Protein AF-0000000073374950 (afdb_homodimer)

Solvent-accessible surface area (backbone atoms only — not comparable to full-atom values): 43463 Å² total; per-residue (Å²): 133,77,81,50,53,49,75,49,80,48,75,45,68,39,54,69,57,57,73,38,81,46,30,37,51,73,63,66,74,60,72,47,40,30,32,32,43,35,37,30,69,61,50,92,82,57,67,82,73,69,61,80,72,19,31,26,38,39,41,31,49,30,83,78,45,35,58,60,36,48,46,53,33,53,52,48,24,52,55,48,22,51,75,67,72,45,55,67,54,32,38,39,33,47,28,48,57,64,24,16,67,4,15,61,73,21,62,86,35,53,36,68,37,70,55,71,56,50,46,22,46,28,48,54,46,48,49,48,73,42,37,92,79,53,49,59,46,26,32,37,40,17,26,24,54,17,23,32,22,49,52,50,33,28,60,68,36,46,61,61,38,60,32,36,37,31,34,38,42,49,55,40,88,58,90,56,81,47,73,31,77,21,32,62,39,64,67,50,88,58,72,30,68,26,63,70,56,39,49,62,62,48,47,68,80,40,62,71,34,33,67,68,24,43,51,31,38,66,64,51,37,45,39,62,49,67,46,96,87,46,34,41,91,83,33,84,87,40,53,77,58,16,26,30,45,28,38,42,46,41,54,44,21,41,65,52,36,45,75,56,82,70,64,75,89,47,29,75,79,76,42,39,56,44,38,74,78,85,34,59,58,24,35,50,42,47,50,62,23,44,51,36,46,72,43,29,24,39,32,29,35,30,36,38,39,36,40,19,57,63,18,84,73,47,39,71,69,55,46,48,50,50,53,68,38,30,6,62,39,66,34,20,43,44,8,44,89,63,69,28,39,50,75,46,71,40,69,86,24,37,76,58,29,68,41,43,40,30,65,60,48,17,49,55,51,30,54,50,48,50,56,49,47,54,54,48,53,52,52,52,50,46,63,74,66,61,73,65,71,52,29,40,96,83,41,72,41,60,15,71,62,40,50,55,56,28,68,37,47,43,82,44,37,47,91,65,57,76,73,74,79,124,133,79,81,50,51,47,75,46,79,47,74,45,68,38,54,69,57,58,73,38,82,45,32,37,50,74,60,67,74,62,72,47,41,29,31,31,44,35,35,29,70,61,49,93,81,56,68,83,72,70,59,79,71,19,31,26,38,38,42,30,48,31,82,78,45,36,58,60,35,48,45,55,34,52,52,46,24,51,55,46,22,52,76,67,71,46,56,67,56,31,37,38,33,49,29,47,56,63,25,18,67,4,15,60,71,22,63,86,35,54,37,67,36,69,54,68,57,50,46,22,47,27,50,55,47,48,47,48,73,42,38,91,80,54,48,59,47,28,32,37,40,17,26,24,54,18,23,31,22,50,52,49,32,27,60,68,36,47,62,62,36,58,33,36,37,30,33,37,42,48,54,39,89,59,90,56,81,48,71,31,79,20,32,61,39,63,68,50,88,59,72,29,67,25,64,70,55,40,48,62,60,48,46,65,81,40,61,70,35,32,66,65,23,42,51,33,37,66,65,52,38,44,40,62,51,65,49,95,88,46,35,40,90,85,34,82,87,39,52,79,57,15,25,29,45,28,38,42,45,39,52,42,21,41,64,55,36,45,76,56,81,70,63,77,89,47,28,76,78,76,43,40,56,44,40,75,78,84,33,58,58,24,35,50,43,47,49,61,23,44,51,36,45,72,45,30,24,40,30,28,35,31,36,40,38,35,39,20,57,63,19,83,72,48,39,70,70,56,48,49,50,50,53,68,38,31,6,61,38,65,33,21,42,44,8,46,87,64,72,28,39,50,73,46,73,39,68,86,23,37,75,59,29,66,40,42,41,30,65,61,47,19,49,54,52,31,54,50,48,51,59,49,48,57,52,48,54,51,52,51,50,46,65,74,66,62,72,67,71,52,29,38,96,84,39,73,41,62,16,73,63,38,50,54,55,29,68,39,46,43,81,42,37,46,92,65,57,78,72,73,80,124

InterPro domains:
  IPR000073 Alpha/beta hydrolase fold-1 [PF12697] (60-363)
  IPR029058 Alpha/Beta hydrolase fold [G3DSA:3.40.50.1820] (3-373)
  IPR029058 Alpha/Beta hydrolase fold [SSF53474] (46-372)

Sequence (844 aa):
MSFPFRIIEHTIPGQHIRESPRSIRGRQETPIKIAIKQYIPNDADRPDPTPDNAITIIGVPGNGSPKEIYEPLWEDLYRQLKKLSVPVRGIWVADTSNQGASAVLNEEVQGDQTNWYDHSRDLLHMVNHFRDEMPRPIIGVGHSMGCAQLVNLSIIHPRLLSTLVLIEPVILEVAFGGPNPAMMASRRRDLWESPEKAVASLTKGLAKWDPRARDRYLRHALRPVPTRLYNPATDPKVPPTAVTLTTTKHQESWNFFTPNLEREELDRLLLPDWDVEKERPYLFSRPECWSAMRSLPYVRPSVLWVFGGKSFLSLPDAQESKMRTTGTGTGGSGGVAKGMVEKAVLPKGGHTLVFEQVDWCAERVADWTQRWFRGWLEDEKFWEEYQSRGSDKEGVRMSEEAFQIAQMPVGTKRGEKPKAKLMSFPFRIIEHTIPGQHIRESPRSIRGRQETPIKIAIKQYIPNDADRPDPTPDNAITIIGVPGNGSPKEIYEPLWEDLYRQLKKLSVPVRGIWVADTSNQGASAVLNEEVQGDQTNWYDHSRDLLHMVNHFRDEMPRPIIGVGHSMGCAQLVNLSIIHPRLLSTLVLIEPVILEVAFGGPNPAMMASRRRDLWESPEKAVASLTKGLAKWDPRARDRYLRHALRPVPTRLYNPATDPKVPPTAVTLTTTKHQESWNFFTPNLEREELDRLLLPDWDVEKERPYLFSRPECWSAMRSLPYVRPSVLWVFGGKSFLSLPDAQESKMRTTGTGTGGSGGVAKGMVEKAVLPKGGHTLVFEQVDWCAERVADWTQRWFRGWLEDEKFWEEYQSRGSDKEGVRMSEEAFQIAQMPVGTKRGEKPKAKL

Structure (mmCIF, N/CA/C/O backbone):
data_AF-0000000073374950-model_v1
#
loop_
_entity.id
_entity.type
_entity.pdbx_description
1 polymer 'AB hydrolase-1 domain-containing protein'
#
loop_
_atom_site.group_PDB
_atom_site.id
_atom_site.type_symbol
_atom_site.label_atom_id
_atom_site.label_alt_id
_atom_site.label_comp_id
_atom_site.label_asym_id
_atom_site.label_entity_id
_atom_site.label_seq_id
_atom_site.pdbx_PDB_ins_code
_atom_site.Cartn_x
_atom_site.Cartn_y
_atom_site.Cartn_z
_atom_site.occupancy
_atom_site.B_iso_or_equiv
_atom_site.auth_seq_id
_atom_site.auth_comp_id
_atom_site.auth_asym_id
_atom_site.auth_atom_id
_atom_site.pdbx_PDB_model_num
ATOM 1 N N . MET A 1 1 ? -25.516 -22.531 -22.594 1 61.31 1 MET A N 1
ATOM 2 C CA . MET A 1 1 ? -25.828 -21.109 -22.438 1 61.31 1 MET A CA 1
ATOM 3 C C . MET A 1 1 ? -24.656 -20.25 -22.891 1 61.31 1 MET A C 1
ATOM 5 O O . MET A 1 1 ? -23.5 -20.656 -22.797 1 61.31 1 MET A O 1
ATOM 9 N N . SER A 1 2 ? -24.875 -19.188 -23.562 1 80.75 2 SER A N 1
ATOM 10 C CA . SER A 1 2 ? -23.906 -18.297 -24.188 1 80.75 2 SER A CA 1
ATOM 11 C C . SER A 1 2 ? -23.047 -17.578 -23.141 1 80.75 2 SER A C 1
ATOM 13 O O . SER A 1 2 ? -23.5 -17.359 -22.016 1 80.75 2 SER A O 1
ATOM 15 N N . PHE A 1 3 ? -21.797 -17.547 -23.375 1 89.94 3 PHE A N 1
ATOM 16 C CA . PHE A 1 3 ? -20.875 -16.797 -22.531 1 89.94 3 PHE A CA 1
ATOM 17 C C . PHE A 1 3 ? -21.391 -15.383 -22.297 1 89.94 3 PHE A C 1
ATOM 19 O O . PHE A 1 3 ? -21.609 -14.625 -23.25 1 89.94 3 PHE A O 1
ATOM 26 N N . PRO A 1 4 ? -21.562 -15 -21.062 1 94.25 4 PRO A N 1
ATOM 27 C CA . PRO A 1 4 ? -22.375 -13.82 -20.781 1 94.25 4 PRO A CA 1
ATOM 28 C C . PRO A 1 4 ? -21.547 -12.539 -20.719 1 94.25 4 PRO A C 1
ATOM 30 O O . PRO A 1 4 ? -22.047 -11.492 -20.281 1 94.25 4 PRO A O 1
ATOM 33 N N . PHE A 1 5 ? -20.281 -12.555 -21.094 1 96.94 5 PHE A N 1
ATOM 34 C CA . PHE A 1 5 ? -19.453 -11.367 -20.922 1 96.94 5 PHE A CA 1
ATOM 35 C C . PHE A 1 5 ? -18.875 -10.914 -22.25 1 96.94 5 PHE A C 1
ATOM 37 O O . PHE A 1 5 ? -18.516 -11.734 -23.094 1 96.94 5 PHE A O 1
ATOM 44 N N . ARG A 1 6 ? -18.844 -9.594 -22.453 1 96.94 6 ARG A N 1
ATOM 45 C CA . ARG A 1 6 ? -17.891 -9.008 -23.391 1 96.94 6 ARG A CA 1
ATOM 46 C C . ARG A 1 6 ? -16.516 -8.836 -22.734 1 96.94 6 ARG A C 1
ATOM 48 O O . ARG A 1 6 ? -16.406 -8.305 -21.625 1 96.94 6 ARG A O 1
ATOM 55 N N . ILE A 1 7 ? -15.531 -9.297 -23.422 1 98.25 7 ILE A N 1
ATOM 56 C CA . ILE A 1 7 ? -14.195 -9.281 -22.844 1 98.25 7 ILE A CA 1
ATOM 57 C C . ILE A 1 7 ? -13.383 -8.141 -23.453 1 98.25 7 ILE A C 1
ATOM 59 O O . ILE A 1 7 ? -13.352 -7.98 -24.672 1 98.25 7 ILE A O 1
ATOM 63 N N . ILE A 1 8 ? -12.781 -7.281 -22.672 1 98.75 8 ILE A N 1
ATOM 64 C CA . ILE A 1 8 ? -11.789 -6.301 -23.094 1 98.75 8 ILE A CA 1
ATOM 65 C C . ILE A 1 8 ? -10.43 -6.641 -22.484 1 98.75 8 ILE A C 1
ATOM 67 O O . ILE A 1 8 ? -10.336 -6.898 -21.281 1 98.75 8 ILE A O 1
ATOM 71 N N . GLU A 1 9 ? -9.414 -6.699 -23.266 1 98.75 9 GLU A N 1
ATOM 72 C CA . GLU A 1 9 ? -8.062 -6.992 -22.797 1 98.75 9 GLU A CA 1
ATOM 73 C C . GLU A 1 9 ? -7.242 -5.715 -22.625 1 98.75 9 GLU A C 1
ATOM 75 O O . GLU A 1 9 ? -7.332 -4.805 -23.453 1 98.75 9 GLU A O 1
ATOM 80 N N . HIS A 1 10 ? -6.547 -5.617 -21.531 1 98.88 10 HIS A N 1
ATOM 81 C CA . HIS A 1 10 ? -5.684 -4.48 -21.234 1 98.88 10 HIS A CA 1
ATOM 82 C C . HIS A 1 10 ? -4.266 -4.934 -20.891 1 98.88 10 HIS A C 1
ATOM 84 O O . HIS A 1 10 ? -4.062 -6.078 -20.484 1 98.88 10 HIS A O 1
ATOM 90 N N . THR A 1 11 ? -3.322 -4.113 -21.141 1 98.81 11 THR A N 1
ATOM 91 C CA . THR A 1 11 ? -1.953 -4.238 -20.656 1 98.81 11 THR A CA 1
ATOM 92 C C . THR A 1 11 ? -1.481 -2.936 -20.016 1 98.81 11 THR A C 1
ATOM 94 O O . THR A 1 11 ? -1.558 -1.873 -20.641 1 98.81 11 THR A O 1
ATOM 97 N N . ILE A 1 12 ? -1.072 -2.967 -18.797 1 98.56 12 ILE A N 1
ATOM 98 C CA . ILE A 1 12 ? -0.546 -1.781 -18.141 1 98.56 12 ILE A CA 1
ATOM 99 C C . ILE A 1 12 ? 0.8 -2.105 -17.484 1 98.56 12 ILE A C 1
ATOM 101 O O . ILE A 1 12 ? 1.143 -3.277 -17.312 1 98.56 12 ILE A O 1
ATOM 105 N N . PRO A 1 13 ? 1.602 -1.089 -17.172 1 98 13 PRO A N 1
ATOM 106 C CA . PRO A 1 13 ? 2.812 -1.351 -16.391 1 98 13 PRO A CA 1
ATOM 107 C C . PRO A 1 13 ? 2.508 -1.769 -14.953 1 98 13 PRO A C 1
ATOM 109 O O . PRO A 1 13 ? 1.53 -1.302 -14.367 1 98 13 PRO A O 1
ATOM 112 N N . GLY A 1 14 ? 3.309 -2.686 -14.469 1 97.44 14 GLY A N 1
ATOM 113 C CA . GLY A 1 14 ? 3.221 -2.984 -13.047 1 97.44 14 GLY A CA 1
ATOM 114 C C . GLY A 1 14 ? 3.723 -1.855 -12.172 1 97.44 14 GLY A C 1
ATOM 115 O O . GLY A 1 14 ? 4.266 -0.866 -12.664 1 97.44 14 GLY A O 1
ATOM 116 N N . GLN A 1 15 ? 3.533 -1.919 -10.938 1 95.94 15 GLN A N 1
ATOM 117 C CA . GLN A 1 15 ? 3.959 -0.875 -10.016 1 95.94 15 GLN A CA 1
ATOM 118 C C . GLN A 1 15 ? 5.473 -0.671 -10.078 1 95.94 15 GLN A C 1
ATOM 120 O O . GLN A 1 15 ? 6.223 -1.616 -10.328 1 95.94 15 GLN A O 1
ATOM 125 N N . HIS A 1 16 ? 5.867 0.598 -9.836 1 96.06 16 HIS A N 1
ATOM 126 C CA . HIS A 1 16 ? 7.266 1.008 -9.906 1 96.06 16 HIS A CA 1
ATOM 127 C C . HIS A 1 16 ? 8.078 0.395 -8.773 1 96.06 16 HIS A C 1
ATOM 129 O O . HIS A 1 16 ? 7.715 0.529 -7.598 1 96.06 16 HIS A O 1
ATOM 135 N N . ILE A 1 17 ? 9.156 -0.344 -9.273 1 96.19 17 ILE A N 1
ATOM 136 C CA . ILE A 1 17 ? 10.156 -1.025 -8.461 1 96.19 17 ILE A CA 1
ATOM 137 C C . ILE A 1 17 ? 9.578 -2.32 -7.898 1 96.19 17 ILE A C 1
ATOM 139 O O . ILE A 1 17 ? 8.484 -2.322 -7.332 1 96.19 17 ILE A O 1
ATOM 143 N N . ARG A 1 18 ? 10.148 -3.348 -8.125 1 97.12 18 ARG A N 1
ATOM 144 C CA . ARG A 1 18 ? 9.742 -4.652 -7.613 1 97.12 18 ARG A CA 1
ATOM 145 C C . ARG A 1 18 ? 10.391 -4.93 -6.262 1 97.12 18 ARG A C 1
ATOM 147 O O . ARG A 1 18 ? 11.414 -4.336 -5.922 1 97.12 18 ARG A O 1
ATOM 154 N N . GLU A 1 19 ? 9.82 -5.789 -5.504 1 96.12 19 GLU A N 1
ATOM 155 C CA . GLU A 1 19 ? 10.258 -6.059 -4.137 1 96.12 19 GLU A CA 1
ATOM 156 C C . GLU A 1 19 ? 11.656 -6.668 -4.109 1 96.12 19 GLU A C 1
ATOM 158 O O . GLU A 1 19 ? 12.469 -6.328 -3.248 1 96.12 19 GLU A O 1
ATOM 163 N N . SER A 1 20 ? 11.922 -7.562 -4.988 1 94.94 20 SER A N 1
ATOM 164 C CA . SER A 1 20 ? 13.234 -8.18 -5.066 1 94.94 20 SER A CA 1
ATOM 165 C C . SER A 1 20 ? 14.031 -7.641 -6.25 1 94.94 20 SER A C 1
ATOM 167 O O . SER A 1 20 ? 13.5 -7.496 -7.352 1 94.94 20 SER A O 1
ATOM 169 N N . PRO A 1 21 ? 15.297 -7.359 -6.039 1 94.81 21 PRO A N 1
ATOM 170 C CA . PRO A 1 21 ? 16.125 -6.961 -7.176 1 94.81 21 PRO A CA 1
ATOM 171 C C . PRO A 1 21 ? 16.203 -8.031 -8.258 1 94.81 21 PRO A C 1
ATOM 173 O O . PRO A 1 21 ? 16.469 -7.727 -9.422 1 94.81 21 PRO A O 1
ATOM 176 N N . ARG A 1 22 ? 15.859 -9.258 -7.895 1 93.81 22 ARG A N 1
ATOM 177 C CA . ARG A 1 22 ? 16 -10.359 -8.844 1 93.81 22 ARG A CA 1
ATOM 178 C C . ARG A 1 22 ? 14.688 -10.625 -9.57 1 93.81 22 ARG A C 1
ATOM 180 O O . ARG A 1 22 ? 14.578 -11.586 -10.336 1 93.81 22 ARG A O 1
ATOM 187 N N . SER A 1 23 ? 13.727 -9.797 -9.297 1 94.56 23 SER A N 1
ATOM 188 C CA . SER A 1 23 ? 12.461 -9.922 -10.008 1 94.56 23 SER A CA 1
ATOM 189 C C . SER A 1 23 ? 12.602 -9.508 -11.469 1 94.56 23 SER A C 1
ATOM 191 O O . SER A 1 23 ? 11.781 -9.891 -12.305 1 94.56 23 SER A O 1
ATOM 193 N N . ILE A 1 24 ? 13.609 -8.688 -11.711 1 94.62 24 ILE A N 1
ATOM 194 C CA . ILE A 1 24 ? 13.781 -8.125 -13.047 1 94.62 24 ILE A CA 1
ATOM 195 C C . ILE A 1 24 ? 15.188 -8.414 -13.555 1 94.62 24 ILE A C 1
ATOM 197 O O . ILE A 1 24 ? 16.156 -8.32 -12.797 1 94.62 24 ILE A O 1
ATOM 201 N N . ARG A 1 25 ? 15.234 -8.773 -14.773 1 91.75 25 ARG A N 1
ATOM 202 C CA . ARG A 1 25 ? 16.516 -8.852 -15.461 1 91.75 25 ARG A CA 1
ATOM 203 C C . ARG A 1 25 ? 16.875 -7.52 -16.109 1 91.75 25 ARG A C 1
ATOM 205 O O . ARG A 1 25 ? 16.141 -7.039 -16.984 1 91.75 25 ARG A O 1
ATOM 212 N N . GLY A 1 26 ? 17.906 -6.945 -15.641 1 89.06 26 GLY A N 1
ATOM 213 C CA . GLY A 1 26 ? 18.297 -5.648 -16.172 1 89.06 26 GLY A CA 1
ATOM 214 C C . GLY A 1 26 ? 18.062 -4.508 -15.203 1 89.06 26 GLY A C 1
ATOM 215 O O . GLY A 1 26 ? 18.312 -4.645 -14.008 1 89.06 26 GLY A O 1
ATOM 216 N N . ARG A 1 27 ? 17.594 -3.367 -15.82 1 92.44 27 ARG A N 1
ATOM 217 C CA . ARG A 1 27 ? 17.375 -2.18 -15 1 92.44 27 ARG A CA 1
ATOM 218 C C . ARG A 1 27 ? 16.188 -2.367 -14.07 1 92.44 27 ARG A C 1
ATOM 220 O O . ARG A 1 27 ? 15.125 -2.812 -14.492 1 92.44 27 ARG A O 1
ATOM 227 N N . GLN A 1 28 ? 16.359 -1.978 -12.859 1 93.69 28 GLN A N 1
ATOM 228 C CA . GLN A 1 28 ? 15.352 -2.189 -11.828 1 93.69 28 GLN A CA 1
ATOM 229 C C . GLN A 1 28 ? 14.07 -1.414 -12.133 1 93.69 28 GLN A C 1
ATOM 231 O O . GLN A 1 28 ? 12.992 -1.785 -11.68 1 93.69 28 GLN A O 1
ATOM 236 N N . GLU A 1 29 ? 14.195 -0.342 -12.938 1 95.31 29 GLU A N 1
ATOM 237 C CA . GLU A 1 29 ? 13.07 0.534 -13.242 1 95.31 29 GLU A CA 1
ATOM 238 C C . GLU A 1 29 ? 12.312 0.052 -14.477 1 95.31 29 GLU A C 1
ATOM 240 O O . GLU A 1 29 ? 11.32 0.667 -14.883 1 95.31 29 GLU A O 1
ATOM 245 N N . THR A 1 30 ? 12.727 -1.079 -15.047 1 95.25 30 THR A N 1
ATOM 246 C CA . THR A 1 30 ? 12.039 -1.604 -16.219 1 95.25 30 THR A CA 1
ATOM 247 C C . THR A 1 30 ? 10.586 -1.941 -15.883 1 95.25 30 THR A C 1
ATOM 249 O O . THR A 1 30 ? 10.32 -2.711 -14.961 1 95.25 30 THR A O 1
ATOM 252 N N . PRO A 1 31 ? 9.672 -1.338 -16.594 1 94.69 31 PRO A N 1
ATOM 253 C CA . PRO A 1 31 ? 8.273 -1.634 -16.297 1 94.69 31 PRO A CA 1
ATOM 254 C C . PRO A 1 31 ? 7.859 -3.041 -16.719 1 94.69 31 PRO A C 1
ATOM 256 O O . PRO A 1 31 ? 7.93 -3.377 -17.906 1 94.69 31 PRO A O 1
ATOM 259 N N . ILE A 1 32 ? 7.461 -3.824 -15.805 1 96.38 32 ILE A N 1
ATOM 260 C CA . ILE A 1 32 ? 6.828 -5.105 -16.094 1 96.38 32 ILE A CA 1
ATOM 261 C C . ILE A 1 32 ? 5.445 -4.871 -16.703 1 96.38 32 ILE A C 1
ATOM 263 O O . ILE A 1 32 ? 4.836 -3.82 -16.484 1 96.38 32 ILE A O 1
ATOM 267 N N . LYS A 1 33 ? 5.031 -5.762 -17.516 1 98.5 33 LYS A N 1
ATOM 268 C CA . LYS A 1 33 ? 3.717 -5.637 -18.125 1 98.5 33 LYS A CA 1
ATOM 269 C C . LYS A 1 33 ? 2.709 -6.582 -17.484 1 98.5 33 LYS A C 1
ATOM 271 O O . LYS A 1 33 ? 3.01 -7.758 -17.266 1 98.5 33 LYS A O 1
ATOM 276 N N . ILE A 1 34 ? 1.513 -6.078 -17.188 1 98.88 34 ILE A N 1
ATOM 277 C CA . ILE A 1 34 ? 0.448 -6.859 -16.562 1 98.88 34 ILE A CA 1
ATOM 278 C C . ILE A 1 34 ? -0.707 -7.031 -17.547 1 98.88 34 ILE A C 1
ATOM 280 O O . ILE A 1 34 ? -1.307 -6.051 -17.984 1 98.88 34 ILE A O 1
ATOM 284 N N . ALA A 1 35 ? -0.987 -8.25 -17.906 1 98.94 35 ALA A N 1
ATOM 285 C CA . ALA A 1 35 ? -2.111 -8.57 -18.781 1 98.94 35 ALA A CA 1
ATOM 286 C C . ALA A 1 35 ? -3.404 -8.719 -17.984 1 98.94 35 ALA A C 1
ATOM 288 O O . ALA A 1 35 ? -3.473 -9.508 -17.031 1 98.94 35 ALA A O 1
ATOM 289 N N . ILE A 1 36 ? -4.406 -7.98 -18.391 1 98.94 36 ILE A N 1
ATOM 290 C CA . ILE A 1 36 ? -5.668 -7.914 -17.672 1 98.94 36 ILE A CA 1
ATOM 291 C C . ILE A 1 36 ? -6.824 -8.258 -18.609 1 98.94 36 ILE A C 1
ATOM 293 O O . ILE A 1 36 ? -6.84 -7.824 -19.766 1 98.94 36 ILE A O 1
ATOM 297 N N . LYS A 1 37 ? -7.762 -9.039 -18.141 1 98.94 37 LYS A N 1
ATOM 298 C CA . LYS A 1 37 ? -9.055 -9.188 -18.812 1 98.94 37 LYS A CA 1
ATOM 299 C C . LYS A 1 37 ? -10.172 -8.562 -17.984 1 98.94 37 LYS A C 1
ATOM 301 O O . LYS A 1 37 ? -10.258 -8.781 -16.766 1 98.94 37 LYS A O 1
ATOM 306 N N . GLN A 1 38 ? -10.914 -7.773 -18.641 1 98.88 38 GLN A N 1
ATOM 307 C CA . GLN A 1 38 ? -12.148 -7.195 -18.109 1 98.88 38 GLN A CA 1
ATOM 308 C C . GLN A 1 38 ? -13.367 -7.91 -18.688 1 98.88 38 GLN A C 1
ATOM 310 O O . GLN A 1 38 ? -13.531 -8.008 -19.906 1 98.88 38 GLN A O 1
ATOM 315 N N . TYR A 1 39 ? -14.164 -8.469 -17.797 1 98.62 39 TYR A N 1
ATOM 316 C CA . TYR A 1 39 ? -15.414 -9.133 -18.156 1 98.62 39 TYR A CA 1
ATOM 317 C C . TYR A 1 39 ? -16.609 -8.242 -17.859 1 98.62 39 TYR A C 1
ATOM 319 O O . TYR A 1 39 ? -16.938 -7.984 -16.703 1 98.62 39 TYR A O 1
ATOM 327 N N . ILE A 1 40 ? -17.281 -7.77 -18.891 1 97.44 40 ILE A N 1
ATOM 328 C CA . ILE A 1 40 ? -18.438 -6.891 -18.75 1 97.44 40 ILE A CA 1
ATOM 329 C C . ILE A 1 40 ? -19.703 -7.656 -19.094 1 97.44 40 ILE A C 1
ATOM 331 O O . ILE A 1 40 ? -19.859 -8.156 -20.203 1 97.44 40 ILE A O 1
ATOM 335 N N . PRO A 1 41 ? -20.625 -7.75 -18.109 1 96.12 41 PRO A N 1
ATOM 336 C CA . PRO A 1 41 ? -21.875 -8.414 -18.438 1 96.12 41 PRO A CA 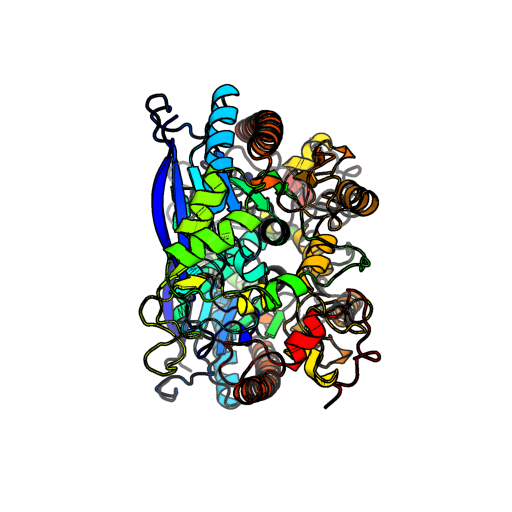1
ATOM 337 C C . PRO A 1 41 ? -22.516 -7.871 -19.719 1 96.12 41 PRO A C 1
ATOM 339 O O . PRO A 1 41 ? -22.578 -6.652 -19.906 1 96.12 41 PRO A O 1
ATOM 342 N N . ASN A 1 42 ? -22.891 -8.695 -20.594 1 91.44 42 ASN A N 1
ATOM 343 C CA . ASN A 1 42 ? -23.453 -8.273 -21.859 1 91.44 42 ASN A CA 1
ATOM 344 C C . ASN A 1 42 ? -24.703 -9.078 -22.234 1 91.44 42 ASN A C 1
ATOM 346 O O . ASN A 1 42 ? -25.062 -9.172 -23.406 1 91.44 42 ASN A O 1
ATOM 350 N N . ASP A 1 43 ? -25.312 -9.578 -21.266 1 84.62 43 ASP A N 1
ATOM 351 C CA . ASP A 1 43 ? -26.547 -10.312 -21.547 1 84.62 43 ASP A CA 1
ATOM 352 C C . ASP A 1 43 ? -27.703 -9.367 -21.812 1 84.62 43 ASP A C 1
ATOM 354 O O . ASP A 1 43 ? -27.641 -8.18 -21.484 1 84.62 43 ASP A O 1
ATOM 358 N N . ALA A 1 44 ? -28.688 -9.75 -22.516 1 79.56 44 ALA A N 1
ATOM 359 C CA . ALA A 1 44 ? -29.781 -8.945 -23.031 1 79.56 44 ALA A CA 1
ATOM 360 C C . ALA A 1 44 ? -30.594 -8.328 -21.891 1 79.56 44 ALA A C 1
ATOM 362 O O . ALA A 1 44 ? -31.188 -7.258 -22.062 1 79.56 44 ALA A O 1
ATOM 363 N N . ASP A 1 45 ? -30.578 -8.906 -20.75 1 81.19 45 ASP A N 1
ATOM 364 C CA . ASP A 1 45 ? -31.453 -8.461 -19.672 1 81.19 45 ASP A CA 1
ATOM 365 C C . ASP A 1 45 ? -30.672 -7.652 -18.625 1 81.19 45 ASP A C 1
ATOM 367 O O . ASP A 1 45 ? -31.188 -7.355 -17.547 1 81.19 45 ASP A O 1
ATOM 371 N N . ARG A 1 46 ? -29.547 -7.301 -19.016 1 81.56 46 ARG A N 1
ATOM 372 C CA . ARG A 1 46 ? -28.781 -6.52 -18.047 1 81.56 46 ARG A CA 1
ATOM 373 C C . ARG A 1 46 ? -29.375 -5.133 -17.859 1 81.56 46 ARG A C 1
ATOM 375 O O . ARG A 1 46 ? -29.875 -4.535 -18.812 1 81.56 46 ARG A O 1
ATOM 382 N N . PRO A 1 47 ? -29.391 -4.621 -16.703 1 82.19 47 PRO A N 1
ATOM 383 C CA . PRO A 1 47 ? -29.859 -3.254 -16.484 1 82.19 47 PRO A CA 1
ATOM 384 C C . PRO A 1 47 ? -29.031 -2.215 -17.25 1 82.19 47 PRO A C 1
ATOM 386 O O . PRO A 1 47 ? -27.812 -2.32 -17.297 1 82.19 47 PRO A O 1
ATOM 389 N N . ASP A 1 48 ? -29.734 -1.29 -17.891 1 84.06 48 ASP A N 1
ATOM 390 C CA . ASP A 1 48 ? -29.125 -0.157 -18.578 1 84.06 48 ASP A CA 1
ATOM 391 C C . ASP A 1 48 ? -29.797 1.153 -18.203 1 84.06 48 ASP A C 1
ATOM 393 O O . ASP A 1 48 ? -30.984 1.363 -18.516 1 84.06 48 ASP A O 1
ATOM 397 N N . PRO A 1 49 ? -29.125 2.049 -17.5 1 90.62 49 PRO A N 1
ATOM 398 C CA . PRO A 1 49 ? -27.688 2.012 -17.172 1 90.62 49 PRO A CA 1
ATOM 399 C C . PRO A 1 49 ? -27.375 1.058 -16.031 1 90.62 49 PRO A C 1
ATOM 401 O O . PRO A 1 49 ? -28.266 0.667 -15.273 1 90.62 49 PRO A O 1
ATOM 404 N N . THR A 1 50 ? -26.094 0.656 -15.883 1 93.56 50 THR A N 1
ATOM 405 C CA . THR A 1 50 ? -25.625 -0.145 -14.758 1 93.56 50 THR A CA 1
ATOM 406 C C . THR A 1 50 ? -25.891 0.567 -13.438 1 93.56 50 THR A C 1
ATOM 408 O O . THR A 1 50 ? -25.578 1.749 -13.289 1 93.56 50 THR A O 1
ATOM 411 N N . PRO A 1 51 ? -26.438 -0.182 -12.516 1 95.06 51 PRO A N 1
ATOM 412 C CA . PRO A 1 51 ? -26.703 0.456 -11.227 1 95.06 51 PRO A CA 1
ATOM 413 C C . PRO A 1 51 ? -25.438 0.992 -10.562 1 95.06 51 PRO A C 1
ATOM 415 O O . PRO A 1 51 ? -24.375 0.391 -10.688 1 95.06 51 PRO A O 1
ATOM 418 N N . ASP A 1 52 ? -25.594 2.076 -9.805 1 93.81 52 ASP A N 1
ATOM 419 C CA . ASP A 1 52 ? -24.469 2.723 -9.148 1 93.81 52 ASP A CA 1
ATOM 420 C C . ASP A 1 52 ? -23.828 1.795 -8.117 1 93.81 52 ASP A C 1
ATOM 422 O O . ASP A 1 52 ? -22.609 1.874 -7.871 1 93.81 52 ASP A O 1
ATOM 426 N N . ASN A 1 53 ? -24.641 0.898 -7.621 1 95.81 53 ASN A N 1
ATOM 427 C CA . ASN A 1 53 ? -24.141 0.035 -6.562 1 95.81 53 ASN A CA 1
ATOM 428 C C . ASN A 1 53 ? -23.719 -1.329 -7.102 1 95.81 53 ASN A C 1
ATOM 430 O O . ASN A 1 53 ? -23.516 -2.273 -6.332 1 95.81 53 ASN A O 1
ATOM 434 N N . ALA A 1 54 ? -23.656 -1.497 -8.445 1 98.06 54 ALA A N 1
ATOM 435 C CA . ALA A 1 54 ? -23.219 -2.768 -9.023 1 98.06 54 ALA A CA 1
ATOM 436 C C . ALA A 1 54 ? -21.812 -3.127 -8.562 1 98.06 54 ALA A C 1
ATOM 438 O O . ALA A 1 54 ? -20.938 -2.262 -8.484 1 98.06 54 ALA A O 1
ATOM 439 N N . ILE A 1 55 ? -21.625 -4.395 -8.297 1 98.31 55 ILE A N 1
ATOM 440 C CA . ILE A 1 55 ? -20.359 -4.809 -7.688 1 98.31 55 ILE A CA 1
ATOM 441 C C . ILE A 1 55 ? -19.297 -5 -8.766 1 98.31 55 ILE A C 1
ATOM 443 O O . ILE A 1 55 ? -19.609 -5.445 -9.875 1 98.31 55 ILE A O 1
ATOM 447 N N . THR A 1 56 ? -18.125 -4.605 -8.492 1 98.81 56 THR A N 1
ATOM 448 C CA . THR A 1 56 ? -16.938 -4.941 -9.258 1 98.81 56 THR A CA 1
ATOM 449 C C . THR A 1 56 ? -16.141 -6.043 -8.57 1 98.81 56 THR A C 1
ATOM 451 O O . THR A 1 56 ? -15.852 -5.953 -7.371 1 98.81 56 THR A O 1
ATOM 454 N N . ILE A 1 57 ? -15.812 -7.078 -9.297 1 98.94 57 ILE A N 1
ATOM 455 C CA . ILE A 1 57 ? -15.07 -8.203 -8.742 1 98.94 57 ILE A CA 1
ATOM 456 C C . ILE A 1 57 ? -13.633 -8.18 -9.25 1 98.94 57 ILE A C 1
ATOM 458 O O . ILE A 1 57 ? -13.391 -8.062 -10.453 1 98.94 57 ILE A O 1
ATOM 462 N N . ILE A 1 58 ? -12.711 -8.242 -8.359 1 98.94 58 ILE A N 1
ATOM 463 C CA . ILE A 1 58 ? -11.312 -8.469 -8.703 1 98.94 58 ILE A CA 1
ATOM 464 C C . ILE A 1 58 ? -10.945 -9.922 -8.422 1 98.94 58 ILE A C 1
ATOM 466 O O . ILE A 1 58 ? -10.938 -10.359 -7.266 1 98.94 58 ILE A O 1
ATOM 470 N N . GLY A 1 59 ? -10.695 -10.656 -9.484 1 98.94 59 GLY A N 1
ATOM 471 C CA . GLY A 1 59 ? -10.258 -12.039 -9.359 1 98.94 59 GLY A CA 1
ATOM 472 C C . GLY A 1 59 ? -8.75 -12.188 -9.344 1 98.94 59 GLY A C 1
ATOM 473 O O . GLY A 1 59 ? -8.047 -11.523 -10.109 1 98.94 59 GLY A O 1
ATOM 474 N N . VAL A 1 60 ? -8.242 -13.031 -8.484 1 98.94 60 VAL A N 1
ATOM 475 C CA . VAL A 1 60 ? -6.805 -13.227 -8.375 1 98.94 60 VAL A CA 1
ATOM 476 C C . VAL A 1 60 ? -6.473 -14.711 -8.469 1 98.94 60 VAL A C 1
ATOM 478 O O . VAL A 1 60 ? -6.844 -15.5 -7.594 1 98.94 60 VAL A O 1
ATOM 481 N N . PRO A 1 61 ? -5.766 -15.141 -9.469 1 98.69 61 PRO A N 1
ATOM 482 C CA . PRO A 1 61 ? -5.5 -16.547 -9.758 1 98.69 61 PRO A CA 1
ATOM 483 C C . PRO A 1 61 ? -4.496 -17.172 -8.789 1 98.69 61 PRO A C 1
ATOM 485 O O . PRO A 1 61 ? -3.822 -16.453 -8.047 1 98.69 61 PRO A O 1
ATOM 488 N N . GLY A 1 62 ? -4.48 -18.469 -8.82 1 98 62 GLY A N 1
ATOM 489 C CA . GLY A 1 62 ? -3.434 -19.219 -8.148 1 98 62 GLY A CA 1
ATOM 490 C C . GLY A 1 62 ? -2.209 -19.453 -9.016 1 98 62 GLY A C 1
ATOM 491 O O . GLY A 1 62 ? -2.219 -19.125 -10.211 1 98 62 GLY A O 1
ATOM 492 N N . ASN A 1 63 ? -1.223 -20 -8.406 1 97.31 63 ASN A N 1
ATOM 493 C CA . ASN A 1 63 ? 0.043 -20.266 -9.086 1 97.31 63 ASN A CA 1
ATOM 494 C C . ASN A 1 63 ? -0.132 -21.234 -10.242 1 97.31 63 ASN A C 1
ATOM 496 O O . ASN A 1 63 ? -0.796 -22.266 -10.094 1 97.31 63 ASN A O 1
ATOM 500 N N . GLY A 1 64 ? 0.388 -20.859 -11.375 1 96.19 64 GLY A N 1
ATOM 501 C CA . GLY A 1 64 ? 0.373 -21.734 -12.531 1 96.19 64 GLY A CA 1
ATOM 502 C C . GLY A 1 64 ? -0.954 -21.734 -13.266 1 96.19 64 GLY A C 1
ATOM 503 O O . GLY A 1 64 ? -1.182 -22.562 -14.156 1 96.19 64 GLY A O 1
ATOM 504 N N . SER A 1 65 ? -1.834 -20.797 -12.922 1 95.94 65 SER A N 1
ATOM 505 C CA . SER A 1 65 ? -3.178 -20.766 -13.484 1 95.94 65 SER A CA 1
ATOM 506 C C . SER A 1 65 ? -3.398 -19.516 -14.32 1 95.94 65 SER A C 1
ATOM 508 O O . SER A 1 65 ? -3.523 -18.422 -13.773 1 95.94 65 SER A O 1
ATOM 510 N N . PRO A 1 66 ? -3.5 -19.75 -15.656 1 97.75 66 PRO A N 1
ATOM 511 C CA . PRO A 1 66 ? -3.93 -18.578 -16.438 1 97.75 66 PRO A CA 1
ATOM 512 C C . PRO A 1 66 ? -5.277 -18.031 -15.984 1 97.75 66 PRO A C 1
ATOM 514 O O . PRO A 1 66 ? -6.16 -18.797 -15.578 1 97.75 66 PRO A O 1
ATOM 517 N N . LYS A 1 67 ? -5.434 -16.734 -16.109 1 98.81 67 LYS A N 1
ATOM 518 C CA . LYS A 1 67 ? -6.629 -16.078 -15.586 1 98.81 67 LYS A CA 1
ATOM 519 C C . LYS A 1 67 ? -7.887 -16.625 -16.25 1 98.81 67 LYS A C 1
ATOM 521 O O . LYS A 1 67 ? -8.953 -16.656 -15.633 1 98.81 67 LYS A O 1
ATOM 526 N N . GLU A 1 68 ? -7.848 -17.203 -17.453 1 98.75 68 GLU A N 1
ATOM 527 C CA . GLU A 1 68 ? -9.008 -17.641 -18.234 1 98.75 68 GLU A CA 1
ATOM 528 C C . GLU A 1 68 ? -9.609 -18.922 -17.656 1 98.75 68 GLU A C 1
ATOM 530 O O . GLU A 1 68 ? -10.781 -19.219 -17.906 1 98.75 68 GLU A O 1
ATOM 535 N N . ILE A 1 69 ? -8.812 -19.641 -16.875 1 98.38 69 ILE A N 1
ATOM 536 C CA . ILE A 1 69 ? -9.305 -20.906 -16.344 1 98.38 69 ILE A CA 1
ATOM 537 C C . ILE A 1 69 ? -10.438 -20.656 -15.359 1 98.38 69 ILE A C 1
ATOM 539 O O . ILE A 1 69 ? -11.219 -21.562 -15.047 1 98.38 69 ILE A O 1
ATOM 543 N N . TYR A 1 70 ? -10.562 -19.422 -14.891 1 98.75 70 TYR A N 1
ATOM 544 C CA . TYR A 1 70 ? -11.57 -19.062 -13.898 1 98.75 70 TYR A CA 1
ATOM 545 C C . TYR A 1 70 ? -12.852 -18.578 -14.57 1 98.75 70 TYR A C 1
ATOM 547 O O . TYR A 1 70 ? -13.844 -18.297 -13.898 1 98.75 70 TYR A O 1
ATOM 555 N N . GLU A 1 71 ? -12.898 -18.453 -15.875 1 98.75 71 GLU A N 1
ATOM 556 C CA . GLU A 1 71 ? -14.047 -17.938 -16.609 1 98.75 71 GLU A CA 1
ATOM 557 C C . GLU A 1 71 ? -15.312 -18.734 -16.297 1 98.75 71 GLU A C 1
ATOM 559 O O . GLU A 1 71 ? -16.391 -18.156 -16.125 1 98.75 71 GLU A O 1
ATOM 564 N N . PRO A 1 72 ? -15.195 -20.125 -16.141 1 98.56 72 PRO A N 1
ATOM 565 C CA . PRO A 1 72 ? -16.406 -20.844 -15.758 1 98.56 72 PRO A CA 1
ATOM 566 C C . PRO A 1 72 ? -16.938 -20.422 -14.391 1 98.56 72 PRO A C 1
ATOM 568 O O . PRO A 1 72 ? -18.156 -20.359 -14.188 1 98.56 72 PRO A O 1
ATOM 571 N N . LEU A 1 73 ? -16.062 -20.125 -13.453 1 98.81 73 LEU A N 1
ATOM 572 C CA . LEU A 1 73 ? -16.484 -19.609 -12.156 1 98.81 73 LEU A CA 1
ATOM 573 C C . LEU A 1 73 ? -17.203 -18.266 -12.305 1 98.81 73 LEU A C 1
ATOM 575 O O . LEU A 1 73 ? -18.25 -18.047 -11.703 1 98.81 73 LEU A O 1
ATOM 579 N N . TRP A 1 74 ? -16.656 -17.359 -13.133 1 98.62 74 TRP A N 1
ATOM 580 C CA . TRP A 1 74 ? -17.266 -16.047 -13.344 1 98.62 74 TRP A CA 1
ATOM 581 C C . TRP A 1 74 ? -18.641 -16.188 -13.977 1 98.62 74 TRP A C 1
ATOM 583 O O . TRP A 1 74 ? -19.578 -15.492 -13.586 1 98.62 74 TRP A O 1
ATOM 593 N N . GLU A 1 75 ? -18.734 -17.109 -14.953 1 97.69 75 GLU A N 1
ATOM 594 C CA . GLU A 1 75 ? -20 -17.359 -15.625 1 97.69 75 GLU A CA 1
ATOM 595 C C . GLU A 1 75 ? -21.062 -17.828 -14.633 1 97.69 75 GLU A C 1
ATOM 597 O O . GLU A 1 75 ? -22.156 -17.266 -14.57 1 97.69 75 GLU A O 1
ATOM 602 N N . ASP A 1 76 ? -20.703 -18.859 -13.867 1 98.25 76 ASP A N 1
ATOM 603 C CA . ASP A 1 76 ? -21.656 -19.438 -12.922 1 98.25 76 ASP A CA 1
ATOM 604 C C . ASP A 1 76 ? -21.984 -18.453 -11.805 1 98.25 76 ASP A C 1
ATOM 606 O O . ASP A 1 76 ? -23.141 -18.359 -11.367 1 98.25 76 ASP A O 1
ATOM 610 N N . LEU A 1 77 ? -21.016 -17.703 -11.344 1 98.62 77 LEU A N 1
ATOM 611 C CA . LEU A 1 77 ? -21.219 -16.719 -10.289 1 98.62 77 LEU A CA 1
ATOM 612 C C . LEU A 1 77 ? -22.172 -15.617 -10.75 1 98.62 77 LEU A C 1
ATOM 614 O O . LEU A 1 77 ? -23.094 -15.242 -10.031 1 98.62 77 LEU A O 1
ATOM 618 N N . TYR A 1 78 ? -21.906 -15.109 -11.953 1 97.44 78 TYR A N 1
ATOM 619 C CA . TYR A 1 78 ? -22.766 -14.062 -12.508 1 97.44 78 TYR A CA 1
ATOM 620 C C . TYR A 1 78 ? -24.203 -14.523 -12.602 1 97.44 78 TYR A C 1
ATOM 622 O O . TYR A 1 78 ? -25.125 -13.789 -12.227 1 97.44 78 TYR A O 1
ATOM 630 N N . ARG A 1 79 ? -24.422 -15.766 -13.062 1 96.06 79 ARG A N 1
ATOM 631 C CA . ARG A 1 79 ? -25.766 -16.312 -13.18 1 96.06 79 ARG A CA 1
ATOM 632 C C . ARG A 1 79 ? -26.453 -16.406 -11.812 1 96.06 79 ARG A C 1
ATOM 634 O O . ARG A 1 79 ? -27.625 -16.047 -11.672 1 96.06 79 ARG A O 1
ATOM 641 N N . GLN A 1 80 ? -25.672 -16.891 -10.859 1 97.81 80 GLN A N 1
ATOM 642 C CA . GLN A 1 80 ? -26.219 -17.016 -9.516 1 97.81 80 GLN A CA 1
ATOM 643 C C . GLN A 1 80 ? -26.531 -15.656 -8.906 1 97.81 80 GLN A C 1
ATOM 645 O O . GLN A 1 80 ? -27.578 -15.477 -8.281 1 97.81 80 GLN A O 1
ATOM 650 N N . LEU A 1 81 ? -25.656 -14.672 -9.086 1 97.81 81 LEU A N 1
ATOM 651 C CA . LEU A 1 81 ? -25.859 -13.336 -8.531 1 97.81 81 LEU A CA 1
ATOM 652 C C . LEU A 1 81 ? -27.062 -12.664 -9.18 1 97.81 81 LEU A C 1
ATOM 654 O O . LEU A 1 81 ? -27.812 -11.953 -8.508 1 97.81 81 LEU A O 1
ATOM 658 N N . LYS A 1 82 ? -27.219 -12.891 -10.438 1 95.19 82 LYS A N 1
ATOM 659 C CA . LYS A 1 82 ? -28.391 -12.375 -11.141 1 95.19 82 LYS A CA 1
ATOM 660 C C . LYS A 1 82 ? -29.688 -12.922 -10.547 1 95.19 82 LYS A C 1
ATOM 662 O O . LYS A 1 82 ? -30.625 -12.172 -10.305 1 95.19 82 LYS A O 1
ATOM 667 N N . LYS A 1 83 ? -29.672 -14.18 -10.273 1 95.75 83 LYS A N 1
ATOM 668 C CA . LYS A 1 83 ? -30.828 -14.82 -9.664 1 95.75 83 LYS A CA 1
ATOM 669 C C . LYS A 1 83 ? -31.109 -14.227 -8.289 1 95.75 83 LYS A C 1
ATOM 671 O O . LYS A 1 83 ? -32.281 -14.141 -7.867 1 95.75 83 LYS A O 1
ATOM 676 N N . LEU A 1 84 ? -30.062 -13.812 -7.656 1 97.38 84 LEU A N 1
ATOM 677 C CA . LEU A 1 84 ? -30.188 -13.297 -6.301 1 97.38 84 LEU A CA 1
ATOM 678 C C . LEU A 1 84 ? -30.359 -11.781 -6.312 1 97.38 84 LEU A C 1
ATOM 680 O O . LEU A 1 84 ? -30.344 -11.141 -5.258 1 97.38 84 LEU A O 1
ATOM 684 N N . SER A 1 85 ? -30.406 -11.102 -7.469 1 95.5 85 SER A N 1
ATOM 685 C CA . SER A 1 85 ? -30.641 -9.672 -7.676 1 95.5 85 SER A CA 1
ATOM 686 C C . SER A 1 85 ? -29.484 -8.844 -7.137 1 95.5 85 SER A C 1
ATOM 688 O O . SER A 1 85 ? -29.703 -7.785 -6.535 1 95.5 85 SER A O 1
ATOM 690 N N . VAL A 1 86 ? -28.312 -9.383 -7.254 1 97.75 86 VAL A N 1
ATOM 691 C CA . VAL A 1 86 ? -27.094 -8.633 -6.973 1 97.75 86 VAL A CA 1
ATOM 692 C C . VAL A 1 86 ? -26.453 -8.156 -8.281 1 97.75 86 VAL A C 1
ATOM 694 O O . VAL A 1 86 ? -26 -8.961 -9.086 1 97.75 86 VAL A O 1
ATOM 697 N N . PRO A 1 87 ? -26.453 -6.875 -8.508 1 97.31 87 PRO A N 1
ATOM 698 C CA . PRO A 1 87 ? -25.953 -6.379 -9.789 1 97.31 87 PRO A CA 1
ATOM 699 C C . PRO A 1 87 ? -24.422 -6.453 -9.883 1 97.31 87 PRO A C 1
ATOM 701 O O . PRO A 1 87 ? -23.734 -6.145 -8.914 1 97.31 87 PRO A O 1
ATOM 704 N N . VAL A 1 88 ? -23.953 -6.875 -11.016 1 98 88 VAL A N 1
ATOM 705 C CA . VAL A 1 88 ? -22.516 -6.977 -11.266 1 98 88 VAL A CA 1
ATOM 706 C C . VAL A 1 88 ? -22.109 -5.988 -12.359 1 98 88 VAL A C 1
ATOM 708 O O . VAL A 1 88 ? -22.688 -5.984 -13.445 1 98 88 VAL A O 1
ATOM 711 N N . ARG A 1 89 ? -21.125 -5.152 -12.078 1 97.56 89 ARG A N 1
ATOM 712 C CA . ARG A 1 89 ? -20.609 -4.184 -13.039 1 97.56 89 ARG A CA 1
ATOM 713 C C . ARG A 1 89 ? -19.609 -4.836 -13.984 1 97.56 89 ARG A C 1
ATOM 715 O O . ARG A 1 89 ? -19.641 -4.609 -15.195 1 97.56 89 ARG A O 1
ATOM 722 N N . GLY A 1 90 ? -18.703 -5.582 -13.352 1 97.81 90 GLY A N 1
ATOM 723 C CA . GLY A 1 90 ? -17.656 -6.25 -14.109 1 97.81 90 GLY A CA 1
ATOM 724 C C . GLY A 1 90 ? -16.703 -7.039 -13.234 1 97.81 90 GLY A C 1
ATOM 725 O O . GLY A 1 90 ? -16.766 -6.953 -12.008 1 97.81 90 GLY A O 1
ATOM 726 N N . ILE A 1 91 ? -15.953 -7.848 -13.945 1 98.88 91 ILE A N 1
ATOM 727 C CA . ILE A 1 91 ? -14.93 -8.664 -13.312 1 98.88 91 ILE A CA 1
ATOM 728 C C . ILE A 1 91 ? -13.57 -8.367 -13.938 1 98.88 91 ILE A C 1
ATOM 730 O O . ILE A 1 91 ? -13.445 -8.297 -15.164 1 98.88 91 ILE A O 1
ATOM 734 N N . TRP A 1 92 ? -12.594 -8.125 -13.102 1 98.94 92 TRP A N 1
ATOM 735 C CA . TRP A 1 92 ? -11.234 -7.832 -13.539 1 98.94 92 TRP A CA 1
ATOM 736 C C . TRP A 1 92 ? -10.258 -8.891 -13.023 1 98.94 92 TRP A C 1
ATOM 738 O O . TRP A 1 92 ? -10.219 -9.164 -11.82 1 98.94 92 TRP A O 1
ATOM 748 N N . VAL A 1 93 ? -9.5 -9.484 -13.906 1 98.94 93 VAL A N 1
ATOM 749 C CA . VAL A 1 93 ? -8.523 -10.492 -13.516 1 98.94 93 VAL A CA 1
ATOM 750 C C . VAL A 1 93 ? -7.195 -10.219 -14.211 1 98.94 93 VAL A C 1
ATOM 752 O O . VAL A 1 93 ? -7.148 -10.047 -15.43 1 98.94 93 VAL A O 1
ATOM 755 N N . ALA A 1 94 ? -6.133 -10.148 -13.445 1 98.88 94 ALA A N 1
ATOM 756 C CA . ALA A 1 94 ? -4.785 -9.914 -13.961 1 98.88 94 ALA A CA 1
ATOM 757 C C . ALA A 1 94 ? -3.883 -11.117 -13.688 1 98.88 94 ALA A C 1
ATOM 759 O O . ALA A 1 94 ? -3.92 -11.695 -12.602 1 98.88 94 ALA A O 1
ATOM 760 N N . ASP A 1 95 ? -3.121 -11.469 -14.688 1 98.81 95 ASP A N 1
ATOM 761 C CA . ASP A 1 95 ? -2.057 -12.438 -14.438 1 98.81 95 ASP A CA 1
ATOM 762 C C . ASP A 1 95 ? -0.892 -11.789 -13.695 1 98.81 95 ASP A C 1
ATOM 764 O O . ASP A 1 95 ? -0.512 -10.656 -13.984 1 98.81 95 ASP A O 1
ATOM 768 N N . THR A 1 96 ? -0.368 -12.523 -12.734 1 98.25 96 THR A N 1
ATOM 769 C CA . THR A 1 96 ? 0.869 -12.047 -12.117 1 98.25 96 THR A CA 1
ATOM 770 C C . THR A 1 96 ? 1.963 -11.883 -13.172 1 98.25 96 THR A C 1
ATOM 772 O O . THR A 1 96 ? 1.898 -12.484 -14.242 1 98.25 96 THR A O 1
ATOM 775 N N . SER A 1 97 ? 2.965 -11.133 -12.867 1 98.19 97 SER A N 1
ATOM 776 C CA . SER A 1 97 ? 3.979 -10.719 -13.828 1 98.19 97 SER A CA 1
ATOM 777 C C . SER A 1 97 ? 4.656 -11.93 -14.469 1 98.19 97 SER A C 1
ATOM 779 O O . SER A 1 97 ? 5.086 -11.867 -15.625 1 98.19 97 SER A O 1
ATOM 781 N N . ASN A 1 98 ? 4.754 -13.039 -13.742 1 97.88 98 ASN A N 1
ATOM 782 C CA . ASN A 1 98 ? 5.523 -14.188 -14.211 1 97.88 98 ASN A CA 1
ATOM 783 C C . ASN A 1 98 ? 4.617 -15.344 -14.625 1 97.88 98 ASN A C 1
ATOM 785 O O . ASN A 1 98 ? 5.059 -16.484 -14.703 1 97.88 98 ASN A O 1
ATOM 789 N N . GLN A 1 99 ? 3.328 -15.062 -14.898 1 97.88 99 GLN A N 1
ATOM 790 C CA . GLN A 1 99 ? 2.398 -16.141 -15.195 1 97.88 99 GLN A CA 1
ATOM 791 C C . GLN A 1 99 ? 1.48 -15.781 -16.359 1 97.88 99 GLN A C 1
ATOM 793 O O . GLN A 1 99 ? 1.211 -14.602 -16.594 1 97.88 99 GLN A O 1
ATOM 798 N N . GLY A 1 100 ? 1.043 -16.781 -17.016 1 98.31 100 GLY A N 1
ATOM 799 C CA . GLY A 1 100 ? 0.05 -16.625 -18.078 1 98.31 100 GLY A CA 1
ATOM 800 C C . GLY A 1 100 ? 0.476 -15.633 -19.141 1 98.31 100 GLY A C 1
ATOM 801 O O . GLY A 1 100 ? 1.614 -15.68 -19.609 1 98.31 100 GLY A O 1
ATOM 802 N N . ALA A 1 101 ? -0.436 -14.812 -19.547 1 98.81 101 ALA A N 1
ATOM 803 C CA . ALA A 1 101 ? -0.189 -13.844 -20.609 1 98.81 101 ALA A CA 1
ATOM 804 C C . ALA A 1 101 ? 0.848 -12.812 -20.188 1 98.81 101 ALA A C 1
ATOM 806 O O . ALA A 1 101 ? 1.635 -12.336 -21.016 1 98.81 101 ALA A O 1
ATOM 807 N N . SER A 1 102 ? 0.886 -12.477 -18.891 1 98.81 102 SER A N 1
ATOM 808 C CA . SER A 1 102 ? 1.902 -11.547 -18.406 1 98.81 102 SER A CA 1
ATOM 809 C C . SER A 1 102 ? 3.303 -12.133 -18.562 1 98.81 102 SER A C 1
ATOM 811 O O . SER A 1 102 ? 4.234 -11.414 -18.938 1 98.81 102 SER A O 1
ATOM 813 N N . ALA A 1 103 ? 3.416 -13.406 -18.266 1 98.44 103 ALA A N 1
ATOM 814 C CA . ALA A 1 103 ? 4.719 -14.047 -18.406 1 98.44 103 ALA A CA 1
ATOM 815 C C . ALA A 1 103 ? 5.215 -13.977 -19.859 1 98.44 103 ALA A C 1
ATOM 817 O O . ALA A 1 103 ? 6.402 -13.766 -20.094 1 98.44 103 ALA A O 1
ATOM 818 N N . VAL A 1 104 ? 4.305 -14.203 -20.766 1 98.5 104 VAL A N 1
ATOM 819 C CA . VAL A 1 104 ? 4.656 -14.133 -22.188 1 98.5 104 VAL A CA 1
ATOM 820 C C . VAL A 1 104 ? 5.145 -12.734 -22.531 1 98.5 104 VAL A C 1
ATOM 822 O O . VAL A 1 104 ? 6.18 -12.57 -23.188 1 98.5 104 VAL A O 1
ATOM 825 N N . LEU A 1 105 ? 4.449 -11.727 -22.016 1 98.5 105 LEU A N 1
ATOM 826 C CA . LEU A 1 105 ? 4.801 -10.336 -22.281 1 98.5 105 LEU A CA 1
ATOM 827 C C . LEU A 1 105 ? 6.148 -9.984 -21.672 1 98.5 105 LEU A C 1
ATOM 829 O O . LEU A 1 105 ? 6.883 -9.148 -22.203 1 98.5 105 LEU A O 1
ATOM 833 N N . ASN A 1 106 ? 6.492 -10.656 -20.578 1 98.19 106 ASN A N 1
ATOM 834 C CA . ASN A 1 106 ? 7.66 -10.266 -19.797 1 98.19 106 ASN A CA 1
ATOM 835 C C . ASN A 1 106 ? 8.82 -11.242 -20 1 98.19 106 ASN A C 1
ATOM 837 O O . ASN A 1 106 ? 9.781 -11.227 -19.234 1 98.19 106 ASN A O 1
ATOM 841 N N . GLU A 1 107 ? 8.766 -12.062 -20.938 1 96.38 107 GLU A N 1
ATOM 842 C CA . GLU A 1 107 ? 9.695 -13.172 -21.125 1 96.38 107 GLU A CA 1
ATOM 843 C C . GLU A 1 107 ? 11.141 -12.695 -21.094 1 96.38 107 GLU A C 1
ATOM 845 O O . GLU A 1 107 ? 12.023 -13.383 -20.562 1 96.38 107 GLU A O 1
ATOM 850 N N . GLU A 1 108 ? 11.367 -11.508 -21.547 1 95.81 108 GLU A N 1
ATOM 851 C CA . GLU A 1 108 ? 12.734 -11.039 -21.703 1 95.81 108 GLU A CA 1
ATOM 852 C C . GLU A 1 108 ? 13.219 -10.297 -20.469 1 95.81 108 GLU A C 1
ATOM 854 O O . GLU A 1 108 ? 14.422 -10.086 -20.297 1 95.81 108 GLU A O 1
ATOM 859 N N . VAL A 1 109 ? 12.312 -9.93 -19.547 1 96.44 109 VAL A N 1
ATOM 860 C CA . VAL A 1 109 ? 12.75 -9.07 -18.453 1 96.44 109 VAL A CA 1
ATOM 861 C C . VAL A 1 109 ? 12.438 -9.727 -17.109 1 96.44 109 VAL A C 1
ATOM 863 O O . VAL A 1 109 ? 12.977 -9.328 -16.078 1 96.44 109 VAL A O 1
ATOM 866 N N . GLN A 1 110 ? 11.594 -10.727 -17.078 1 96.38 110 GLN A N 1
ATOM 867 C CA . GLN A 1 110 ? 11.211 -11.391 -15.844 1 96.38 110 GLN A CA 1
ATOM 868 C C . GLN A 1 110 ? 12.391 -12.125 -15.219 1 96.38 110 GLN A C 1
ATOM 870 O O . GLN A 1 110 ? 13.117 -12.836 -15.906 1 96.38 110 GLN A O 1
ATOM 875 N N . GLY A 1 111 ? 12.625 -11.938 -13.898 1 95.19 111 GLY A N 1
ATOM 876 C CA . GLY A 1 111 ? 13.695 -12.625 -13.18 1 95.19 111 GLY A CA 1
ATOM 877 C C . GLY A 1 111 ? 13.234 -13.906 -12.516 1 95.19 111 GLY A C 1
ATOM 878 O O . GLY A 1 111 ? 12.195 -14.461 -12.883 1 95.19 111 GLY A O 1
ATOM 879 N N . ASP A 1 112 ? 14.078 -14.406 -11.547 1 94.88 112 ASP A N 1
ATOM 880 C CA . ASP A 1 112 ? 13.852 -15.734 -10.977 1 94.88 112 ASP A CA 1
ATOM 881 C C . ASP A 1 112 ? 13.297 -15.625 -9.555 1 94.88 112 ASP A C 1
ATOM 883 O O . ASP A 1 112 ? 13.188 -16.641 -8.852 1 94.88 112 ASP A O 1
ATOM 887 N N . GLN A 1 113 ? 13.031 -14.414 -9.18 1 94.06 113 GLN A N 1
ATOM 888 C CA . GLN A 1 113 ? 12.438 -14.219 -7.855 1 94.06 113 GLN A CA 1
ATOM 889 C C . GLN A 1 113 ? 11.289 -13.219 -7.91 1 94.06 113 GLN A C 1
ATOM 891 O O . GLN A 1 113 ? 11.508 -12.031 -8.172 1 94.06 113 GLN A O 1
ATOM 896 N N . THR A 1 114 ? 10.133 -13.68 -7.707 1 95.12 114 THR A N 1
ATOM 897 C CA . THR A 1 114 ? 8.945 -12.836 -7.691 1 95.12 114 THR A CA 1
ATOM 898 C C . THR A 1 114 ? 8.289 -12.852 -6.312 1 95.12 114 THR A C 1
ATOM 900 O O . THR A 1 114 ? 7.969 -13.914 -5.785 1 95.12 114 THR A O 1
ATOM 903 N N . ASN A 1 115 ? 8.219 -11.719 -5.777 1 96.94 115 ASN A N 1
ATOM 904 C CA . ASN A 1 115 ? 7.48 -11.578 -4.527 1 96.94 115 ASN A CA 1
ATOM 905 C C . ASN A 1 115 ? 5.973 -11.57 -4.766 1 96.94 115 ASN A C 1
ATOM 907 O O . ASN A 1 115 ? 5.484 -10.883 -5.664 1 96.94 115 ASN A O 1
ATOM 911 N N . TRP A 1 116 ? 5.219 -12.336 -3.947 1 98.12 116 TRP A N 1
ATOM 912 C CA . TRP A 1 116 ? 3.775 -12.43 -4.133 1 98.12 116 TRP A CA 1
ATOM 913 C C . TRP A 1 116 ? 3.127 -11.047 -4.043 1 98.12 116 TRP A C 1
ATOM 915 O O . TRP A 1 116 ? 2.15 -10.766 -4.742 1 98.12 116 TRP A O 1
ATOM 925 N N . TYR A 1 117 ? 3.688 -10.172 -3.258 1 98.38 117 TYR A N 1
ATOM 926 C CA . TYR A 1 117 ? 3.01 -8.93 -2.918 1 98.38 117 TYR A CA 1
ATOM 927 C C . TYR A 1 117 ? 3.273 -7.859 -3.971 1 98.38 117 TYR A C 1
ATOM 929 O O . TYR A 1 117 ? 2.648 -6.797 -3.955 1 98.38 117 TYR A O 1
ATOM 937 N N . ASP A 1 118 ? 4.211 -8.164 -4.883 1 98.31 118 ASP A N 1
ATOM 938 C CA . ASP A 1 118 ? 4.277 -7.312 -6.066 1 98.31 118 ASP A CA 1
ATOM 939 C C . ASP A 1 118 ? 2.924 -7.246 -6.77 1 98.31 118 ASP A C 1
ATOM 941 O O . ASP A 1 118 ? 2.512 -6.18 -7.234 1 98.31 118 ASP A O 1
ATOM 945 N N . HIS A 1 119 ? 2.254 -8.367 -6.77 1 98.75 119 HIS A N 1
ATOM 946 C CA . HIS A 1 119 ? 0.966 -8.398 -7.457 1 98.75 119 HIS A CA 1
ATOM 947 C C . HIS A 1 119 ? -0.099 -7.648 -6.668 1 98.75 119 HIS A C 1
ATOM 949 O O . HIS A 1 119 ? -1.003 -7.047 -7.254 1 98.75 119 HIS A O 1
ATOM 955 N N . SER A 1 120 ? -0.067 -7.664 -5.305 1 98.81 120 SER A N 1
ATOM 956 C CA . SER A 1 120 ? -0.957 -6.82 -4.516 1 98.81 120 SER A CA 1
ATOM 957 C C . SER A 1 120 ? -0.847 -5.355 -4.93 1 98.81 120 SER A C 1
ATOM 959 O O . SER A 1 120 ? -1.86 -4.684 -5.129 1 98.81 120 SER A O 1
ATOM 961 N N . ARG A 1 121 ? 0.366 -4.949 -5.086 1 98.69 121 ARG A N 1
ATOM 962 C CA . ARG A 1 121 ? 0.604 -3.562 -5.469 1 98.69 121 ARG A CA 1
ATOM 963 C C . ARG A 1 121 ? 0.201 -3.32 -6.922 1 98.69 121 ARG A C 1
ATOM 965 O O . ARG A 1 121 ? -0.278 -2.238 -7.266 1 98.69 121 ARG A O 1
ATOM 972 N N . ASP A 1 122 ? 0.401 -4.32 -7.805 1 98.81 122 ASP A N 1
ATOM 973 C CA . ASP A 1 122 ? -0.068 -4.207 -9.18 1 98.81 122 ASP A CA 1
ATOM 974 C C . ASP A 1 122 ? -1.587 -4.051 -9.234 1 98.81 122 ASP A C 1
ATOM 976 O O . ASP A 1 122 ? -2.109 -3.275 -10.039 1 98.81 122 ASP A O 1
ATOM 980 N N . LEU A 1 123 ? -2.268 -4.801 -8.383 1 98.88 123 LEU A N 1
ATOM 981 C CA . LEU A 1 123 ? -3.723 -4.707 -8.328 1 98.88 123 LEU A CA 1
ATOM 982 C C . LEU A 1 123 ? -4.164 -3.326 -7.863 1 98.88 123 LEU A C 1
ATOM 984 O O . LEU A 1 123 ? -5.109 -2.754 -8.414 1 98.88 123 LEU A O 1
ATOM 988 N N . LEU A 1 124 ? -3.506 -2.816 -6.855 1 98.75 124 LEU A N 1
ATOM 989 C CA . LEU A 1 124 ? -3.789 -1.454 -6.414 1 98.75 124 LEU A CA 1
ATOM 990 C C . LEU A 1 124 ? -3.598 -0.462 -7.559 1 98.75 124 LEU A C 1
ATOM 992 O O . LEU A 1 124 ? -4.43 0.425 -7.762 1 98.75 124 LEU A O 1
ATOM 996 N N . HIS A 1 125 ? -2.508 -0.646 -8.25 1 98.25 125 HIS A N 1
ATOM 997 C CA . HIS A 1 125 ? -2.209 0.211 -9.391 1 98.25 125 HIS A CA 1
ATOM 998 C C . HIS A 1 125 ? -3.273 0.078 -10.477 1 98.25 125 HIS A C 1
ATOM 1000 O O . HIS A 1 125 ? -3.688 1.075 -11.07 1 98.25 125 HIS A O 1
ATOM 1006 N N . MET A 1 126 ? -3.732 -1.125 -10.719 1 98.69 126 MET A N 1
ATOM 1007 C CA . MET A 1 126 ? -4.789 -1.381 -11.695 1 98.69 126 MET A CA 1
ATOM 1008 C C . MET A 1 126 ? -6.059 -0.623 -11.328 1 98.69 126 MET A C 1
ATOM 1010 O O . MET A 1 126 ? -6.676 0.015 -12.18 1 98.69 126 MET A O 1
ATOM 1014 N N . VAL A 1 127 ? -6.43 -0.656 -10.086 1 98.5 127 VAL A N 1
ATOM 1015 C CA . VAL A 1 127 ? -7.641 0.011 -9.625 1 98.5 127 VAL A CA 1
ATOM 1016 C C . VAL A 1 127 ? -7.523 1.517 -9.852 1 98.5 127 VAL A C 1
ATOM 1018 O O . VAL A 1 127 ? -8.477 2.158 -10.297 1 98.5 127 VAL A O 1
ATOM 1021 N N . ASN A 1 128 ? -6.328 2.088 -9.594 1 98 128 ASN A N 1
ATOM 1022 C CA . ASN A 1 128 ? -6.121 3.514 -9.82 1 98 128 ASN A CA 1
ATOM 1023 C C . ASN A 1 128 ? -6.148 3.852 -11.312 1 98 128 ASN A C 1
ATOM 1025 O O . ASN A 1 128 ? -6.711 4.875 -11.711 1 98 128 ASN A O 1
ATOM 1029 N N . HIS A 1 129 ? -5.59 2.961 -12.109 1 97.88 129 HIS A N 1
ATOM 1030 C CA . HIS A 1 129 ? -5.523 3.172 -13.555 1 97.88 129 HIS A CA 1
ATOM 1031 C C . HIS A 1 129 ? -6.914 3.172 -14.172 1 97.88 129 HIS A C 1
ATOM 1033 O O . HIS A 1 129 ? -7.199 3.977 -15.062 1 97.88 129 HIS A O 1
ATOM 1039 N N . PHE A 1 130 ? -7.785 2.305 -13.68 1 98.38 130 PHE A N 1
ATOM 1040 C CA . PHE A 1 130 ? -9.125 2.156 -14.234 1 98.38 130 PHE A CA 1
ATOM 1041 C C . PHE A 1 130 ? -10.18 2.664 -13.25 1 98.38 130 PHE A C 1
ATOM 1043 O O . PHE A 1 130 ? -11.273 2.117 -13.172 1 98.38 130 PHE A O 1
ATOM 1050 N N . ARG A 1 131 ? -9.844 3.658 -12.523 1 97.25 131 ARG A N 1
ATOM 1051 C CA . ARG A 1 131 ? -10.656 4.152 -11.414 1 97.25 131 ARG A CA 1
ATOM 1052 C C . ARG A 1 131 ? -12.07 4.473 -11.875 1 97.25 131 ARG A C 1
ATOM 1054 O O . ARG A 1 131 ? -13.031 4.273 -11.133 1 97.25 131 ARG A O 1
ATOM 1061 N N . ASP A 1 132 ? -12.305 4.961 -13.125 1 96.44 132 ASP A N 1
ATOM 1062 C CA . ASP A 1 132 ? -13.617 5.363 -13.617 1 96.44 132 ASP A CA 1
ATOM 1063 C C . ASP A 1 132 ? -14.516 4.145 -13.844 1 96.44 132 ASP A C 1
ATOM 1065 O O . ASP A 1 132 ? -15.742 4.266 -13.844 1 96.44 132 ASP A O 1
ATOM 1069 N N . GLU A 1 133 ? -13.891 3.01 -13.961 1 97.25 133 GLU A N 1
ATOM 1070 C CA . GLU A 1 133 ? -14.633 1.782 -14.227 1 97.25 133 GLU A CA 1
ATOM 1071 C C . GLU A 1 133 ? -14.719 0.909 -12.977 1 97.25 133 GLU A C 1
ATOM 1073 O O . GLU A 1 133 ? -15.336 -0.161 -13 1 97.25 133 GLU A O 1
ATOM 1078 N N . MET A 1 134 ? -14.109 1.405 -11.898 1 97.38 134 MET A N 1
ATOM 1079 C CA . MET A 1 134 ? -14.102 0.598 -10.68 1 97.38 134 MET A CA 1
ATOM 1080 C C . MET A 1 134 ? -14.641 1.392 -9.492 1 97.38 134 MET A C 1
ATOM 1082 O O . MET A 1 134 ? -13.961 1.534 -8.477 1 97.38 134 MET A O 1
ATOM 1086 N N . PRO A 1 135 ? -15.812 1.887 -9.656 1 96.88 135 PRO A N 1
ATOM 1087 C CA . PRO A 1 135 ? -16.438 2.463 -8.461 1 96.88 135 PRO A CA 1
ATOM 1088 C C . PRO A 1 135 ? -16.734 1.416 -7.391 1 96.88 135 PRO A C 1
ATOM 1090 O O . PRO A 1 135 ? -16.688 0.214 -7.664 1 96.88 135 PRO A O 1
ATOM 1093 N N . ARG A 1 136 ? -16.984 1.812 -6.215 1 96.56 136 ARG A N 1
ATOM 1094 C CA . ARG A 1 136 ? -17.391 0.911 -5.141 1 96.56 136 ARG A CA 1
ATOM 1095 C C . ARG A 1 136 ? -18.797 0.358 -5.391 1 96.56 136 ARG A C 1
ATOM 1097 O O . ARG A 1 136 ? -19.594 0.984 -6.082 1 96.56 136 ARG A O 1
ATOM 1104 N N . PRO A 1 137 ? -19.141 -0.779 -4.844 1 98.31 137 PRO A N 1
ATOM 1105 C CA . PRO A 1 137 ? -18.234 -1.611 -4.043 1 98.31 137 PRO A CA 1
ATOM 1106 C C . PRO A 1 137 ? -17.344 -2.51 -4.898 1 98.31 137 PRO A C 1
ATOM 1108 O O . PRO A 1 137 ? -17.766 -2.957 -5.969 1 98.31 137 PRO A O 1
ATOM 1111 N N . ILE A 1 138 ? -16.141 -2.775 -4.434 1 98.88 138 ILE A N 1
ATOM 1112 C CA . ILE A 1 138 ? -15.203 -3.709 -5.043 1 98.88 138 ILE A CA 1
ATOM 1113 C C . ILE A 1 138 ? -15 -4.91 -4.121 1 98.88 138 ILE A C 1
ATOM 1115 O O . ILE A 1 138 ? -14.773 -4.746 -2.92 1 98.88 138 ILE A O 1
ATOM 1119 N N . ILE A 1 139 ? -15.094 -6.121 -4.594 1 98.94 139 ILE A N 1
ATOM 1120 C CA . ILE A 1 139 ? -14.852 -7.301 -3.77 1 98.94 139 ILE A CA 1
ATOM 1121 C C . ILE A 1 139 ? -13.703 -8.117 -4.355 1 98.94 139 ILE A C 1
ATOM 1123 O O . ILE A 1 139 ? -13.406 -8.008 -5.547 1 98.94 139 ILE A O 1
ATOM 1127 N N . GLY A 1 140 ? -13.016 -8.852 -3.555 1 98.94 140 GLY A N 1
ATOM 1128 C CA . GLY A 1 140 ? -11.906 -9.688 -3.986 1 98.94 140 GLY A CA 1
ATOM 1129 C C . GLY A 1 140 ? -12.219 -11.172 -3.92 1 98.94 140 GLY A C 1
ATOM 1130 O O . GLY A 1 140 ? -12.773 -11.648 -2.928 1 98.94 140 GLY A O 1
ATOM 1131 N N . VAL A 1 141 ? -11.906 -11.875 -4.961 1 98.94 141 VAL A N 1
ATOM 1132 C CA . VAL A 1 141 ? -12 -13.328 -5.012 1 98.94 141 VAL A CA 1
ATOM 1133 C C . VAL A 1 141 ? -10.648 -13.922 -5.391 1 98.94 141 VAL A C 1
ATOM 1135 O O . VAL A 1 141 ? -10.18 -13.75 -6.52 1 98.94 141 VAL A O 1
ATOM 1138 N N . GLY A 1 142 ? -10.039 -14.586 -4.453 1 98.88 142 GLY A N 1
ATOM 1139 C CA . GLY A 1 142 ? -8.703 -15.125 -4.684 1 98.88 142 GLY A CA 1
ATOM 1140 C C . GLY A 1 142 ? -8.633 -16.625 -4.523 1 98.88 142 GLY A C 1
ATOM 1141 O O . GLY A 1 142 ? -9.422 -17.219 -3.779 1 98.88 142 GLY A O 1
ATOM 1142 N N . HIS A 1 143 ? -7.73 -17.25 -5.203 1 98.81 143 HIS A N 1
ATOM 1143 C CA . HIS A 1 143 ? -7.449 -18.688 -5.109 1 98.81 143 HIS A CA 1
ATOM 1144 C C . HIS A 1 143 ? -5.988 -18.938 -4.758 1 98.81 143 HIS A C 1
ATOM 1146 O O . HIS A 1 143 ? -5.09 -18.344 -5.363 1 98.81 143 HIS A O 1
ATOM 1152 N N . SER A 1 144 ? -5.727 -19.812 -3.801 1 97.38 144 SER A N 1
ATOM 1153 C CA . SER A 1 144 ? -4.375 -20.281 -3.51 1 97.38 144 SER A CA 1
ATOM 1154 C C . SER A 1 144 ? -3.469 -19.125 -3.104 1 97.38 144 SER A C 1
ATOM 1156 O O . SER A 1 144 ? -3.785 -18.375 -2.172 1 97.38 144 SER A O 1
ATOM 1158 N N . MET A 1 145 ? -2.391 -18.828 -3.814 1 97.12 145 MET A N 1
ATOM 1159 C CA . MET A 1 145 ? -1.492 -17.719 -3.504 1 97.12 145 MET A CA 1
ATOM 1160 C C . MET A 1 145 ? -2.213 -16.375 -3.631 1 97.12 145 MET A C 1
ATOM 1162 O O . MET A 1 145 ? -1.882 -15.422 -2.932 1 97.12 145 MET A O 1
ATOM 1166 N N . GLY A 1 146 ? -3.25 -16.344 -4.504 1 98.56 146 GLY A N 1
ATOM 1167 C CA . GLY A 1 146 ? -4.031 -15.133 -4.688 1 98.56 146 GLY A CA 1
ATOM 1168 C C . GLY A 1 146 ? -4.727 -14.672 -3.418 1 98.56 146 GLY A C 1
ATOM 1169 O O . GLY A 1 146 ? -5.008 -13.477 -3.256 1 98.56 146 GLY A O 1
ATOM 1170 N N . CYS A 1 147 ? -4.996 -15.648 -2.523 1 98.75 147 CYS A N 1
ATOM 1171 C CA . CYS A 1 147 ? -5.602 -15.305 -1.241 1 98.75 147 CYS A CA 1
ATOM 1172 C C . CYS A 1 147 ? -4.668 -14.43 -0.413 1 98.75 147 CYS A C 1
ATOM 1174 O O . CYS A 1 147 ? -5.09 -13.406 0.135 1 98.75 147 CYS A O 1
ATOM 1176 N N . ALA A 1 148 ? -3.398 -14.844 -0.376 1 98.44 148 ALA A N 1
ATOM 1177 C CA . ALA A 1 148 ? -2.408 -14.047 0.346 1 98.44 148 ALA A CA 1
ATOM 1178 C C . ALA A 1 148 ? -2.242 -12.672 -0.291 1 98.44 148 ALA A C 1
ATOM 1180 O O . ALA A 1 148 ? -2.072 -11.672 0.412 1 98.44 148 ALA A O 1
ATOM 1181 N N . GLN A 1 149 ? -2.322 -12.617 -1.593 1 98.81 149 GLN A N 1
ATOM 1182 C CA . GLN A 1 149 ? -2.18 -11.359 -2.316 1 98.81 149 GLN A CA 1
ATOM 1183 C C . GLN A 1 149 ? -3.334 -10.406 -2.006 1 98.81 149 GLN A C 1
ATOM 1185 O O . GLN A 1 149 ? -3.125 -9.211 -1.814 1 98.81 149 GLN A O 1
ATOM 1190 N N . LEU A 1 150 ? -4.508 -10.922 -1.889 1 98.94 150 LEU A N 1
ATOM 1191 C CA . LEU A 1 150 ? -5.672 -10.094 -1.574 1 98.94 150 LEU A CA 1
ATOM 1192 C C . LEU A 1 150 ? -5.637 -9.641 -0.12 1 98.94 150 LEU A C 1
ATOM 1194 O O . LEU A 1 150 ? -6.023 -8.508 0.19 1 98.94 150 LEU A O 1
ATOM 1198 N N . VAL A 1 151 ? -5.191 -10.547 0.746 1 98.88 151 VAL A N 1
ATOM 1199 C CA . VAL A 1 151 ? -5.027 -10.148 2.141 1 98.88 151 VAL A CA 1
ATOM 1200 C C . VAL A 1 151 ? -4.07 -8.961 2.23 1 98.88 151 VAL A C 1
ATOM 1202 O O . VAL A 1 151 ? -4.383 -7.953 2.871 1 98.88 151 VAL A O 1
ATOM 1205 N N . ASN A 1 152 ? -2.963 -9.078 1.561 1 98.81 152 ASN A N 1
ATOM 1206 C CA . ASN A 1 152 ? -2 -7.988 1.602 1 98.81 152 ASN A CA 1
ATOM 1207 C C . ASN A 1 152 ? -2.58 -6.707 1.01 1 98.81 152 ASN A C 1
ATOM 1209 O O . ASN A 1 152 ? -2.35 -5.613 1.534 1 98.81 152 ASN A O 1
ATOM 1213 N N . LEU A 1 153 ? -3.311 -6.824 -0.097 1 98.88 153 LEU A N 1
ATOM 1214 C CA . LEU A 1 153 ? -3.947 -5.648 -0.686 1 98.88 153 LEU A CA 1
ATOM 1215 C C . LEU A 1 153 ? -4.891 -4.984 0.312 1 98.88 153 LEU A C 1
ATOM 1217 O O . LEU A 1 153 ? -4.93 -3.756 0.409 1 98.88 153 LEU A O 1
ATOM 1221 N N . SER A 1 154 ? -5.578 -5.789 1.096 1 98.75 154 SER A N 1
ATOM 1222 C CA . SER A 1 154 ? -6.52 -5.254 2.074 1 98.75 154 SER A CA 1
ATOM 1223 C C . SER A 1 154 ? -5.793 -4.551 3.217 1 98.75 154 SER A C 1
ATOM 1225 O O . SER A 1 154 ? -6.363 -3.688 3.885 1 98.75 154 SER A O 1
ATOM 1227 N N . ILE A 1 155 ? -4.559 -4.93 3.447 1 98.38 155 ILE A N 1
ATOM 1228 C CA . ILE A 1 155 ? -3.754 -4.266 4.469 1 98.38 155 ILE A CA 1
ATOM 1229 C C . ILE A 1 155 ? -3.223 -2.939 3.924 1 98.38 155 ILE A C 1
ATOM 1231 O O . ILE A 1 155 ? -3.221 -1.93 4.633 1 98.38 155 ILE A O 1
ATOM 1235 N N . ILE A 1 156 ? -2.828 -2.918 2.678 1 98.5 156 ILE A N 1
ATOM 1236 C CA . ILE A 1 156 ? -2.33 -1.714 2.023 1 98.5 156 ILE A CA 1
ATOM 1237 C C . ILE A 1 156 ? -3.42 -0.646 2.004 1 98.5 156 ILE A C 1
ATOM 1239 O O . ILE A 1 156 ? -3.154 0.528 2.271 1 98.5 156 ILE A O 1
ATOM 1243 N N . HIS A 1 157 ? -4.602 -1.028 1.7 1 98.44 157 HIS A N 1
ATOM 1244 C CA . HIS A 1 157 ? -5.758 -0.15 1.579 1 98.44 157 HIS A CA 1
ATOM 1245 C C . HIS A 1 157 ? -6.996 -0.779 2.211 1 98.44 157 HIS A C 1
ATOM 1247 O O . HIS A 1 157 ? -7.785 -1.429 1.522 1 98.44 157 HIS A O 1
ATOM 1253 N N . PRO A 1 158 ? -7.215 -0.519 3.443 1 97.88 158 PRO A N 1
ATOM 1254 C CA . PRO A 1 158 ? -8.211 -1.258 4.219 1 97.88 158 PRO A CA 1
ATOM 1255 C C . PRO A 1 158 ? -9.633 -1.053 3.695 1 97.88 158 PRO A C 1
ATOM 1257 O O . PRO A 1 158 ? -10.492 -1.917 3.881 1 97.88 158 PRO A O 1
ATOM 1260 N N . ARG A 1 159 ? -9.898 0.057 3.012 1 97.38 159 ARG A N 1
ATOM 1261 C CA . ARG A 1 159 ? -11.273 0.341 2.594 1 97.38 159 ARG A CA 1
ATOM 1262 C C . ARG A 1 159 ? -11.477 -0.007 1.123 1 97.38 159 ARG A C 1
ATOM 1264 O O . ARG A 1 159 ? -12.578 0.15 0.591 1 97.38 159 ARG A O 1
ATOM 1271 N N . LEU A 1 160 ? -10.477 -0.422 0.437 1 98.44 160 LEU A N 1
ATOM 1272 C CA . LEU A 1 160 ? -10.57 -0.641 -1.002 1 98.44 160 LEU A CA 1
ATOM 1273 C C . LEU A 1 160 ? -11.516 -1.799 -1.314 1 98.44 160 LEU A C 1
ATOM 1275 O O . LEU A 1 160 ? -12.438 -1.651 -2.111 1 98.44 160 LEU A O 1
ATOM 1279 N N . LEU A 1 161 ? -11.266 -2.967 -0.681 1 98.75 161 LEU A N 1
ATOM 1280 C CA . LEU A 1 161 ? -12.094 -4.156 -0.873 1 98.75 161 LEU A CA 1
ATOM 1281 C C . LEU A 1 161 ? -13.148 -4.266 0.219 1 98.75 161 LEU A C 1
ATOM 1283 O O . LEU A 1 161 ? -12.836 -4.188 1.408 1 98.75 161 LEU A O 1
ATOM 1287 N N . SER A 1 162 ? -14.367 -4.504 -0.237 1 98.38 162 SER A N 1
ATOM 1288 C CA . SER A 1 162 ? -15.477 -4.473 0.71 1 98.38 162 SER A CA 1
ATOM 1289 C C . SER A 1 162 ? -15.688 -5.84 1.357 1 98.38 162 SER A C 1
ATOM 1291 O O . SER A 1 162 ? -16.203 -5.93 2.477 1 98.38 162 SER A O 1
ATOM 1293 N N . THR A 1 163 ? -15.352 -6.855 0.684 1 98.88 163 THR A N 1
ATOM 1294 C CA . THR A 1 163 ? -15.375 -8.219 1.197 1 98.88 163 THR A CA 1
ATOM 1295 C C . THR A 1 163 ? -14.43 -9.109 0.395 1 98.88 163 THR A C 1
ATOM 1297 O O . THR A 1 163 ? -14.055 -8.773 -0.729 1 98.88 163 THR A O 1
ATOM 1300 N N . LEU A 1 164 ? -14.008 -10.188 1.009 1 98.94 164 LEU A N 1
ATOM 1301 C CA . LEU A 1 164 ? -13.086 -11.117 0.372 1 98.94 164 LEU A CA 1
ATOM 1302 C C . LEU A 1 164 ? -13.664 -12.531 0.359 1 98.94 164 LEU A C 1
ATOM 1304 O O . LEU A 1 164 ? -14.273 -12.969 1.338 1 98.94 164 LEU A O 1
ATOM 1308 N N . VAL A 1 165 ? -13.516 -13.164 -0.714 1 99 165 VAL A N 1
ATOM 1309 C CA . VAL A 1 165 ? -13.695 -14.609 -0.822 1 99 165 VAL A CA 1
ATOM 1310 C C . VAL A 1 165 ? -12.344 -15.273 -1.102 1 99 165 VAL A C 1
ATOM 1312 O O . VAL A 1 165 ? -11.727 -15.023 -2.137 1 99 165 VAL A O 1
ATOM 1315 N N . LEU A 1 166 ? -11.922 -16.109 -0.206 1 98.88 166 LEU A N 1
ATOM 1316 C CA . LEU A 1 166 ? -10.586 -16.703 -0.275 1 98.88 166 LEU A CA 1
ATOM 1317 C C . LEU A 1 166 ? -10.68 -18.219 -0.406 1 98.88 166 LEU A C 1
ATOM 1319 O O . LEU A 1 166 ? -10.945 -18.922 0.576 1 98.88 166 LEU A O 1
ATOM 1323 N N . ILE A 1 167 ? -10.406 -18.703 -1.599 1 98.81 167 ILE A N 1
ATOM 1324 C CA . ILE A 1 167 ? -10.609 -20.094 -1.942 1 98.81 167 ILE A CA 1
ATOM 1325 C C . ILE A 1 167 ? -9.289 -20.859 -1.836 1 98.81 167 ILE A C 1
ATOM 1327 O O . ILE A 1 167 ? -8.32 -20.531 -2.525 1 98.81 167 ILE A O 1
ATOM 1331 N N . GLU A 1 168 ? -9.227 -21.844 -0.971 1 97.56 168 GLU A N 1
ATOM 1332 C CA . GLU A 1 168 ? -8.062 -22.719 -0.772 1 97.56 168 GLU A CA 1
ATOM 1333 C C . GLU A 1 168 ? -6.797 -21.891 -0.571 1 97.56 168 GLU A C 1
ATOM 1335 O O . GLU A 1 168 ? -5.832 -22.031 -1.327 1 97.56 168 GLU A O 1
ATOM 1340 N N . PRO A 1 169 ? -6.789 -21.141 0.485 1 97.19 169 PRO A N 1
ATOM 1341 C CA . PRO A 1 169 ? -5.695 -20.188 0.716 1 97.19 169 PRO A CA 1
ATOM 1342 C C . PRO A 1 169 ? -4.371 -20.891 1.018 1 97.19 169 PRO A C 1
ATOM 1344 O O . PRO A 1 169 ? -4.348 -21.922 1.685 1 97.19 169 PRO A O 1
ATOM 1347 N N . VAL A 1 170 ? -3.299 -20.344 0.497 1 94.56 170 VAL A N 1
ATOM 1348 C CA . VAL A 1 170 ? -1.957 -20.719 0.938 1 94.56 170 VAL A CA 1
ATOM 1349 C C . VAL A 1 170 ? -1.449 -19.703 1.957 1 94.56 170 VAL A C 1
ATOM 1351 O O . VAL A 1 170 ? -0.648 -18.812 1.623 1 94.56 170 VAL A O 1
ATOM 1354 N N . ILE A 1 171 ? -1.927 -19.719 3.123 1 94.25 171 ILE A N 1
ATOM 1355 C CA . ILE A 1 171 ? -1.632 -18.938 4.32 1 94.25 171 ILE A CA 1
ATOM 1356 C C . ILE A 1 171 ? -1.35 -19.875 5.492 1 94.25 171 ILE A C 1
ATOM 1358 O O . ILE A 1 171 ? -2.217 -20.656 5.891 1 94.25 171 ILE A O 1
ATOM 1362 N N . LEU A 1 172 ? -0.166 -19.812 6 1 87.62 172 LEU A N 1
ATOM 1363 C CA . LEU A 1 172 ? 0.291 -20.891 6.875 1 87.62 172 LEU A CA 1
ATOM 1364 C C . LEU A 1 172 ? 0.704 -20.344 8.234 1 87.62 172 LEU A C 1
ATOM 1366 O O . LEU A 1 172 ? 1.318 -19.281 8.32 1 87.62 172 LEU A O 1
ATOM 1370 N N . GLU A 1 173 ? 0.39 -21 9.258 1 81.06 173 GLU A N 1
ATOM 1371 C CA . GLU A 1 173 ? 0.792 -20.688 10.617 1 81.06 173 GLU A CA 1
ATOM 1372 C C . GLU A 1 173 ? 1.941 -21.578 11.086 1 81.06 173 GLU A C 1
ATOM 1374 O O . GLU A 1 173 ? 2.795 -21.141 11.859 1 81.06 173 GLU A O 1
ATOM 1379 N N . VAL A 1 174 ? 1.883 -22.75 10.805 1 70 174 VAL A N 1
ATOM 1380 C CA . VAL A 1 174 ? 2.893 -23.734 11.203 1 70 174 VAL A CA 1
ATOM 1381 C C . VAL A 1 174 ? 3.395 -24.484 9.977 1 70 174 VAL A C 1
ATOM 1383 O O . VAL A 1 174 ? 2.672 -24.625 8.984 1 70 174 VAL A O 1
ATOM 1386 N N . ALA A 1 175 ? 4.688 -24.703 10.109 1 63.06 175 ALA A N 1
ATOM 1387 C CA . ALA A 1 175 ? 5.188 -25.578 9.055 1 63.06 175 ALA A CA 1
ATOM 1388 C C . ALA A 1 175 ? 4.48 -26.938 9.086 1 63.06 175 ALA A C 1
ATOM 1390 O O . ALA A 1 175 ? 4.297 -27.531 10.148 1 63.06 175 ALA A O 1
ATOM 1391 N N . PHE A 1 176 ? 3.574 -27.125 8.148 1 62.94 176 PHE A N 1
ATOM 1392 C CA . PHE A 1 176 ? 2.947 -28.438 8.156 1 62.94 176 PHE A CA 1
ATOM 1393 C C . PHE A 1 176 ? 3.814 -29.453 7.422 1 62.94 176 PHE A C 1
ATOM 1395 O O . PHE A 1 176 ? 4.676 -29.078 6.625 1 62.94 176 PHE A O 1
ATOM 1402 N N . GLY A 1 177 ? 3.811 -30.578 7.906 1 65.81 177 GLY A N 1
ATOM 1403 C CA . GLY A 1 177 ? 4.398 -31.703 7.195 1 65.81 177 GLY A CA 1
ATOM 1404 C C . GLY A 1 177 ? 3.779 -31.938 5.832 1 65.81 177 GLY A C 1
ATOM 1405 O O . GLY A 1 177 ? 2.744 -31.344 5.504 1 65.81 177 GLY A O 1
ATOM 1406 N N . GLY A 1 178 ? 4.516 -32.375 4.762 1 74.75 178 GLY A N 1
ATOM 1407 C CA . GLY A 1 178 ? 4.055 -32.688 3.424 1 74.75 178 GLY A CA 1
ATOM 1408 C C . GLY A 1 178 ? 5.094 -32.406 2.352 1 74.75 178 GLY A C 1
ATOM 1409 O O . GLY A 1 178 ? 6.23 -32.062 2.658 1 74.75 178 GLY A O 1
ATOM 1410 N N . PRO A 1 179 ? 4.594 -32.688 1.231 1 82.94 179 PRO A N 1
ATOM 1411 C CA . PRO A 1 179 ? 5.527 -32.469 0.125 1 82.94 179 PRO A CA 1
ATOM 1412 C C . PRO A 1 179 ? 5.742 -30.984 -0.191 1 82.94 179 PRO A C 1
ATOM 1414 O O . PRO A 1 179 ? 4.867 -30.172 0.082 1 82.94 179 PRO A O 1
ATOM 1417 N N . ASN A 1 180 ? 6.855 -30.703 -0.669 1 87.19 180 ASN A N 1
ATOM 1418 C CA . ASN A 1 180 ? 7.098 -29.406 -1.3 1 87.19 180 ASN A CA 1
ATOM 1419 C C . ASN A 1 180 ? 6.164 -29.172 -2.486 1 87.19 180 ASN A C 1
ATOM 1421 O O . ASN A 1 180 ? 6.133 -29.984 -3.418 1 87.19 180 ASN A O 1
ATOM 1425 N N . PRO A 1 181 ? 5.438 -28.094 -2.408 1 87.44 181 PRO A N 1
ATOM 1426 C CA . PRO A 1 181 ? 4.512 -27.859 -3.52 1 87.44 181 PRO A CA 1
ATOM 1427 C C . PRO A 1 181 ? 5.227 -27.703 -4.859 1 87.44 181 PRO A C 1
ATOM 1429 O O . PRO A 1 181 ? 4.609 -27.875 -5.914 1 87.44 181 PRO A O 1
ATOM 1432 N N . ALA A 1 182 ? 6.477 -27.469 -4.797 1 92.25 182 ALA A N 1
ATOM 1433 C CA . ALA A 1 182 ? 7.238 -27.281 -6.027 1 92.25 182 ALA A CA 1
ATOM 1434 C C . ALA A 1 182 ? 7.625 -28.625 -6.637 1 92.25 182 ALA A C 1
ATOM 1436 O O . ALA A 1 182 ? 8.094 -28.688 -7.773 1 92.25 182 ALA A O 1
ATOM 1437 N N . MET A 1 183 ? 7.477 -29.703 -5.914 1 92.75 183 MET A N 1
ATOM 1438 C CA . MET A 1 183 ? 7.902 -31.016 -6.41 1 92.75 183 MET A CA 1
ATOM 1439 C C . MET A 1 183 ? 7.223 -31.344 -7.734 1 92.75 183 MET A C 1
ATOM 1441 O O . MET A 1 183 ? 7.895 -31.625 -8.727 1 92.75 183 MET A O 1
ATOM 1445 N N . MET A 1 184 ? 5.977 -31.219 -7.773 1 91.06 184 MET A N 1
ATOM 1446 C CA . MET A 1 184 ? 5.23 -31.578 -8.977 1 91.06 184 MET A CA 1
ATOM 1447 C C . MET A 1 184 ? 5.523 -30.609 -10.109 1 91.06 184 MET A C 1
ATOM 1449 O O . MET A 1 184 ? 5.703 -31.031 -11.258 1 91.06 184 MET A O 1
ATOM 1453 N N . ALA A 1 185 ? 5.578 -29.312 -9.797 1 94.81 185 ALA A N 1
ATOM 1454 C CA . ALA A 1 185 ? 5.844 -28.312 -10.82 1 94.81 185 ALA A CA 1
ATOM 1455 C C . ALA A 1 185 ? 7.227 -28.5 -11.438 1 94.81 185 ALA A C 1
ATOM 1457 O O . ALA A 1 185 ? 7.387 -28.406 -12.656 1 94.81 185 ALA A O 1
ATOM 1458 N N . SER A 1 186 ? 8.172 -28.828 -10.633 1 95.81 186 SER A N 1
ATOM 1459 C CA . SER A 1 186 ? 9.555 -28.938 -11.102 1 95.81 186 SER A CA 1
ATOM 1460 C C . SER A 1 186 ? 9.742 -30.156 -12 1 95.81 186 SER A C 1
ATOM 1462 O O . SER A 1 186 ? 10.609 -30.156 -12.875 1 95.81 186 SER A O 1
ATOM 1464 N N . ARG A 1 187 ? 8.938 -31.156 -11.867 1 95.75 187 ARG A N 1
ATOM 1465 C CA . ARG A 1 187 ? 9.102 -32.406 -12.586 1 95.75 187 ARG A CA 1
ATOM 1466 C C . ARG A 1 187 ? 8.18 -32.5 -13.797 1 95.75 187 ARG A C 1
ATOM 1468 O O . ARG A 1 187 ? 8.328 -33.375 -14.641 1 95.75 187 ARG A O 1
ATOM 1475 N N . ARG A 1 188 ? 7.324 -31.609 -13.945 1 94.56 188 ARG A N 1
ATOM 1476 C CA . ARG A 1 188 ? 6.273 -31.797 -14.938 1 94.56 188 ARG A CA 1
ATOM 1477 C C . ARG A 1 188 ? 6.824 -31.641 -16.344 1 94.56 188 ARG A C 1
ATOM 1479 O O . ARG A 1 188 ? 7.789 -30.906 -16.578 1 94.56 188 ARG A O 1
ATOM 1486 N N . ARG A 1 189 ? 6.168 -32.344 -17.25 1 95.69 189 ARG A N 1
ATOM 1487 C CA . ARG A 1 189 ? 6.441 -32.125 -18.672 1 95.69 189 ARG A CA 1
ATOM 1488 C C . ARG A 1 189 ? 6.02 -30.719 -19.109 1 95.69 189 ARG A C 1
ATOM 1490 O O . ARG A 1 189 ? 4.965 -30.234 -18.703 1 95.69 189 ARG A O 1
ATOM 1497 N N . ASP A 1 190 ? 6.941 -30.094 -19.906 1 97.12 190 ASP A N 1
ATOM 1498 C CA . ASP A 1 190 ? 6.586 -28.734 -20.297 1 97.12 190 ASP A CA 1
ATOM 1499 C C . ASP A 1 190 ? 6.898 -28.484 -21.781 1 97.12 190 ASP A C 1
ATOM 1501 O O . ASP A 1 190 ? 6.949 -27.344 -22.219 1 97.12 190 ASP A O 1
ATOM 1505 N N . LEU A 1 191 ? 7.238 -29.484 -22.484 1 98 191 LEU A N 1
ATOM 1506 C CA . LEU A 1 191 ? 7.48 -29.391 -23.906 1 98 191 LEU A CA 1
ATOM 1507 C C . LEU A 1 191 ? 6.836 -30.562 -24.656 1 98 191 LEU A C 1
ATOM 1509 O O . LEU A 1 191 ? 6.992 -31.719 -24.25 1 98 191 LEU A O 1
ATOM 1513 N N . TRP A 1 192 ? 6.023 -30.266 -25.719 1 98.19 192 TRP A N 1
ATOM 1514 C CA . TRP A 1 192 ? 5.379 -31.25 -26.594 1 98.19 192 TRP A CA 1
ATOM 1515 C C . TRP A 1 192 ? 5.691 -30.969 -28.062 1 98.19 192 TRP A C 1
ATOM 1517 O O . TRP A 1 192 ? 5.84 -29.812 -28.453 1 98.19 192 TRP A O 1
ATOM 1527 N N . GLU A 1 193 ? 5.66 -31.953 -28.875 1 97.44 193 GLU A N 1
ATOM 1528 C CA . GLU A 1 193 ? 6.074 -31.844 -30.266 1 97.44 193 GLU A CA 1
ATOM 1529 C C . GLU A 1 193 ? 5.062 -31.047 -31.078 1 97.44 193 GLU A C 1
ATOM 1531 O O . GLU A 1 193 ? 5.398 -30.5 -32.125 1 97.44 193 GLU A O 1
ATOM 1536 N N . SER A 1 194 ? 3.801 -31.078 -30.609 1 97.31 194 SER A N 1
ATOM 1537 C CA . SER A 1 194 ? 2.732 -30.359 -31.297 1 97.31 194 SER A CA 1
ATOM 1538 C C . SER A 1 194 ? 1.588 -30.031 -30.344 1 97.31 194 SER A C 1
ATOM 1540 O O . SER A 1 194 ? 1.482 -30.609 -29.266 1 97.31 194 SER A O 1
ATOM 1542 N N . PRO A 1 195 ? 0.779 -29.047 -30.812 1 97.12 195 PRO A N 1
ATOM 1543 C CA . PRO A 1 195 ? -0.395 -28.75 -29.984 1 97.12 195 PRO A CA 1
ATOM 1544 C C . PRO A 1 195 ? -1.272 -29.969 -29.734 1 97.12 195 PRO A C 1
ATOM 1546 O O . PRO A 1 195 ? -1.803 -30.141 -28.641 1 97.12 195 PRO A O 1
ATOM 1549 N N . GLU A 1 196 ? -1.438 -30.844 -30.703 1 97.44 196 GLU A N 1
ATOM 1550 C CA . GLU A 1 196 ? -2.283 -32.031 -30.594 1 97.44 196 GLU A CA 1
ATOM 1551 C C . GLU A 1 196 ? -1.741 -33 -29.531 1 97.44 196 GLU A C 1
ATOM 1553 O O . GLU A 1 196 ? -2.506 -33.531 -28.734 1 97.44 196 GLU A O 1
ATOM 1558 N N . LYS A 1 197 ? -0.476 -33.156 -29.531 1 97.38 197 LYS A N 1
ATOM 1559 C CA . LYS A 1 197 ? 0.151 -34.062 -28.562 1 97.38 197 LYS A CA 1
ATOM 1560 C C . LYS A 1 197 ? 0.056 -33.469 -27.141 1 97.38 197 LYS A C 1
ATOM 1562 O O . LYS A 1 197 ? -0.11 -34.219 -26.172 1 97.38 197 LYS A O 1
ATOM 1567 N N . ALA A 1 198 ? 0.218 -32.156 -27.062 1 97.88 198 ALA A N 1
ATOM 1568 C CA . ALA A 1 198 ? 0.064 -31.5 -25.766 1 97.88 198 ALA A CA 1
ATOM 1569 C C . ALA A 1 198 ? -1.337 -31.719 -25.203 1 97.88 198 ALA A C 1
ATOM 1571 O O . ALA A 1 198 ? -1.493 -32.094 -24.047 1 97.88 198 ALA A O 1
ATOM 1572 N N . VAL A 1 199 ? -2.312 -31.484 -26.031 1 97.44 199 VAL A N 1
ATOM 1573 C CA . VAL A 1 199 ? -3.707 -31.625 -25.625 1 97.44 199 VAL A CA 1
ATOM 1574 C C . VAL A 1 199 ? -3.967 -33.062 -25.172 1 97.44 199 VAL A C 1
ATOM 1576 O O . VAL A 1 199 ? -4.578 -33.281 -24.125 1 97.44 199 VAL A O 1
ATOM 1579 N N . ALA A 1 200 ? -3.502 -34 -25.891 1 96.31 200 ALA A N 1
ATOM 1580 C CA . ALA A 1 200 ? -3.693 -35.406 -25.547 1 96.31 200 ALA A CA 1
ATOM 1581 C C . ALA A 1 200 ? -3.035 -35.75 -24.219 1 96.31 200 ALA A C 1
ATOM 1583 O O . ALA A 1 200 ? -3.602 -36.5 -23.406 1 96.31 200 ALA A O 1
ATOM 1584 N N . SER A 1 201 ? -1.898 -35.25 -24.047 1 95.94 201 SER A N 1
ATOM 1585 C CA . SER A 1 201 ? -1.119 -35.531 -22.844 1 95.94 201 SER A CA 1
ATOM 1586 C C . SER A 1 201 ? -1.771 -34.906 -21.609 1 95.94 201 SER A C 1
ATOM 1588 O O . SER A 1 201 ? -1.881 -35.562 -20.562 1 95.94 201 SER A O 1
ATOM 1590 N N . LEU A 1 202 ? -2.232 -33.688 -21.734 1 96.19 202 LEU A N 1
ATOM 1591 C CA . LEU A 1 202 ? -2.68 -32.906 -20.578 1 96.19 202 LEU A CA 1
ATOM 1592 C C . LEU A 1 202 ? -4.121 -33.25 -20.219 1 96.19 202 LEU A C 1
ATOM 1594 O O . LEU A 1 202 ? -4.523 -33.094 -19.062 1 96.19 202 LEU A O 1
ATOM 1598 N N . THR A 1 203 ? -4.859 -33.625 -21.141 1 94.88 203 THR A N 1
ATOM 1599 C CA . THR A 1 203 ? -6.281 -33.875 -20.938 1 94.88 203 THR A CA 1
ATOM 1600 C C . THR A 1 203 ? -6.496 -34.938 -19.859 1 94.88 203 THR A C 1
ATOM 1602 O O . THR A 1 203 ? -7.391 -34.812 -19.031 1 94.88 203 THR A O 1
ATOM 1605 N N . LYS A 1 204 ? -5.641 -35.906 -19.797 1 90.56 204 LYS A N 1
ATOM 1606 C CA . LYS A 1 204 ? -5.785 -37 -18.812 1 90.56 204 LYS A CA 1
ATOM 1607 C C . LYS A 1 204 ? -5.594 -36.469 -17.391 1 90.56 204 LYS A C 1
ATOM 1609 O O . LYS A 1 204 ? -6.355 -36.812 -16.484 1 90.56 204 LYS A O 1
ATOM 1614 N N . GLY A 1 205 ? -4.645 -35.656 -17.219 1 91.38 205 GLY A N 1
ATOM 1615 C CA . GLY A 1 205 ? -4.363 -35.094 -15.914 1 91.38 205 GLY A CA 1
ATOM 1616 C C . GLY A 1 205 ? -5.418 -34.094 -15.453 1 91.38 205 GLY A C 1
ATOM 1617 O O . GLY A 1 205 ? -5.543 -33.812 -14.258 1 91.38 205 GLY A O 1
ATOM 1618 N N . LEU A 1 206 ? -6.215 -33.594 -16.391 1 95.31 206 LEU A N 1
ATOM 1619 C CA . LEU A 1 206 ? -7.207 -32.562 -16.094 1 95.31 206 LEU A CA 1
ATOM 1620 C C . LEU A 1 206 ? -8.617 -33.125 -16.125 1 95.31 206 LEU A C 1
ATOM 1622 O O . LEU A 1 206 ? -9.602 -32.375 -16.203 1 95.31 206 LEU A O 1
ATOM 1626 N N . ALA A 1 207 ? -8.719 -34.406 -16.078 1 94.44 207 ALA A N 1
ATOM 1627 C CA . ALA A 1 207 ? -9.984 -35.094 -16.312 1 94.44 207 ALA A CA 1
ATOM 1628 C C . ALA A 1 207 ? -11.016 -34.75 -15.258 1 94.44 207 ALA A C 1
ATOM 1630 O O . ALA A 1 207 ? -12.219 -34.719 -15.531 1 94.44 207 ALA A O 1
ATOM 1631 N N . LYS A 1 208 ? -10.602 -34.375 -14.094 1 95.31 208 LYS A N 1
ATOM 1632 C CA . LYS A 1 208 ? -11.531 -34.094 -13.008 1 95.31 208 LYS A CA 1
ATOM 1633 C C . LYS A 1 208 ? -12.008 -32.656 -13.078 1 95.31 208 LYS A C 1
ATOM 1635 O O . LYS A 1 208 ? -12.961 -32.25 -12.383 1 95.31 208 LYS A O 1
ATOM 1640 N N . TRP A 1 209 ? -11.398 -31.844 -13.875 1 97.81 209 TRP A N 1
ATOM 1641 C CA . TRP A 1 209 ? -11.773 -30.438 -13.984 1 97.81 209 TRP A CA 1
ATOM 1642 C C . TRP A 1 209 ? -13.062 -30.281 -14.789 1 97.81 209 TRP A C 1
ATOM 1644 O O . TRP A 1 209 ? -13.367 -31.109 -15.648 1 97.81 209 TRP A O 1
ATOM 1654 N N . ASP A 1 210 ? -13.82 -29.266 -14.414 1 97.81 210 ASP A N 1
ATOM 1655 C CA . ASP A 1 210 ? -14.891 -28.828 -15.297 1 97.81 210 ASP A CA 1
ATOM 1656 C C . ASP A 1 210 ? -14.398 -28.703 -16.734 1 97.81 210 ASP A C 1
ATOM 1658 O O . ASP A 1 210 ? -13.32 -28.172 -16.984 1 97.81 210 ASP A O 1
ATOM 1662 N N . PRO A 1 211 ? -15.195 -29.25 -17.703 1 97.44 211 PRO A N 1
ATOM 1663 C CA . PRO A 1 211 ? -14.742 -29.219 -19.094 1 97.44 211 PRO A CA 1
ATOM 1664 C C . PRO A 1 211 ? -14.469 -27.797 -19.594 1 97.44 211 PRO A C 1
ATOM 1666 O O . PRO A 1 211 ? -13.586 -27.594 -20.438 1 97.44 211 PRO A O 1
ATOM 1669 N N . ARG A 1 212 ? -15.25 -26.859 -19.156 1 97.31 212 ARG A N 1
ATOM 1670 C CA . ARG A 1 212 ? -15.023 -25.469 -19.578 1 97.31 212 ARG A CA 1
ATOM 1671 C C . ARG A 1 212 ? -13.656 -24.969 -19.109 1 97.31 212 ARG A C 1
ATOM 1673 O O . ARG A 1 212 ? -12.945 -24.312 -19.859 1 97.31 212 ARG A O 1
ATOM 1680 N N . ALA A 1 213 ? -13.312 -25.297 -17.859 1 98.12 213 ALA A N 1
ATOM 1681 C CA . ALA A 1 213 ? -12.023 -24.906 -17.312 1 98.12 213 ALA A CA 1
ATOM 1682 C C . ALA A 1 213 ? -10.875 -25.609 -18.031 1 98.12 213 ALA A C 1
ATOM 1684 O O . ALA A 1 213 ? -9.859 -24.984 -18.344 1 98.12 213 ALA A O 1
ATOM 1685 N N . ARG A 1 214 ? -11.031 -26.875 -18.281 1 97.75 214 ARG A N 1
ATOM 1686 C CA . ARG A 1 214 ? -10.023 -27.641 -19 1 97.75 214 ARG A CA 1
ATOM 1687 C C . ARG A 1 214 ? -9.766 -27.047 -20.375 1 97.75 214 ARG A C 1
ATOM 1689 O O . ARG A 1 214 ? -8.617 -26.891 -20.797 1 97.75 214 ARG A O 1
ATOM 1696 N N . ASP A 1 215 ? -10.852 -26.719 -21.031 1 97.31 215 ASP A N 1
ATOM 1697 C CA . ASP A 1 215 ? -10.734 -26.125 -22.375 1 97.31 215 ASP A CA 1
ATOM 1698 C C . ASP A 1 215 ? -9.93 -24.828 -22.328 1 97.31 215 ASP A C 1
ATOM 1700 O O . ASP A 1 215 ? -9.055 -24.609 -23.156 1 97.31 215 ASP A O 1
ATOM 1704 N N . ARG A 1 216 ? -10.234 -23.984 -21.328 1 98.06 216 ARG A N 1
ATOM 1705 C CA . ARG A 1 216 ? -9.508 -22.734 -21.188 1 98.06 216 ARG A CA 1
ATOM 1706 C C . ARG A 1 216 ? -8.039 -22.969 -20.891 1 98.06 216 ARG A C 1
ATOM 1708 O O . ARG A 1 216 ? -7.168 -22.266 -21.406 1 98.06 216 ARG A O 1
ATOM 1715 N N . TYR A 1 217 ? -7.781 -23.922 -20.078 1 97.88 217 TYR A N 1
ATOM 1716 C CA . TYR A 1 217 ? -6.391 -24.25 -19.781 1 97.88 217 TYR A CA 1
ATOM 1717 C C . TYR A 1 217 ? -5.641 -24.641 -21.047 1 97.88 217 TYR A C 1
ATOM 1719 O O . TYR A 1 217 ? -4.562 -24.109 -21.328 1 97.88 217 TYR A O 1
ATOM 1727 N N . LEU A 1 218 ? -6.199 -25.547 -21.812 1 97.44 218 LEU A N 1
ATOM 1728 C CA . LEU A 1 218 ? -5.551 -26.062 -23 1 97.44 218 LEU A CA 1
ATOM 1729 C C . LEU A 1 218 ? -5.348 -24.953 -24.031 1 97.44 218 LEU A C 1
ATOM 1731 O O . LEU A 1 218 ? -4.375 -24.984 -24.797 1 97.44 218 LEU A O 1
ATOM 1735 N N . ARG A 1 219 ? -6.188 -23.969 -23.984 1 97.38 219 ARG A N 1
ATOM 1736 C CA . ARG A 1 219 ? -6.117 -22.875 -24.953 1 97.38 219 ARG A CA 1
ATOM 1737 C C . ARG A 1 219 ? -5.137 -21.797 -24.5 1 97.38 219 ARG A C 1
ATOM 1739 O O . ARG A 1 219 ? -4.457 -21.188 -25.328 1 97.38 219 ARG A O 1
ATOM 1746 N N . HIS A 1 220 ? -5.059 -21.578 -23.141 1 98.25 220 HIS A N 1
ATOM 1747 C CA . HIS A 1 220 ? -4.391 -20.359 -22.703 1 98.25 220 HIS A CA 1
ATOM 1748 C C . HIS A 1 220 ? -3.115 -20.688 -21.938 1 98.25 220 HIS A C 1
ATOM 1750 O O . HIS A 1 220 ? -2.287 -19.797 -21.703 1 98.25 220 HIS A O 1
ATOM 1756 N N . ALA A 1 221 ? -2.902 -21.906 -21.578 1 98.12 221 ALA A N 1
ATOM 1757 C CA . ALA A 1 221 ? -1.721 -22.266 -20.797 1 98.12 221 ALA A CA 1
ATOM 1758 C C . ALA A 1 221 ? -0.586 -22.734 -21.703 1 98.12 221 ALA A C 1
ATOM 1760 O O . ALA A 1 221 ? 0.518 -23.016 -21.234 1 98.12 221 ALA A O 1
ATOM 1761 N N . LEU A 1 222 ? -0.849 -22.875 -23.016 1 98.19 222 LEU A N 1
ATOM 1762 C CA . LEU A 1 222 ? 0.131 -23.344 -23.984 1 98.19 222 LEU A CA 1
ATOM 1763 C C . LEU A 1 222 ? 0.509 -22.219 -24.953 1 98.19 222 LEU A C 1
ATOM 1765 O O . LEU A 1 222 ? -0.287 -21.312 -25.203 1 98.19 222 LEU A O 1
ATOM 1769 N N . ARG A 1 223 ? 1.694 -22.266 -25.438 1 98.44 223 ARG A N 1
ATOM 1770 C CA . ARG A 1 223 ? 2.158 -21.344 -26.453 1 98.44 223 ARG A CA 1
ATOM 1771 C C . ARG A 1 223 ? 3.182 -22 -27.375 1 98.44 223 ARG A C 1
ATOM 1773 O O . ARG A 1 223 ? 3.873 -22.938 -26.969 1 98.44 223 ARG A O 1
ATOM 1780 N N . PRO A 1 224 ? 3.291 -21.547 -28.547 1 98.31 224 PRO A N 1
ATOM 1781 C CA . PRO A 1 224 ? 4.281 -22.109 -29.469 1 98.31 224 PRO A CA 1
ATOM 1782 C C . PRO A 1 224 ? 5.703 -21.625 -29.172 1 98.31 224 PRO A C 1
ATOM 1784 O O . PRO A 1 224 ? 5.883 -20.562 -28.578 1 98.31 224 PRO A O 1
ATOM 1787 N N . VAL A 1 225 ? 6.664 -22.422 -29.562 1 98 225 VAL A N 1
ATOM 1788 C CA . VAL A 1 225 ? 8.047 -21.969 -29.625 1 98 225 VAL A CA 1
ATOM 1789 C C . VAL A 1 225 ? 8.227 -21.016 -30.797 1 98 225 VAL A C 1
ATOM 1791 O O . VAL A 1 225 ? 7.398 -20.984 -31.703 1 98 225 VAL A O 1
ATOM 1794 N N . PRO A 1 226 ? 9.203 -20.156 -30.844 1 97.94 226 PRO A N 1
ATOM 1795 C CA . PRO A 1 226 ? 10.305 -20.125 -29.875 1 97.94 226 PRO A CA 1
ATOM 1796 C C . PRO A 1 226 ? 9.953 -19.359 -28.609 1 97.94 226 PRO A C 1
ATOM 1798 O O . PRO A 1 226 ? 9.055 -18.516 -28.609 1 97.94 226 PRO A O 1
ATOM 1801 N N . THR A 1 227 ? 10.539 -19.703 -27.547 1 97.62 227 THR A N 1
ATOM 1802 C CA . THR A 1 227 ? 10.602 -18.969 -26.281 1 97.62 227 THR A CA 1
ATOM 1803 C C . THR A 1 227 ? 12.047 -18.844 -25.797 1 97.62 227 THR A C 1
ATOM 1805 O O . THR A 1 227 ? 12.961 -19.391 -26.422 1 97.62 227 THR A O 1
ATOM 1808 N N . ARG A 1 228 ? 12.25 -18.078 -24.766 1 95.19 228 ARG A N 1
ATOM 1809 C CA . ARG A 1 228 ? 13.586 -17.984 -24.188 1 95.19 228 ARG A CA 1
ATOM 1810 C C . ARG A 1 228 ? 14.047 -19.328 -23.656 1 95.19 228 ARG A C 1
ATOM 1812 O O . ARG A 1 228 ? 15.242 -19.641 -23.703 1 95.19 228 ARG A O 1
ATOM 1819 N N . LEU A 1 229 ? 13.141 -20.172 -23.25 1 95.56 229 LEU A N 1
ATOM 1820 C CA . LEU A 1 229 ? 13.438 -21.484 -22.672 1 95.56 229 LEU A CA 1
ATOM 1821 C C . LEU A 1 229 ? 13.688 -22.516 -23.766 1 95.56 229 LEU A C 1
ATOM 1823 O O . LEU A 1 229 ? 14.57 -23.359 -23.641 1 95.56 229 LEU A O 1
ATOM 1827 N N . TYR A 1 230 ? 12.852 -22.469 -24.844 1 97.44 230 TYR A N 1
ATOM 1828 C CA . TYR A 1 230 ? 12.891 -23.422 -25.938 1 97.44 230 TYR A CA 1
ATOM 1829 C C . TYR A 1 230 ? 12.953 -22.719 -27.281 1 97.44 230 TYR A C 1
ATOM 1831 O O . TYR A 1 230 ? 11.969 -22.109 -27.719 1 97.44 230 TYR A O 1
ATOM 1839 N N . ASN A 1 231 ? 14.016 -22.906 -27.938 1 96.56 231 ASN A N 1
ATOM 1840 C CA . ASN A 1 231 ? 14.234 -22.266 -29.234 1 96.56 231 ASN A CA 1
ATOM 1841 C C . ASN A 1 231 ? 14.781 -23.266 -30.266 1 96.56 231 ASN A C 1
ATOM 1843 O O . ASN A 1 231 ? 15.938 -23.672 -30.188 1 96.56 231 ASN A O 1
ATOM 1847 N N . PRO A 1 232 ? 13.938 -23.562 -31.266 1 96.62 232 PRO A N 1
ATOM 1848 C CA . PRO A 1 232 ? 14.383 -24.516 -32.281 1 96.62 232 PRO A CA 1
ATOM 1849 C C . PRO A 1 232 ? 15.625 -24.047 -33.031 1 96.62 232 PRO A C 1
ATOM 1851 O O . PRO A 1 232 ? 16.375 -24.875 -33.562 1 96.62 232 PRO A O 1
ATOM 1854 N N . ALA A 1 233 ? 15.828 -22.797 -33.094 1 96.62 233 ALA A N 1
ATOM 1855 C CA . ALA A 1 233 ? 16.984 -22.25 -33.812 1 96.62 233 ALA A CA 1
ATOM 1856 C C . ALA A 1 233 ? 18.281 -22.594 -33.094 1 96.62 233 ALA A C 1
ATOM 1858 O O . ALA A 1 233 ? 19.328 -22.734 -33.75 1 96.62 233 ALA A O 1
ATOM 1859 N N . THR A 1 234 ? 18.297 -22.75 -31.797 1 94.62 234 THR A N 1
ATOM 1860 C CA . THR A 1 234 ? 19.531 -22.938 -31.047 1 94.62 234 THR A CA 1
ATOM 1861 C C . THR A 1 234 ? 19.594 -24.344 -30.453 1 94.62 234 THR A C 1
ATOM 1863 O O . THR A 1 234 ? 20.625 -24.766 -29.953 1 94.62 234 THR A O 1
ATOM 1866 N N . ASP A 1 235 ? 18.516 -25.062 -30.469 1 95.44 235 ASP A N 1
ATOM 1867 C CA . ASP A 1 235 ? 18.438 -26.422 -29.938 1 95.44 235 ASP A CA 1
ATOM 1868 C C . ASP A 1 235 ? 17.734 -27.359 -30.922 1 95.44 235 ASP A C 1
ATOM 1870 O O . ASP A 1 235 ? 16.5 -27.375 -30.984 1 95.44 235 ASP A O 1
ATOM 1874 N N . PRO A 1 236 ? 18.422 -28.172 -31.5 1 93.94 236 PRO A N 1
ATOM 1875 C CA . PRO A 1 236 ? 17.828 -29.047 -32.531 1 93.94 236 PRO A CA 1
ATOM 1876 C C . PRO A 1 236 ? 16.844 -30.047 -31.938 1 93.94 236 PRO A C 1
ATOM 1878 O O . PRO A 1 236 ? 16.062 -30.656 -32.656 1 93.94 236 PRO A O 1
ATOM 1881 N N . LYS A 1 237 ? 16.859 -30.234 -30.734 1 94.75 237 LYS A N 1
ATOM 1882 C CA . LYS A 1 237 ? 15.953 -31.172 -30.062 1 94.75 237 LYS A CA 1
ATOM 1883 C C . LYS A 1 237 ? 14.547 -30.594 -29.938 1 94.75 237 LYS A C 1
ATOM 1885 O O . LYS A 1 237 ? 13.594 -31.312 -29.625 1 94.75 237 LYS A O 1
ATOM 1890 N N . VAL A 1 238 ? 14.414 -29.297 -30.188 1 97.12 238 VAL A N 1
ATOM 1891 C CA . VAL A 1 238 ? 13.117 -28.641 -30.109 1 97.12 238 VAL A CA 1
ATOM 1892 C C . VAL A 1 238 ? 12.516 -28.5 -31.516 1 97.12 238 VAL A C 1
ATOM 1894 O O . VAL A 1 238 ? 12.969 -27.688 -32.312 1 97.12 238 VAL A O 1
ATOM 1897 N N . PRO A 1 239 ? 11.492 -29.25 -31.781 1 96.19 239 PRO A N 1
ATOM 1898 C CA . PRO A 1 239 ? 10.867 -29.094 -33.094 1 96.19 239 PRO A CA 1
ATOM 1899 C C . PRO A 1 239 ? 10.219 -27.719 -33.281 1 96.19 239 PRO A C 1
ATOM 1901 O O . PRO A 1 239 ? 9.664 -27.156 -32.344 1 96.19 239 PRO A O 1
ATOM 1904 N N . PRO A 1 240 ? 10.156 -27.25 -34.531 1 97.06 240 PRO A N 1
ATOM 1905 C CA . PRO A 1 240 ? 9.562 -25.938 -34.781 1 97.06 240 PRO A CA 1
ATOM 1906 C C . PRO A 1 240 ? 8.062 -25.906 -34.5 1 97.06 240 PRO A C 1
ATOM 1908 O O . PRO A 1 240 ? 7.488 -24.828 -34.312 1 97.06 240 PRO A O 1
ATOM 1911 N N . THR A 1 241 ? 7.422 -27.062 -34.438 1 97.69 241 THR A N 1
ATOM 1912 C CA . THR A 1 241 ? 5.984 -27.141 -34.219 1 97.69 241 THR A CA 1
ATOM 1913 C C . THR A 1 241 ? 5.684 -27.312 -32.719 1 97.69 241 THR A C 1
ATOM 1915 O O . THR A 1 241 ? 4.523 -27.453 -32.344 1 97.69 241 THR A O 1
ATOM 1918 N N . ALA A 1 242 ? 6.727 -27.312 -31.891 1 98.38 242 ALA A N 1
ATOM 1919 C CA . ALA A 1 242 ? 6.574 -27.625 -30.469 1 98.38 242 ALA A CA 1
ATOM 1920 C C . ALA A 1 242 ? 5.785 -26.547 -29.75 1 98.38 242 ALA A C 1
ATOM 1922 O O . ALA A 1 242 ? 5.73 -25.406 -30.203 1 98.38 242 ALA A O 1
ATOM 1923 N N . VAL A 1 243 ? 5.117 -26.984 -28.719 1 98.44 243 VAL A N 1
ATOM 1924 C CA . VAL A 1 243 ? 4.426 -26.047 -27.828 1 98.44 243 VAL A CA 1
ATOM 1925 C C . VAL A 1 243 ? 4.902 -26.266 -26.391 1 98.44 243 VAL A C 1
ATOM 1927 O O . VAL A 1 243 ? 5.352 -27.359 -26.031 1 98.44 243 VAL A O 1
ATOM 1930 N N . THR A 1 244 ? 4.922 -25.25 -25.625 1 98.44 244 THR A N 1
ATOM 1931 C CA . THR A 1 244 ? 5.305 -25.25 -24.219 1 98.44 244 THR A CA 1
ATOM 1932 C C . THR A 1 244 ? 4.309 -24.453 -23.375 1 98.44 244 THR A C 1
ATOM 1934 O O . THR A 1 244 ? 3.23 -24.094 -23.859 1 98.44 244 THR A O 1
ATOM 1937 N N . LEU A 1 245 ? 4.617 -24.203 -22.125 1 98.31 245 LEU A N 1
ATOM 1938 C CA . LEU A 1 245 ? 3.688 -23.578 -21.203 1 98.31 245 LEU A CA 1
ATOM 1939 C C . LEU A 1 245 ? 3.857 -22.062 -21.203 1 98.31 245 LEU A C 1
ATOM 1941 O O . LEU A 1 245 ? 4.977 -21.562 -21.328 1 98.31 245 LEU A O 1
ATOM 1945 N N . THR A 1 246 ? 2.76 -21.328 -21.031 1 98.5 246 THR A N 1
ATOM 1946 C CA . THR A 1 246 ? 2.822 -19.875 -20.891 1 98.5 246 THR A CA 1
ATOM 1947 C C . THR A 1 246 ? 3.459 -19.484 -19.562 1 98.5 246 THR A C 1
ATOM 1949 O O . THR A 1 246 ? 4.129 -18.453 -19.469 1 98.5 246 THR A O 1
ATOM 1952 N N . THR A 1 247 ? 3.219 -20.219 -18.531 1 98.31 247 THR A N 1
ATOM 1953 C CA . THR A 1 247 ? 3.969 -20.172 -17.281 1 98.31 247 THR A CA 1
ATOM 1954 C C . THR A 1 247 ? 4.984 -21.312 -17.219 1 98.31 247 THR A C 1
ATOM 1956 O O . THR A 1 247 ? 4.613 -22.469 -17.047 1 98.31 247 THR A O 1
ATOM 1959 N N . THR A 1 248 ? 6.223 -21 -17.344 1 97.69 248 THR A N 1
ATOM 1960 C CA . THR A 1 248 ? 7.207 -22.078 -17.344 1 97.69 248 THR A CA 1
ATOM 1961 C C . THR A 1 248 ? 7.168 -22.844 -16.031 1 97.69 248 THR A C 1
ATOM 1963 O O . THR A 1 248 ? 6.805 -22.297 -14.992 1 97.69 248 THR A O 1
ATOM 1966 N N . LYS A 1 249 ? 7.543 -24.125 -16.078 1 97.31 249 LYS A N 1
ATOM 1967 C CA . LYS A 1 249 ? 7.594 -24.922 -14.852 1 97.31 249 LYS A CA 1
ATOM 1968 C C . LYS A 1 249 ? 8.57 -24.328 -13.844 1 97.31 249 LYS A C 1
ATOM 1970 O O . LYS A 1 249 ? 8.398 -24.484 -12.633 1 97.31 249 LYS A O 1
ATOM 1975 N N . HIS A 1 250 ? 9.57 -23.578 -14.312 1 97.44 250 HIS A N 1
ATOM 1976 C CA . HIS A 1 250 ? 10.562 -22.953 -13.453 1 97.44 250 HIS A CA 1
ATOM 1977 C C . HIS A 1 250 ? 9.977 -21.75 -12.703 1 97.44 250 HIS A C 1
ATOM 1979 O O . HIS A 1 250 ? 10.133 -21.641 -11.492 1 97.44 250 HIS A O 1
ATOM 1985 N N . GLN A 1 251 ? 9.25 -20.859 -13.438 1 97.12 251 GLN A N 1
ATOM 1986 C CA . GLN A 1 251 ? 8.578 -19.734 -12.797 1 97.12 251 GLN A CA 1
ATOM 1987 C C . GLN A 1 251 ? 7.539 -20.219 -11.789 1 97.12 251 GLN A C 1
ATOM 1989 O O . GLN A 1 251 ? 7.406 -19.641 -10.711 1 97.12 251 GLN A O 1
ATOM 1994 N N . GLU A 1 252 ? 6.809 -21.25 -12.164 1 97.56 252 GLU A N 1
ATOM 1995 C CA . GLU A 1 252 ? 5.832 -21.844 -11.25 1 97.56 252 GLU A CA 1
ATOM 1996 C C . GLU A 1 252 ? 6.512 -22.359 -9.984 1 97.56 252 GLU A C 1
ATOM 1998 O O . GLU A 1 252 ? 6.047 -22.109 -8.875 1 97.56 252 GLU A O 1
ATOM 2003 N N . SER A 1 253 ? 7.621 -23.047 -10.133 1 96.62 253 SER A N 1
ATOM 2004 C CA . SER A 1 253 ? 8.344 -23.625 -9.016 1 96.62 253 SER A CA 1
ATOM 2005 C C . SER A 1 253 ? 8.93 -22.547 -8.109 1 96.62 253 SER A C 1
ATOM 2007 O O . SER A 1 253 ? 8.781 -22.594 -6.887 1 96.62 253 SER A O 1
ATOM 2009 N N . TRP A 1 254 ? 9.523 -21.531 -8.797 1 95.62 254 TRP A N 1
ATOM 2010 C CA . TRP A 1 254 ? 10.102 -20.422 -8.039 1 95.62 254 TRP A CA 1
ATOM 2011 C C . TRP A 1 254 ? 9.031 -19.703 -7.234 1 95.62 254 TRP A C 1
ATOM 2013 O O . TRP A 1 254 ? 9.32 -19.125 -6.18 1 95.62 254 TRP A O 1
ATOM 2023 N N . ASN A 1 255 ? 7.805 -19.766 -7.637 1 95.69 255 ASN A N 1
ATOM 2024 C CA . ASN A 1 255 ? 6.703 -19.109 -6.941 1 95.69 255 ASN A CA 1
ATOM 2025 C C . ASN A 1 255 ? 6.273 -19.891 -5.703 1 95.69 255 ASN A C 1
ATOM 2027 O O . ASN A 1 255 ? 5.645 -19.328 -4.801 1 95.69 255 ASN A O 1
ATOM 2031 N N . PHE A 1 256 ? 6.656 -21.141 -5.629 1 94.19 256 PHE A N 1
ATOM 2032 C CA . PHE A 1 256 ? 6.246 -21.969 -4.504 1 94.19 256 PHE A CA 1
ATOM 2033 C C . PHE A 1 256 ? 7.199 -21.797 -3.328 1 94.19 256 PHE A C 1
ATOM 2035 O O . PHE A 1 256 ? 6.781 -21.844 -2.17 1 94.19 256 PHE A O 1
ATOM 2042 N N . PHE A 1 257 ? 8.484 -21.625 -3.693 1 89.44 257 PHE A N 1
ATOM 2043 C CA . PHE A 1 257 ? 9.406 -21.547 -2.57 1 89.44 257 PHE A CA 1
ATOM 2044 C C . PHE A 1 257 ? 10.656 -20.766 -2.955 1 89.44 257 PHE A C 1
ATOM 2046 O O . PHE A 1 257 ? 10.938 -20.578 -4.141 1 89.44 257 PHE A O 1
ATOM 2053 N N . THR A 1 258 ? 11.328 -20.281 -1.965 1 91.38 258 THR A N 1
ATOM 2054 C CA . THR A 1 258 ? 12.672 -19.719 -2.043 1 91.38 258 THR A CA 1
ATOM 2055 C C . THR A 1 258 ? 13.68 -20.625 -1.348 1 91.38 258 THR A C 1
ATOM 2057 O O . THR A 1 258 ? 13.531 -20.938 -0.164 1 91.38 258 THR A O 1
ATOM 2060 N N . PRO A 1 259 ? 14.688 -21.062 -2.121 1 92.12 259 PRO A N 1
ATOM 2061 C CA . PRO A 1 259 ? 15.68 -21.938 -1.495 1 92.12 259 PRO A CA 1
ATOM 2062 C C . PRO A 1 259 ? 16.625 -21.188 -0.551 1 92.12 259 PRO A C 1
ATOM 2064 O O . PRO A 1 259 ? 16.969 -20.031 -0.812 1 92.12 259 PRO A O 1
ATOM 2067 N N . ASN A 1 260 ? 16.984 -21.844 0.444 1 93.12 260 ASN A N 1
ATOM 2068 C CA . ASN A 1 260 ? 17.891 -21.328 1.464 1 93.12 260 ASN A CA 1
ATOM 2069 C C . ASN A 1 260 ? 19.312 -21.797 1.237 1 93.12 260 ASN A C 1
ATOM 2071 O O . ASN A 1 260 ? 19.797 -22.688 1.948 1 93.12 260 ASN A O 1
ATOM 2075 N N . LEU A 1 261 ? 20.047 -21.141 0.373 1 91.62 261 LEU A N 1
ATOM 2076 C CA . LEU A 1 261 ? 21.281 -21.734 -0.127 1 91.62 261 LEU A CA 1
ATOM 2077 C C . LEU A 1 261 ? 22.484 -20.906 0.309 1 91.62 261 LEU A C 1
ATOM 2079 O O . LEU A 1 261 ? 23.625 -21.391 0.273 1 91.62 261 LEU A O 1
ATOM 2083 N N . GLU A 1 262 ? 22.281 -19.688 0.718 1 92.62 262 GLU A N 1
ATOM 2084 C CA . GLU A 1 262 ? 23.406 -18.781 0.947 1 92.62 262 GLU A CA 1
ATOM 2085 C C . GLU A 1 262 ? 23.703 -18.641 2.438 1 92.62 262 GLU A C 1
ATOM 2087 O O . GLU A 1 262 ? 22.906 -19.047 3.277 1 92.62 262 GLU A O 1
ATOM 2092 N N . ARG A 1 263 ? 24.875 -18.109 2.691 1 93 263 ARG A N 1
ATOM 2093 C CA . ARG A 1 263 ? 25.312 -17.891 4.066 1 93 263 ARG A CA 1
ATOM 2094 C C . ARG A 1 263 ? 24.453 -16.812 4.746 1 93 263 ARG A C 1
ATOM 2096 O O . ARG A 1 263 ? 23.875 -15.961 4.078 1 93 263 ARG A O 1
ATOM 2103 N N . GLU A 1 264 ? 24.422 -16.812 6.047 1 92 264 GLU A N 1
ATOM 2104 C CA . GLU A 1 264 ? 23.547 -15.977 6.855 1 92 264 GLU A CA 1
ATOM 2105 C C . GLU A 1 264 ? 23.906 -14.5 6.723 1 92 264 GLU A C 1
ATOM 2107 O O . GLU A 1 264 ? 23.047 -13.625 6.898 1 92 264 GLU A O 1
ATOM 2112 N N . GLU A 1 265 ? 25.141 -14.227 6.387 1 92.56 265 GLU A N 1
ATOM 2113 C CA . GLU A 1 265 ? 25.594 -12.844 6.27 1 92.56 265 GLU A CA 1
ATOM 2114 C C . GLU A 1 265 ? 24.891 -12.125 5.121 1 92.56 265 GLU A C 1
ATOM 2116 O O . GLU A 1 265 ? 24.844 -10.898 5.09 1 92.56 265 GLU A O 1
ATOM 2121 N N . LEU A 1 266 ? 24.281 -12.93 4.203 1 94.88 266 LEU A N 1
ATOM 2122 C CA . LEU A 1 266 ? 23.641 -12.344 3.027 1 94.88 266 LEU A CA 1
ATOM 2123 C C . LEU A 1 266 ? 22.125 -12.25 3.221 1 94.88 266 LEU A C 1
ATOM 2125 O O . LEU A 1 266 ? 21.422 -11.773 2.332 1 94.88 266 LEU A O 1
ATOM 2129 N N . ASP A 1 267 ? 21.641 -12.609 4.449 1 94.69 267 ASP A N 1
ATOM 2130 C CA . ASP A 1 267 ? 20.203 -12.672 4.699 1 94.69 267 ASP A CA 1
ATOM 2131 C C . ASP A 1 267 ? 19.547 -11.305 4.516 1 94.69 267 ASP A C 1
ATOM 2133 O O . ASP A 1 267 ? 18.453 -11.211 3.98 1 94.69 267 ASP A O 1
ATOM 2137 N N . ARG A 1 268 ? 20.25 -10.281 4.883 1 93.56 268 ARG A N 1
ATOM 2138 C CA . ARG A 1 268 ? 19.688 -8.938 4.781 1 93.56 268 ARG A CA 1
ATOM 2139 C C . ARG A 1 268 ? 19.328 -8.594 3.34 1 93.56 268 ARG A C 1
ATOM 2141 O O . ARG A 1 268 ? 18.344 -7.914 3.084 1 93.56 268 ARG A O 1
ATOM 2148 N N . LEU A 1 269 ? 20.078 -9.094 2.41 1 94.5 269 LEU A N 1
ATOM 2149 C CA . LEU A 1 269 ? 19.891 -8.773 0.999 1 94.5 269 LEU A CA 1
ATOM 2150 C C . LEU A 1 269 ? 19.016 -9.812 0.312 1 94.5 269 LEU A C 1
ATOM 2152 O O . LEU A 1 269 ? 18.109 -9.469 -0.457 1 94.5 269 LEU A O 1
ATOM 2156 N N . LEU A 1 270 ? 19.219 -11.102 0.71 1 95.19 270 LEU A N 1
ATOM 2157 C CA . LEU A 1 270 ? 18.656 -12.18 -0.098 1 95.19 270 LEU A CA 1
ATOM 2158 C C . LEU A 1 270 ? 17.375 -12.711 0.528 1 95.19 270 LEU A C 1
ATOM 2160 O O . LEU A 1 270 ? 16.5 -13.227 -0.176 1 95.19 270 LEU A O 1
ATOM 2164 N N . LEU A 1 271 ? 17.281 -12.602 1.888 1 94.81 271 LEU A N 1
ATOM 2165 C CA . LEU A 1 271 ? 16.172 -13.195 2.604 1 94.81 271 LEU A CA 1
ATOM 2166 C C . LEU A 1 271 ? 15.648 -12.25 3.682 1 94.81 271 LEU A C 1
ATOM 2168 O O . LEU A 1 271 ? 15.469 -12.656 4.832 1 94.81 271 LEU A O 1
ATOM 2172 N N . PRO A 1 272 ? 15.375 -11 3.289 1 94.06 272 PRO A N 1
ATOM 2173 C CA . PRO A 1 272 ? 15.031 -10.023 4.324 1 94.06 272 PRO A CA 1
ATOM 2174 C C . PRO A 1 272 ? 13.719 -10.352 5.035 1 94.06 272 PRO A C 1
ATOM 2176 O O . PRO A 1 272 ? 13.531 -9.977 6.195 1 94.06 272 PRO A O 1
ATOM 2179 N N . ASP A 1 273 ? 12.844 -11.086 4.48 1 95.56 273 ASP A N 1
ATOM 2180 C CA . ASP A 1 273 ? 11.5 -11.289 5.027 1 95.56 273 ASP A CA 1
ATOM 2181 C C . ASP A 1 273 ? 11.398 -12.641 5.73 1 95.56 273 ASP A C 1
ATOM 2183 O O . ASP A 1 273 ? 10.305 -13.062 6.117 1 95.56 273 ASP A O 1
ATOM 2187 N N . TRP A 1 274 ? 12.523 -13.367 5.859 1 95.19 274 TRP A N 1
ATOM 2188 C CA . TRP A 1 274 ? 12.484 -14.672 6.516 1 95.19 274 TRP A CA 1
ATOM 2189 C C . TRP A 1 274 ? 12.5 -14.516 8.031 1 95.19 274 TRP A C 1
ATOM 2191 O O . TRP A 1 274 ? 13.281 -13.727 8.578 1 95.19 274 TRP A O 1
ATOM 2201 N N . ASP A 1 275 ? 11.664 -15.188 8.656 1 92.31 275 ASP A N 1
ATOM 2202 C CA . ASP A 1 275 ? 11.758 -15.289 10.109 1 92.31 275 ASP A CA 1
ATOM 2203 C C . ASP A 1 275 ? 13 -16.062 10.531 1 92.31 275 ASP A C 1
ATOM 2205 O O . ASP A 1 275 ? 13.219 -17.188 10.062 1 92.31 275 ASP A O 1
ATOM 2209 N N . VAL A 1 276 ? 13.688 -15.531 11.406 1 90.75 276 VAL A N 1
ATOM 2210 C CA . VAL A 1 276 ? 15 -16.062 11.766 1 90.75 276 VAL A CA 1
ATOM 2211 C C . VAL A 1 276 ? 14.828 -17.391 12.5 1 90.75 276 VAL A C 1
ATOM 2213 O O . VAL A 1 276 ? 15.68 -18.281 12.398 1 90.75 276 VAL A O 1
ATOM 2216 N N . GLU A 1 277 ? 13.75 -17.562 13.148 1 88.88 277 GLU A N 1
ATOM 2217 C CA . GLU A 1 277 ? 13.555 -18.75 13.969 1 88.88 277 GLU A CA 1
ATOM 2218 C C . GLU A 1 277 ? 12.672 -19.781 13.25 1 88.88 277 GLU A C 1
ATOM 2220 O O . GLU A 1 277 ? 12.977 -20.969 13.258 1 88.88 277 GLU A O 1
ATOM 2225 N N . LYS A 1 278 ? 11.727 -19.312 12.57 1 88 278 LYS A N 1
ATOM 2226 C CA . LYS A 1 278 ? 10.703 -20.219 12.055 1 88 278 LYS A CA 1
ATOM 2227 C C . LYS A 1 278 ? 11.023 -20.656 10.625 1 88 278 LYS A C 1
ATOM 2229 O O . LYS A 1 278 ? 10.547 -21.688 10.164 1 88 278 LYS A O 1
ATOM 2234 N N . GLU A 1 279 ? 11.789 -19.891 9.891 1 91.94 279 GLU A N 1
ATOM 2235 C CA . GLU A 1 279 ? 12 -20.172 8.477 1 91.94 279 GLU A CA 1
ATOM 2236 C C . GLU A 1 279 ? 13.469 -20.453 8.18 1 91.94 279 GLU A C 1
ATOM 2238 O O . GLU A 1 279 ? 13.797 -21.438 7.52 1 91.94 279 GLU A O 1
ATOM 2243 N N . ARG A 1 280 ? 14.344 -19.703 8.766 1 93 280 ARG A N 1
ATOM 2244 C CA . ARG A 1 280 ? 15.742 -19.688 8.359 1 93 280 ARG A CA 1
ATOM 2245 C C . ARG A 1 280 ? 16.406 -21.047 8.602 1 93 280 ARG A C 1
ATOM 2247 O O . ARG A 1 280 ? 17.281 -21.453 7.844 1 93 280 ARG A O 1
ATOM 2254 N N . PRO A 1 281 ? 16.016 -21.844 9.586 1 92.69 281 PRO A N 1
ATOM 2255 C CA . PRO A 1 281 ? 16.656 -23.141 9.812 1 92.69 281 PRO A CA 1
ATOM 2256 C C . PRO A 1 281 ? 16.297 -24.172 8.75 1 92.69 281 PRO A C 1
ATOM 2258 O O . PRO A 1 281 ? 16.891 -25.25 8.688 1 92.69 281 PRO A O 1
ATOM 2261 N N . TYR A 1 282 ? 15.359 -23.844 7.859 1 91.94 282 TYR A N 1
ATOM 2262 C CA . TYR A 1 282 ? 14.852 -24.828 6.91 1 91.94 282 TYR A CA 1
ATOM 2263 C C . TYR A 1 282 ? 15.422 -24.594 5.52 1 91.94 282 TYR A C 1
ATOM 2265 O O . TYR A 1 282 ? 15.953 -23.516 5.234 1 91.94 282 TYR A O 1
ATOM 2273 N N . LEU A 1 283 ? 15.305 -25.547 4.613 1 92.38 283 LEU A N 1
ATOM 2274 C CA . LEU A 1 283 ? 15.938 -25.547 3.297 1 92.38 283 LEU A CA 1
ATOM 2275 C C . LEU A 1 283 ? 15.219 -24.594 2.352 1 92.38 283 LEU A C 1
ATOM 2277 O O . LEU A 1 283 ? 15.789 -24.156 1.346 1 92.38 283 LEU A O 1
ATOM 2281 N N . PHE A 1 284 ? 14 -24.375 2.672 1 92.56 284 PHE A N 1
ATOM 2282 C CA . PHE A 1 284 ? 13.227 -23.469 1.83 1 92.56 284 PHE A CA 1
ATOM 2283 C C . PHE A 1 284 ? 12.055 -22.875 2.604 1 92.56 284 PHE A C 1
ATOM 2285 O O . PHE A 1 284 ? 11.688 -23.375 3.67 1 92.56 284 PHE A O 1
ATOM 2292 N N . SER A 1 285 ? 11.578 -21.859 2.098 1 92.56 285 SER A N 1
ATOM 2293 C CA . SER A 1 285 ? 10.367 -21.234 2.637 1 92.56 285 SER A CA 1
ATOM 2294 C C . SER A 1 285 ? 9.703 -20.328 1.607 1 92.56 285 SER A C 1
ATOM 2296 O O . SER A 1 285 ? 10.211 -20.172 0.494 1 92.56 285 SER A O 1
ATOM 2298 N N . ARG A 1 286 ? 8.531 -19.891 1.915 1 93.75 286 ARG A N 1
ATOM 2299 C CA . ARG A 1 286 ? 7.801 -18.844 1.209 1 93.75 286 ARG A CA 1
ATOM 2300 C C . ARG A 1 286 ? 7.238 -17.812 2.184 1 93.75 286 ARG A C 1
ATOM 2302 O O . ARG A 1 286 ? 6.125 -17.969 2.688 1 93.75 286 ARG A O 1
ATOM 2309 N N . PRO A 1 287 ? 7.969 -16.75 2.447 1 93.88 287 PRO A N 1
ATOM 2310 C CA . PRO A 1 287 ? 7.668 -15.852 3.562 1 93.88 287 PRO A CA 1
ATOM 2311 C C . PRO A 1 287 ? 6.289 -15.203 3.447 1 93.88 287 PRO A C 1
ATOM 2313 O O . PRO A 1 287 ? 5.664 -14.891 4.465 1 93.88 287 PRO A O 1
ATOM 2316 N N . GLU A 1 288 ? 5.773 -15.008 2.289 1 96 288 GLU A N 1
ATOM 2317 C CA . GLU A 1 288 ? 4.496 -14.336 2.092 1 96 288 GLU A CA 1
ATOM 2318 C C . GLU A 1 288 ? 3.348 -15.133 2.707 1 96 288 GLU A C 1
ATOM 2320 O O . GLU A 1 288 ? 2.369 -14.555 3.186 1 96 288 GLU A O 1
ATOM 2325 N N . CYS A 1 289 ? 3.484 -16.469 2.771 1 92.75 289 CYS A N 1
ATOM 2326 C CA . CYS A 1 289 ? 2.455 -17.297 3.393 1 92.75 289 CYS A CA 1
ATOM 2327 C C . CYS A 1 289 ? 2.377 -17.031 4.891 1 92.75 289 CYS A C 1
ATOM 2329 O O . CYS A 1 289 ? 1.287 -16.984 5.461 1 92.75 289 CYS A O 1
ATOM 2331 N N . TRP A 1 290 ? 3.539 -16.828 5.418 1 92.12 290 TRP A N 1
ATOM 2332 C CA . TRP A 1 290 ? 3.639 -16.578 6.852 1 92.12 290 TRP A CA 1
ATOM 2333 C C . TRP A 1 290 ? 3.186 -15.164 7.195 1 92.12 290 TRP A C 1
ATOM 2335 O O . TRP A 1 290 ? 2.443 -14.961 8.156 1 92.12 290 TRP A O 1
ATOM 2345 N N . SER A 1 291 ? 3.652 -14.305 6.371 1 94.69 291 SER A N 1
ATOM 2346 C CA . SER A 1 291 ? 3.295 -12.906 6.574 1 94.69 291 SER A CA 1
ATOM 2347 C C . SER A 1 291 ? 1.786 -12.703 6.477 1 94.69 291 SER A C 1
ATOM 2349 O O . SER A 1 291 ? 1.213 -11.914 7.234 1 94.69 291 SER A O 1
ATOM 2351 N N . ALA A 1 292 ? 1.132 -13.367 5.539 1 97.19 292 ALA A N 1
ATOM 2352 C CA . ALA A 1 292 ? -0.318 -13.273 5.391 1 97.19 292 ALA A CA 1
ATOM 2353 C C . ALA A 1 292 ? -1.029 -13.719 6.668 1 97.19 292 ALA A C 1
ATOM 2355 O O . ALA A 1 292 ? -1.999 -13.086 7.094 1 97.19 292 ALA A O 1
ATOM 2356 N N . MET 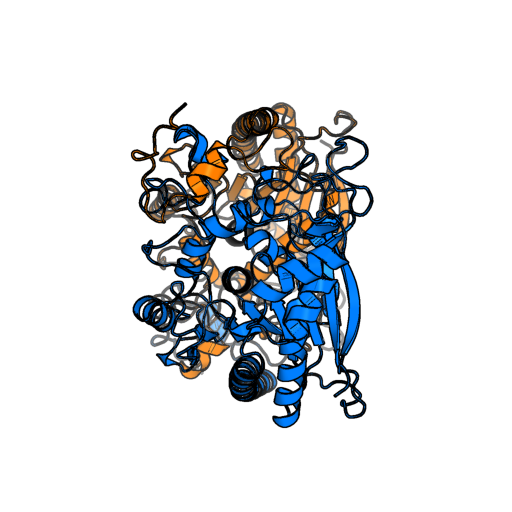A 1 293 ? -0.54 -14.727 7.293 1 95.69 293 MET A N 1
ATOM 2357 C CA . MET A 1 293 ? -1.133 -15.211 8.539 1 95.69 293 MET A CA 1
ATOM 2358 C C . MET A 1 293 ? -1.03 -14.164 9.633 1 95.69 293 MET A C 1
ATOM 2360 O O . MET A 1 293 ? -2.004 -13.898 10.344 1 95.69 293 MET A O 1
ATOM 2364 N N . ARG A 1 294 ? 0.082 -13.523 9.688 1 94.62 294 ARG A N 1
ATOM 2365 C CA . ARG A 1 294 ? 0.303 -12.5 10.695 1 94.62 294 ARG A CA 1
ATOM 2366 C C . ARG A 1 294 ? -0.61 -11.297 10.469 1 94.62 294 ARG A C 1
ATOM 2368 O O . ARG A 1 294 ? -0.955 -10.586 11.414 1 94.62 294 ARG A O 1
ATOM 2375 N N . SER A 1 295 ? -1.05 -11.125 9.273 1 97.44 295 SER A N 1
ATOM 2376 C CA . SER A 1 295 ? -1.835 -9.953 8.906 1 97.44 295 SER A CA 1
ATOM 2377 C C . SER A 1 295 ? -3.326 -10.195 9.109 1 97.44 295 SER A C 1
ATOM 2379 O O . SER A 1 295 ? -4.121 -9.25 9.125 1 97.44 295 SER A O 1
ATOM 2381 N N . LEU A 1 296 ? -3.762 -11.438 9.328 1 98.56 296 LEU A N 1
ATOM 2382 C CA . LEU A 1 296 ? -5.168 -11.812 9.328 1 98.56 296 LEU A CA 1
ATOM 2383 C C . LEU A 1 296 ? -5.949 -11.016 10.359 1 98.56 296 LEU A C 1
ATOM 2385 O O . LEU A 1 296 ? -7.066 -10.57 10.094 1 98.56 296 LEU A O 1
ATOM 2389 N N . PRO A 1 297 ? -5.383 -10.742 11.562 1 98.12 297 PRO A N 1
ATOM 2390 C CA . PRO A 1 297 ? -6.164 -9.992 12.547 1 98.12 297 PRO A CA 1
ATOM 2391 C C . PRO A 1 297 ? -6.574 -8.609 12.055 1 98.12 297 PRO A C 1
ATOM 2393 O O . PRO A 1 297 ? -7.59 -8.062 12.492 1 98.12 297 PRO A O 1
ATOM 2396 N N . TYR A 1 298 ? -5.887 -8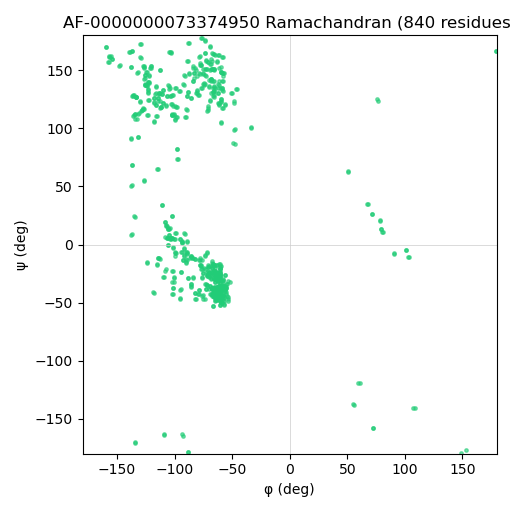.062 11.078 1 97.88 298 TYR A N 1
ATOM 2397 C CA . TYR A 1 298 ? -6.055 -6.66 10.719 1 97.88 298 TYR A CA 1
ATOM 2398 C C . TYR A 1 298 ? -6.852 -6.52 9.422 1 97.88 298 TYR A C 1
ATOM 2400 O O . TYR A 1 298 ? -6.957 -5.426 8.867 1 97.88 298 TYR A O 1
ATOM 2408 N N . VAL A 1 299 ? -7.387 -7.625 8.938 1 98.75 299 VAL A N 1
ATOM 2409 C CA . VAL A 1 299 ? -8.18 -7.605 7.715 1 98.75 299 VAL A CA 1
ATOM 2410 C C . VAL A 1 299 ? -9.523 -6.93 7.98 1 98.75 299 VAL A C 1
ATOM 2412 O O . VAL A 1 299 ? -10.352 -7.445 8.742 1 98.75 299 VAL A O 1
ATOM 2415 N N . ARG A 1 300 ? -9.734 -5.793 7.332 1 98.19 300 ARG A N 1
ATOM 2416 C CA . ARG A 1 300 ? -10.914 -4.957 7.551 1 98.19 300 ARG A CA 1
ATOM 2417 C C . ARG A 1 300 ? -12.125 -5.516 6.816 1 98.19 300 ARG A C 1
ATOM 2419 O O . ARG A 1 300 ? -13.234 -5.547 7.363 1 98.19 300 ARG A O 1
ATOM 2426 N N . PRO A 1 301 ? -12.023 -5.98 5.555 1 98.69 301 PRO A N 1
ATOM 2427 C CA . PRO A 1 301 ? -13.195 -6.562 4.891 1 98.69 301 PRO A CA 1
ATOM 2428 C C . PRO A 1 301 ? -13.656 -7.863 5.543 1 98.69 301 PRO A C 1
ATOM 2430 O O . PRO A 1 301 ? -12.859 -8.562 6.176 1 98.69 301 PRO A O 1
ATOM 2433 N N . SER A 1 302 ? -14.945 -8.109 5.43 1 98.88 302 SER A N 1
ATOM 2434 C CA . SER A 1 302 ? -15.43 -9.438 5.789 1 98.88 302 SER A CA 1
ATOM 2435 C C . SER A 1 302 ? -14.844 -10.508 4.879 1 98.88 302 SER A C 1
ATOM 2437 O O . SER A 1 302 ? -14.375 -10.211 3.779 1 98.88 302 SER A O 1
ATOM 2439 N N . VAL A 1 303 ? -14.828 -11.781 5.402 1 98.94 303 VAL A N 1
ATOM 2440 C CA . VAL A 1 303 ? -14.117 -12.812 4.664 1 98.94 303 VAL A CA 1
ATOM 2441 C C . VAL A 1 303 ? -14.953 -14.094 4.633 1 98.94 303 VAL A C 1
ATOM 2443 O O . VAL A 1 303 ? -15.461 -14.531 5.664 1 98.94 303 VAL A O 1
ATOM 2446 N N . LEU A 1 304 ? -15.125 -14.609 3.488 1 98.94 304 LEU A N 1
ATOM 2447 C CA . LEU A 1 304 ? -15.539 -16 3.338 1 98.94 304 LEU A CA 1
ATOM 2448 C C . LEU A 1 304 ? -14.344 -16.875 2.988 1 98.94 304 LEU A C 1
ATOM 2450 O O . LEU A 1 304 ? -13.719 -16.703 1.941 1 98.94 304 LEU A O 1
ATOM 2454 N N . TRP A 1 305 ? -14.102 -17.812 3.869 1 98.81 305 TRP A N 1
ATOM 2455 C CA . TRP A 1 305 ? -13.125 -18.859 3.562 1 98.81 305 TRP A CA 1
ATOM 2456 C C . TRP A 1 305 ? -13.789 -20.031 2.85 1 98.81 305 TRP A C 1
ATOM 2458 O O . TRP A 1 305 ? -14.844 -20.516 3.275 1 98.81 305 TRP A O 1
ATOM 2468 N N . VAL A 1 306 ? -13.188 -20.453 1.753 1 98.88 306 VAL A N 1
ATOM 2469 C CA . VAL A 1 306 ? -13.672 -21.641 1.052 1 98.88 306 VAL A CA 1
ATOM 2470 C C . VAL A 1 306 ? -12.594 -22.719 1.043 1 98.88 306 VAL A C 1
ATOM 2472 O O . VAL A 1 306 ? -11.508 -22.516 0.488 1 98.88 306 VAL A O 1
ATOM 2475 N N . PHE A 1 307 ? -12.961 -23.938 1.614 1 98.19 307 PHE A N 1
ATOM 2476 C CA . PHE A 1 307 ? -11.961 -24.969 1.8 1 98.19 307 PHE A CA 1
ATOM 2477 C C . PHE A 1 307 ? -12.414 -26.281 1.146 1 98.19 307 PHE A C 1
ATOM 2479 O O . PHE A 1 307 ? -13.609 -26.562 1.078 1 98.19 307 PHE A O 1
ATOM 2486 N N . GLY A 1 308 ? -11.383 -26.984 0.638 1 97.31 308 GLY A N 1
ATOM 2487 C CA . GLY A 1 308 ? -11.586 -28.391 0.338 1 97.31 308 GLY A CA 1
ATOM 2488 C C . GLY A 1 308 ? -11.281 -29.297 1.513 1 97.31 308 GLY A C 1
ATOM 2489 O O . GLY A 1 308 ? -10.195 -29.25 2.082 1 97.31 308 GLY A O 1
ATOM 2490 N N . GLY A 1 309 ? -12.188 -30.125 1.845 1 95.38 309 GLY A N 1
ATOM 2491 C CA . GLY A 1 309 ? -12.039 -30.984 3.008 1 95.38 309 GLY A CA 1
ATOM 2492 C C . GLY A 1 309 ? -10.891 -31.969 2.881 1 95.38 309 GLY A C 1
ATOM 2493 O O . GLY A 1 309 ? -10.391 -32.469 3.885 1 95.38 309 GLY A O 1
ATOM 2494 N N . LYS A 1 310 ? -10.383 -32.219 1.681 1 92.81 310 LYS A N 1
ATOM 2495 C CA . LYS A 1 310 ? -9.305 -33.156 1.451 1 92.81 310 LYS A CA 1
ATOM 2496 C C . LYS A 1 310 ? -7.996 -32.438 1.131 1 92.81 310 LYS A C 1
ATOM 2498 O O . LYS A 1 310 ? -7 -33.094 0.787 1 92.81 310 LYS A O 1
ATOM 2503 N N . SER A 1 311 ? -8.039 -31.188 1.223 1 89.38 311 SER A N 1
ATOM 2504 C CA . SER A 1 311 ? -6.832 -30.406 0.925 1 89.38 311 SER A CA 1
ATOM 2505 C C . SER A 1 311 ? -5.855 -30.438 2.096 1 89.38 311 SER A C 1
ATOM 2507 O O . SER A 1 311 ? -6.215 -30.062 3.217 1 89.38 311 SER A O 1
ATOM 2509 N N . PHE A 1 312 ? -4.645 -30.766 1.855 1 83.44 312 PHE A N 1
ATOM 2510 C CA . PHE A 1 312 ? -3.65 -30.812 2.922 1 83.44 312 PHE A CA 1
ATOM 2511 C C . PHE A 1 312 ? -3.176 -29.406 3.287 1 83.44 312 PHE A C 1
ATOM 2513 O O . PHE A 1 312 ? -2.535 -29.219 4.32 1 83.44 312 PHE A O 1
ATOM 2520 N N . LEU A 1 313 ? -3.502 -28.484 2.438 1 83.19 313 LEU A N 1
ATOM 2521 C CA . LEU A 1 313 ? -3.088 -27.094 2.674 1 83.19 313 LEU A CA 1
ATOM 2522 C C . LEU A 1 313 ? -3.957 -26.453 3.744 1 83.19 313 LEU A C 1
ATOM 2524 O O . LEU A 1 313 ? -3.586 -25.422 4.309 1 83.19 313 LEU A O 1
ATOM 2528 N N . SER A 1 314 ? -5.109 -26.953 3.998 1 83.25 314 SER A N 1
ATOM 2529 C CA . SER A 1 314 ? -6.008 -26.359 4.988 1 83.25 314 SER A CA 1
ATOM 2530 C C . SER A 1 314 ? -6.656 -27.438 5.848 1 83.25 314 SER A C 1
ATOM 2532 O O . SER A 1 314 ? -7.879 -27.609 5.832 1 83.25 314 SER A O 1
ATOM 2534 N N . LEU A 1 315 ? -5.859 -28.031 6.613 1 88.75 315 LEU A N 1
ATOM 2535 C CA . LEU A 1 315 ? -6.367 -29.016 7.559 1 88.75 315 LEU A CA 1
ATOM 2536 C C . LEU A 1 315 ? -7.332 -28.375 8.547 1 88.75 315 LEU A C 1
ATOM 2538 O O . LEU A 1 315 ? -7.348 -27.156 8.703 1 88.75 315 LEU A O 1
ATOM 2542 N N . PRO A 1 316 ? -8.102 -29.172 9.219 1 92.44 316 PRO A N 1
ATOM 2543 C CA . PRO A 1 316 ? -9.141 -28.625 10.094 1 92.44 316 PRO A CA 1
ATOM 2544 C C . PRO A 1 316 ? -8.578 -27.641 11.117 1 92.44 316 PRO A C 1
ATOM 2546 O O . PRO A 1 316 ? -9.164 -26.578 11.352 1 92.44 316 PRO A O 1
ATOM 2549 N N . ASP A 1 317 ? -7.445 -27.969 11.711 1 92 317 ASP A N 1
ATOM 2550 C CA . ASP A 1 317 ? -6.848 -27.062 12.688 1 92 317 ASP A CA 1
ATOM 2551 C C . ASP A 1 317 ? -6.434 -25.75 12.039 1 92 317 ASP A C 1
ATOM 2553 O O . ASP A 1 317 ? -6.551 -24.688 12.648 1 92 317 ASP A O 1
ATOM 2557 N N . ALA A 1 318 ? -5.887 -25.844 10.867 1 92.31 318 ALA A N 1
ATOM 2558 C CA . ALA A 1 318 ? -5.492 -24.641 10.133 1 92.31 318 ALA A CA 1
ATOM 2559 C C . ALA A 1 318 ? -6.711 -23.797 9.766 1 92.31 318 ALA A C 1
ATOM 2561 O O . ALA A 1 318 ? -6.66 -22.562 9.805 1 92.31 318 ALA A O 1
ATOM 2562 N N . GLN A 1 319 ? -7.812 -24.484 9.375 1 95.62 319 GLN A N 1
ATOM 2563 C CA . GLN A 1 319 ? -9.062 -23.766 9.109 1 95.62 319 GLN A CA 1
ATOM 2564 C C . GLN A 1 319 ? -9.531 -23 10.336 1 95.62 319 GLN A C 1
ATOM 2566 O O . GLN A 1 319 ? -9.875 -21.812 10.242 1 95.62 319 GLN A O 1
ATOM 2571 N N . GLU A 1 320 ? -9.469 -23.656 11.453 1 95.88 320 GLU A N 1
ATOM 2572 C CA . GLU A 1 320 ? -9.938 -23.062 12.695 1 95.88 320 GLU A CA 1
ATOM 2573 C C . GLU A 1 320 ? -9.07 -21.875 13.102 1 95.88 320 GLU A C 1
ATOM 2575 O O . GLU A 1 320 ? -9.57 -20.875 13.609 1 95.88 320 GLU A O 1
ATOM 2580 N N . SER A 1 321 ? -7.812 -22.047 12.914 1 95.06 321 SER A N 1
ATOM 2581 C CA . SER A 1 321 ? -6.906 -20.953 13.219 1 95.06 321 SER A CA 1
ATOM 2582 C C . SER A 1 321 ? -7.242 -19.703 12.398 1 95.06 321 SER A C 1
ATOM 2584 O O . SER A 1 321 ? -7.281 -18.594 12.93 1 95.06 321 SER A O 1
ATOM 2586 N N . LYS A 1 322 ? -7.496 -19.891 11.141 1 97.31 322 LYS A N 1
ATOM 2587 C CA . LYS A 1 322 ? -7.859 -18.781 10.266 1 97.31 322 LYS A CA 1
ATOM 2588 C C . LYS A 1 322 ? -9.18 -18.141 10.695 1 97.31 322 LYS A C 1
ATOM 2590 O O . LYS A 1 322 ? -9.297 -16.922 10.781 1 97.31 322 LYS A O 1
ATOM 2595 N N . MET A 1 323 ? -10.141 -19 11.039 1 98.19 323 MET A N 1
ATOM 2596 C CA . MET A 1 323 ? -11.438 -18.516 11.508 1 98.19 323 MET A CA 1
ATOM 2597 C C . MET A 1 323 ? -11.281 -17.719 12.797 1 98.19 323 MET A C 1
ATOM 2599 O O . MET A 1 323 ? -11.891 -16.656 12.945 1 98.19 323 MET A O 1
ATOM 2603 N N . ARG A 1 324 ? -10.453 -18.125 13.633 1 97.62 324 ARG A N 1
ATOM 2604 C CA . ARG A 1 324 ? -10.305 -17.547 14.969 1 97.62 324 ARG A CA 1
ATOM 2605 C C . ARG A 1 324 ? -9.562 -16.219 14.898 1 97.62 324 ARG A C 1
ATOM 2607 O O . ARG A 1 324 ? -9.82 -15.312 15.703 1 97.62 324 ARG A O 1
ATOM 2614 N N . THR A 1 325 ? -8.742 -16.062 13.938 1 97.81 325 THR A N 1
ATOM 2615 C CA . THR A 1 325 ? -7.805 -14.938 13.953 1 97.81 325 THR A CA 1
ATOM 2616 C C . THR A 1 325 ? -8.281 -13.828 13.031 1 97.81 325 THR A C 1
ATOM 2618 O O . THR A 1 325 ? -8.109 -12.641 13.328 1 97.81 325 THR A O 1
ATOM 2621 N N . THR A 1 326 ? -8.945 -14.125 11.969 1 98.81 326 THR A N 1
ATOM 2622 C CA . THR A 1 326 ? -9.258 -13.172 10.914 1 98.81 326 THR A CA 1
ATOM 2623 C C . THR A 1 326 ? -10.109 -12.023 11.445 1 98.81 326 THR A C 1
ATOM 2625 O O . THR A 1 326 ? -11.188 -12.258 12 1 98.81 326 THR A O 1
ATOM 2628 N N . GLY A 1 327 ? -9.578 -10.766 11.328 1 98.5 327 GLY A N 1
ATOM 2629 C CA . GLY A 1 327 ? -10.32 -9.547 11.594 1 98.5 327 GLY A CA 1
ATOM 2630 C C . GLY A 1 327 ? -10.438 -9.219 13.07 1 98.5 327 GLY A C 1
ATOM 2631 O O . GLY A 1 327 ? -11.211 -8.344 13.461 1 98.5 327 GLY A O 1
ATOM 2632 N N . THR A 1 328 ? -9.664 -9.867 13.969 1 97.94 328 THR A N 1
ATOM 2633 C CA . THR A 1 328 ? -9.883 -9.742 15.406 1 97.94 328 THR A CA 1
ATOM 2634 C C . THR A 1 328 ? -9.078 -8.578 15.977 1 97.94 328 THR A C 1
ATOM 2636 O O . THR A 1 328 ? -9.32 -8.141 17.094 1 97.94 328 THR A O 1
ATOM 2639 N N . GLY A 1 329 ? -8.109 -8.094 15.211 1 96.5 329 GLY A N 1
ATOM 2640 C CA . GLY A 1 329 ? -7.242 -7.039 15.711 1 96.5 329 GLY A CA 1
ATOM 2641 C C . GLY A 1 329 ? -7.781 -5.648 15.445 1 96.5 329 GLY A C 1
ATOM 2642 O O . GLY A 1 329 ? -8.883 -5.496 14.914 1 96.5 329 GLY A O 1
ATOM 2643 N N . THR A 1 330 ? -6.988 -4.637 15.859 1 94.94 330 THR A N 1
ATOM 2644 C CA . THR A 1 330 ? -7.344 -3.244 15.617 1 94.94 330 THR A CA 1
ATOM 2645 C C . THR A 1 330 ? -7.469 -2.973 14.117 1 94.94 330 THR A C 1
ATOM 2647 O O . THR A 1 330 ? -6.566 -3.297 13.344 1 94.94 330 THR A O 1
ATOM 2650 N N . GLY A 1 331 ? -8.602 -2.463 13.789 1 95.12 331 GLY A N 1
ATOM 2651 C CA . GLY A 1 331 ? -8.828 -2.146 12.383 1 95.12 331 GLY A CA 1
ATOM 2652 C C . GLY A 1 331 ? -9.453 -3.289 11.609 1 95.12 331 GLY A C 1
ATOM 2653 O O . GLY A 1 331 ? -9.836 -3.123 10.453 1 95.12 331 GLY A O 1
ATOM 2654 N N . GLY A 1 332 ? -9.555 -4.473 12.242 1 97.69 332 GLY A N 1
ATOM 2655 C CA . GLY A 1 332 ? -10.148 -5.633 11.602 1 97.69 332 GLY A CA 1
ATOM 2656 C C . GLY A 1 332 ? -11.664 -5.574 11.539 1 97.69 332 GLY A C 1
ATOM 2657 O O . GLY A 1 332 ? -12.273 -4.648 12.07 1 97.69 332 GLY A O 1
ATOM 2658 N N . SER A 1 333 ? -12.25 -6.539 10.953 1 97.94 333 SER A N 1
ATOM 2659 C CA . SER A 1 333 ? -13.688 -6.574 10.688 1 97.94 333 SER A CA 1
ATOM 2660 C C . SER A 1 333 ? -14.477 -6.922 11.953 1 97.94 333 SER A C 1
ATOM 2662 O O . SER A 1 333 ? -15.688 -6.723 12.008 1 97.94 333 SER A O 1
ATOM 2664 N N . GLY A 1 334 ? -13.898 -7.453 12.914 1 97.06 334 GLY A N 1
ATOM 2665 C CA . GLY A 1 334 ? -14.57 -7.965 14.102 1 97.06 334 GLY A CA 1
ATOM 2666 C C . GLY A 1 334 ? -14.672 -9.477 14.117 1 97.06 334 GLY A C 1
ATOM 2667 O O . GLY A 1 334 ? -15.086 -10.062 15.117 1 97.06 334 GLY A O 1
ATOM 2668 N N . GLY A 1 335 ? -14.359 -10.156 13 1 98.25 335 GLY A N 1
ATOM 2669 C CA . GLY A 1 335 ? -14.195 -11.594 12.93 1 98.25 335 GLY A CA 1
ATOM 2670 C C . GLY A 1 335 ? -15.508 -12.352 13.031 1 98.25 335 GLY A C 1
ATOM 2671 O O . GLY A 1 335 ? -16.562 -11.805 12.734 1 98.25 335 GLY A O 1
ATOM 2672 N N . VAL A 1 336 ? -15.312 -13.578 13.422 1 98.62 336 VAL A N 1
ATOM 2673 C CA . VAL A 1 336 ? -16.453 -14.484 13.562 1 98.62 336 VAL A CA 1
ATOM 2674 C C . VAL A 1 336 ? -17.438 -13.93 14.586 1 98.62 336 VAL A C 1
ATOM 2676 O O . VAL A 1 336 ? -18.656 -13.992 14.391 1 98.62 336 VAL A O 1
ATOM 2679 N N . ALA A 1 337 ? -16.953 -13.32 15.617 1 97.44 337 ALA A N 1
ATOM 2680 C CA . ALA A 1 337 ? -17.781 -12.82 16.719 1 97.44 337 ALA A CA 1
ATOM 2681 C C . ALA A 1 337 ? -18.766 -11.766 16.219 1 97.44 337 ALA A C 1
ATOM 2683 O O . ALA A 1 337 ? -19.891 -11.656 16.75 1 97.44 337 ALA A O 1
ATOM 2684 N N . LYS A 1 338 ? -18.391 -11.016 15.172 1 96.56 338 LYS A N 1
ATOM 2685 C CA . LYS A 1 338 ? -19.266 -9.961 14.656 1 96.56 338 LYS A CA 1
ATOM 2686 C C . LYS A 1 338 ? -19.969 -10.398 13.383 1 96.56 338 LYS A C 1
ATOM 2688 O O . LYS A 1 338 ? -20.531 -9.57 12.664 1 96.56 338 LYS A O 1
ATOM 2693 N N . GLY A 1 339 ? -19.797 -11.664 13 1 97.56 339 GLY A N 1
ATOM 2694 C CA . GLY A 1 339 ? -20.469 -12.211 11.82 1 97.56 339 GLY A CA 1
ATOM 2695 C C . GLY A 1 339 ? -19.797 -11.805 10.523 1 97.56 339 GLY A C 1
ATOM 2696 O O . GLY A 1 339 ? -20.422 -11.828 9.461 1 97.56 339 GLY A O 1
ATOM 2697 N N . MET A 1 340 ? -18.531 -11.422 10.633 1 98.44 340 MET A N 1
ATOM 2698 C CA . MET A 1 340 ? -17.844 -10.867 9.469 1 98.44 340 MET A CA 1
ATOM 2699 C C . MET A 1 340 ? -16.969 -11.922 8.805 1 98.44 340 MET A C 1
ATOM 2701 O O . MET A 1 340 ? -16.391 -11.672 7.738 1 98.44 340 MET A O 1
ATOM 2705 N N . VAL A 1 341 ? -16.828 -13.125 9.422 1 98.88 341 VAL A N 1
ATOM 2706 C CA . VAL A 1 341 ? -15.984 -14.188 8.891 1 98.88 341 VAL A CA 1
ATOM 2707 C C . VAL A 1 341 ? -16.734 -15.516 8.93 1 98.88 341 VAL A C 1
ATOM 2709 O O . VAL A 1 341 ? -17.297 -15.883 9.961 1 98.88 341 VAL A O 1
ATOM 2712 N N . GLU A 1 342 ? -16.797 -16.156 7.859 1 98.81 342 GLU A N 1
ATOM 2713 C CA . GLU A 1 342 ? -17.391 -17.484 7.746 1 98.81 342 GLU A CA 1
ATOM 2714 C C . GLU A 1 342 ? -16.547 -18.406 6.891 1 98.81 342 GLU A C 1
ATOM 2716 O O . GLU A 1 342 ? -15.586 -17.969 6.242 1 98.81 342 GLU A O 1
ATOM 2721 N N . LYS A 1 343 ? -16.859 -19.719 6.965 1 98.69 343 LYS A N 1
ATOM 2722 C CA . LYS A 1 343 ? -16.203 -20.656 6.07 1 98.69 343 LYS A CA 1
ATOM 2723 C C . LYS A 1 343 ? -17.203 -21.594 5.406 1 98.69 343 LYS A C 1
ATOM 2725 O O . LYS A 1 343 ? -18.281 -21.844 5.953 1 98.69 343 LYS A O 1
ATOM 2730 N N . ALA A 1 344 ? -16.938 -21.969 4.25 1 98.75 344 ALA A N 1
ATOM 2731 C CA . ALA A 1 344 ? -17.578 -23.062 3.52 1 98.75 344 ALA A CA 1
ATOM 2732 C C . ALA A 1 344 ? -16.578 -24.172 3.217 1 98.75 344 ALA A C 1
ATOM 2734 O O . ALA A 1 344 ? -15.484 -23.922 2.699 1 98.75 344 ALA A O 1
ATOM 2735 N N . VAL A 1 345 ? -16.984 -25.438 3.545 1 98.38 345 VAL A N 1
ATOM 2736 C CA . VAL A 1 345 ? -16.078 -26.562 3.34 1 98.38 345 VAL A CA 1
ATOM 2737 C C . VAL A 1 345 ? -16.75 -27.594 2.441 1 98.38 345 VAL A C 1
ATOM 2739 O O . VAL A 1 345 ? -17.875 -28.031 2.713 1 98.38 345 VAL A O 1
ATOM 2742 N N . LEU A 1 346 ? -16.125 -27.938 1.36 1 98.25 346 LEU A N 1
ATOM 2743 C CA . LEU A 1 346 ? -16.547 -29.062 0.544 1 98.25 346 LEU A CA 1
ATOM 2744 C C . LEU A 1 346 ? -15.859 -30.344 0.993 1 98.25 346 LEU A C 1
ATOM 2746 O O . LEU A 1 346 ? -14.664 -30.531 0.738 1 98.25 346 LEU A O 1
ATOM 2750 N N . PRO A 1 347 ? -16.5 -31.25 1.569 1 96.75 347 PRO A N 1
ATOM 2751 C CA . PRO A 1 347 ? -15.867 -32.406 2.215 1 96.75 347 PRO A CA 1
ATOM 2752 C C . PRO A 1 347 ? -14.961 -33.188 1.265 1 96.75 347 PRO A C 1
ATOM 2754 O O . PRO A 1 347 ? -13.852 -33.594 1.646 1 96.75 347 PRO A O 1
ATOM 2757 N N . LYS A 1 348 ? -15.266 -33.344 0.021 1 95.75 348 LYS A N 1
ATOM 2758 C CA . LYS A 1 348 ? -14.484 -34.156 -0.901 1 95.75 348 LYS A CA 1
ATOM 2759 C C . LYS A 1 348 ? -13.625 -33.281 -1.817 1 95.75 348 LYS A C 1
ATOM 2761 O O . LYS A 1 348 ? -13.008 -33.812 -2.756 1 95.75 348 LYS A O 1
ATOM 2766 N N . GLY A 1 349 ? -13.664 -32.031 -1.561 1 96.25 349 GLY A N 1
ATOM 2767 C CA . GLY A 1 349 ? -12.93 -31.109 -2.41 1 96.25 349 GLY A CA 1
ATOM 2768 C C . GLY A 1 349 ? -11.445 -31.078 -2.102 1 96.25 349 GLY A C 1
ATOM 2769 O O . GLY A 1 349 ? -11.039 -31.266 -0.953 1 96.25 349 GLY A O 1
ATOM 2770 N N . GLY A 1 350 ? -10.617 -30.844 -3.115 1 94.88 350 GLY A N 1
ATOM 2771 C CA . GLY A 1 350 ? -9.188 -30.609 -2.98 1 94.88 350 GLY A CA 1
ATOM 2772 C C . GLY A 1 350 ? -8.789 -29.188 -3.27 1 94.88 350 GLY A C 1
ATOM 2773 O O . GLY A 1 350 ? -9.625 -28.281 -3.246 1 94.88 350 GLY A O 1
ATOM 2774 N N . HIS A 1 351 ? -7.484 -28.984 -3.506 1 93.94 351 HIS A N 1
ATOM 2775 C CA . HIS A 1 351 ? -6.938 -27.641 -3.695 1 93.94 351 HIS A CA 1
ATOM 2776 C C . HIS A 1 351 ? -7.477 -27 -4.969 1 93.94 351 HIS A C 1
ATOM 2778 O O . HIS A 1 351 ? -7.531 -25.766 -5.078 1 93.94 351 HIS A O 1
ATOM 2784 N N . THR A 1 352 ? -7.875 -27.812 -5.965 1 95.88 352 THR A N 1
ATOM 2785 C CA . THR A 1 352 ? -8.344 -27.297 -7.25 1 95.88 352 THR A CA 1
ATOM 2786 C C . THR A 1 352 ? -9.867 -27.359 -7.332 1 95.88 352 THR A C 1
ATOM 2788 O O . THR A 1 352 ? -10.43 -27.438 -8.422 1 95.88 352 THR A O 1
ATOM 2791 N N . LEU A 1 353 ? -10.539 -27.359 -6.203 1 97.62 353 LEU A N 1
ATOM 2792 C CA . LEU A 1 353 ? -11.992 -27.469 -6.18 1 97.62 353 LEU A CA 1
ATOM 2793 C C . LEU A 1 353 ? -12.641 -26.359 -7.012 1 97.62 353 LEU A C 1
ATOM 2795 O O . LEU A 1 353 ? -13.734 -26.547 -7.547 1 97.62 353 LEU A O 1
ATOM 2799 N N . VAL A 1 354 ? -11.969 -25.203 -7.176 1 98.31 354 VAL A N 1
ATOM 2800 C CA . VAL A 1 354 ? -12.508 -24.078 -7.922 1 98.31 354 VAL A CA 1
ATOM 2801 C C . VAL A 1 354 ? -12.617 -24.438 -9.398 1 98.31 354 VAL A C 1
ATOM 2803 O O . VAL A 1 354 ? -13.43 -23.859 -10.125 1 98.31 354 VAL A O 1
ATOM 2806 N N . PHE A 1 355 ? -11.867 -25.453 -9.859 1 98.19 355 PHE A N 1
ATOM 2807 C CA . PHE A 1 355 ? -11.898 -25.922 -11.242 1 98.19 355 PHE A CA 1
ATOM 2808 C C . PHE A 1 355 ? -12.727 -27.188 -11.375 1 98.19 355 PHE A C 1
ATOM 2810 O O . PHE A 1 355 ? -13.125 -27.562 -12.484 1 98.19 355 PHE A O 1
ATOM 2817 N N . GLU A 1 356 ? -12.898 -27.922 -10.305 1 98.12 356 GLU A N 1
ATOM 2818 C CA . GLU A 1 356 ? -13.562 -29.219 -10.312 1 98.12 356 GLU A CA 1
ATOM 2819 C C . GLU A 1 356 ? -15.039 -29.094 -9.953 1 98.12 356 GLU A C 1
ATOM 2821 O O . GLU A 1 356 ? -15.898 -29.688 -10.609 1 98.12 356 GLU A O 1
ATOM 2826 N N . GLN A 1 357 ? -15.25 -28.344 -8.938 1 98.25 357 GLN A N 1
ATOM 2827 C CA . GLN A 1 357 ? -16.609 -28.109 -8.461 1 98.25 357 GLN A CA 1
ATOM 2828 C C . GLN A 1 357 ? -17 -26.641 -8.609 1 98.25 357 GLN A C 1
ATOM 2830 O O . GLN A 1 357 ? -17.375 -26 -7.629 1 98.25 357 GLN A O 1
ATOM 2835 N N . VAL A 1 358 ? -17.078 -26.203 -9.867 1 98.5 358 VAL A N 1
ATOM 2836 C CA . VAL A 1 358 ? -17.281 -24.812 -10.227 1 98.5 358 VAL A CA 1
ATOM 2837 C C . VAL A 1 358 ? -18.641 -24.344 -9.727 1 98.5 358 VAL A C 1
ATOM 2839 O O . VAL A 1 358 ? -18.766 -23.25 -9.148 1 98.5 358 VAL A O 1
ATOM 2842 N N . ASP A 1 359 ? -19.609 -25.141 -9.906 1 97.62 359 ASP A N 1
ATOM 2843 C CA . ASP A 1 359 ? -20.984 -24.797 -9.539 1 97.62 359 ASP A CA 1
ATOM 2844 C C . ASP A 1 359 ? -21.109 -24.609 -8.031 1 97.62 359 ASP A C 1
ATOM 2846 O O . ASP A 1 359 ? -21.734 -23.641 -7.574 1 97.62 359 ASP A O 1
ATOM 2850 N N . TRP A 1 360 ? -20.5 -25.516 -7.27 1 98.56 360 TRP A N 1
ATOM 2851 C CA . TRP A 1 360 ? -20.547 -25.406 -5.812 1 98.56 360 TRP A CA 1
ATOM 2852 C C . TRP A 1 360 ? -19.859 -24.125 -5.336 1 98.56 360 TRP A C 1
ATOM 2854 O O . TRP A 1 360 ? -20.406 -23.406 -4.496 1 98.56 360 TRP A O 1
ATOM 2864 N N . CYS A 1 361 ? -18.703 -23.875 -5.879 1 98.81 361 CYS A N 1
ATOM 2865 C CA . CYS A 1 361 ? -17.969 -22.672 -5.508 1 98.81 361 CYS A CA 1
ATOM 2866 C C . CYS A 1 361 ? -18.781 -21.422 -5.836 1 98.81 361 CYS A C 1
ATOM 2868 O O . CYS A 1 361 ? -18.906 -20.531 -5 1 98.81 361 CYS A O 1
ATOM 2870 N N . ALA A 1 362 ? -19.312 -21.359 -7.059 1 98.81 362 ALA A N 1
ATOM 2871 C CA . ALA A 1 362 ? -20.109 -20.203 -7.48 1 98.81 362 ALA A CA 1
ATOM 2872 C C . ALA A 1 362 ? -21.297 -19.984 -6.539 1 98.81 362 ALA A C 1
ATOM 2874 O O . ALA A 1 362 ? -21.594 -18.844 -6.176 1 98.81 362 ALA A O 1
ATOM 2875 N N . GLU A 1 363 ? -21.906 -21.078 -6.141 1 98.69 363 GLU A N 1
ATOM 2876 C CA . GLU A 1 363 ? -23.062 -20.984 -5.258 1 98.69 363 GLU A CA 1
ATOM 2877 C C . GLU A 1 363 ? -22.672 -20.438 -3.891 1 98.69 363 GLU A C 1
ATOM 2879 O O . GLU A 1 363 ? -23.359 -19.562 -3.355 1 98.69 363 GLU A O 1
ATOM 2884 N N . ARG A 1 364 ? -21.594 -20.906 -3.303 1 98.81 364 ARG A N 1
ATOM 2885 C CA . ARG A 1 364 ? -21.156 -20.438 -1.991 1 98.81 364 ARG A CA 1
ATOM 2886 C C . ARG A 1 364 ? -20.75 -18.969 -2.037 1 98.81 364 ARG A C 1
ATOM 2888 O O . ARG A 1 364 ? -21.094 -18.203 -1.131 1 98.81 364 ARG A O 1
ATOM 2895 N N . VAL A 1 365 ? -20.062 -18.609 -3.078 1 98.94 365 VAL A N 1
ATOM 2896 C CA . VAL A 1 365 ? -19.625 -17.219 -3.23 1 98.94 365 VAL A CA 1
ATOM 2897 C C . VAL A 1 365 ? -20.844 -16.312 -3.402 1 98.94 365 VAL A C 1
ATOM 2899 O O . VAL A 1 365 ? -20.922 -15.242 -2.801 1 98.94 365 VAL A O 1
ATOM 2902 N N . ALA A 1 366 ? -21.812 -16.75 -4.223 1 98.88 366 ALA A N 1
ATOM 2903 C CA . ALA A 1 366 ? -23 -15.961 -4.48 1 98.88 366 ALA A CA 1
ATOM 2904 C C . ALA A 1 366 ? -23.812 -15.758 -3.203 1 98.88 366 ALA A C 1
ATOM 2906 O O . ALA A 1 366 ? -24.281 -14.648 -2.92 1 98.88 366 ALA A O 1
ATOM 2907 N N . ASP A 1 367 ? -23.953 -16.859 -2.412 1 98.81 367 ASP A N 1
ATOM 2908 C CA . ASP A 1 367 ? -24.688 -16.781 -1.16 1 98.81 367 ASP A CA 1
ATOM 2909 C C . ASP A 1 367 ? -24.047 -15.781 -0.2 1 98.81 367 ASP A C 1
ATOM 2911 O O . ASP A 1 367 ? -24.734 -14.938 0.383 1 98.81 367 ASP A O 1
ATOM 2915 N N . TRP A 1 368 ? -22.797 -15.859 -0.073 1 98.88 368 TRP A N 1
ATOM 2916 C CA . TRP A 1 368 ? -22.062 -14.938 0.786 1 98.88 368 TRP A CA 1
ATOM 2917 C C . TRP A 1 368 ? -22.219 -13.5 0.291 1 98.88 368 TRP A C 1
ATOM 2919 O O . TRP A 1 368 ? -22.5 -12.594 1.074 1 98.88 368 TRP A O 1
ATOM 2929 N N . THR A 1 369 ? -22.047 -13.312 -1.013 1 98.88 369 THR A N 1
ATOM 2930 C CA . THR A 1 369 ? -22.062 -11.984 -1.61 1 98.88 369 THR A CA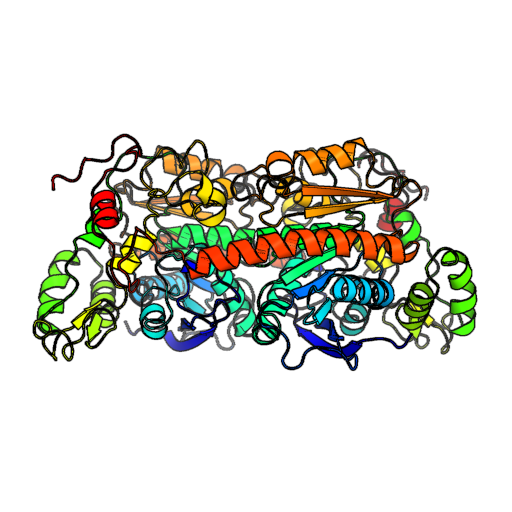 1
ATOM 2931 C C . THR A 1 369 ? -23.422 -11.32 -1.419 1 98.88 369 THR A C 1
ATOM 2933 O O . THR A 1 369 ? -23.5 -10.125 -1.12 1 98.88 369 THR A O 1
ATOM 2936 N N . GLN A 1 370 ? -24.469 -12.109 -1.566 1 98.81 370 GLN A N 1
ATOM 2937 C CA . GLN A 1 370 ? -25.797 -11.555 -1.39 1 98.81 370 GLN A CA 1
ATOM 2938 C C . GLN A 1 370 ? -26.016 -11.07 0.041 1 98.81 370 GLN A C 1
ATOM 2940 O O . GLN A 1 370 ? -26.547 -9.984 0.261 1 98.81 370 GLN A O 1
ATOM 2945 N N . ARG A 1 371 ? -25.641 -11.883 1.008 1 98.44 371 ARG A N 1
ATOM 2946 C CA . ARG A 1 371 ? -25.797 -11.508 2.408 1 98.44 371 ARG A CA 1
ATOM 2947 C C . ARG A 1 371 ? -24.938 -10.289 2.744 1 98.44 371 ARG A C 1
ATOM 2949 O O . ARG A 1 371 ? -25.422 -9.344 3.385 1 98.44 371 ARG A O 1
ATOM 2956 N N . TRP A 1 372 ? -23.719 -10.32 2.262 1 98.62 372 TRP A N 1
ATOM 2957 C CA . TRP A 1 372 ? -22.844 -9.172 2.471 1 98.62 372 TRP A CA 1
ATOM 2958 C C . TRP A 1 372 ? -23.438 -7.914 1.848 1 98.62 372 TRP A C 1
ATOM 2960 O O . TRP A 1 372 ? -23.422 -6.844 2.461 1 98.62 372 TRP A O 1
ATOM 2970 N N . PHE A 1 373 ? -23.984 -8.008 0.604 1 98.75 373 PHE A N 1
ATOM 2971 C CA . PHE A 1 373 ? -24.484 -6.879 -0.172 1 98.75 373 PHE A CA 1
ATOM 2972 C C . PHE A 1 373 ? -25.625 -6.172 0.565 1 98.75 373 PHE A C 1
ATOM 2974 O O . PHE A 1 373 ? -25.672 -4.941 0.591 1 98.75 373 PHE A O 1
ATOM 2981 N N . ARG A 1 374 ? -26.391 -6.961 1.203 1 98.12 374 ARG A N 1
ATOM 2982 C CA . ARG A 1 374 ? -27.484 -6.383 1.989 1 98.12 374 ARG A CA 1
ATOM 2983 C C . ARG A 1 374 ? -26.938 -5.523 3.125 1 98.12 374 ARG A C 1
ATOM 2985 O O . ARG A 1 374 ? -27.422 -4.418 3.363 1 98.12 374 ARG A O 1
ATOM 2992 N N . GLY A 1 375 ? -25.969 -6.047 3.793 1 97.62 375 GLY A N 1
ATOM 2993 C CA . GLY A 1 375 ? -25.328 -5.273 4.848 1 97.62 375 GLY A CA 1
ATOM 2994 C C . GLY A 1 375 ? -24.625 -4.035 4.332 1 97.62 375 GLY A C 1
ATOM 2995 O O . GLY A 1 375 ? -24.656 -2.98 4.969 1 97.62 375 GLY A O 1
ATOM 2996 N N . TRP A 1 376 ? -24.016 -4.199 3.197 1 97.88 376 TRP A N 1
ATOM 2997 C CA . TRP A 1 376 ? -23.312 -3.078 2.576 1 97.88 376 TRP A CA 1
ATOM 2998 C C . TRP A 1 376 ? -24.281 -1.953 2.232 1 97.88 376 TRP A C 1
ATOM 3000 O O . TRP A 1 376 ? -23.984 -0.777 2.445 1 97.88 376 TRP A O 1
ATOM 3010 N N . LEU A 1 377 ? -25.438 -2.277 1.693 1 98 377 LEU A N 1
ATOM 3011 C CA . LEU A 1 377 ? -26.453 -1.288 1.378 1 98 377 LEU A CA 1
ATOM 3012 C C . LEU A 1 377 ? -26.906 -0.548 2.635 1 98 377 LEU A C 1
ATOM 3014 O O . LEU A 1 377 ? -27.141 0.662 2.598 1 98 377 LEU A O 1
ATOM 3018 N N . GLU A 1 378 ? -27 -1.268 3.738 1 97.69 378 GLU A N 1
ATOM 3019 C CA . GLU A 1 378 ? -27.359 -0.644 5.008 1 97.69 378 GLU A CA 1
ATOM 3020 C C . GLU A 1 378 ? -26.281 0.336 5.465 1 97.69 378 GLU A C 1
ATOM 3022 O O . GLU A 1 378 ? -26.594 1.423 5.957 1 97.69 378 GLU A O 1
ATOM 3027 N N . ASP A 1 379 ? -25.078 -0.035 5.285 1 96.75 379 ASP A N 1
ATOM 3028 C CA . ASP A 1 379 ? -23.969 0.857 5.633 1 96.75 379 ASP A CA 1
ATOM 3029 C C . ASP A 1 379 ? -24 2.117 4.77 1 96.75 379 ASP A C 1
ATOM 3031 O O . ASP A 1 379 ? -23.75 3.219 5.266 1 96.75 379 ASP A O 1
ATOM 3035 N N . GLU A 1 380 ? -24.25 1.928 3.469 1 96.06 380 GLU A N 1
ATOM 3036 C CA . GLU A 1 380 ? -24.328 3.078 2.572 1 96.06 380 GLU A CA 1
ATOM 3037 C C . GLU A 1 380 ? -25.453 4.023 2.988 1 96.06 380 GLU A C 1
ATOM 3039 O O . GLU A 1 380 ? -25.297 5.246 2.926 1 96.06 380 GLU A O 1
ATOM 3044 N N . LYS A 1 381 ? -26.547 3.445 3.381 1 96.88 381 LYS A N 1
ATOM 3045 C CA . LYS A 1 381 ? -27.656 4.258 3.867 1 96.88 381 LYS A CA 1
ATOM 3046 C C . LYS A 1 381 ? -27.266 5.039 5.117 1 96.88 381 LYS A C 1
ATOM 3048 O O . LYS A 1 381 ? -27.594 6.219 5.25 1 96.88 381 LYS A O 1
ATOM 3053 N N . PHE A 1 382 ? -26.578 4.391 5.996 1 96.88 382 PHE A N 1
ATOM 3054 C CA . PHE A 1 382 ? -26.062 5.082 7.176 1 96.88 382 PHE A CA 1
ATOM 3055 C C . PHE A 1 382 ? -25.25 6.309 6.777 1 96.88 382 PHE A C 1
ATOM 3057 O O . PHE A 1 382 ? -25.469 7.402 7.309 1 96.88 382 PHE A O 1
ATOM 3064 N N . TRP A 1 383 ? -24.328 6.215 5.812 1 95.06 383 TRP A N 1
ATOM 3065 C CA . TRP A 1 383 ? -23.406 7.293 5.438 1 95.06 383 TRP A CA 1
ATOM 3066 C C . TRP A 1 383 ? -24.156 8.406 4.715 1 95.06 383 TRP A C 1
ATOM 3068 O O . TRP A 1 383 ? -23.766 9.57 4.777 1 95.06 383 TRP A O 1
ATOM 3078 N N . GLU A 1 384 ? -25.266 8.055 4.078 1 93.12 384 GLU A N 1
ATOM 3079 C CA . GLU A 1 384 ? -26.094 9.055 3.416 1 93.12 384 GLU A CA 1
ATOM 3080 C C . GLU A 1 384 ? -26.812 9.945 4.434 1 93.12 384 GLU A C 1
ATOM 3082 O O . GLU A 1 384 ? -27.078 11.117 4.164 1 93.12 384 GLU A O 1
ATOM 3087 N N . GLU A 1 385 ? -27.016 9.375 5.621 1 94 385 GLU A N 1
ATOM 3088 C CA . GLU A 1 385 ? -27.844 10.055 6.598 1 94 385 GLU A CA 1
ATOM 3089 C C . GLU A 1 385 ? -27.016 10.625 7.742 1 94 385 GLU A C 1
ATOM 3091 O O . GLU A 1 385 ? -27.453 11.539 8.445 1 94 385 GLU A O 1
ATOM 3096 N N . TYR A 1 386 ? -25.891 10.086 7.887 1 93.75 386 TYR A N 1
ATOM 3097 C CA . TYR A 1 386 ? -25.078 10.422 9.047 1 93.75 386 TYR A CA 1
ATOM 3098 C C . TYR A 1 386 ? -24.594 11.867 8.969 1 93.75 386 TYR A C 1
ATOM 3100 O O . TYR A 1 386 ? -24.094 12.297 7.93 1 93.75 386 TYR A O 1
ATOM 3108 N N . GLN A 1 387 ? -24.812 12.555 10.062 1 91.25 387 GLN A N 1
ATOM 3109 C CA . GLN A 1 387 ? -24.266 13.898 10.234 1 91.25 387 GLN A CA 1
ATOM 3110 C C . GLN A 1 387 ? -23.234 13.922 11.367 1 91.25 387 GLN A C 1
ATOM 3112 O O . GLN A 1 387 ? -23.562 13.609 12.516 1 91.25 387 GLN A O 1
ATOM 3117 N N . SER A 1 388 ? -22.094 14.336 11.047 1 91.38 388 SER A N 1
ATOM 3118 C CA . SER A 1 388 ? -21 14.336 12.023 1 91.38 388 SER A CA 1
ATOM 3119 C C . SER A 1 388 ? -21.281 15.32 13.156 1 91.38 388 SER A C 1
ATOM 3121 O O . SER A 1 388 ? -21.75 16.438 12.914 1 91.38 388 SER A O 1
ATOM 3123 N N . ARG A 1 389 ? -20.953 14.953 14.305 1 92.19 389 ARG A N 1
ATOM 3124 C CA . ARG A 1 389 ? -21.062 15.836 15.461 1 92.19 389 ARG A CA 1
ATOM 3125 C C . ARG A 1 389 ? -19.812 16.703 15.609 1 92.19 389 ARG A C 1
ATOM 3127 O O . ARG A 1 389 ? -19.781 17.625 16.422 1 92.19 389 ARG A O 1
ATOM 3134 N N . GLY A 1 390 ? -18.844 16.344 14.859 1 92.19 390 GLY A N 1
ATOM 3135 C CA . GLY A 1 390 ? -17.578 17.047 14.984 1 92.19 390 GLY A CA 1
ATOM 3136 C C . GLY A 1 390 ? -17.469 18.25 14.07 1 92.19 390 GLY A C 1
ATOM 3137 O O . GLY A 1 390 ? -16.5 19.016 14.148 1 92.19 390 GLY A O 1
ATOM 3138 N N . SER A 1 391 ? -18.422 18.453 13.211 1 93.94 391 SER A N 1
ATOM 3139 C CA . SER A 1 391 ? -18.375 19.531 12.234 1 93.94 391 SER A CA 1
ATOM 3140 C C . SER A 1 391 ? -19.75 20.188 12.086 1 93.94 391 SER A C 1
ATOM 3142 O O . SER A 1 391 ? -20.75 19.672 12.586 1 93.94 391 SER A O 1
ATOM 3144 N N . ASP A 1 392 ? -19.766 21.375 11.445 1 92.88 392 ASP A N 1
ATOM 3145 C CA . ASP A 1 392 ? -21.031 22.016 11.125 1 92.88 392 ASP A CA 1
ATOM 3146 C C . ASP A 1 392 ? -21.734 21.312 9.969 1 92.88 392 ASP A C 1
ATOM 3148 O O . ASP A 1 392 ? -21.188 20.359 9.414 1 92.88 392 ASP A O 1
ATOM 3152 N N . LYS A 1 393 ? -22.859 21.719 9.656 1 88.75 393 LYS A N 1
ATOM 3153 C CA . LYS A 1 393 ? -23.703 21.031 8.672 1 88.75 393 LYS A CA 1
ATOM 3154 C C . LYS A 1 393 ? -23.016 21 7.305 1 88.75 393 LYS A C 1
ATOM 3156 O O . LYS A 1 393 ? -23.188 20.047 6.551 1 88.75 393 LYS A O 1
ATOM 3161 N N . GLU A 1 394 ? -22.188 21.984 7.07 1 88 394 GLU A N 1
ATOM 3162 C CA . GLU A 1 394 ? -21.547 22.078 5.766 1 88 394 GLU A CA 1
ATOM 3163 C C . GLU A 1 394 ? -20.203 21.344 5.766 1 88 394 GLU A C 1
ATOM 3165 O O . GLU A 1 394 ? -19.594 21.141 4.711 1 88 394 GLU A O 1
ATOM 3170 N N . GLY A 1 395 ? -19.781 20.938 6.934 1 90.25 395 GLY A N 1
ATOM 3171 C CA . GLY A 1 395 ? -18.5 20.234 7.035 1 90.25 395 GLY A CA 1
ATOM 3172 C C . GLY A 1 395 ? -17.312 21.156 6.816 1 90.25 395 GLY A C 1
ATOM 3173 O O . GLY A 1 395 ? -16.25 20.703 6.355 1 90.25 395 GLY A O 1
ATOM 3174 N N . VAL A 1 396 ? -17.453 22.406 7.078 1 93.06 396 VAL A N 1
ATOM 3175 C CA . VAL A 1 396 ? -16.406 23.375 6.781 1 93.06 396 VAL A CA 1
ATOM 3176 C C . VAL A 1 396 ? -15.773 23.875 8.086 1 93.06 396 VAL A C 1
ATOM 3178 O O . VAL A 1 396 ? -14.594 24.219 8.125 1 93.06 396 VAL A O 1
ATOM 3181 N N . ARG A 1 397 ? -16.594 23.859 9.219 1 96 397 ARG A N 1
ATOM 3182 C CA . ARG A 1 397 ? -16.141 24.344 10.523 1 96 397 ARG A CA 1
ATOM 3183 C C . ARG A 1 397 ? -16.25 23.234 11.578 1 96 397 ARG A C 1
ATOM 3185 O O . ARG A 1 397 ? -17.172 22.422 11.531 1 96 397 ARG A O 1
ATOM 3192 N N . MET A 1 398 ? -15.297 23.328 12.438 1 96.12 398 MET A N 1
ATOM 3193 C CA . MET A 1 398 ? -15.406 22.469 13.625 1 96.12 398 MET A CA 1
ATOM 3194 C C . MET A 1 398 ? -16.641 22.828 14.43 1 96.12 398 MET A C 1
ATOM 3196 O O . MET A 1 398 ? -16.969 24 14.602 1 96.12 398 MET A O 1
ATOM 3200 N N . SER A 1 399 ? -17.375 21.812 14.938 1 95.56 399 SER A N 1
ATOM 3201 C CA . SER A 1 399 ? -18.516 22.062 15.82 1 95.56 399 SER A CA 1
ATOM 3202 C C . SER A 1 399 ? -18.062 22.641 17.156 1 95.56 399 SER A C 1
ATOM 3204 O O . SER A 1 399 ? -16.875 22.578 17.5 1 95.56 399 SER A O 1
ATOM 3206 N N . GLU A 1 400 ? -19.016 23.156 17.844 1 94.94 400 GLU A N 1
ATOM 3207 C CA . GLU A 1 400 ? -18.719 23.656 19.188 1 94.94 400 GLU A CA 1
ATOM 3208 C C . GLU A 1 400 ? -18.25 22.516 20.094 1 94.94 400 GLU A C 1
ATOM 3210 O O . GLU A 1 400 ? -17.328 22.703 20.906 1 94.94 400 GLU A O 1
ATOM 3215 N N . GLU A 1 401 ? -18.797 21.391 19.922 1 93.56 401 GLU A N 1
ATOM 3216 C CA . GLU A 1 401 ? -18.406 20.234 20.719 1 93.56 401 GLU A CA 1
ATOM 3217 C C . GLU A 1 401 ? -16.969 19.828 20.438 1 93.56 401 GLU A C 1
ATOM 3219 O O . GLU A 1 401 ? -16.188 19.578 21.359 1 93.56 401 GLU A O 1
ATOM 3224 N N . ALA A 1 402 ? -16.672 19.734 19.188 1 94.31 402 ALA A N 1
ATOM 3225 C CA . ALA A 1 402 ? -15.312 19.375 18.797 1 94.31 402 ALA A CA 1
ATOM 3226 C C . ALA A 1 402 ? -14.32 20.438 19.281 1 94.31 402 ALA A C 1
ATOM 3228 O O . ALA A 1 402 ? -13.203 20.109 19.688 1 94.31 402 ALA A O 1
ATOM 3229 N N . PHE A 1 403 ? -14.719 21.688 19.219 1 95.88 403 PHE A N 1
ATOM 3230 C CA . PHE A 1 403 ? -13.875 22.781 19.703 1 95.88 403 PHE A CA 1
ATOM 3231 C C . PHE A 1 403 ? -13.586 22.625 21.188 1 95.88 403 PHE A C 1
ATOM 3233 O O . PHE A 1 403 ? -12.445 22.797 21.625 1 95.88 403 PHE A O 1
ATOM 3240 N N . GLN A 1 404 ? -14.562 22.266 21.953 1 94.5 404 GLN A N 1
ATOM 3241 C CA . GLN A 1 404 ? -14.383 22.078 23.391 1 94.5 404 GLN A CA 1
ATOM 3242 C C . GLN A 1 404 ? -13.422 20.922 23.672 1 94.5 404 GLN A C 1
ATOM 3244 O O . GLN A 1 404 ? -12.57 21.016 24.562 1 94.5 404 GLN A O 1
ATOM 3249 N N . ILE A 1 405 ? -13.562 19.891 22.922 1 93.88 405 ILE A N 1
ATOM 3250 C CA . ILE A 1 405 ? -12.688 18.734 23.094 1 93.88 405 ILE A CA 1
ATOM 3251 C C . ILE A 1 405 ? -11.25 19.125 22.75 1 93.88 405 ILE A C 1
ATOM 3253 O O . ILE A 1 405 ? -10.305 18.656 23.391 1 93.88 405 ILE A O 1
ATOM 3257 N N . ALA A 1 406 ? -11.062 19.969 21.766 1 94.12 406 ALA A N 1
ATOM 3258 C CA . ALA A 1 406 ? -9.734 20.422 21.359 1 94.12 406 ALA A CA 1
ATOM 3259 C C . ALA A 1 406 ? -9.023 21.141 22.5 1 94.12 406 ALA A C 1
ATOM 3261 O O . ALA A 1 406 ? -7.797 21.266 22.5 1 94.12 406 ALA A O 1
ATOM 3262 N N . GLN A 1 407 ? -9.852 21.625 23.5 1 93.12 407 GLN A N 1
ATOM 3263 C CA . GLN A 1 407 ? -9.273 22.375 24.609 1 93.12 407 GLN A CA 1
ATOM 3264 C C . GLN A 1 407 ? -8.867 21.438 25.75 1 93.12 407 GLN A C 1
ATOM 3266 O O . GLN A 1 407 ? -8.25 21.875 26.719 1 93.12 407 GLN A O 1
ATOM 3271 N N . MET A 1 408 ? -9.203 20.188 25.656 1 90.25 408 MET A N 1
ATOM 3272 C CA . MET A 1 408 ? -8.953 19.234 26.75 1 90.25 408 MET A CA 1
ATOM 3273 C C . MET A 1 408 ? -7.559 18.641 26.625 1 90.25 408 MET A C 1
ATOM 3275 O O . MET A 1 408 ? -7.059 18.438 25.516 1 90.25 408 MET A O 1
ATOM 3279 N N . PRO A 1 409 ? -6.98 18.344 27.766 1 87.62 409 PRO A N 1
ATOM 3280 C CA . PRO A 1 409 ? -5.66 17.719 27.703 1 87.62 409 PRO A CA 1
ATOM 3281 C C . PRO A 1 409 ? -5.711 16.281 27.203 1 87.62 409 PRO A C 1
ATOM 3283 O O . PRO A 1 409 ? -6.75 15.617 27.312 1 87.62 409 PRO A O 1
ATOM 3286 N N . VAL A 1 410 ? -4.594 15.852 26.688 1 85.44 410 VAL A N 1
ATOM 3287 C CA . VAL A 1 410 ? -4.453 14.461 26.281 1 85.44 410 VAL A CA 1
ATOM 3288 C C . VAL A 1 410 ? -4.684 13.547 27.484 1 85.44 410 VAL A C 1
ATOM 3290 O O . VAL A 1 410 ? -4.199 13.82 28.594 1 85.44 410 VAL A O 1
ATOM 3293 N N . GLY A 1 411 ? -5.457 12.516 27.281 1 84.44 411 GLY A N 1
ATOM 3294 C CA . GLY A 1 411 ? -5.723 11.57 28.359 1 84.44 411 GLY A CA 1
ATOM 3295 C C . GLY A 1 411 ? -7.074 11.789 29.016 1 84.44 411 GLY A C 1
ATOM 3296 O O . GLY A 1 411 ? -7.477 11.016 29.891 1 84.44 411 GLY A O 1
ATOM 3297 N N . THR A 1 412 ? -7.762 12.859 28.578 1 89.31 412 THR A N 1
ATOM 3298 C CA . THR A 1 412 ? -9.102 13.062 29.141 1 89.31 412 THR A CA 1
ATOM 3299 C C . THR A 1 412 ? -10.039 11.938 28.703 1 89.31 412 THR A C 1
ATOM 3301 O O . THR A 1 412 ? -10.18 11.672 27.5 1 89.31 412 THR A O 1
ATOM 3304 N N . LYS A 1 413 ? -10.672 11.344 29.656 1 91 413 LYS A N 1
ATOM 3305 C CA . LYS A 1 413 ? -11.57 10.227 29.359 1 91 413 LYS A CA 1
ATOM 3306 C C . LYS A 1 413 ? -12.938 10.727 28.906 1 91 413 LYS A C 1
ATOM 3308 O O . LYS A 1 413 ? -13.367 11.812 29.297 1 91 413 LYS A O 1
ATOM 3313 N N . ARG A 1 414 ? -13.594 9.969 28.125 1 89.31 414 ARG A N 1
ATOM 3314 C CA . ARG A 1 414 ? -14.914 10.273 27.594 1 89.31 414 ARG A CA 1
ATOM 3315 C C . ARG A 1 414 ? -15.922 10.508 28.719 1 89.31 414 ARG A C 1
ATOM 3317 O O . ARG A 1 414 ? -16.781 11.375 28.609 1 89.31 414 ARG A O 1
ATOM 3324 N N . GLY A 1 415 ? -15.812 9.805 29.797 1 82.5 415 GLY A N 1
ATOM 3325 C CA . GLY A 1 415 ? -16.734 9.953 30.922 1 82.5 415 GLY A CA 1
ATOM 3326 C C . GLY A 1 415 ? -16.516 11.227 31.703 1 82.5 415 GLY A C 1
ATOM 3327 O O . GLY A 1 415 ? -17.344 11.602 32.531 1 82.5 415 GLY A O 1
ATOM 3328 N N . GLU A 1 416 ? -15.438 11.961 31.438 1 76.56 416 GLU A N 1
ATOM 3329 C CA . GLU A 1 416 ? -15.07 13.172 32.188 1 76.56 416 GLU A CA 1
ATOM 3330 C C . GLU A 1 416 ? -15.336 14.422 31.344 1 76.56 416 GLU A C 1
ATOM 3332 O O . GLU A 1 416 ? -14.82 15.5 31.656 1 76.56 416 GLU A O 1
ATOM 3337 N N . LYS A 1 417 ? -16.078 14.297 30.344 1 65.69 417 LYS A N 1
ATOM 3338 C CA . LYS A 1 417 ? -16.391 15.43 29.484 1 65.69 417 LYS A CA 1
ATOM 3339 C C . LYS A 1 417 ? -17.016 16.578 30.281 1 65.69 417 LYS A C 1
ATOM 3341 O O . LYS A 1 417 ? -17.969 16.375 31.016 1 65.69 417 LYS A O 1
ATOM 3346 N N . PRO A 1 418 ? -16.25 17.75 30.188 1 60.5 418 PRO A N 1
ATOM 3347 C CA . PRO A 1 418 ? -16.859 18.859 30.922 1 60.5 418 PRO A CA 1
ATOM 3348 C C . PRO A 1 418 ? -18.266 19.188 30.438 1 60.5 418 PRO A C 1
ATOM 3350 O O . PRO A 1 418 ? -18.562 19.047 29.25 1 60.5 418 PRO A O 1
ATOM 3353 N N . LYS A 1 419 ? -19.25 19.031 31.328 1 50.22 419 LYS A N 1
ATOM 3354 C CA . LYS A 1 419 ? -20.609 19.484 31.047 1 50.22 419 LYS A CA 1
ATOM 3355 C C . LYS A 1 419 ? -20.609 20.906 30.5 1 50.22 419 LYS A C 1
ATOM 3357 O O . LYS A 1 419 ? -19.953 21.797 31.047 1 50.22 419 LYS A O 1
ATOM 3362 N N . ALA A 1 420 ? -20.734 21.016 29.094 1 47.59 420 ALA A N 1
ATOM 3363 C CA . ALA A 1 420 ? -20.953 22.359 28.578 1 47.59 420 ALA A CA 1
ATOM 3364 C C . ALA A 1 420 ? -21.797 23.203 29.547 1 47.59 420 ALA A C 1
ATOM 3366 O O . ALA A 1 420 ? -22.859 22.766 29.984 1 47.59 420 ALA A O 1
ATOM 3367 N N . LYS A 1 421 ? -21.156 24.031 30.266 1 39.66 421 LYS A N 1
ATOM 3368 C CA . LYS A 1 421 ? -22.047 25.047 30.812 1 39.66 421 LYS A CA 1
ATOM 3369 C C . LYS A 1 421 ? -22.922 25.656 29.719 1 39.66 421 LYS A C 1
ATOM 3371 O O . LYS A 1 421 ? -22.406 26.25 28.766 1 39.66 421 LYS A O 1
ATOM 3376 N N . LEU A 1 422 ? -24.125 25.125 29.344 1 31.55 422 LEU A N 1
ATOM 3377 C CA . LEU A 1 422 ? -25.062 26.047 28.734 1 31.55 422 LEU A CA 1
ATOM 3378 C C . LEU A 1 422 ? -25.125 27.359 29.516 1 31.55 422 LEU A C 1
ATOM 3380 O O . LEU A 1 422 ? -25.188 27.344 30.75 1 31.55 422 LEU A O 1
ATOM 3384 N N . MET B 1 1 ? 23.031 33.5 -1.804 1 61.28 1 MET B N 1
ATOM 3385 C CA . MET B 1 1 ? 23.234 32.5 -2.859 1 61.28 1 MET B CA 1
ATOM 3386 C C . MET B 1 1 ? 21.922 32.188 -3.572 1 61.28 1 MET B C 1
ATOM 3388 O O . MET B 1 1 ? 20.844 32.281 -2.971 1 61.28 1 MET B O 1
ATOM 3392 N N . SER B 1 2 ? 21.906 32.062 -4.852 1 80.38 2 SER B N 1
ATOM 3393 C CA . SER B 1 2 ? 20.766 31.891 -5.727 1 80.38 2 SER B CA 1
ATOM 3394 C C . SER B 1 2 ? 20.062 30.562 -5.461 1 80.38 2 SER B C 1
ATOM 3396 O O . SER B 1 2 ? 20.688 29.594 -5.02 1 80.38 2 SER B O 1
ATOM 3398 N N . PHE B 1 3 ? 18.781 30.578 -5.387 1 89.81 3 PHE B N 1
ATOM 3399 C CA . PHE B 1 3 ? 17.969 29.375 -5.273 1 89.81 3 PHE B CA 1
ATOM 3400 C C . PHE B 1 3 ? 18.391 28.344 -6.309 1 89.81 3 PHE B C 1
ATOM 3402 O O . PHE B 1 3 ? 18.359 28.609 -7.512 1 89.81 3 PHE B O 1
ATOM 3409 N N . PRO B 1 4 ? 18.766 27.188 -5.879 1 94.25 4 PRO B N 1
ATOM 3410 C CA . PRO B 1 4 ? 19.516 26.281 -6.766 1 94.25 4 PRO B CA 1
ATOM 3411 C C . PRO B 1 4 ? 18.594 25.344 -7.551 1 94.25 4 PRO B C 1
ATOM 3413 O O . PRO B 1 4 ? 19.078 24.406 -8.203 1 94.25 4 PRO B O 1
ATOM 3416 N N . PHE B 1 5 ? 17.281 25.531 -7.52 1 96.94 5 PHE B N 1
ATOM 3417 C CA . PHE B 1 5 ? 16.391 24.562 -8.156 1 96.94 5 PHE B CA 1
ATOM 3418 C C . PHE B 1 5 ? 15.531 25.234 -9.211 1 96.94 5 PHE B C 1
ATOM 3420 O O . PHE B 1 5 ? 15.094 26.375 -9.031 1 96.94 5 PHE B O 1
ATOM 3427 N N . ARG B 1 6 ? 15.359 24.562 -10.336 1 96.88 6 ARG B N 1
ATOM 3428 C CA . ARG B 1 6 ? 14.188 24.812 -11.18 1 96.88 6 ARG B CA 1
ATOM 3429 C C . ARG B 1 6 ? 12.961 24.078 -10.641 1 96.88 6 ARG B C 1
ATOM 3431 O O . ARG B 1 6 ? 13.023 22.875 -10.352 1 96.88 6 ARG B O 1
ATOM 3438 N N . ILE B 1 7 ? 11.906 24.812 -10.531 1 98.25 7 ILE B N 1
ATOM 3439 C CA . ILE B 1 7 ? 10.711 24.234 -9.93 1 98.25 7 ILE B CA 1
ATOM 3440 C C . ILE B 1 7 ? 9.695 23.906 -11.016 1 98.25 7 ILE B C 1
ATOM 3442 O O . ILE B 1 7 ? 9.414 24.734 -11.883 1 98.25 7 ILE B O 1
ATOM 3446 N N . ILE B 1 8 ? 9.172 22.688 -11.07 1 98.75 8 ILE B N 1
ATOM 3447 C CA . ILE B 1 8 ? 8.031 22.312 -11.891 1 98.75 8 ILE B CA 1
ATOM 3448 C C . ILE B 1 8 ? 6.855 21.938 -10.992 1 98.75 8 ILE B C 1
ATOM 3450 O O . ILE B 1 8 ? 7.016 21.172 -10.039 1 98.75 8 ILE B O 1
ATOM 3454 N N . GLU B 1 9 ? 5.711 22.469 -11.242 1 98.75 9 GLU B N 1
ATOM 3455 C CA . GLU B 1 9 ? 4.504 22.172 -10.469 1 98.75 9 GLU B CA 1
ATOM 3456 C C . GLU B 1 9 ? 3.623 21.156 -11.195 1 98.75 9 GLU B C 1
ATOM 3458 O O . GLU B 1 9 ? 3.465 21.219 -12.414 1 98.75 9 GLU B O 1
ATOM 3463 N N . HIS B 1 10 ? 3.145 20.188 -10.453 1 98.88 10 HIS B N 1
ATOM 3464 C CA . HIS B 1 10 ? 2.254 19.156 -10.977 1 98.88 10 HIS B CA 1
ATOM 3465 C C . HIS B 1 10 ? 0.979 19.062 -10.148 1 98.88 10 HIS B C 1
ATOM 3467 O O . HIS B 1 10 ? 0.958 19.469 -8.984 1 98.88 10 HIS B O 1
ATOM 3473 N N . THR B 1 11 ? -0.07 18.641 -10.75 1 98.81 11 THR B N 1
ATOM 3474 C CA . THR B 1 11 ? -1.303 18.219 -10.094 1 98.81 11 THR B CA 1
ATOM 3475 C C . THR B 1 11 ? -1.756 16.859 -10.609 1 98.81 11 THR B C 1
ATOM 3477 O O . THR B 1 11 ? -1.898 16.656 -11.812 1 98.81 11 THR B O 1
ATOM 3480 N N . ILE B 1 12 ? -1.919 15.914 -9.75 1 98.56 12 ILE B N 1
ATOM 3481 C CA . ILE B 1 12 ? -2.406 14.594 -10.141 1 98.56 12 ILE B CA 1
ATOM 3482 C C . ILE B 1 12 ? -3.572 14.188 -9.242 1 98.56 12 ILE B C 1
ATOM 3484 O O . ILE B 1 12 ? -3.771 14.766 -8.172 1 98.56 12 ILE B O 1
ATOM 3488 N N . PRO B 1 13 ? -4.387 13.219 -9.68 1 98 13 PRO B N 1
ATOM 3489 C CA . PRO B 1 13 ? -5.398 12.672 -8.766 1 98 13 PRO B CA 1
ATOM 3490 C C . PRO B 1 13 ? -4.789 11.875 -7.621 1 98 13 PRO B C 1
ATOM 3492 O O . PRO B 1 13 ? -3.764 11.211 -7.801 1 98 13 PRO B O 1
ATOM 3495 N N . GLY B 1 14 ? -5.395 12.016 -6.465 1 97.38 14 GLY B N 1
ATOM 3496 C CA . GLY B 1 14 ? -5.008 11.133 -5.379 1 97.38 14 GLY B CA 1
ATOM 3497 C C . GLY B 1 14 ? -5.43 9.695 -5.598 1 97.38 14 GLY B C 1
ATOM 3498 O O . GLY B 1 14 ? -6.141 9.391 -6.559 1 97.38 14 GLY B O 1
ATOM 3499 N N . GLN B 1 15 ? -4.992 8.82 -4.824 1 95.75 15 GLN B N 1
ATOM 3500 C CA . GLN B 1 15 ? -5.328 7.406 -4.965 1 95.75 15 GLN B CA 1
ATOM 3501 C C . GLN B 1 15 ? -6.836 7.188 -4.871 1 95.75 15 GLN B C 1
ATOM 3503 O O . GLN B 1 15 ? -7.531 7.918 -4.164 1 95.75 15 GLN B O 1
ATOM 3508 N N . HIS B 1 16 ? -7.289 6.16 -5.629 1 95.88 16 HIS B N 1
ATOM 3509 C CA . HIS B 1 16 ? -8.703 5.828 -5.711 1 95.88 16 HIS B CA 1
ATOM 3510 C C . HIS B 1 16 ? -9.219 5.262 -4.391 1 95.88 16 HIS B C 1
ATOM 3512 O O . HIS B 1 16 ? -8.648 4.305 -3.859 1 95.88 16 HIS B O 1
ATOM 3518 N N . ILE B 1 17 ? -10.297 6.008 -3.945 1 95.94 17 ILE B N 1
ATOM 3519 C CA . ILE B 1 17 ? -11.078 5.758 -2.74 1 95.94 17 ILE B CA 1
ATOM 3520 C C . ILE B 1 17 ? -10.289 6.207 -1.512 1 95.94 17 ILE B C 1
ATOM 3522 O O . ILE B 1 17 ? -9.109 5.871 -1.364 1 95.94 17 ILE B O 1
ATOM 3526 N N . ARG B 1 18 ? -10.789 6.977 -0.763 1 97.06 18 ARG B N 1
ATOM 3527 C CA . ARG B 1 18 ? -10.188 7.457 0.476 1 97.06 18 ARG B CA 1
ATOM 3528 C C . ARG B 1 18 ? -10.531 6.539 1.644 1 97.06 18 ARG B C 1
ATOM 3530 O O . ARG B 1 18 ? -11.523 5.809 1.594 1 97.06 18 ARG B O 1
ATOM 3537 N N . GLU B 1 19 ? -9.758 6.559 2.658 1 96.06 19 GLU B N 1
ATOM 3538 C CA . GLU B 1 19 ? -9.891 5.641 3.787 1 96.06 19 GLU B CA 1
ATOM 3539 C C . GLU B 1 19 ? -11.188 5.879 4.543 1 96.06 19 GLU B C 1
ATOM 3541 O O . GLU B 1 19 ? -11.844 4.926 4.98 1 96.06 19 GLU B O 1
ATOM 3546 N N . SER B 1 20 ? -11.555 7.105 4.723 1 94.88 20 SER B N 1
ATOM 3547 C CA . SER B 1 20 ? -12.805 7.438 5.402 1 94.88 20 SER B CA 1
ATOM 3548 C C . SER B 1 20 ? -13.859 7.926 4.418 1 94.88 20 SER B C 1
ATOM 3550 O O . SER B 1 20 ? -13.562 8.727 3.529 1 94.88 20 SER B O 1
ATOM 3552 N N . PRO B 1 21 ? -15.078 7.477 4.574 1 94.94 21 PRO B N 1
ATOM 3553 C CA . PRO B 1 21 ? -16.141 8.016 3.732 1 94.94 21 PRO B CA 1
ATOM 3554 C C . PRO B 1 21 ? -16.328 9.523 3.904 1 94.94 21 PRO B C 1
ATOM 3556 O O . PRO B 1 21 ? -16.844 10.195 3.006 1 94.94 21 PRO B O 1
ATOM 3559 N N . ARG B 1 22 ? -15.812 10.055 5.004 1 93.81 22 ARG B N 1
ATOM 3560 C CA . ARG B 1 22 ? -16.031 11.469 5.293 1 93.81 22 ARG B CA 1
ATOM 3561 C C . ARG B 1 22 ? -14.852 12.312 4.801 1 93.81 22 ARG B C 1
ATOM 3563 O O . ARG B 1 22 ? -14.812 13.523 5.035 1 93.81 22 ARG B O 1
ATOM 3570 N N . SER B 1 23 ? -13.945 11.648 4.145 1 94.56 23 SER B N 1
ATOM 3571 C CA . SER B 1 23 ? -12.828 12.391 3.559 1 94.56 23 SER B CA 1
ATOM 3572 C C . SER B 1 23 ? -13.281 13.227 2.367 1 94.56 23 SER B C 1
ATOM 3574 O O . SER B 1 23 ? -12.617 14.188 1.982 1 94.56 23 SER B O 1
ATOM 3576 N N . ILE B 1 24 ? -14.383 12.797 1.793 1 94.69 24 ILE B N 1
ATOM 3577 C CA . ILE B 1 24 ? -14.867 13.445 0.575 1 94.69 24 ILE B CA 1
ATOM 3578 C C . ILE B 1 24 ? -16.312 13.883 0.763 1 94.69 24 ILE B C 1
ATOM 3580 O O . ILE B 1 24 ? -17.125 13.156 1.346 1 94.69 24 ILE B O 1
ATOM 3584 N N . ARG B 1 25 ? -16.562 15.047 0.283 1 91.81 25 ARG B N 1
ATOM 3585 C CA . ARG B 1 25 ? -17.938 15.5 0.17 1 91.81 25 ARG B CA 1
ATOM 3586 C C . ARG B 1 25 ? -18.531 15.117 -1.184 1 91.81 25 ARG B C 1
ATOM 3588 O O . ARG B 1 25 ? -18.031 15.539 -2.227 1 91.81 25 ARG B O 1
ATOM 3595 N N . GLY B 1 26 ? -19.516 14.305 -1.125 1 89.12 26 GLY B N 1
ATOM 3596 C CA . GLY B 1 26 ? -20.125 13.852 -2.371 1 89.12 26 GLY B CA 1
ATOM 3597 C C . GLY B 1 26 ? -19.797 12.406 -2.697 1 89.12 26 GLY B C 1
ATOM 3598 O O . GLY B 1 26 ? -19.797 11.555 -1.81 1 89.12 26 GLY B O 1
ATOM 3599 N N . ARG B 1 27 ? -19.562 12.203 -4.035 1 92.56 27 ARG B N 1
ATOM 3600 C CA . ARG B 1 27 ? -19.297 10.836 -4.484 1 92.56 27 ARG B CA 1
ATOM 3601 C C . ARG B 1 27 ? -17.938 10.352 -3.998 1 92.56 27 ARG B C 1
ATOM 3603 O O . ARG B 1 27 ? -16.938 11.062 -4.125 1 92.56 27 ARG B O 1
ATOM 3610 N N . GLN B 1 28 ? -17.906 9.156 -3.529 1 93.75 28 GLN B N 1
ATOM 3611 C CA . GLN B 1 28 ? -16.703 8.594 -2.924 1 93.75 28 GLN B CA 1
ATOM 3612 C C . GLN B 1 28 ? -15.578 8.461 -3.951 1 93.75 28 GLN B C 1
ATOM 3614 O O . GLN B 1 28 ? -14.398 8.461 -3.594 1 93.75 28 GLN B O 1
ATOM 3619 N N . GLU B 1 29 ? -15.953 8.375 -5.238 1 95.38 29 GLU B N 1
ATOM 3620 C CA . GLU B 1 29 ? -14.992 8.148 -6.309 1 95.38 29 GLU B CA 1
ATOM 3621 C C . GLU B 1 29 ? -14.438 9.469 -6.844 1 95.38 29 GLU B C 1
ATOM 3623 O O . GLU B 1 29 ? -13.602 9.477 -7.746 1 95.38 29 GLU B O 1
ATOM 3628 N N . THR B 1 30 ? -14.852 10.594 -6.258 1 95.25 30 THR B N 1
ATOM 3629 C CA . THR B 1 30 ? -14.352 11.891 -6.711 1 95.25 30 THR B CA 1
ATOM 3630 C C . THR B 1 30 ? -12.844 11.984 -6.523 1 95.25 30 THR B C 1
ATOM 3632 O O . THR B 1 30 ? -12.336 11.781 -5.418 1 95.25 30 THR B O 1
ATOM 3635 N N . PRO B 1 31 ? -12.141 12.219 -7.594 1 94.62 31 PRO B N 1
ATOM 3636 C CA . PRO B 1 31 ? -10.688 12.297 -7.449 1 94.62 31 PRO B CA 1
ATOM 3637 C C . PRO B 1 31 ? -10.234 13.555 -6.715 1 94.62 31 PRO B C 1
ATOM 3639 O O . PRO B 1 31 ? -10.492 14.672 -7.18 1 94.62 31 PRO B O 1
ATOM 3642 N N . ILE B 1 32 ? -9.625 13.406 -5.621 1 96.38 32 ILE B N 1
ATOM 3643 C CA . ILE B 1 32 ? -8.945 14.508 -4.949 1 96.38 32 ILE B CA 1
ATOM 3644 C C . ILE B 1 32 ? -7.73 14.938 -5.766 1 96.38 32 ILE B C 1
ATOM 3646 O O . ILE B 1 32 ? -7.195 14.164 -6.562 1 96.38 32 ILE B O 1
ATOM 3650 N N . LYS B 1 33 ? -7.383 16.156 -5.656 1 98.5 33 LYS B N 1
ATOM 3651 C CA . LYS B 1 33 ? -6.227 16.672 -6.383 1 98.5 33 LYS B CA 1
ATOM 3652 C C . LYS B 1 33 ? -5.035 16.875 -5.453 1 98.5 33 LYS B C 1
ATOM 3654 O O . LYS B 1 33 ? -5.18 17.422 -4.363 1 98.5 33 LYS B O 1
ATOM 3659 N N . ILE B 1 34 ? -3.859 16.422 -5.883 1 98.88 34 ILE B N 1
ATOM 3660 C CA . ILE B 1 34 ? -2.629 16.547 -5.109 1 98.88 34 ILE B CA 1
ATOM 3661 C C . ILE B 1 34 ? -1.674 17.516 -5.805 1 98.88 34 ILE B C 1
ATOM 3663 O O . ILE B 1 34 ? -1.262 17.281 -6.941 1 98.88 34 ILE B O 1
ATOM 3667 N N . ALA B 1 35 ? -1.359 18.594 -5.137 1 98.94 35 ALA B N 1
ATOM 3668 C CA . ALA B 1 35 ? -0.401 19.562 -5.645 1 98.94 35 ALA B CA 1
ATOM 3669 C C . ALA B 1 35 ? 1.029 19.172 -5.293 1 98.94 35 ALA B C 1
ATOM 3671 O O . ALA B 1 35 ? 1.351 18.953 -4.121 1 98.94 35 ALA B O 1
ATOM 3672 N N . ILE B 1 36 ? 1.862 19.094 -6.305 1 98.94 36 ILE B N 1
ATOM 3673 C CA . ILE B 1 36 ? 3.229 18.609 -6.148 1 98.94 36 ILE B CA 1
ATOM 3674 C C . ILE B 1 36 ? 4.211 19.656 -6.691 1 98.94 36 ILE B C 1
ATOM 3676 O O . ILE B 1 36 ? 3.965 20.266 -7.734 1 98.94 36 ILE B O 1
ATOM 3680 N N . LYS B 1 37 ? 5.293 19.891 -5.977 1 98.94 37 LYS B N 1
ATOM 3681 C CA . LYS B 1 37 ? 6.438 20.609 -6.527 1 98.94 37 LYS B CA 1
ATOM 3682 C C . LYS B 1 37 ? 7.633 19.688 -6.715 1 98.94 37 LYS B C 1
ATOM 3684 O O . LYS B 1 37 ? 7.969 18.906 -5.816 1 98.94 37 LYS B O 1
ATOM 3689 N N . GLN B 1 38 ? 8.164 19.75 -7.867 1 98.88 38 GLN B N 1
ATOM 3690 C CA . GLN B 1 38 ? 9.414 19.094 -8.219 1 98.88 38 GLN B CA 1
ATOM 3691 C C . GLN B 1 38 ? 10.57 20.094 -8.258 1 98.88 38 GLN B C 1
ATOM 3693 O O . GLN B 1 38 ? 10.508 21.094 -8.969 1 98.88 38 GLN B O 1
ATOM 3698 N N . TYR B 1 39 ? 11.57 19.844 -7.438 1 98.62 39 TYR B N 1
ATOM 3699 C CA . TYR B 1 39 ? 12.773 20.656 -7.402 1 98.62 39 TYR B CA 1
ATOM 3700 C C . TYR B 1 39 ? 13.922 19.969 -8.133 1 98.62 39 TYR B C 1
ATOM 3702 O O . TYR B 1 39 ? 14.438 18.953 -7.676 1 98.62 39 TYR B O 1
ATOM 3710 N N . ILE B 1 40 ? 14.336 20.516 -9.242 1 97.44 40 ILE B N 1
ATOM 3711 C CA . ILE B 1 40 ? 15.414 19.969 -10.062 1 97.44 40 ILE B CA 1
ATOM 3712 C C . ILE B 1 40 ? 16.656 20.828 -9.922 1 97.44 40 ILE B C 1
ATOM 3714 O O . ILE B 1 40 ? 16.641 22.016 -10.258 1 97.44 40 ILE B O 1
ATOM 3718 N N . PRO B 1 41 ? 17.75 20.219 -9.43 1 96.19 41 PRO B N 1
ATOM 3719 C CA . PRO B 1 41 ? 18.984 21.016 -9.367 1 96.19 41 PRO B CA 1
ATOM 3720 C C . PRO B 1 41 ? 19.312 21.703 -10.688 1 96.19 41 PRO B C 1
ATOM 3722 O O . PRO B 1 41 ? 19.219 21.078 -11.75 1 96.19 41 PRO B O 1
ATOM 3725 N N . ASN B 1 42 ? 19.578 22.922 -10.656 1 91.44 42 ASN B N 1
ATOM 3726 C CA . ASN B 1 42 ? 19.844 23.688 -11.867 1 91.44 42 ASN B CA 1
ATOM 3727 C C . ASN B 1 42 ? 21.062 24.594 -11.719 1 91.44 42 ASN B C 1
ATOM 3729 O O . ASN B 1 42 ? 21.203 25.578 -12.438 1 91.44 42 ASN B O 1
ATOM 3733 N N . ASP B 1 43 ? 21.875 24.234 -10.859 1 84.88 43 ASP B N 1
ATOM 3734 C CA . ASP B 1 43 ? 23.094 25.047 -10.711 1 84.88 43 ASP B CA 1
ATOM 3735 C C . ASP B 1 43 ? 24.094 24.734 -11.82 1 84.88 43 ASP B C 1
ATOM 3737 O O . ASP B 1 43 ? 23.984 23.719 -12.492 1 84.88 43 ASP B O 1
ATOM 3741 N N . ALA B 1 44 ? 24.953 25.609 -12.133 1 79.44 44 ALA B N 1
ATOM 3742 C CA . ALA B 1 44 ? 25.859 25.594 -13.281 1 79.44 44 ALA B CA 1
ATOM 3743 C C . ALA B 1 44 ? 26.812 24.406 -13.211 1 79.44 44 ALA B C 1
ATOM 3745 O O . ALA B 1 44 ? 27.25 23.891 -14.242 1 79.44 44 ALA B O 1
ATOM 3746 N N . ASP B 1 45 ? 27.062 23.891 -12.07 1 81.12 45 ASP B N 1
ATOM 3747 C CA . ASP B 1 45 ? 28.078 22.859 -11.914 1 81.12 45 ASP B CA 1
ATOM 3748 C C . ASP B 1 45 ? 27.453 21.484 -11.734 1 81.12 45 ASP B C 1
ATOM 3750 O O . ASP B 1 45 ? 28.125 20.516 -11.398 1 81.12 45 ASP B O 1
ATOM 3754 N N . ARG B 1 46 ? 26.234 21.438 -12.016 1 81.56 46 ARG B N 1
ATOM 3755 C CA . ARG B 1 46 ? 25.594 20.141 -11.867 1 81.56 46 ARG B CA 1
ATOM 3756 C C . ARG B 1 46 ? 26.109 19.156 -12.922 1 81.56 46 ARG B C 1
ATOM 3758 O O . ARG B 1 46 ? 26.359 19.547 -14.062 1 81.56 46 ARG B O 1
ATOM 3765 N N . PRO B 1 47 ? 26.281 17.938 -12.594 1 82.12 47 PRO B N 1
ATOM 3766 C CA . PRO B 1 47 ? 26.672 16.953 -13.594 1 82.12 47 PRO B CA 1
ATOM 3767 C C . PRO B 1 47 ? 25.625 16.781 -14.695 1 82.12 47 PRO B C 1
ATOM 3769 O O . PRO B 1 47 ? 24.422 16.781 -14.422 1 82.12 47 PRO B O 1
ATOM 3772 N N . ASP B 1 48 ? 26.125 16.75 -15.945 1 84.06 48 ASP B N 1
ATOM 3773 C CA . ASP B 1 48 ? 25.297 16.5 -17.125 1 84.06 48 ASP B CA 1
ATOM 3774 C C . ASP B 1 48 ? 25.922 15.438 -18.016 1 84.06 48 ASP B C 1
ATOM 3776 O O . ASP B 1 48 ? 27 15.648 -18.578 1 84.06 48 ASP B O 1
ATOM 3780 N N . PRO B 1 49 ? 25.297 14.266 -18.141 1 90.62 49 PRO B N 1
ATOM 3781 C CA . PRO B 1 49 ? 23.969 13.914 -17.656 1 90.62 49 PRO B CA 1
ATOM 3782 C C . PRO B 1 49 ? 23.953 13.609 -16.156 1 90.62 49 PRO B C 1
ATOM 3784 O O . PRO B 1 49 ? 25 13.367 -15.562 1 90.62 49 PRO B O 1
ATOM 3787 N N . THR B 1 50 ? 22.781 13.648 -15.523 1 93.56 50 THR B N 1
ATOM 3788 C CA . THR B 1 50 ? 22.594 13.258 -14.133 1 93.56 50 THR B CA 1
ATOM 3789 C C . THR B 1 50 ? 23.047 11.812 -13.914 1 93.56 50 THR B C 1
ATOM 3791 O O . THR B 1 50 ? 22.672 10.914 -14.664 1 93.56 50 THR B O 1
ATOM 3794 N N . PRO B 1 51 ? 23.828 11.641 -12.883 1 95.12 51 PRO B N 1
ATOM 3795 C CA . PRO B 1 51 ? 24.281 10.266 -12.625 1 95.12 51 PRO B CA 1
ATOM 3796 C C . PRO B 1 51 ? 23.125 9.305 -12.383 1 95.12 51 PRO B C 1
ATOM 3798 O O . PRO B 1 51 ? 22.109 9.68 -11.797 1 95.12 51 PRO B O 1
ATOM 3801 N N . ASP B 1 52 ? 23.328 8.047 -12.773 1 93.81 52 ASP B N 1
ATOM 3802 C CA . ASP B 1 52 ? 22.297 7.027 -12.641 1 93.81 52 ASP B CA 1
ATOM 3803 C C . ASP B 1 52 ? 21.938 6.777 -11.18 1 93.81 52 ASP B C 1
ATOM 3805 O O . ASP B 1 52 ? 20.797 6.426 -10.852 1 93.81 52 ASP B O 1
ATOM 3809 N N . ASN B 1 53 ? 22.922 7.039 -10.344 1 95.81 53 ASN B N 1
ATOM 3810 C CA . ASN B 1 53 ? 22.703 6.734 -8.93 1 95.81 53 ASN B CA 1
ATOM 3811 C C . ASN B 1 53 ? 22.312 7.977 -8.141 1 95.81 53 ASN B C 1
ATOM 3813 O O . ASN B 1 53 ? 22.359 7.977 -6.91 1 95.81 53 ASN B O 1
ATOM 3817 N N . ALA B 1 54 ? 22.016 9.109 -8.836 1 98.06 54 ALA B N 1
ATOM 3818 C CA . ALA B 1 54 ? 21.594 10.32 -8.141 1 98.06 54 ALA B CA 1
ATOM 3819 C C . ALA B 1 54 ? 20.344 10.07 -7.309 1 98.06 54 ALA B C 1
ATOM 3821 O O . ALA B 1 54 ? 19.422 9.375 -7.754 1 98.06 54 ALA B O 1
ATOM 3822 N N . ILE B 1 55 ? 20.312 10.656 -6.141 1 98.31 55 ILE B N 1
ATOM 3823 C CA . ILE B 1 55 ? 19.234 10.344 -5.203 1 98.31 55 ILE B CA 1
ATOM 3824 C C . ILE B 1 55 ? 18 11.195 -5.523 1 98.31 55 ILE B C 1
ATOM 3826 O O . ILE B 1 55 ? 18.125 12.352 -5.922 1 98.31 55 ILE B O 1
ATOM 3830 N N . THR B 1 56 ? 16.875 10.625 -5.422 1 98.81 56 THR B N 1
ATOM 3831 C CA . THR B 1 56 ? 15.586 11.32 -5.41 1 98.81 56 THR B CA 1
ATOM 3832 C C . THR B 1 56 ? 15.039 11.422 -3.99 1 98.81 56 THR B C 1
ATOM 3834 O O . THR B 1 56 ? 14.984 10.422 -3.268 1 98.81 56 THR B O 1
ATOM 3837 N N . ILE B 1 57 ? 14.68 12.609 -3.598 1 98.94 57 ILE B N 1
ATOM 3838 C CA . ILE B 1 57 ? 14.164 12.836 -2.252 1 98.94 57 ILE B CA 1
ATOM 3839 C C . ILE B 1 57 ? 12.656 13.078 -2.311 1 98.94 57 ILE B C 1
ATOM 3841 O O . ILE B 1 57 ? 12.188 13.898 -3.1 1 98.94 57 ILE B O 1
ATOM 3845 N N . ILE B 1 58 ? 11.938 12.352 -1.538 1 98.94 58 ILE B N 1
ATOM 3846 C CA . ILE B 1 58 ? 10.531 12.633 -1.304 1 98.94 58 ILE B CA 1
ATOM 3847 C C . ILE B 1 58 ? 10.352 13.312 0.054 1 98.94 58 ILE B C 1
ATOM 3849 O O . ILE B 1 58 ? 10.609 12.703 1.096 1 98.94 58 ILE B O 1
ATOM 3853 N N . GLY B 1 59 ? 9.977 14.578 0.01 1 98.94 59 GLY B N 1
ATOM 3854 C CA . GLY B 1 59 ? 9.695 15.32 1.228 1 98.94 59 GLY B CA 1
ATOM 3855 C C . GLY B 1 59 ? 8.234 15.273 1.637 1 98.94 59 GLY B C 1
ATOM 3856 O O . GLY B 1 59 ? 7.348 15.383 0.792 1 98.94 59 GLY B O 1
ATOM 3857 N N . VAL B 1 60 ? 7.98 15.094 2.908 1 98.94 60 VAL B N 1
ATOM 3858 C CA . VAL B 1 60 ? 6.609 15.008 3.4 1 98.94 60 VAL B CA 1
ATOM 3859 C C . VAL B 1 60 ? 6.402 16 4.539 1 98.94 60 VAL B C 1
ATOM 3861 O O . VAL B 1 60 ? 7.004 15.867 5.605 1 98.94 60 VAL B O 1
ATOM 3864 N N . PRO B 1 61 ? 5.559 16.969 4.398 1 98.69 61 PRO B N 1
ATOM 3865 C CA . PRO B 1 61 ? 5.371 18.078 5.352 1 98.69 61 PRO B CA 1
ATOM 3866 C C . PRO B 1 61 ? 4.633 17.641 6.613 1 98.69 61 PRO B C 1
ATOM 3868 O O . PRO B 1 61 ? 4.043 16.547 6.645 1 98.69 61 PRO B O 1
ATOM 3871 N N . GLY B 1 62 ? 4.723 18.484 7.59 1 98 62 GLY B N 1
ATOM 3872 C CA . GLY B 1 62 ? 3.896 18.359 8.781 1 98 62 GLY B CA 1
ATOM 3873 C C . GLY B 1 62 ? 2.555 19.047 8.648 1 98 62 GLY B C 1
ATOM 3874 O O . GLY B 1 62 ? 2.309 19.75 7.668 1 98 62 GLY B O 1
ATOM 3875 N N . ASN B 1 63 ? 1.756 18.828 9.633 1 97.31 63 ASN B N 1
ATOM 3876 C CA . ASN B 1 63 ? 0.413 19.406 9.656 1 97.31 63 ASN B CA 1
ATOM 3877 C C . ASN B 1 63 ? 0.454 20.938 9.672 1 97.31 63 ASN B C 1
ATOM 3879 O O . ASN B 1 63 ? 1.227 21.531 10.422 1 97.31 63 ASN B O 1
ATOM 3883 N N . GLY B 1 64 ? -0.31 21.516 8.781 1 96.19 64 GLY B N 1
ATOM 3884 C CA . GLY B 1 64 ? -0.433 22.969 8.742 1 96.19 64 GLY B CA 1
ATOM 3885 C C . GLY B 1 64 ? 0.723 23.641 8.031 1 96.19 64 GLY B C 1
ATOM 3886 O O . GLY B 1 64 ? 0.857 24.875 8.086 1 96.19 64 GLY B O 1
ATOM 3887 N N . SER B 1 65 ? 1.564 22.859 7.355 1 96 65 SER B N 1
ATOM 3888 C CA . SER B 1 65 ? 2.768 23.406 6.73 1 96 65 SER B CA 1
ATOM 3889 C C . SER B 1 65 ? 2.713 23.25 5.211 1 96 65 SER B C 1
ATOM 3891 O O . SER B 1 65 ? 2.855 22.156 4.684 1 96 65 SER B O 1
ATOM 3893 N N . PRO B 1 66 ? 2.57 24.422 4.555 1 97.75 66 PRO B N 1
ATOM 3894 C CA . PRO B 1 66 ? 2.738 24.328 3.102 1 97.75 66 PRO B CA 1
ATOM 3895 C C . PRO B 1 66 ? 4.094 23.75 2.705 1 97.75 66 PRO B C 1
ATOM 3897 O O . PRO B 1 66 ? 5.102 24.016 3.367 1 97.75 66 PRO B O 1
ATOM 3900 N N . LYS B 1 67 ? 4.102 23.031 1.604 1 98.81 67 LYS B N 1
ATOM 3901 C CA . LYS B 1 67 ? 5.312 22.328 1.196 1 98.81 67 LYS B CA 1
ATOM 3902 C C . LYS B 1 67 ? 6.465 23.297 0.96 1 98.81 67 LYS B C 1
ATOM 3904 O O . LYS B 1 67 ? 7.633 22.938 1.159 1 98.81 67 LYS B O 1
ATOM 3909 N N . GLU B 1 68 ? 6.246 24.578 0.661 1 98.75 68 GLU B N 1
ATOM 3910 C CA . GLU B 1 68 ? 7.273 25.562 0.289 1 98.75 68 GLU B CA 1
ATOM 3911 C C . GLU B 1 68 ? 8.086 25.984 1.503 1 98.75 68 GLU B C 1
ATOM 3913 O O . GLU B 1 68 ? 9.211 26.469 1.36 1 98.75 68 GLU B O 1
ATOM 3918 N N . ILE B 1 69 ? 7.523 25.781 2.695 1 98.38 69 ILE B N 1
ATOM 3919 C CA . ILE B 1 69 ? 8.219 26.234 3.893 1 98.38 69 ILE B CA 1
ATOM 3920 C C . ILE B 1 69 ? 9.492 25.422 4.09 1 98.38 69 ILE B C 1
ATOM 3922 O O . ILE B 1 69 ? 10.391 25.828 4.824 1 98.38 69 ILE B O 1
ATOM 3926 N N . TYR B 1 70 ? 9.594 24.281 3.414 1 98.75 70 TYR B N 1
ATOM 3927 C CA . TYR B 1 70 ? 10.742 23.391 3.561 1 98.75 70 TYR B CA 1
ATOM 3928 C C . TYR B 1 70 ? 11.812 23.703 2.529 1 98.75 70 TYR B C 1
ATOM 3930 O O . TYR B 1 70 ? 12.891 23.109 2.539 1 98.75 70 TYR B O 1
ATOM 3938 N N . GLU B 1 71 ? 11.602 24.641 1.626 1 98.75 71 GLU B N 1
ATOM 3939 C CA . GLU B 1 71 ? 12.539 24.969 0.554 1 98.75 71 GLU B CA 1
ATOM 3940 C C . GLU B 1 71 ? 13.906 25.359 1.112 1 98.75 71 GLU B C 1
ATOM 3942 O O . GLU B 1 71 ? 14.938 24.953 0.583 1 98.75 71 GLU B O 1
ATOM 3947 N N . PRO B 1 72 ? 13.953 26.125 2.293 1 98.56 72 PRO B N 1
ATOM 3948 C CA . PRO B 1 72 ? 15.273 26.391 2.855 1 98.56 72 PRO B CA 1
ATOM 3949 C C . PRO B 1 72 ? 16.016 25.125 3.266 1 98.56 72 PRO B C 1
ATOM 3951 O O . PRO B 1 72 ? 17.234 25.031 3.109 1 98.56 72 PRO B O 1
ATOM 3954 N N . LEU B 1 73 ? 15.312 24.125 3.777 1 98.81 73 LEU B N 1
ATOM 3955 C CA . LEU B 1 73 ? 15.93 22.844 4.098 1 98.81 73 LEU B CA 1
ATOM 3956 C C . LEU B 1 73 ? 16.484 22.172 2.844 1 98.81 73 LEU B C 1
ATOM 3958 O O . LEU B 1 73 ? 17.609 21.672 2.848 1 98.81 73 LEU B O 1
ATOM 3962 N N . TRP B 1 74 ? 15.703 22.172 1.749 1 98.62 74 TRP B N 1
ATOM 3963 C CA . TRP B 1 74 ? 16.125 21.562 0.5 1 98.62 74 TRP B CA 1
ATOM 3964 C C . TRP B 1 74 ? 17.375 22.25 -0.051 1 98.62 74 TRP B C 1
ATOM 3966 O O . TRP B 1 74 ? 18.297 21.594 -0.526 1 98.62 74 TRP B O 1
ATOM 3976 N N . GLU B 1 75 ? 17.359 23.609 0.033 1 97.69 75 GLU B N 1
ATOM 3977 C CA . GLU B 1 75 ? 18.484 24.391 -0.432 1 97.69 75 GLU B CA 1
ATOM 3978 C C . GLU B 1 75 ? 19.766 24.031 0.331 1 97.69 75 GLU B C 1
ATOM 3980 O O . GLU B 1 75 ? 20.781 23.719 -0.275 1 97.69 75 GLU B O 1
ATOM 3985 N N . ASP B 1 76 ? 19.656 24.062 1.652 1 98.25 76 ASP B N 1
ATOM 3986 C CA . ASP B 1 76 ? 20.812 23.812 2.492 1 98.25 76 ASP B CA 1
ATOM 3987 C C . ASP B 1 76 ? 21.266 22.359 2.367 1 98.25 76 ASP B C 1
ATOM 3989 O O . ASP B 1 76 ? 22.469 22.062 2.344 1 98.25 76 ASP B O 1
ATOM 3993 N N . LEU B 1 77 ? 20.328 21.438 2.266 1 98.62 77 LEU B N 1
ATOM 3994 C CA . LEU B 1 77 ? 20.641 20.016 2.123 1 98.62 77 LEU B CA 1
ATOM 3995 C C . LEU B 1 77 ? 21.375 19.75 0.812 1 98.62 77 LEU B C 1
ATOM 3997 O O . LEU B 1 77 ? 22.391 19.047 0.793 1 98.62 77 LEU B O 1
ATOM 4001 N N . TYR B 1 78 ? 20.859 20.328 -0.265 1 97.44 78 TYR B N 1
ATOM 4002 C CA . TYR B 1 78 ? 21.484 20.156 -1.572 1 97.44 78 TYR B CA 1
ATOM 4003 C C . TYR B 1 78 ? 22.922 20.641 -1.554 1 97.44 78 TYR B C 1
ATOM 4005 O O . TYR B 1 78 ? 23.828 19.969 -2.064 1 97.44 78 TYR B O 1
ATOM 4013 N N . ARG B 1 79 ? 23.156 21.812 -0.927 1 96.06 79 ARG B N 1
ATOM 4014 C CA . ARG B 1 79 ? 24.5 22.375 -0.84 1 96.06 79 ARG B CA 1
ATOM 4015 C C . ARG B 1 79 ? 25.438 21.453 -0.058 1 96.06 79 ARG B C 1
ATOM 4017 O O . ARG B 1 79 ? 26.578 21.234 -0.462 1 96.06 79 ARG B O 1
ATOM 4024 N N . GLN B 1 80 ? 24.906 20.969 1.045 1 97.81 80 GLN B N 1
ATOM 4025 C CA . GLN B 1 80 ? 25.719 20.078 1.871 1 97.81 80 GLN B CA 1
ATOM 4026 C C . GLN B 1 80 ? 26.016 18.766 1.145 1 97.81 80 GLN B C 1
ATOM 4028 O O . GLN B 1 80 ? 27.141 18.266 1.194 1 97.81 80 GLN B O 1
ATOM 4033 N N . LEU B 1 81 ? 25.031 18.188 0.45 1 97.81 81 LEU B N 1
ATOM 4034 C CA . LEU B 1 81 ? 25.219 16.938 -0.266 1 97.81 81 LEU B CA 1
ATOM 4035 C C . LEU B 1 81 ? 26.203 17.094 -1.416 1 97.81 81 LEU B C 1
ATOM 4037 O O . LEU B 1 81 ? 27 16.203 -1.688 1 97.81 81 LEU B O 1
ATOM 4041 N N . LYS B 1 82 ? 26.141 18.219 -2.039 1 95.19 82 LYS B N 1
ATOM 4042 C CA . LYS B 1 82 ? 27.094 18.531 -3.098 1 95.19 82 LYS B CA 1
ATOM 4043 C C . LYS B 1 82 ? 28.516 18.547 -2.561 1 95.19 82 LYS B C 1
ATOM 4045 O O . LYS B 1 82 ? 29.422 17.969 -3.168 1 95.19 82 LYS B O 1
ATOM 4050 N N . LYS B 1 83 ? 28.672 19.141 -1.428 1 95.75 83 LYS B N 1
ATOM 4051 C CA . LYS B 1 83 ? 29.984 19.188 -0.787 1 95.75 83 LYS B CA 1
ATOM 4052 C C . LYS B 1 83 ? 30.469 17.781 -0.447 1 95.75 83 LYS B C 1
ATOM 4054 O O . LYS B 1 83 ? 31.672 17.516 -0.475 1 95.75 83 LYS B O 1
ATOM 4059 N N . LEU B 1 84 ? 29.531 16.953 -0.171 1 97.38 84 LEU B N 1
ATOM 4060 C CA . LEU B 1 84 ? 29.875 15.594 0.244 1 97.38 84 LEU B CA 1
ATOM 4061 C C . LEU B 1 84 ? 29.891 14.648 -0.955 1 97.38 84 LEU B C 1
ATOM 4063 O O . LEU B 1 84 ? 30.016 13.438 -0.792 1 97.38 84 LEU B O 1
ATOM 4067 N N . SER B 1 85 ? 29.656 15.094 -2.184 1 95.5 85 SER B N 1
ATOM 4068 C CA . SER B 1 85 ? 29.719 14.367 -3.447 1 95.5 85 SER B CA 1
ATOM 4069 C C . SER B 1 85 ? 28.609 13.312 -3.529 1 95.5 85 SER B C 1
ATOM 4071 O O . SER B 1 85 ? 28.844 12.203 -4.016 1 95.5 85 SER B O 1
ATOM 4073 N N . VAL B 1 86 ? 27.484 13.648 -2.969 1 97.75 86 VAL B N 1
ATOM 4074 C CA . VAL B 1 86 ? 26.281 12.844 -3.139 1 97.75 86 VAL B CA 1
ATOM 4075 C C . VAL B 1 86 ? 25.375 13.484 -4.184 1 97.75 86 VAL B C 1
ATOM 4077 O O . VAL B 1 86 ? 24.844 14.578 -3.969 1 97.75 86 VAL B O 1
ATOM 4080 N N . PRO B 1 87 ? 25.234 12.844 -5.301 1 97.31 87 PRO B N 1
ATOM 4081 C CA . PRO B 1 87 ? 24.438 13.469 -6.367 1 97.31 87 PRO B CA 1
ATOM 4082 C C . PRO B 1 87 ? 22.938 13.445 -6.078 1 97.31 87 PRO B C 1
ATOM 4084 O O . PRO B 1 87 ? 22.422 12.445 -5.586 1 97.31 87 PRO B O 1
ATOM 4087 N N . VAL B 1 88 ? 22.297 14.539 -6.367 1 98.06 88 VAL B N 1
ATOM 4088 C CA . VAL B 1 88 ? 20.859 14.664 -6.168 1 98.06 88 VAL B CA 1
ATOM 4089 C C . VAL B 1 88 ? 20.156 14.828 -7.52 1 98.06 88 VAL B C 1
ATOM 4091 O O . VAL B 1 88 ? 20.516 15.703 -8.305 1 98.06 88 VAL B O 1
ATOM 4094 N N . ARG B 1 89 ? 19.172 13.984 -7.797 1 97.56 89 ARG B N 1
ATOM 4095 C CA . ARG B 1 89 ? 18.391 14.055 -9.031 1 97.56 89 ARG B CA 1
ATOM 4096 C C . ARG B 1 89 ? 17.297 15.102 -8.922 1 97.56 89 ARG B C 1
ATOM 4098 O O . ARG B 1 89 ? 17.078 15.875 -9.852 1 97.56 89 ARG B O 1
ATOM 4105 N N . GLY B 1 90 ? 16.609 15.008 -7.789 1 97.81 90 GLY B N 1
ATOM 4106 C CA . GLY B 1 90 ? 15.5 15.922 -7.551 1 97.81 90 GLY B CA 1
ATOM 4107 C C . GLY B 1 90 ? 14.805 15.672 -6.227 1 97.81 90 GLY B C 1
ATOM 4108 O O . GLY B 1 90 ? 15.086 14.688 -5.543 1 97.81 90 GLY B O 1
ATOM 4109 N N . ILE B 1 91 ? 14 16.672 -5.902 1 98.81 91 ILE B N 1
ATOM 4110 C CA . ILE B 1 91 ? 13.195 16.609 -4.688 1 98.81 91 ILE B CA 1
ATOM 4111 C C . ILE B 1 91 ? 11.719 16.781 -5.039 1 98.81 91 ILE B C 1
ATOM 4113 O O . ILE B 1 91 ? 11.352 17.656 -5.82 1 98.81 91 ILE B O 1
ATOM 4117 N N . TRP B 1 92 ? 10.914 15.891 -4.516 1 98.94 92 TRP B N 1
ATOM 4118 C CA . TRP B 1 92 ? 9.469 15.914 -4.746 1 98.94 92 TRP B CA 1
ATOM 4119 C C . TRP B 1 92 ? 8.711 16.109 -3.438 1 98.94 92 TRP B C 1
ATOM 4121 O O . TRP B 1 92 ? 8.93 15.367 -2.475 1 98.94 92 TRP B O 1
ATOM 4131 N N . VAL B 1 93 ? 7.859 17.094 -3.377 1 98.94 93 VAL B N 1
ATOM 4132 C CA . VAL B 1 93 ? 7.07 17.359 -2.178 1 98.94 93 VAL B CA 1
ATOM 4133 C C . VAL B 1 93 ? 5.613 17.594 -2.561 1 98.94 93 VAL B C 1
ATOM 4135 O O . VAL B 1 93 ? 5.316 18.406 -3.436 1 98.94 93 VAL B O 1
ATOM 4138 N N . ALA B 1 94 ? 4.715 16.859 -1.935 1 98.88 94 ALA B N 1
ATOM 4139 C CA . ALA B 1 94 ? 3.277 16.984 -2.166 1 98.88 94 ALA B CA 1
ATOM 4140 C C . ALA B 1 94 ? 2.557 17.453 -0.91 1 98.88 94 ALA B C 1
ATOM 4142 O O . ALA B 1 94 ? 2.855 17 0.197 1 98.88 94 ALA B O 1
ATOM 4143 N N . ASP B 1 95 ? 1.652 18.391 -1.109 1 98.81 95 ASP B N 1
ATOM 4144 C CA . ASP B 1 95 ? 0.746 18.719 -0.014 1 98.81 95 ASP B CA 1
ATOM 4145 C C . ASP B 1 95 ? -0.307 17.625 0.175 1 98.81 95 ASP B C 1
ATOM 4147 O O . ASP B 1 95 ? -0.836 17.094 -0.801 1 98.81 95 ASP B O 1
ATOM 4151 N N . THR B 1 96 ? -0.583 17.312 1.419 1 98.25 96 THR B N 1
ATOM 4152 C CA . THR B 1 96 ? -1.716 16.422 1.668 1 98.25 96 THR B CA 1
ATOM 4153 C C . THR B 1 96 ? -3.002 17.016 1.104 1 98.25 96 THR B C 1
ATOM 4155 O O . THR B 1 96 ? -3.092 18.234 0.896 1 98.25 96 THR B O 1
ATOM 4158 N N . SER B 1 97 ? -3.984 16.219 0.914 1 98.19 97 SER B N 1
ATOM 4159 C CA . SER B 1 97 ? -5.199 16.609 0.198 1 98.19 97 SER B CA 1
ATOM 4160 C C . SER B 1 97 ? -5.875 17.797 0.859 1 98.19 97 SER B C 1
ATOM 4162 O O . SER B 1 97 ? -6.523 18.609 0.186 1 98.19 97 SER B O 1
ATOM 4164 N N . ASN B 1 98 ? -5.73 17.953 2.172 1 97.88 98 ASN B N 1
ATOM 4165 C CA . ASN B 1 98 ? -6.473 18.969 2.912 1 97.88 98 ASN B CA 1
ATOM 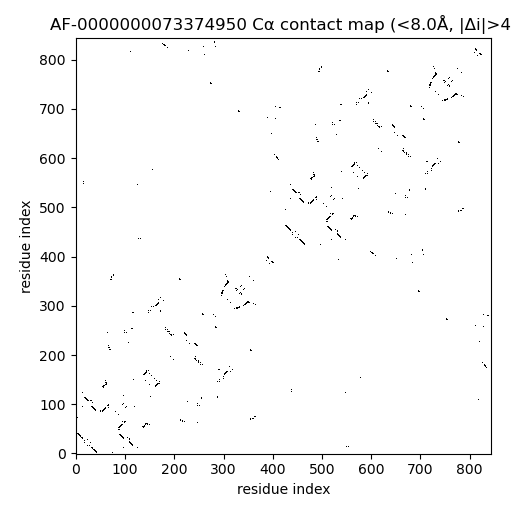4166 C C . ASN B 1 98 ? -5.562 20.109 3.365 1 97.88 98 ASN B C 1
ATOM 4168 O O . ASN B 1 98 ? -5.906 20.844 4.285 1 97.88 98 ASN B O 1
ATOM 4172 N N . GLN B 1 99 ? -4.383 20.25 2.734 1 97.88 99 GLN B N 1
ATOM 4173 C CA . GLN B 1 99 ? -3.432 21.25 3.207 1 97.88 99 GLN B CA 1
ATOM 4174 C C . GLN B 1 99 ? -2.787 21.984 2.037 1 97.88 99 GLN B C 1
ATOM 4176 O O . GLN B 1 99 ? -2.674 21.438 0.938 1 97.88 99 GLN B O 1
ATOM 4181 N N . GLY B 1 100 ? -2.396 23.172 2.312 1 98.31 100 GLY B N 1
ATOM 4182 C CA . GLY B 1 100 ? -1.641 23.953 1.351 1 98.31 100 GLY B CA 1
ATOM 4183 C C . GLY B 1 100 ? -2.352 24.109 0.019 1 98.31 100 GLY B C 1
ATOM 4184 O O . GLY B 1 100 ? -3.549 24.406 -0.022 1 98.31 100 GLY B O 1
ATOM 4185 N N . ALA B 1 101 ? -1.607 23.984 -1.04 1 98.81 101 ALA B N 1
ATOM 4186 C CA . ALA B 1 101 ? -2.139 24.156 -2.389 1 98.81 101 ALA B CA 1
ATOM 4187 C C . ALA B 1 101 ? -3.166 23.078 -2.719 1 98.81 101 ALA B C 1
ATOM 4189 O O . ALA B 1 101 ? -4.137 23.328 -3.438 1 98.81 101 ALA B O 1
ATOM 4190 N N . SER B 1 102 ? -2.986 21.859 -2.166 1 98.81 102 SER B N 1
ATOM 4191 C CA . SER B 1 102 ? -3.973 20.812 -2.379 1 98.81 102 SER B CA 1
ATOM 4192 C C . SER B 1 102 ? -5.32 21.188 -1.771 1 98.81 102 SER B C 1
ATOM 4194 O O . SER B 1 102 ? -6.367 20.938 -2.373 1 98.81 102 SER B O 1
ATOM 4196 N N . ALA B 1 103 ? -5.258 21.75 -0.59 1 98.44 103 ALA B N 1
ATOM 4197 C CA . ALA B 1 103 ? -6.504 22.156 0.065 1 98.44 103 ALA B CA 1
ATOM 4198 C C . ALA B 1 103 ? -7.266 23.172 -0.779 1 98.44 103 ALA B C 1
ATOM 4200 O O . ALA B 1 103 ? -8.492 23.109 -0.864 1 98.44 103 ALA B O 1
ATOM 4201 N N . VAL B 1 104 ? -6.535 24.094 -1.345 1 98.5 104 VAL B N 1
ATOM 4202 C CA . VAL B 1 104 ? -7.152 25.109 -2.199 1 98.5 104 VAL B CA 1
ATOM 4203 C C . VAL B 1 104 ? -7.828 24.438 -3.393 1 98.5 104 VAL B C 1
ATOM 4205 O O . VAL B 1 104 ? -8.977 24.734 -3.717 1 98.5 104 VAL B O 1
ATOM 4208 N N . LEU B 1 105 ? -7.141 23.469 -3.979 1 98.5 105 LEU B N 1
ATOM 4209 C CA . LEU B 1 105 ? -7.66 22.75 -5.141 1 98.5 105 LEU B CA 1
ATOM 4210 C C . LEU B 1 105 ? -8.891 21.922 -4.77 1 98.5 105 LEU B C 1
ATOM 4212 O O . LEU B 1 105 ? -9.789 21.734 -5.594 1 98.5 105 LEU B O 1
ATOM 4216 N N . ASN B 1 106 ? -8.961 21.484 -3.521 1 98.19 106 ASN B N 1
ATOM 4217 C CA . ASN B 1 106 ? -9.984 20.531 -3.109 1 98.19 106 ASN B CA 1
ATOM 4218 C C . ASN B 1 106 ? -11.07 21.203 -2.268 1 98.19 106 ASN B C 1
ATOM 4220 O O . ASN B 1 106 ? -11.867 20.516 -1.625 1 98.19 106 ASN B O 1
ATOM 4224 N N . GLU B 1 107 ? -11.125 22.453 -2.229 1 96.31 107 GLU B N 1
ATOM 4225 C CA . GLU B 1 107 ? -11.961 23.219 -1.308 1 96.31 107 GLU B CA 1
ATOM 4226 C C . GLU B 1 107 ? -13.422 22.766 -1.385 1 96.31 107 GLU B C 1
ATOM 4228 O O . GLU B 1 107 ? -14.117 22.719 -0.368 1 96.31 107 GLU B O 1
ATOM 4233 N N . GLU B 1 108 ? -13.828 22.328 -2.531 1 95.88 108 GLU B N 1
ATOM 4234 C CA . GLU B 1 108 ? -15.25 22.031 -2.727 1 95.88 108 GLU B CA 1
ATOM 4235 C C . GLU B 1 108 ? -15.547 20.562 -2.436 1 95.88 108 GLU B C 1
ATOM 4237 O O . GLU B 1 108 ? -16.719 20.188 -2.266 1 95.88 108 GLU B O 1
ATOM 4242 N N . VAL B 1 109 ? -14.523 19.703 -2.326 1 96.44 109 VAL B N 1
ATOM 4243 C CA . VAL B 1 109 ? -14.828 18.281 -2.229 1 96.44 109 VAL B CA 1
ATOM 4244 C C . VAL B 1 109 ? -14.203 17.703 -0.959 1 96.44 109 VAL B C 1
ATOM 4246 O O . VAL B 1 109 ? -14.555 16.609 -0.528 1 96.44 109 VAL B O 1
ATOM 4249 N N . GLN B 1 110 ? -13.289 18.391 -0.336 1 96.38 110 GLN B N 1
ATOM 4250 C CA . GLN B 1 110 ? -12.609 17.906 0.859 1 96.38 110 GLN B CA 1
ATOM 4251 C C . GLN B 1 110 ? -13.578 17.781 2.031 1 96.38 110 GLN B C 1
ATOM 4253 O O . GLN B 1 110 ? -14.359 18.703 2.293 1 96.38 110 GLN B O 1
ATOM 4258 N N . GLY B 1 111 ? -13.562 16.641 2.738 1 95.19 111 GLY B N 1
ATOM 4259 C CA . GLY B 1 111 ? -14.398 16.422 3.91 1 95.19 111 GLY B CA 1
ATOM 4260 C C . GLY B 1 111 ? -13.711 16.781 5.211 1 95.19 111 GLY B C 1
ATOM 4261 O O . GLY B 1 111 ? -12.719 17.516 5.211 1 95.19 111 GLY B O 1
ATOM 4262 N N . ASP B 1 112 ? -14.305 16.297 6.355 1 94.94 112 ASP B N 1
ATOM 4263 C CA . ASP B 1 112 ? -13.852 16.719 7.68 1 94.94 112 ASP B CA 1
ATOM 4264 C C . ASP B 1 112 ? -13.047 15.617 8.367 1 94.94 112 ASP B C 1
ATOM 4266 O O . ASP B 1 112 ? -12.719 15.734 9.547 1 94.94 112 ASP B O 1
ATOM 4270 N N . GLN B 1 113 ? -12.812 14.578 7.613 1 94 113 GLN B N 1
ATOM 4271 C CA . GLN B 1 113 ? -12 13.492 8.164 1 94 113 GLN B CA 1
ATOM 4272 C C . GLN B 1 113 ? -10.984 12.992 7.145 1 94 113 GLN B C 1
ATOM 4274 O O . GLN B 1 113 ? -11.352 12.406 6.129 1 94 113 GLN B O 1
ATOM 4279 N N . THR B 1 114 ? -9.781 13.242 7.395 1 95.06 114 THR B N 1
ATOM 4280 C CA . THR B 1 114 ? -8.695 12.797 6.531 1 95.06 114 THR B CA 1
ATOM 4281 C C . THR B 1 114 ? -7.789 11.812 7.266 1 95.06 114 THR B C 1
ATOM 4283 O O . THR B 1 114 ? -7.277 12.125 8.344 1 95.06 114 THR B O 1
ATOM 4286 N N . ASN B 1 115 ? -7.715 10.688 6.727 1 96.88 115 ASN B N 1
ATOM 4287 C CA . ASN B 1 115 ? -6.766 9.711 7.246 1 96.88 115 ASN B CA 1
ATOM 4288 C C . ASN B 1 115 ? -5.34 10.031 6.809 1 96.88 115 ASN B C 1
ATOM 4290 O O . ASN B 1 115 ? -5.094 10.32 5.637 1 96.88 115 ASN B O 1
ATOM 4294 N N . TRP B 1 116 ? -4.379 9.961 7.75 1 98.19 116 TRP B N 1
ATOM 4295 C CA . TRP B 1 116 ? -2.996 10.297 7.426 1 98.19 116 TRP B CA 1
ATOM 4296 C C . TRP B 1 116 ? -2.465 9.406 6.309 1 98.19 116 TRP B C 1
ATOM 4298 O O . TRP B 1 116 ? -1.678 9.859 5.473 1 98.19 116 TRP B O 1
ATOM 4308 N N . TYR B 1 117 ? -2.939 8.195 6.23 1 98.38 117 TYR B N 1
ATOM 4309 C CA . TYR B 1 117 ? -2.324 7.203 5.355 1 98.38 117 TYR B CA 1
ATOM 4310 C C . TYR B 1 117 ? -2.877 7.305 3.941 1 98.38 117 TYR B C 1
ATOM 4312 O O . TYR B 1 117 ? -2.355 6.676 3.016 1 98.38 117 TYR B O 1
ATOM 4320 N N . ASP B 1 118 ? -3.947 8.117 3.797 1 98.31 118 ASP B N 1
ATOM 4321 C CA . ASP B 1 118 ? -4.312 8.469 2.43 1 98.31 118 ASP B CA 1
ATOM 4322 C C . ASP B 1 118 ? -3.129 9.086 1.687 1 98.31 118 ASP B C 1
ATOM 4324 O O . ASP B 1 118 ? -2.912 8.797 0.508 1 98.31 118 ASP B O 1
ATOM 4328 N N . HIS B 1 119 ? -2.373 9.867 2.412 1 98.75 119 HIS B N 1
ATOM 4329 C CA . HIS B 1 119 ? -1.243 10.531 1.771 1 98.75 119 HIS B CA 1
ATOM 4330 C C . HIS B 1 119 ? -0.12 9.539 1.475 1 98.75 119 HIS B C 1
ATOM 4332 O O . HIS B 1 119 ? 0.597 9.688 0.482 1 98.75 119 HIS B O 1
ATOM 4338 N N . SER B 1 120 ? 0.111 8.492 2.328 1 98.81 120 SER B N 1
ATOM 4339 C CA . SER B 1 120 ? 1.056 7.434 1.998 1 98.81 120 SER B CA 1
ATOM 4340 C C . SER B 1 120 ? 0.734 6.809 0.644 1 98.81 120 SER B C 1
ATOM 4342 O O . SER B 1 120 ? 1.626 6.625 -0.187 1 98.81 120 SER B O 1
ATOM 4344 N N . ARG B 1 121 ? -0.514 6.566 0.466 1 98.69 121 ARG B N 1
ATOM 4345 C CA . ARG B 1 121 ? -0.947 5.953 -0.787 1 98.69 121 ARG B CA 1
ATOM 4346 C C . ARG B 1 121 ? -0.853 6.945 -1.941 1 98.69 121 ARG B C 1
ATOM 4348 O O . ARG B 1 121 ? -0.55 6.562 -3.072 1 98.69 121 ARG B O 1
ATOM 4355 N N . ASP B 1 122 ? -1.128 8.242 -1.676 1 98.81 122 ASP B N 1
ATOM 4356 C CA . ASP B 1 122 ? -0.943 9.266 -2.701 1 98.81 122 ASP B CA 1
ATOM 4357 C C . ASP B 1 122 ? 0.517 9.344 -3.143 1 98.81 122 ASP B C 1
ATOM 4359 O O . ASP B 1 122 ? 0.803 9.516 -4.328 1 98.81 122 ASP B O 1
ATOM 4363 N N . LEU B 1 123 ? 1.409 9.234 -2.172 1 98.88 123 LEU B N 1
ATOM 4364 C CA . LEU B 1 123 ? 2.832 9.266 -2.492 1 98.88 123 LEU B CA 1
ATOM 4365 C C . LEU B 1 123 ? 3.227 8.07 -3.348 1 98.88 123 LEU B C 1
ATOM 4367 O O . LEU B 1 123 ? 3.994 8.203 -4.301 1 98.88 123 LEU B O 1
ATOM 4371 N N . LEU B 1 124 ? 2.727 6.914 -2.988 1 98.75 124 LEU B N 1
ATOM 4372 C CA . LEU B 1 124 ? 2.965 5.73 -3.811 1 98.75 124 LEU B CA 1
ATOM 4373 C C . LEU B 1 124 ? 2.471 5.953 -5.238 1 98.75 124 LEU B C 1
ATOM 4375 O O . LEU B 1 124 ? 3.164 5.617 -6.199 1 98.75 124 LEU B O 1
ATOM 4379 N N . HIS B 1 125 ? 1.293 6.492 -5.32 1 98.25 125 HIS B N 1
ATOM 4380 C CA . HIS B 1 125 ? 0.706 6.789 -6.621 1 98.25 125 HIS B CA 1
ATOM 4381 C C . HIS B 1 125 ? 1.551 7.797 -7.391 1 98.25 125 HIS B C 1
ATOM 4383 O O . HIS B 1 125 ? 1.751 7.656 -8.602 1 98.25 125 HIS B O 1
ATOM 4389 N N . MET B 1 126 ? 2.059 8.797 -6.703 1 98.69 126 MET B N 1
ATOM 4390 C CA . MET B 1 126 ? 2.928 9.805 -7.309 1 98.69 126 MET B CA 1
ATOM 4391 C C . MET B 1 126 ? 4.172 9.156 -7.906 1 98.69 126 MET B C 1
ATOM 4393 O O . MET B 1 126 ? 4.551 9.461 -9.039 1 98.69 126 MET B O 1
ATOM 4397 N N . VAL B 1 127 ? 4.777 8.273 -7.188 1 98.56 127 VAL B N 1
ATOM 4398 C CA . VAL B 1 127 ? 5.992 7.598 -7.641 1 98.56 127 VAL B CA 1
ATOM 4399 C C . VAL B 1 127 ? 5.699 6.805 -8.914 1 98.56 127 VAL B C 1
ATOM 4401 O O . VAL B 1 127 ? 6.488 6.824 -9.859 1 98.56 127 VAL B O 1
ATOM 4404 N N . ASN B 1 128 ? 4.535 6.125 -8.969 1 98.06 128 ASN B N 1
ATOM 4405 C CA . ASN B 1 128 ? 4.16 5.371 -10.156 1 98.06 128 ASN B CA 1
ATOM 4406 C C . ASN B 1 128 ? 3.875 6.297 -11.336 1 98.06 128 ASN B C 1
ATOM 4408 O O . ASN B 1 128 ? 4.25 6 -12.469 1 98.06 128 ASN B O 1
ATOM 4412 N N . HIS B 1 129 ? 3.256 7.434 -11.039 1 97.88 129 HIS B N 1
ATOM 4413 C CA . HIS B 1 129 ? 2.895 8.398 -12.078 1 97.88 129 HIS B CA 1
ATOM 4414 C C . HIS B 1 129 ? 4.137 9 -12.727 1 97.88 129 HIS B C 1
ATOM 4416 O O . HIS B 1 129 ? 4.172 9.195 -13.945 1 97.88 129 HIS B O 1
ATOM 4422 N N . PHE B 1 130 ? 5.156 9.25 -11.922 1 98.38 130 PHE B N 1
ATOM 4423 C CA . PHE B 1 130 ? 6.379 9.883 -12.406 1 98.38 130 PHE B CA 1
ATOM 4424 C C . PHE B 1 130 ? 7.543 8.906 -12.391 1 98.38 130 PHE B C 1
ATOM 4426 O O . PHE B 1 130 ? 8.688 9.289 -12.133 1 98.38 130 PHE B O 1
ATOM 4433 N N . ARG B 1 131 ? 7.266 7.684 -12.648 1 97.25 131 ARG B N 1
ATOM 4434 C CA . ARG B 1 131 ? 8.227 6.594 -12.5 1 97.25 131 ARG B CA 1
ATOM 4435 C C . ARG B 1 131 ? 9.492 6.871 -13.305 1 97.25 131 ARG B C 1
ATOM 4437 O O . ARG B 1 131 ? 10.594 6.52 -12.875 1 97.25 131 ARG B O 1
ATOM 4444 N N . ASP B 1 132 ? 9.445 7.527 -14.477 1 96.44 132 ASP B N 1
ATOM 4445 C CA . ASP B 1 132 ? 10.602 7.766 -15.344 1 96.44 132 ASP B CA 1
ATOM 4446 C C . ASP B 1 132 ? 11.539 8.797 -14.727 1 96.44 132 ASP B C 1
ATOM 4448 O O . ASP B 1 132 ? 12.727 8.836 -15.055 1 96.44 132 ASP B O 1
ATOM 4452 N N . GLU B 1 133 ? 11.008 9.555 -13.812 1 97.25 133 GLU B N 1
ATOM 4453 C CA . GLU B 1 133 ? 11.797 10.609 -13.18 1 97.25 133 GLU B CA 1
ATOM 4454 C C . GLU B 1 133 ? 12.203 10.219 -11.758 1 97.25 133 GLU B C 1
ATOM 4456 O O . GLU B 1 133 ? 12.898 10.977 -11.078 1 97.25 133 GLU B O 1
ATOM 4461 N N . MET B 1 134 ? 11.766 9.031 -11.359 1 97.38 134 MET B N 1
ATOM 4462 C CA . MET B 1 134 ? 12.055 8.609 -9.984 1 97.38 134 MET B CA 1
ATOM 4463 C C . MET B 1 134 ? 12.734 7.246 -9.961 1 97.38 134 MET B C 1
ATOM 4465 O O . MET B 1 134 ? 12.25 6.316 -9.32 1 97.38 134 MET B O 1
ATOM 4469 N N . PRO B 1 135 ? 13.805 7.164 -10.672 1 96.94 135 PRO B N 1
ATOM 4470 C CA . PRO B 1 135 ? 14.594 5.938 -10.492 1 96.94 135 PRO B CA 1
ATOM 4471 C C . PRO B 1 135 ? 15.188 5.816 -9.086 1 96.94 135 PRO B C 1
ATOM 4473 O O . PRO B 1 135 ? 15.188 6.789 -8.328 1 96.94 135 PRO B O 1
ATOM 4476 N N . ARG B 1 136 ? 15.609 4.68 -8.711 1 96.56 136 ARG B N 1
ATOM 4477 C CA . ARG B 1 136 ? 16.297 4.477 -7.438 1 96.56 136 ARG B CA 1
ATOM 4478 C C . ARG B 1 136 ? 17.672 5.145 -7.441 1 96.56 136 ARG B C 1
ATOM 4480 O O . ARG B 1 136 ? 18.266 5.34 -8.5 1 96.56 136 ARG B O 1
ATOM 4487 N N . PRO B 1 137 ? 18.219 5.492 -6.312 1 98.31 137 PRO B N 1
ATOM 4488 C CA . PRO B 1 137 ? 17.562 5.328 -5.008 1 98.31 137 PRO B CA 1
ATOM 4489 C C . PRO B 1 137 ? 16.609 6.477 -4.676 1 98.31 137 PRO B C 1
ATOM 4491 O O . PRO B 1 137 ? 16.859 7.617 -5.074 1 98.31 137 PRO B O 1
ATOM 4494 N N . ILE B 1 138 ? 15.555 6.176 -3.957 1 98.88 138 ILE B N 1
ATOM 4495 C CA . ILE B 1 138 ? 14.602 7.152 -3.439 1 98.88 138 ILE B CA 1
ATOM 4496 C C . ILE B 1 138 ? 14.688 7.195 -1.916 1 98.88 138 ILE B C 1
ATOM 4498 O O . ILE B 1 138 ? 14.688 6.152 -1.258 1 98.88 138 ILE B O 1
ATOM 4502 N N . ILE B 1 139 ? 14.797 8.344 -1.296 1 98.88 139 ILE B N 1
ATOM 4503 C CA . ILE B 1 139 ? 14.828 8.445 0.159 1 98.88 139 ILE B CA 1
ATOM 4504 C C . ILE B 1 139 ? 13.664 9.305 0.641 1 98.88 139 ILE B C 1
ATOM 4506 O O . ILE B 1 139 ? 13.133 10.125 -0.116 1 98.88 139 ILE B O 1
ATOM 4510 N N . GLY B 1 140 ? 13.211 9.102 1.829 1 98.94 140 GLY B N 1
ATOM 4511 C CA . GLY B 1 140 ? 12.125 9.867 2.416 1 98.94 140 GLY B CA 1
ATOM 4512 C C . GLY B 1 140 ? 12.578 10.789 3.531 1 98.94 140 GLY B C 1
ATOM 4513 O O . GLY B 1 140 ? 13.352 10.383 4.398 1 98.94 140 GLY B O 1
ATOM 4514 N N . VAL B 1 141 ? 12.141 12.008 3.488 1 98.94 141 VAL B N 1
ATOM 4515 C CA . VAL B 1 141 ? 12.352 12.984 4.555 1 98.94 141 VAL B CA 1
ATOM 4516 C C . VAL B 1 141 ? 11.008 13.523 5.031 1 98.94 141 VAL B C 1
ATOM 4518 O O . VAL B 1 141 ? 10.312 14.227 4.293 1 98.94 141 VAL B O 1
ATOM 4521 N N . GLY B 1 142 ? 10.648 13.18 6.234 1 98.88 142 GLY B N 1
ATOM 4522 C CA . GLY B 1 142 ? 9.352 13.57 6.758 1 98.88 142 GLY B CA 1
ATOM 4523 C C . GLY B 1 142 ? 9.445 14.406 8.023 1 98.88 142 GLY B C 1
ATOM 4524 O O . GLY B 1 142 ? 10.414 14.289 8.781 1 98.88 142 GLY B O 1
ATOM 4525 N N . HIS B 1 143 ? 8.492 15.242 8.25 1 98.81 143 HIS B N 1
ATOM 4526 C CA . HIS B 1 143 ? 8.359 16.062 9.453 1 98.81 143 HIS B CA 1
ATOM 4527 C C . HIS B 1 143 ? 7.023 15.812 10.148 1 98.81 143 HIS B C 1
ATOM 4529 O O . HIS B 1 143 ? 5.977 15.82 9.5 1 98.81 143 HIS B O 1
ATOM 4535 N N . SER B 1 144 ? 7.027 15.633 11.461 1 97.38 144 SER B N 1
ATOM 4536 C CA . SER B 1 144 ? 5.801 15.578 12.258 1 97.38 144 SER B CA 1
ATOM 4537 C C . SER B 1 144 ? 4.891 14.445 11.789 1 97.38 144 SER B C 1
ATOM 4539 O O . SER B 1 144 ? 5.312 13.289 11.727 1 97.38 144 SER B O 1
ATOM 4541 N N . MET B 1 145 ? 3.674 14.695 11.328 1 97.19 145 MET B N 1
ATOM 4542 C CA . MET B 1 145 ? 2.756 13.672 10.844 1 97.19 145 MET B CA 1
ATOM 4543 C C . MET B 1 145 ? 3.316 12.977 9.602 1 97.19 145 MET B C 1
ATOM 4545 O O . MET B 1 145 ? 3.047 11.797 9.367 1 97.19 145 MET B O 1
ATOM 4549 N N . GLY B 1 146 ? 4.156 13.719 8.852 1 98.56 146 GLY B N 1
ATOM 4550 C CA . GLY B 1 146 ? 4.781 13.156 7.66 1 98.56 146 GLY B CA 1
ATOM 4551 C C . GLY B 1 146 ? 5.656 11.953 7.953 1 98.56 146 GLY B C 1
ATOM 4552 O O . GLY B 1 146 ? 5.855 11.094 7.09 1 98.56 146 GLY B O 1
ATOM 4553 N N . CYS B 1 147 ? 6.188 11.914 9.195 1 98.75 147 CYS B N 1
ATOM 4554 C CA . CYS B 1 147 ? 6.992 10.773 9.602 1 98.75 147 CYS B CA 1
ATOM 4555 C C . CYS B 1 147 ? 6.16 9.5 9.625 1 98.75 147 CYS B C 1
ATOM 4557 O O . CYS B 1 147 ? 6.582 8.461 9.102 1 98.75 147 CYS B O 1
ATOM 4559 N N . ALA B 1 148 ? 4.969 9.625 10.203 1 98.44 148 ALA B N 1
ATOM 4560 C CA . ALA B 1 148 ? 4.066 8.477 10.227 1 98.44 148 ALA B CA 1
ATOM 4561 C C . ALA B 1 148 ? 3.656 8.07 8.82 1 98.44 148 ALA B C 1
ATOM 4563 O O . ALA B 1 148 ? 3.535 6.879 8.516 1 98.44 148 ALA B O 1
ATOM 4564 N N . GLN B 1 149 ? 3.477 9.031 7.965 1 98.81 149 GLN B N 1
ATOM 4565 C CA . GLN B 1 149 ? 3.086 8.766 6.582 1 98.81 149 GLN B CA 1
ATOM 4566 C C . GLN B 1 149 ? 4.188 8.031 5.828 1 98.81 149 GLN B C 1
ATOM 4568 O O . GLN B 1 149 ? 3.912 7.098 5.07 1 98.81 149 GLN B O 1
ATOM 4573 N N . LEU B 1 150 ? 5.406 8.375 6.066 1 98.94 150 LEU B N 1
ATOM 4574 C CA . LEU B 1 150 ? 6.527 7.715 5.406 1 98.94 150 LEU B CA 1
ATOM 4575 C C . LEU B 1 150 ? 6.73 6.309 5.957 1 98.94 150 LEU B C 1
ATOM 4577 O O . LEU B 1 150 ? 7.066 5.387 5.211 1 98.94 150 LEU B O 1
ATOM 4581 N N . VAL B 1 151 ? 6.547 6.188 7.266 1 98.88 151 VAL B N 1
ATOM 4582 C CA . VAL B 1 151 ? 6.617 4.852 7.852 1 98.88 151 VAL B CA 1
ATOM 4583 C C . VAL B 1 151 ? 5.594 3.938 7.184 1 98.88 151 VAL B C 1
ATOM 4585 O O . VAL B 1 151 ? 5.93 2.834 6.746 1 98.88 151 VAL B O 1
ATOM 4588 N N . ASN B 1 152 ? 4.395 4.422 7.078 1 98.81 152 ASN B N 1
ATOM 4589 C CA . ASN B 1 152 ? 3.363 3.602 6.453 1 98.81 152 ASN B CA 1
ATOM 4590 C C . ASN B 1 152 ? 3.701 3.291 4.996 1 98.81 152 ASN B C 1
ATOM 4592 O O . ASN B 1 152 ? 3.482 2.174 4.527 1 98.81 152 ASN B O 1
ATOM 4596 N N . LEU B 1 153 ? 4.199 4.281 4.27 1 98.88 153 LEU B N 1
ATOM 4597 C CA . LEU B 1 153 ? 4.602 4.039 2.887 1 98.88 153 LEU B CA 1
ATOM 4598 C C . LEU B 1 153 ? 5.656 2.939 2.811 1 98.88 153 LEU B C 1
ATOM 4600 O O . LEU B 1 153 ? 5.605 2.086 1.923 1 98.88 153 LEU B O 1
ATOM 4604 N N . SER B 1 154 ? 6.562 2.918 3.777 1 98.75 154 SER B N 1
ATOM 4605 C CA . SER B 1 154 ? 7.625 1.916 3.787 1 98.75 154 SER B CA 1
ATOM 4606 C C . SER B 1 154 ? 7.066 0.528 4.094 1 98.75 154 SER B C 1
ATOM 4608 O O . SER B 1 154 ? 7.676 -0.482 3.734 1 98.75 154 SER B O 1
ATOM 4610 N N . ILE B 1 155 ? 5.938 0.483 4.754 1 98.38 155 ILE B N 1
ATOM 4611 C CA . ILE B 1 155 ? 5.289 -0.796 5.027 1 98.38 155 ILE B CA 1
ATOM 4612 C C . ILE B 1 155 ? 4.547 -1.274 3.779 1 98.38 155 ILE B C 1
ATOM 4614 O O . ILE B 1 155 ? 4.59 -2.459 3.439 1 98.38 155 ILE B O 1
ATOM 4618 N N . ILE B 1 156 ? 3.924 -0.373 3.07 1 98.5 156 ILE B N 1
ATOM 4619 C CA . ILE B 1 156 ? 3.201 -0.688 1.845 1 98.5 156 ILE B CA 1
ATOM 4620 C C . ILE B 1 156 ? 4.164 -1.256 0.807 1 98.5 156 ILE B C 1
ATOM 4622 O O . ILE B 1 156 ? 3.848 -2.23 0.122 1 98.5 156 ILE B O 1
ATOM 4626 N N . HIS B 1 157 ? 5.289 -0.672 0.687 1 98.44 157 HIS B N 1
ATOM 4627 C CA . HIS B 1 157 ? 6.316 -1.037 -0.281 1 98.44 157 HIS B CA 1
ATOM 4628 C C . HIS B 1 157 ? 7.707 -1.008 0.352 1 98.44 157 HIS B C 1
ATOM 4630 O O . HIS B 1 157 ? 8.406 0.004 0.273 1 98.44 157 HIS B O 1
ATOM 4636 N N . PRO B 1 158 ? 8.133 -2.096 0.862 1 97.94 158 PRO B N 1
ATOM 4637 C CA . PRO B 1 158 ? 9.328 -2.125 1.714 1 97.94 158 PRO B CA 1
ATOM 4638 C C . PRO B 1 158 ? 10.594 -1.728 0.965 1 97.94 158 PRO B C 1
ATOM 4640 O O . PRO B 1 158 ? 11.547 -1.242 1.577 1 97.94 158 PRO B O 1
ATOM 4643 N N . ARG B 1 159 ? 10.625 -1.889 -0.353 1 97.38 159 ARG B N 1
ATOM 4644 C CA . ARG B 1 159 ? 11.859 -1.624 -1.09 1 97.38 159 ARG B CA 1
ATOM 4645 C C . ARG B 1 159 ? 11.805 -0.26 -1.77 1 97.38 159 ARG 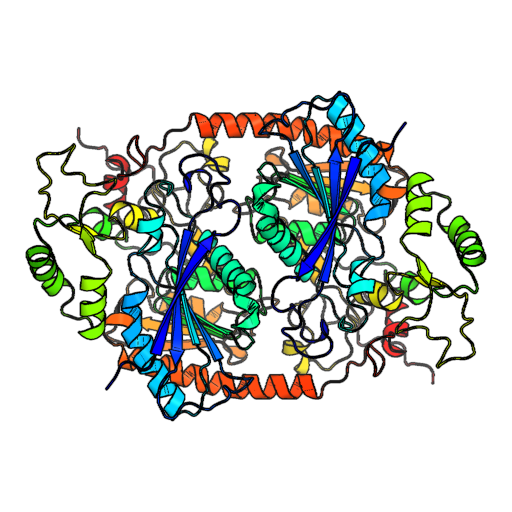B C 1
ATOM 4647 O O . ARG B 1 159 ? 12.758 0.138 -2.445 1 97.38 159 ARG B O 1
ATOM 4654 N N . LEU B 1 160 ? 10.734 0.442 -1.672 1 98.44 160 LEU B N 1
ATOM 4655 C CA . LEU B 1 160 ? 10.57 1.692 -2.406 1 98.44 160 LEU B CA 1
ATOM 4656 C C . LEU B 1 160 ? 11.539 2.754 -1.896 1 98.44 160 LEU B C 1
ATOM 4658 O O . LEU B 1 160 ? 12.281 3.35 -2.678 1 98.44 160 LEU B O 1
ATOM 4662 N N . LEU B 1 161 ? 11.531 2.992 -0.572 1 98.75 161 LEU B N 1
ATOM 4663 C CA . LEU B 1 161 ? 12.406 3.971 0.059 1 98.75 161 LEU B CA 1
ATOM 4664 C C . LEU B 1 161 ? 13.664 3.299 0.61 1 98.75 161 LEU B C 1
ATOM 4666 O O . LEU B 1 161 ? 13.57 2.303 1.333 1 98.75 161 LEU B O 1
ATOM 4670 N N . SER B 1 162 ? 14.781 3.908 0.284 1 98.38 162 SER B N 1
ATOM 4671 C CA . SER B 1 162 ? 16.047 3.268 0.632 1 98.38 162 SER B CA 1
ATOM 4672 C C . SER B 1 162 ? 16.5 3.666 2.033 1 98.38 162 SER B C 1
ATOM 4674 O O . SER B 1 162 ? 17.219 2.918 2.691 1 98.38 162 SER B O 1
ATOM 4676 N N . THR B 1 163 ? 16.141 4.801 2.463 1 98.88 163 THR B N 1
ATOM 4677 C CA . THR B 1 163 ? 16.375 5.285 3.816 1 98.88 163 THR B CA 1
ATOM 4678 C C . THR B 1 163 ? 15.383 6.379 4.188 1 98.88 163 THR B C 1
ATOM 4680 O O . THR B 1 163 ? 14.773 6.988 3.311 1 98.88 163 THR B O 1
ATOM 4683 N N . LEU B 1 164 ? 15.18 6.555 5.465 1 98.94 164 LEU B N 1
ATOM 4684 C CA . LEU B 1 164 ? 14.242 7.555 5.965 1 98.94 164 LEU B CA 1
ATOM 4685 C C . LEU B 1 164 ? 14.93 8.516 6.926 1 98.94 164 LEU B C 1
ATOM 4687 O O . LEU B 1 164 ? 15.758 8.102 7.738 1 98.94 164 LEU B O 1
ATOM 4691 N N . VAL B 1 165 ? 14.641 9.727 6.773 1 98.94 165 VAL B N 1
ATOM 4692 C CA . VAL B 1 165 ? 14.922 10.742 7.781 1 98.94 165 VAL B CA 1
ATOM 4693 C C . VAL B 1 165 ? 13.609 11.258 8.375 1 98.94 165 VAL B C 1
ATOM 4695 O O . VAL B 1 165 ? 12.781 11.836 7.664 1 98.94 165 VAL B O 1
ATOM 4698 N N . LEU B 1 166 ? 13.445 11.062 9.656 1 98.88 166 LEU B N 1
ATOM 4699 C CA . LEU B 1 166 ? 12.18 11.375 10.32 1 98.88 166 LEU B CA 1
ATOM 4700 C C . LEU B 1 166 ? 12.383 12.453 11.383 1 98.88 166 LEU B C 1
ATOM 4702 O O . LEU B 1 166 ? 12.898 12.172 12.469 1 98.88 166 LEU B O 1
ATOM 4706 N N . ILE B 1 167 ? 11.93 13.641 11.062 1 98.81 167 ILE B N 1
ATOM 4707 C CA . ILE B 1 167 ? 12.188 14.82 11.883 1 98.81 167 ILE B CA 1
ATOM 4708 C C . ILE B 1 167 ? 10.984 15.102 12.781 1 98.81 167 ILE B C 1
ATOM 4710 O O . ILE B 1 167 ? 9.875 15.328 12.289 1 98.81 167 ILE B O 1
ATOM 4714 N N . GLU B 1 168 ? 11.18 15.062 14.094 1 97.56 168 GLU B N 1
ATOM 4715 C CA . GLU B 1 168 ? 10.156 15.359 15.094 1 97.56 168 GLU B CA 1
ATOM 4716 C C . GLU B 1 168 ? 8.883 14.57 14.836 1 97.56 168 GLU B C 1
ATOM 4718 O O . GLU B 1 168 ? 7.809 15.148 14.664 1 97.56 168 GLU B O 1
ATOM 4723 N N . PRO B 1 169 ? 9.008 13.273 14.906 1 97.19 169 PRO B N 1
ATOM 4724 C CA . PRO B 1 169 ? 7.902 12.391 14.531 1 97.19 169 PRO B CA 1
ATOM 4725 C C . PRO B 1 169 ? 6.727 12.484 15.5 1 97.19 169 PRO B C 1
ATOM 4727 O O . PRO B 1 169 ? 6.93 12.625 16.703 1 97.19 169 PRO B O 1
ATOM 4730 N N . VAL B 1 170 ? 5.531 12.453 14.969 1 94.56 170 VAL B N 1
ATOM 4731 C CA . VAL B 1 170 ? 4.34 12.227 15.781 1 94.56 170 VAL B CA 1
ATOM 4732 C C . VAL B 1 170 ? 3.949 10.75 15.727 1 94.56 170 VAL B C 1
ATOM 4734 O O . VAL B 1 170 ? 3.02 10.375 15.008 1 94.56 170 VAL B O 1
ATOM 4737 N N . ILE B 1 171 ? 4.645 9.906 16.359 1 94.31 171 ILE B N 1
ATOM 4738 C CA . ILE B 1 171 ? 4.516 8.469 16.562 1 94.31 171 ILE B CA 1
ATOM 4739 C C . ILE B 1 171 ? 4.551 8.148 18.062 1 94.31 171 ILE B C 1
ATOM 4741 O O . ILE B 1 171 ? 5.551 8.414 18.734 1 94.31 171 ILE B O 1
ATOM 4745 N N . LEU B 1 172 ? 3.49 7.625 18.547 1 87.62 172 LEU B N 1
ATOM 4746 C CA . LEU B 1 172 ? 3.311 7.602 20 1 87.62 172 LEU B CA 1
ATOM 4747 C C . LEU B 1 172 ? 3.111 6.176 20.5 1 87.62 172 LEU B C 1
ATOM 4749 O O . LEU B 1 172 ? 2.43 5.375 19.859 1 87.62 172 LEU B O 1
ATOM 4753 N N . GLU B 1 173 ? 3.67 5.84 21.578 1 81 173 GLU B N 1
ATOM 4754 C CA . GLU B 1 173 ? 3.502 4.555 22.25 1 81 173 GLU B CA 1
ATOM 4755 C C . GLU B 1 173 ? 2.551 4.672 23.438 1 81 173 GLU B C 1
ATOM 4757 O O . GLU B 1 173 ? 1.815 3.73 23.75 1 81 173 GLU B O 1
ATOM 4762 N N . VAL B 1 174 ? 2.664 5.625 24.156 1 69.75 174 VAL B N 1
ATOM 4763 C CA . VAL B 1 174 ? 1.842 5.855 25.344 1 69.75 174 VAL B CA 1
ATOM 4764 C C . VAL B 1 174 ? 1.191 7.234 25.266 1 69.75 174 VAL B C 1
ATOM 4766 O O . VAL B 1 174 ? 1.719 8.141 24.609 1 69.75 174 VAL B O 1
ATOM 4769 N N . ALA B 1 175 ? -0.023 7.16 25.781 1 62.78 175 ALA B N 1
ATOM 4770 C CA . ALA B 1 175 ? -0.63 8.484 25.891 1 62.78 175 ALA B CA 1
ATOM 4771 C C . ALA B 1 175 ? 0.205 9.398 26.781 1 62.78 175 ALA B C 1
ATOM 4773 O O . ALA B 1 175 ? 0.66 8.984 27.859 1 62.78 175 ALA B O 1
ATOM 4774 N N . PHE B 1 176 ? 0.896 10.32 26.156 1 62.5 176 PHE B N 1
ATOM 4775 C CA . PHE B 1 176 ? 1.64 11.234 27.016 1 62.5 176 PHE B CA 1
ATOM 4776 C C . PHE B 1 176 ? 0.732 12.328 27.562 1 62.5 176 PHE B C 1
ATOM 4778 O O . PHE B 1 176 ? -0.34 12.586 27 1 62.5 176 PHE B O 1
ATOM 4785 N N . GLY B 1 177 ? 1.003 12.68 28.703 1 65.75 177 GLY B N 1
ATOM 4786 C CA . GLY B 1 177 ? 0.399 13.883 29.25 1 65.75 177 GLY B CA 1
ATOM 4787 C C . GLY B 1 177 ? 0.751 15.141 28.484 1 65.75 177 GLY B C 1
ATOM 4788 O O . GLY B 1 177 ? 1.657 15.133 27.656 1 65.75 177 GLY B O 1
ATOM 4789 N N . GLY B 1 178 ? -0.167 16.141 28.25 1 74.38 178 GLY B N 1
ATOM 4790 C CA . GLY B 1 178 ? 0.046 17.422 27.594 1 74.38 178 GLY B CA 1
ATOM 4791 C C . GLY B 1 178 ? -1.204 17.969 26.938 1 74.38 178 GLY B C 1
ATOM 4792 O O . GLY B 1 178 ? -2.285 17.391 27.062 1 74.38 178 GLY B O 1
ATOM 4793 N N . PRO B 1 179 ? -0.916 19.031 26.344 1 82.94 179 PRO B N 1
ATOM 4794 C CA . PRO B 1 179 ? -2.066 19.656 25.688 1 82.94 179 PRO B CA 1
ATOM 4795 C C . PRO B 1 179 ? -2.463 18.938 24.406 1 82.94 179 PRO B C 1
ATOM 4797 O O . PRO B 1 179 ? -1.625 18.297 23.766 1 82.94 179 PRO B O 1
ATOM 4800 N N . ASN B 1 180 ? -3.67 19.016 24.109 1 87.12 180 ASN B N 1
ATOM 4801 C CA . ASN B 1 180 ? -4.141 18.656 22.766 1 87.12 180 ASN B CA 1
ATOM 4802 C C . ASN B 1 180 ? -3.482 19.516 21.688 1 87.12 180 ASN B C 1
ATOM 4804 O O . ASN B 1 180 ? -3.562 20.734 21.734 1 87.12 180 ASN B O 1
ATOM 4808 N N . PRO B 1 181 ? -2.842 18.828 20.766 1 87.38 181 PRO B N 1
ATOM 4809 C CA . PRO B 1 181 ? -2.174 19.625 19.734 1 87.38 181 PRO B CA 1
ATOM 4810 C C . PRO B 1 181 ? -3.145 20.484 18.938 1 87.38 181 PRO B C 1
ATOM 4812 O O . PRO B 1 181 ? -2.73 21.453 18.297 1 87.38 181 PRO B O 1
ATOM 4815 N N . ALA B 1 182 ? -4.379 20.172 19.031 1 92.25 182 ALA B N 1
ATOM 4816 C CA . ALA B 1 182 ? -5.379 20.922 18.281 1 92.25 182 ALA B CA 1
ATOM 4817 C C . ALA B 1 182 ? -5.75 22.203 19.016 1 92.25 182 ALA B C 1
ATOM 4819 O O . ALA B 1 182 ? -6.422 23.078 18.453 1 92.25 182 ALA B O 1
ATOM 4820 N N . MET B 1 183 ? -5.363 22.359 20.25 1 92.69 183 MET B N 1
ATOM 4821 C CA . MET B 1 183 ? -5.75 23.531 21.031 1 92.69 183 MET B CA 1
ATOM 4822 C C . MET B 1 183 ? -5.309 24.812 20.328 1 92.69 183 MET B C 1
ATOM 4824 O O . MET B 1 183 ? -6.133 25.703 20.062 1 92.69 183 MET B O 1
ATOM 4828 N N . MET B 1 184 ? -4.113 24.891 19.984 1 90.94 184 MET B N 1
ATOM 4829 C CA . MET B 1 184 ? -3.582 26.094 19.375 1 90.94 184 MET B CA 1
ATOM 4830 C C . MET B 1 184 ? -4.172 26.312 17.984 1 90.94 184 MET B C 1
ATOM 4832 O O . MET B 1 184 ? -4.527 27.438 17.625 1 90.94 184 MET B O 1
ATOM 4836 N N . ALA B 1 185 ? -4.285 25.234 17.203 1 94.75 185 ALA B N 1
ATOM 4837 C CA . ALA B 1 185 ? -4.832 25.344 15.852 1 94.75 185 ALA B CA 1
ATOM 4838 C C . ALA B 1 185 ? -6.281 25.812 15.883 1 94.75 185 ALA B C 1
ATOM 4840 O O . ALA B 1 185 ? -6.68 26.672 15.094 1 94.75 185 ALA B O 1
ATOM 4841 N N . SER B 1 186 ? -7.035 25.328 16.812 1 95.81 186 SER B N 1
ATOM 4842 C CA . SER B 1 186 ? -8.461 25.641 16.859 1 95.81 186 SER B CA 1
ATOM 4843 C C . SER B 1 186 ? -8.703 27.078 17.281 1 95.81 186 SER B C 1
ATOM 4845 O O . SER B 1 186 ? -9.719 27.672 16.906 1 95.81 186 SER B O 1
ATOM 4847 N N . ARG B 1 187 ? -7.805 27.688 17.969 1 95.69 187 ARG B N 1
ATOM 4848 C CA . ARG B 1 187 ? -7.988 29.016 18.531 1 95.69 187 ARG B CA 1
ATOM 4849 C C . ARG B 1 187 ? -7.312 30.078 17.656 1 95.69 187 ARG B C 1
ATOM 4851 O O . ARG B 1 187 ? -7.539 31.281 17.844 1 95.69 187 ARG B O 1
ATOM 4858 N N . ARG B 1 188 ? -6.574 29.703 16.734 1 94.44 188 ARG B N 1
ATOM 4859 C CA . ARG B 1 188 ? -5.723 30.672 16.062 1 94.44 188 ARG B CA 1
ATOM 4860 C C . ARG B 1 188 ? -6.547 31.609 15.18 1 94.44 188 ARG B C 1
ATOM 4862 O O . ARG B 1 188 ? -7.602 31.234 14.672 1 94.44 188 ARG B O 1
ATOM 4869 N N . ARG B 1 189 ? -6.023 32.812 15.039 1 95.69 189 ARG B N 1
ATOM 4870 C CA . ARG B 1 189 ? -6.582 33.719 14.055 1 95.69 189 ARG B CA 1
ATOM 4871 C C . ARG B 1 189 ? -6.379 33.219 12.641 1 95.69 189 ARG B C 1
ATOM 4873 O O . ARG B 1 189 ? -5.312 32.688 12.312 1 95.69 189 ARG B O 1
ATOM 4880 N N . ASP B 1 190 ? -7.484 33.344 11.836 1 97.06 190 ASP B N 1
ATOM 4881 C CA . ASP B 1 190 ? -7.336 32.812 10.484 1 97.06 190 ASP B CA 1
ATOM 4882 C C . ASP B 1 190 ? -7.945 33.75 9.453 1 97.06 190 ASP B C 1
ATOM 4884 O O . ASP B 1 190 ? -8.172 33.344 8.305 1 97.06 190 ASP B O 1
ATOM 4888 N N . LEU B 1 191 ? -8.328 34.875 9.852 1 98 191 LEU B N 1
ATOM 4889 C CA . LEU B 1 191 ? -8.844 35.906 8.938 1 98 191 LEU B CA 1
ATOM 4890 C C . LEU B 1 191 ? -8.25 37.281 9.25 1 98 191 LEU B C 1
ATOM 4892 O O . LEU B 1 191 ? -8.219 37.688 10.406 1 98 191 LEU B O 1
ATOM 4896 N N . TRP B 1 192 ? -7.691 37.969 8.203 1 98.19 192 TRP B N 1
ATOM 4897 C CA . TRP B 1 192 ? -7.133 39.312 8.305 1 98.19 192 TRP B CA 1
ATOM 4898 C C . TRP B 1 192 ? -7.742 40.219 7.246 1 98.19 192 TRP B C 1
ATOM 4900 O O . TRP B 1 192 ? -8.07 39.781 6.145 1 98.19 192 TRP B O 1
ATOM 4910 N N . GLU B 1 193 ? -7.781 41.5 7.5 1 97.44 193 GLU B N 1
ATOM 4911 C CA . GLU B 1 193 ? -8.461 42.438 6.637 1 97.44 193 GLU B CA 1
ATOM 4912 C C . GLU B 1 193 ? -7.703 42.656 5.328 1 97.44 193 GLU B C 1
ATOM 4914 O O . GLU B 1 193 ? -8.281 43.062 4.328 1 97.44 193 GLU B O 1
ATOM 4919 N N . SER B 1 194 ? -6.383 42.438 5.395 1 97.25 194 SER B N 1
ATOM 4920 C CA . SER B 1 194 ? -5.535 42.594 4.219 1 97.25 194 SER B CA 1
ATOM 4921 C C . SER B 1 194 ? -4.262 41.75 4.332 1 97.25 194 SER B C 1
ATOM 4923 O O . SER B 1 194 ? -3.9 41.312 5.422 1 97.25 194 SER B O 1
ATOM 4925 N N . PRO B 1 195 ? -3.646 41.562 3.15 1 97.12 195 PRO B N 1
ATOM 4926 C CA . PRO B 1 195 ? -2.369 40.844 3.203 1 97.12 195 PRO B CA 1
ATOM 4927 C C . PRO B 1 195 ? -1.354 41.5 4.125 1 97.12 195 PRO B C 1
ATOM 4929 O O . PRO B 1 195 ? -0.612 40.812 4.836 1 97.12 195 PRO B O 1
ATOM 4932 N N . GLU B 1 196 ? -1.294 42.812 4.16 1 97.38 196 GLU B N 1
ATOM 4933 C CA . GLU B 1 196 ? -0.341 43.562 4.98 1 97.38 196 GLU B CA 1
ATOM 4934 C C . GLU B 1 196 ? -0.584 43.312 6.469 1 97.38 196 GLU B C 1
ATOM 4936 O O . GLU B 1 196 ? 0.363 43.125 7.234 1 97.38 196 GLU B O 1
ATOM 4941 N N . LYS B 1 197 ? -1.813 43.312 6.848 1 97.38 197 LYS B N 1
ATOM 4942 C CA . LYS B 1 197 ? -2.162 43.062 8.242 1 97.38 197 LYS B CA 1
ATOM 4943 C C . LYS B 1 197 ? -1.849 41.625 8.656 1 97.38 197 LYS B C 1
ATOM 4945 O O . LYS B 1 197 ? -1.438 41.375 9.789 1 97.38 197 LYS B O 1
ATOM 4950 N N . ALA B 1 198 ? -2.102 40.719 7.719 1 97.88 198 ALA B N 1
ATOM 4951 C CA . ALA B 1 198 ? -1.761 39.312 7.984 1 97.88 198 ALA B CA 1
ATOM 4952 C C . ALA B 1 198 ? -0.263 39.156 8.227 1 97.88 198 ALA B C 1
ATOM 4954 O O . ALA B 1 198 ? 0.146 38.531 9.211 1 97.88 198 ALA B O 1
ATOM 4955 N N . VAL B 1 199 ? 0.507 39.719 7.363 1 97.44 199 VAL B N 1
ATOM 4956 C CA . VAL B 1 199 ? 1.961 39.625 7.461 1 97.44 199 VAL B CA 1
ATOM 4957 C C . VAL B 1 199 ? 2.43 40.219 8.789 1 97.44 199 VAL B C 1
ATOM 4959 O O . VAL B 1 199 ? 3.25 39.625 9.484 1 97.44 199 VAL B O 1
ATOM 4962 N N . ALA B 1 200 ? 1.922 41.344 9.156 1 96.25 200 ALA B N 1
ATOM 4963 C CA . ALA B 1 200 ? 2.299 42 10.398 1 96.25 200 ALA B CA 1
ATOM 4964 C C . ALA B 1 200 ? 1.938 41.156 11.609 1 96.25 200 ALA B C 1
ATOM 4966 O O . ALA B 1 200 ? 2.709 41.062 12.57 1 96.25 200 ALA B O 1
ATOM 4967 N N . SER B 1 201 ? 0.809 40.594 11.547 1 95.94 201 SER B N 1
ATOM 4968 C CA . SER B 1 201 ? 0.3 39.75 12.641 1 95.94 201 SER B CA 1
ATOM 4969 C C . SER B 1 201 ? 1.117 38.469 12.805 1 95.94 201 SER B C 1
ATOM 4971 O O . SER B 1 201 ? 1.471 38.094 13.922 1 95.94 201 SER B O 1
ATOM 4973 N N . LEU B 1 202 ? 1.443 37.844 11.703 1 96.19 202 LEU B N 1
ATOM 4974 C CA . LEU B 1 202 ? 2.029 36.5 11.727 1 96.19 202 LEU B CA 1
ATOM 4975 C C . LEU B 1 202 ? 3.539 36.562 11.938 1 96.19 202 LEU B C 1
ATOM 4977 O O . LEU B 1 202 ? 4.141 35.656 12.477 1 96.19 202 LEU B O 1
ATOM 4981 N N . THR B 1 203 ? 4.117 37.594 11.531 1 94.81 203 THR B N 1
ATOM 4982 C CA . THR B 1 203 ? 5.57 37.719 11.578 1 94.81 203 THR B CA 1
ATOM 4983 C C . THR B 1 203 ? 6.082 37.594 13.008 1 94.81 203 THR B C 1
ATOM 4985 O O . THR B 1 203 ? 7.105 36.969 13.25 1 94.81 203 THR B O 1
ATOM 4988 N N . LYS B 1 204 ? 5.359 38.094 13.961 1 90.56 204 LYS B N 1
ATOM 4989 C CA . LYS B 1 204 ? 5.785 38.031 15.352 1 90.56 204 LYS B CA 1
ATOM 4990 C C . LYS B 1 204 ? 5.812 36.594 15.859 1 90.56 204 LYS B C 1
ATOM 4992 O O . LYS B 1 204 ? 6.758 36.188 16.531 1 90.56 204 LYS B O 1
ATOM 4997 N N . GLY B 1 205 ? 4.848 35.875 15.531 1 91.31 205 GLY B N 1
ATOM 4998 C CA . GLY B 1 205 ? 4.766 34.469 15.961 1 91.31 205 GLY B CA 1
ATOM 4999 C C . GLY B 1 205 ? 5.793 33.594 15.281 1 91.31 205 GLY B C 1
ATOM 5000 O O . GLY B 1 205 ? 6.117 32.531 15.789 1 91.31 205 GLY B O 1
ATOM 5001 N N . LEU B 1 206 ? 6.344 34.062 14.164 1 95.25 206 LEU B N 1
ATOM 5002 C CA . LEU B 1 206 ? 7.277 33.25 13.367 1 95.25 206 LEU B CA 1
ATOM 5003 C C . LEU B 1 206 ? 8.703 33.781 13.516 1 95.25 206 LEU B C 1
ATOM 5005 O O . LEU B 1 206 ? 9.578 33.438 12.719 1 95.25 206 LEU B O 1
ATOM 5009 N N . ALA B 1 207 ? 8.93 34.562 14.5 1 94.44 207 ALA B N 1
ATOM 5010 C CA . ALA B 1 207 ? 10.18 35.312 14.633 1 94.44 207 ALA B CA 1
ATOM 5011 C C . ALA B 1 207 ? 11.359 34.344 14.812 1 94.44 207 ALA B C 1
ATOM 5013 O O . ALA B 1 207 ? 12.477 34.656 14.391 1 94.44 207 ALA B O 1
ATOM 5014 N N . LYS B 1 208 ? 11.156 33.219 15.344 1 95.31 208 LYS B N 1
ATOM 5015 C CA . LYS B 1 208 ? 12.242 32.281 15.602 1 95.31 208 LYS B CA 1
ATOM 5016 C C . LYS B 1 208 ? 12.562 31.438 14.359 1 95.31 208 LYS B C 1
ATOM 5018 O O . LYS B 1 208 ? 13.586 30.766 14.312 1 95.31 208 LYS B O 1
ATOM 5023 N N . TRP B 1 209 ? 11.734 31.484 13.375 1 97.81 209 TRP B N 1
ATOM 5024 C CA . TRP B 1 209 ? 11.953 30.719 12.164 1 97.81 209 TRP B CA 1
ATOM 5025 C C . TRP B 1 209 ? 13.039 31.344 11.297 1 97.81 209 TRP B C 1
ATOM 5027 O O . TRP B 1 209 ? 13.25 32.562 11.344 1 97.81 209 TRP B O 1
ATOM 5037 N N . ASP B 1 210 ? 13.758 30.484 10.617 1 97.81 210 ASP B N 1
ATOM 5038 C CA . ASP B 1 210 ? 14.594 30.969 9.531 1 97.81 210 ASP B CA 1
ATOM 5039 C C . ASP B 1 210 ? 13.828 31.953 8.648 1 97.81 210 ASP B C 1
ATOM 5041 O O . ASP B 1 210 ? 12.68 31.703 8.281 1 97.81 210 ASP B O 1
ATOM 5045 N N . PRO B 1 211 ? 14.469 33.094 8.312 1 97.44 211 PRO B N 1
ATOM 5046 C CA . PRO B 1 211 ? 13.766 34.125 7.52 1 97.44 211 PRO B CA 1
ATOM 5047 C C . PRO B 1 211 ? 13.266 33.562 6.18 1 97.44 211 PRO B C 1
ATOM 5049 O O . PRO B 1 211 ? 12.234 34 5.676 1 97.44 211 PRO B O 1
ATOM 5052 N N . ARG B 1 212 ? 14.031 32.719 5.57 1 97.31 212 ARG B N 1
ATOM 5053 C CA . ARG B 1 212 ? 13.609 32.125 4.301 1 97.31 212 ARG B CA 1
ATOM 5054 C C . ARG B 1 212 ? 12.32 31.328 4.469 1 97.31 212 ARG B C 1
ATOM 5056 O O . ARG B 1 212 ? 11.414 31.406 3.635 1 97.31 212 ARG B O 1
ATOM 5063 N N . ALA B 1 213 ? 12.25 30.547 5.547 1 98.12 213 ALA B N 1
ATOM 5064 C CA . ALA B 1 213 ? 11.062 29.75 5.832 1 98.12 213 ALA B CA 1
ATOM 5065 C C . ALA B 1 213 ? 9.867 30.641 6.148 1 98.12 213 ALA B C 1
ATOM 5067 O O . ALA B 1 213 ? 8.758 30.391 5.672 1 98.12 213 ALA B O 1
ATOM 5068 N N . ARG B 1 214 ? 10.086 31.672 6.945 1 97.69 214 ARG B N 1
ATOM 5069 C CA . ARG B 1 214 ? 9.031 32.625 7.277 1 97.69 214 ARG B CA 1
ATOM 5070 C C . ARG B 1 214 ? 8.461 33.281 6.02 1 97.69 214 ARG B C 1
ATOM 5072 O O . ARG B 1 214 ? 7.242 33.375 5.867 1 97.69 214 ARG B O 1
ATOM 5079 N N . ASP B 1 215 ? 9.367 33.656 5.156 1 97.31 215 ASP B N 1
ATOM 5080 C CA . ASP B 1 215 ? 8.945 34.281 3.906 1 97.31 215 ASP B CA 1
ATOM 5081 C C . ASP B 1 215 ? 8.055 33.344 3.096 1 97.31 215 ASP B C 1
ATOM 5083 O O . ASP B 1 215 ? 7.02 33.781 2.574 1 97.31 215 ASP B O 1
ATOM 5087 N N . ARG B 1 216 ? 8.461 32.094 3 1 98.06 216 ARG B N 1
ATOM 5088 C CA . ARG B 1 216 ? 7.664 31.109 2.26 1 98.06 216 ARG B CA 1
ATOM 5089 C C . ARG B 1 216 ? 6.305 30.906 2.912 1 98.06 216 ARG B C 1
ATOM 5091 O O . ARG B 1 216 ? 5.293 30.75 2.221 1 98.06 216 ARG B O 1
ATOM 5098 N N . TYR B 1 217 ? 6.297 30.859 4.199 1 97.88 217 TYR B N 1
ATOM 5099 C CA . TYR B 1 217 ? 5.023 30.719 4.898 1 97.88 217 TYR B CA 1
ATOM 5100 C C . TYR B 1 217 ? 4.082 31.875 4.559 1 97.88 217 TYR B C 1
ATOM 5102 O O . TYR B 1 217 ? 2.928 31.641 4.18 1 97.88 217 TYR B O 1
ATOM 5110 N N . LEU B 1 218 ? 4.562 33.094 4.68 1 97.44 218 LEU B N 1
ATOM 5111 C CA . LEU B 1 218 ? 3.742 34.25 4.461 1 97.44 218 LEU B CA 1
ATOM 5112 C C . LEU B 1 218 ? 3.248 34.312 3.02 1 97.44 218 LEU B C 1
ATOM 5114 O O . LEU B 1 218 ? 2.152 34.812 2.756 1 97.44 218 LEU B O 1
ATOM 5118 N N . ARG B 1 219 ? 3.99 33.719 2.131 1 97.31 219 ARG B N 1
ATOM 5119 C CA . ARG B 1 219 ? 3.637 33.75 0.716 1 97.31 219 ARG B CA 1
ATOM 5120 C C . ARG B 1 219 ? 2.67 32.625 0.359 1 97.31 219 ARG B C 1
ATOM 5122 O O . ARG B 1 219 ? 1.794 32.812 -0.49 1 97.31 219 ARG B O 1
ATOM 5129 N N . HIS B 1 220 ? 2.834 31.469 1.034 1 98.25 220 HIS B N 1
ATOM 5130 C CA . HIS B 1 220 ? 2.156 30.297 0.502 1 98.25 220 HIS B CA 1
ATOM 5131 C C . HIS B 1 220 ? 1.087 29.797 1.466 1 98.25 220 HIS B C 1
ATOM 5133 O O . HIS B 1 220 ? 0.243 28.984 1.093 1 98.25 220 HIS B O 1
ATOM 5139 N N . ALA B 1 221 ? 1.062 30.281 2.672 1 98.12 221 ALA B N 1
ATOM 5140 C CA . ALA B 1 221 ? 0.089 29.812 3.654 1 98.12 221 ALA B CA 1
ATOM 5141 C C . ALA B 1 221 ? -1.152 30.703 3.666 1 98.12 221 ALA B C 1
ATOM 5143 O O . ALA B 1 221 ? -2.115 30.422 4.383 1 98.12 221 ALA B O 1
ATOM 5144 N N . LEU B 1 222 ? -1.129 31.812 2.914 1 98.19 222 LEU B N 1
ATOM 5145 C CA . LEU B 1 222 ? -2.23 32.75 2.857 1 98.19 222 LEU B CA 1
ATOM 5146 C C . LEU B 1 222 ? -2.887 32.75 1.479 1 98.19 222 LEU B C 1
ATOM 5148 O O . LEU B 1 222 ? -2.238 32.438 0.481 1 98.19 222 LEU B O 1
ATOM 5152 N N . ARG B 1 223 ? -4.129 33.031 1.45 1 98.38 223 ARG B N 1
ATOM 5153 C CA . ARG B 1 223 ? -4.859 33.188 0.198 1 98.38 223 ARG B CA 1
ATOM 5154 C C . ARG B 1 223 ? -5.973 34.219 0.34 1 98.38 223 ARG B C 1
ATOM 5156 O O . ARG B 1 223 ? -6.488 34.438 1.439 1 98.38 223 ARG B O 1
ATOM 5163 N N . PRO B 1 224 ? -6.352 34.812 -0.709 1 98.31 224 PRO B N 1
ATOM 5164 C CA . PRO B 1 224 ? -7.445 35.781 -0.65 1 98.31 224 PRO B CA 1
ATOM 5165 C C . PRO B 1 224 ? -8.82 35.125 -0.573 1 98.31 224 PRO B C 1
ATOM 5167 O O . PRO B 1 224 ? -8.984 33.969 -0.991 1 98.31 224 PRO B O 1
ATOM 5170 N N . VAL B 1 225 ? -9.742 35.844 -0.013 1 98 225 VAL B N 1
ATOM 5171 C CA . VAL B 1 225 ? -11.148 35.469 -0.134 1 98 225 VAL B CA 1
ATOM 5172 C C . VAL B 1 225 ? -11.641 35.75 -1.554 1 98 225 VAL B C 1
ATOM 5174 O O . VAL B 1 225 ? -11 36.5 -2.301 1 98 225 VAL B O 1
ATOM 5177 N N . PRO B 1 226 ? -12.688 35.156 -2.064 1 97.94 226 PRO B N 1
ATOM 5178 C CA . PRO B 1 226 ? -13.586 34.312 -1.275 1 97.94 226 PRO B CA 1
ATOM 5179 C C . PRO B 1 226 ? -13.07 32.875 -1.142 1 97.94 226 PRO B C 1
ATOM 5181 O O . PRO B 1 226 ? -12.273 32.406 -1.966 1 97.94 226 PRO B O 1
ATOM 5184 N N . THR B 1 227 ? -13.43 32.219 -0.121 1 97.62 227 THR B N 1
ATOM 5185 C CA . THR B 1 227 ? -13.312 30.781 0.107 1 97.62 227 THR B CA 1
ATOM 5186 C C . THR B 1 227 ? -14.641 30.203 0.578 1 97.62 227 THR B C 1
ATOM 5188 O O . THR B 1 227 ? -15.609 30.938 0.792 1 97.62 227 THR B O 1
ATOM 5191 N N . ARG B 1 228 ? -14.703 28.906 0.669 1 95.25 228 ARG B N 1
ATOM 5192 C CA . ARG B 1 228 ? -15.898 28.281 1.216 1 95.25 228 ARG B CA 1
ATOM 5193 C C . ARG B 1 228 ? -16.125 28.703 2.662 1 95.25 228 ARG B C 1
ATOM 5195 O O . ARG B 1 228 ? -17.281 28.828 3.104 1 95.25 228 ARG B O 1
ATOM 5202 N N . LEU B 1 229 ? -15.094 29 3.377 1 95.56 229 LEU B N 1
ATOM 5203 C CA . LEU B 1 229 ? -15.156 29.359 4.789 1 95.56 229 LEU B CA 1
ATOM 5204 C C . LEU B 1 229 ? -15.516 30.844 4.953 1 95.56 229 LEU B C 1
ATOM 5206 O O . LEU B 1 229 ? -16.281 31.203 5.848 1 95.56 229 LEU B O 1
ATOM 5210 N N . TYR B 1 230 ? -14.898 31.703 4.098 1 97.44 230 TYR B N 1
ATOM 5211 C CA . TYR B 1 230 ? -15.062 33.156 4.172 1 97.44 230 TYR B CA 1
ATOM 5212 C C . TYR B 1 230 ? -15.445 33.719 2.811 1 97.44 230 TYR B C 1
ATOM 5214 O O . TYR B 1 230 ? -14.625 33.75 1.888 1 97.44 230 TYR B O 1
ATOM 5222 N N . ASN B 1 231 ? -16.594 34.25 2.754 1 96.62 231 ASN B N 1
ATOM 5223 C CA . ASN B 1 231 ? -17.109 34.812 1.513 1 96.62 231 ASN B CA 1
ATOM 5224 C C . ASN B 1 231 ? -17.75 36.188 1.743 1 96.62 231 ASN B C 1
ATOM 5226 O O . ASN B 1 231 ? -18.828 36.281 2.324 1 96.62 231 ASN B O 1
ATOM 5230 N N . PRO B 1 232 ? -17.094 37.219 1.19 1 96.62 232 PRO B N 1
ATOM 5231 C CA . PRO B 1 232 ? -17.625 38.562 1.382 1 96.62 232 PRO B CA 1
ATOM 5232 C C . PRO B 1 232 ? -19.031 38.719 0.803 1 96.62 232 PRO B C 1
ATOM 5234 O O . PRO B 1 232 ? -19.797 39.594 1.25 1 96.62 232 PRO B O 1
ATOM 5237 N N . ALA B 1 233 ? -19.359 37.969 -0.15 1 96.69 233 ALA B N 1
ATOM 5238 C CA . ALA B 1 233 ? -20.656 38.062 -0.787 1 96.69 233 ALA B CA 1
ATOM 5239 C C . ALA B 1 233 ? -21.766 37.594 0.167 1 96.69 233 ALA B C 1
ATOM 5241 O O . ALA B 1 233 ? -22.906 38.094 0.081 1 96.69 233 ALA B O 1
ATOM 5242 N N . THR B 1 234 ? -21.531 36.719 1.073 1 94.69 234 THR B N 1
ATOM 5243 C CA . THR B 1 234 ? -22.578 36.125 1.917 1 94.69 234 THR B CA 1
ATOM 5244 C C . THR B 1 234 ? -22.391 36.562 3.367 1 94.69 234 THR B C 1
ATOM 5246 O O . THR B 1 234 ? -23.281 36.375 4.195 1 94.69 234 THR B O 1
ATOM 5249 N N . ASP B 1 235 ? -21.281 37.156 3.713 1 95.44 235 ASP B N 1
ATOM 5250 C CA . ASP B 1 235 ? -21 37.625 5.066 1 95.44 235 ASP B CA 1
ATOM 5251 C C . ASP B 1 235 ? -20.406 39.031 5.051 1 95.44 235 ASP B C 1
ATOM 5253 O O . ASP B 1 235 ? -19.203 39.188 4.797 1 95.44 235 ASP B O 1
ATOM 5257 N N . PRO B 1 236 ? -21.109 39.938 5.434 1 94 236 PRO B N 1
ATOM 5258 C CA . PRO B 1 236 ? -20.641 41.312 5.363 1 94 236 PRO B CA 1
ATOM 5259 C C . PRO B 1 236 ? -19.484 41.594 6.309 1 94 236 PRO B C 1
ATOM 5261 O O . PRO B 1 236 ? -18.781 42.625 6.164 1 94 236 PRO B O 1
ATOM 5264 N N . LYS B 1 237 ? -19.234 40.781 7.199 1 94.75 237 LYS B N 1
ATOM 5265 C CA . LYS B 1 237 ? -18.141 40.969 8.148 1 94.75 237 LYS B CA 1
ATOM 5266 C C . LYS B 1 237 ? -16.797 40.625 7.512 1 94.75 237 LYS B C 1
ATOM 5268 O O . LYS B 1 237 ? -15.742 40.906 8.07 1 94.75 237 LYS B O 1
ATOM 5273 N N . VAL B 1 238 ? -16.828 40 6.344 1 97.19 238 VAL B N 1
ATOM 5274 C CA . VAL B 1 238 ? -15.609 39.656 5.633 1 97.19 238 VAL B CA 1
ATOM 5275 C C . VAL B 1 238 ? -15.305 40.688 4.562 1 97.19 238 VAL B C 1
ATOM 5277 O O . VAL B 1 238 ? -15.977 40.75 3.529 1 97.19 238 VAL B O 1
ATOM 5280 N N . PRO B 1 239 ? -14.281 41.469 4.77 1 96.25 239 PRO B N 1
ATOM 5281 C CA . PRO B 1 239 ? -13.93 42.438 3.729 1 96.25 239 PRO B CA 1
ATOM 5282 C C . PRO B 1 239 ? -13.461 41.75 2.436 1 96.25 239 PRO B C 1
ATOM 5284 O O . PRO B 1 239 ? -12.789 40.719 2.477 1 96.25 239 PRO B O 1
ATOM 5287 N N . PRO B 1 240 ? -13.695 42.406 1.306 1 97.12 240 PRO B N 1
ATOM 5288 C CA . PRO B 1 240 ? -13.281 41.844 0.02 1 97.12 240 PRO B CA 1
ATOM 5289 C C . PRO B 1 240 ? -11.766 41.719 -0.12 1 97.12 240 PRO B C 1
ATOM 5291 O O . PRO B 1 240 ? -11.281 40.938 -0.941 1 97.12 240 PRO B O 1
ATOM 5294 N N . THR B 1 241 ? -11.008 42.469 0.677 1 97.69 241 THR B N 1
ATOM 5295 C CA . THR B 1 241 ? -9.555 42.469 0.592 1 97.69 241 THR B CA 1
ATOM 5296 C C . THR B 1 241 ? -8.961 41.469 1.582 1 97.69 241 THR B C 1
ATOM 5298 O O . THR B 1 241 ? -7.734 41.375 1.712 1 97.69 241 THR B O 1
ATOM 5301 N N . ALA B 1 242 ? -9.82 40.75 2.289 1 98.38 242 ALA B N 1
ATOM 5302 C CA . ALA B 1 242 ? -9.375 39.875 3.375 1 98.38 242 ALA B CA 1
ATOM 5303 C C . ALA B 1 242 ? -8.555 38.688 2.84 1 98.38 242 ALA B C 1
ATOM 5305 O O . ALA B 1 242 ? -8.688 38.312 1.671 1 98.38 242 ALA B O 1
ATOM 5306 N N . VAL B 1 243 ? -7.672 38.25 3.68 1 98.38 243 VAL B N 1
ATOM 5307 C CA . VAL B 1 243 ? -6.91 37.031 3.391 1 98.38 243 VAL B CA 1
ATOM 5308 C C . VAL B 1 243 ? -7.082 36.031 4.531 1 98.38 243 VAL B C 1
ATOM 5310 O O . VAL B 1 243 ? -7.355 36.406 5.668 1 98.38 243 VAL B O 1
ATOM 5313 N N . THR B 1 244 ? -7.051 34.781 4.223 1 98.44 244 THR B N 1
ATOM 5314 C CA . THR B 1 244 ? -7.156 33.688 5.164 1 98.44 244 THR B CA 1
ATOM 5315 C C . THR B 1 244 ? -6.098 32.625 4.875 1 98.44 244 THR B C 1
ATOM 5317 O O . THR B 1 244 ? -5.168 32.875 4.102 1 98.44 244 THR B O 1
ATOM 5320 N N . LEU B 1 245 ? -6.191 31.484 5.52 1 98.31 245 LEU B N 1
ATOM 5321 C CA . LEU B 1 245 ? -5.164 30.453 5.43 1 98.31 245 LEU B CA 1
ATOM 5322 C C . LEU B 1 245 ? -5.469 29.484 4.301 1 98.31 245 LEU B C 1
ATOM 5324 O O . LEU B 1 245 ? -6.629 29.141 4.055 1 98.31 245 LEU B O 1
ATOM 5328 N N . THR B 1 246 ? -4.426 28.984 3.631 1 98.5 246 THR B N 1
ATOM 5329 C CA . THR B 1 246 ? -4.59 27.938 2.621 1 98.5 246 THR B CA 1
ATOM 5330 C C . THR B 1 246 ? -4.996 26.609 3.27 1 98.5 246 THR B C 1
ATOM 5332 O O . THR B 1 246 ? -5.723 25.828 2.668 1 98.5 246 THR B O 1
ATOM 5335 N N . THR B 1 247 ? -4.496 26.312 4.422 1 98.31 247 THR B N 1
ATOM 5336 C CA . THR B 1 247 ? -4.996 25.266 5.297 1 98.31 247 THR B CA 1
ATOM 5337 C C . THR B 1 247 ? -5.875 25.844 6.402 1 98.31 247 THR B C 1
ATOM 5339 O O . THR B 1 247 ? -5.375 26.5 7.324 1 98.31 247 THR B O 1
ATOM 5342 N N . THR B 1 248 ? -7.137 25.641 6.32 1 97.69 248 THR B N 1
ATOM 5343 C CA . THR B 1 248 ? -8 26.234 7.328 1 97.69 248 THR B CA 1
ATOM 5344 C C . THR B 1 248 ? -7.641 25.734 8.719 1 97.69 248 THR B C 1
ATOM 5346 O O . THR B 1 248 ? -7.141 24.609 8.867 1 97.69 248 THR B O 1
ATOM 5349 N N . LYS B 1 249 ? -7.902 26.531 9.75 1 97.31 249 LYS B N 1
ATOM 5350 C CA . LYS B 1 249 ? -7.641 26.109 11.117 1 97.31 249 LYS B CA 1
ATOM 5351 C C . LYS B 1 249 ? -8.461 24.859 11.469 1 97.31 249 LYS B C 1
ATOM 5353 O O . LYS B 1 249 ? -8.047 24.047 12.297 1 97.31 249 LYS B O 1
ATOM 5358 N N . HIS B 1 250 ? -9.586 24.656 10.781 1 97.5 250 HIS B N 1
ATOM 5359 C CA . HIS B 1 250 ? -10.461 23.516 11.031 1 97.5 250 HIS B CA 1
ATOM 5360 C C . HIS B 1 250 ? -9.852 22.234 10.461 1 97.5 250 HIS B C 1
ATOM 5362 O O . HIS B 1 250 ? -9.781 21.219 11.156 1 97.5 250 HIS B O 1
ATOM 5368 N N . GLN B 1 251 ? -9.359 22.281 9.195 1 97.19 251 GLN B N 1
ATOM 5369 C CA . GLN B 1 251 ? -8.688 21.141 8.602 1 97.19 251 GLN B CA 1
ATOM 5370 C C . GLN B 1 251 ? -7.434 20.766 9.391 1 97.19 251 GLN B C 1
ATOM 5372 O O . GLN B 1 251 ? -7.152 19.578 9.594 1 97.19 251 GLN B O 1
ATOM 5377 N N . GLU B 1 252 ? -6.699 21.797 9.82 1 97.56 252 GLU B N 1
ATOM 5378 C CA . GLU B 1 252 ? -5.516 21.547 10.641 1 97.56 252 GLU B CA 1
ATOM 5379 C C . GLU B 1 252 ? -5.887 20.859 11.945 1 97.56 252 GLU B C 1
ATOM 5381 O O . GLU B 1 252 ? -5.242 19.891 12.352 1 97.56 252 GLU B O 1
ATOM 5386 N N . SER B 1 253 ? -6.934 21.297 12.578 1 96.69 253 SER B N 1
ATOM 5387 C CA . SER B 1 253 ? -7.375 20.75 13.859 1 96.69 253 SER B CA 1
ATOM 5388 C C . SER B 1 253 ? -7.875 19.312 13.695 1 96.69 253 SER B C 1
ATOM 5390 O O . SER B 1 253 ? -7.492 18.438 14.461 1 96.69 253 SER B O 1
ATOM 5392 N N . TRP B 1 254 ? -8.68 19.141 12.609 1 95.62 254 TRP B N 1
ATOM 5393 C CA . TRP B 1 254 ? -9.203 17.797 12.352 1 95.62 254 TRP B CA 1
ATOM 5394 C C . TRP B 1 254 ? -8.07 16.812 12.078 1 95.62 254 TRP B C 1
ATOM 5396 O O . TRP B 1 254 ? -8.195 15.617 12.344 1 95.62 254 TRP B O 1
ATOM 5406 N N . ASN B 1 255 ? -6.945 17.281 11.641 1 95.69 255 ASN B N 1
ATOM 5407 C CA . ASN B 1 255 ? -5.793 16.438 11.352 1 95.69 255 ASN B CA 1
ATOM 5408 C C . ASN B 1 255 ? -5.062 16.031 12.633 1 95.69 255 ASN B C 1
ATOM 5410 O O . ASN B 1 255 ? -4.324 15.039 12.641 1 95.69 255 ASN B O 1
ATOM 5414 N N . PHE B 1 256 ? -5.301 16.734 13.711 1 94.19 256 PHE B N 1
ATOM 5415 C CA . PHE B 1 256 ? -4.605 16.438 14.953 1 94.19 256 PHE B CA 1
ATOM 5416 C C . PHE B 1 256 ? -5.328 15.336 15.727 1 94.19 256 PHE B C 1
ATOM 5418 O O . PHE B 1 256 ? -4.691 14.523 16.406 1 94.19 256 PHE B O 1
ATOM 5425 N N . PHE B 1 257 ? -6.664 15.398 15.625 1 89.62 257 PHE B N 1
ATOM 5426 C CA . PHE B 1 257 ? -7.363 14.398 16.422 1 89.62 257 PHE B CA 1
ATOM 5427 C C . PHE B 1 257 ? -8.727 14.078 15.828 1 89.62 257 PHE B C 1
ATOM 5429 O O . PHE B 1 257 ? -9.25 14.844 15.016 1 89.62 257 PHE B O 1
ATOM 5436 N N . THR B 1 258 ? -9.234 12.953 16.188 1 91.5 258 THR B N 1
ATOM 5437 C CA . THR B 1 258 ? -10.609 12.531 15.977 1 91.5 258 THR B CA 1
ATOM 5438 C C . THR B 1 258 ? -11.383 12.484 17.297 1 91.5 258 THR B C 1
ATOM 5440 O O . THR B 1 258 ? -10.977 11.789 18.234 1 91.5 258 THR B O 1
ATOM 5443 N N . PRO B 1 259 ? -12.484 13.266 17.359 1 92.12 259 PRO B N 1
ATOM 5444 C CA . PRO B 1 259 ? -13.258 13.25 18.594 1 92.12 259 PRO B CA 1
ATOM 5445 C C . PRO B 1 259 ? -14.055 11.961 18.781 1 92.12 259 PRO B C 1
ATOM 5447 O O . PRO B 1 259 ? -14.547 11.391 17.812 1 92.12 259 PRO B O 1
ATOM 5450 N N . ASN B 1 260 ? -14.148 11.57 19.969 1 93.12 260 ASN B N 1
ATOM 5451 C CA . ASN B 1 260 ? -14.891 10.375 20.375 1 93.12 260 ASN B CA 1
ATOM 5452 C C . ASN B 1 260 ? -16.281 10.727 20.875 1 93.12 260 ASN B C 1
ATOM 5454 O O . ASN B 1 260 ? -16.547 10.703 22.078 1 93.12 260 ASN B O 1
ATOM 5458 N N . LEU B 1 261 ? -17.219 10.914 19.984 1 91.56 261 LEU B N 1
ATOM 5459 C CA . LEU B 1 261 ? -18.484 11.562 20.359 1 91.56 261 LEU B CA 1
ATOM 5460 C C . LEU B 1 261 ? -19.656 10.602 20.219 1 91.56 261 LEU B C 1
ATOM 5462 O O . LEU B 1 261 ? -20.719 10.836 20.781 1 91.56 261 LEU B O 1
ATOM 5466 N N . GLU B 1 262 ? -19.484 9.523 19.5 1 92.56 262 GLU B N 1
ATOM 5467 C CA . GLU B 1 262 ? -20.609 8.672 19.172 1 92.56 262 GLU B CA 1
ATOM 5468 C C . GLU B 1 262 ? -20.641 7.41 20.031 1 92.56 262 GLU B C 1
ATOM 5470 O O . GLU B 1 262 ? -19.656 7.102 20.703 1 92.56 262 GLU B O 1
ATOM 5475 N N . ARG B 1 263 ? -21.781 6.762 19.984 1 93.06 263 ARG B N 1
ATOM 5476 C CA . ARG B 1 263 ? -21.953 5.531 20.75 1 93.06 263 ARG B CA 1
ATOM 5477 C C . ARG B 1 263 ? -21.094 4.41 20.188 1 93.06 263 ARG B C 1
ATOM 5479 O O . ARG B 1 263 ? -20.719 4.434 19.016 1 93.06 263 ARG B O 1
ATOM 5486 N N . GLU B 1 264 ? -20.828 3.412 20.984 1 92.12 264 GLU B N 1
ATOM 5487 C CA . GLU B 1 264 ? -19.875 2.344 20.672 1 92.12 264 GLU B CA 1
ATOM 5488 C C . GLU B 1 264 ? -20.391 1.469 19.531 1 92.12 264 GLU B C 1
ATOM 5490 O O . GLU B 1 264 ? -19.609 0.858 18.812 1 92.12 264 GLU B O 1
ATOM 5495 N N . GLU B 1 265 ? -21.672 1.447 19.344 1 92.56 265 GLU B N 1
ATOM 5496 C CA . GLU B 1 265 ? -22.266 0.618 18.297 1 92.56 265 GLU B CA 1
ATOM 5497 C C . GLU B 1 265 ? -21.859 1.102 16.906 1 92.56 265 GLU B C 1
ATOM 5499 O O . GLU B 1 265 ? -21.938 0.347 15.938 1 92.56 265 GLU B O 1
ATOM 5504 N N . LEU B 1 266 ? -21.375 2.379 16.859 1 94.94 266 LEU B N 1
ATOM 5505 C CA . LEU B 1 266 ? -21.016 2.965 15.562 1 94.94 266 LEU B CA 1
ATOM 5506 C C . LEU B 1 266 ? -19.516 2.891 15.32 1 94.94 266 LEU B C 1
ATOM 5508 O O . LEU B 1 266 ? -19.031 3.336 14.273 1 94.94 266 LEU B O 1
ATOM 5512 N N . ASP B 1 267 ? -18.781 2.225 16.25 1 94.69 267 ASP B N 1
ATOM 5513 C CA . ASP B 1 267 ? -17.312 2.211 16.188 1 94.69 267 ASP B CA 1
ATOM 5514 C C . ASP B 1 267 ? -16.844 1.54 14.898 1 94.69 267 ASP B C 1
ATOM 5516 O O . ASP B 1 267 ? -15.867 1.99 14.281 1 94.69 267 ASP B O 1
ATOM 5520 N N . ARG B 1 268 ? -17.531 0.535 14.461 1 93.56 268 ARG B N 1
ATOM 5521 C CA . ARG B 1 268 ? -17.125 -0.193 13.266 1 93.56 268 ARG B CA 1
ATOM 5522 C C . ARG B 1 268 ? -17.094 0.73 12.055 1 93.56 268 ARG B C 1
ATOM 5524 O O . ARG B 1 268 ? -16.234 0.585 11.18 1 93.56 268 ARG B O 1
ATOM 5531 N N . LEU B 1 269 ? -17.938 1.694 12.008 1 94.56 269 LEU B N 1
ATOM 5532 C CA . LEU B 1 269 ? -18.062 2.586 10.859 1 94.56 269 LEU B CA 1
ATOM 5533 C C . LEU B 1 269 ? -17.25 3.855 11.07 1 94.56 269 LEU B C 1
ATOM 5535 O O . LEU B 1 269 ? -16.547 4.305 10.156 1 94.56 269 LEU B O 1
ATOM 5539 N N . LEU B 1 270 ? -17.266 4.355 12.336 1 95.19 270 LEU B N 1
ATOM 5540 C CA . LEU B 1 270 ? -16.766 5.707 12.555 1 95.19 270 LEU B CA 1
ATOM 5541 C C . LEU B 1 270 ? -15.344 5.684 13.102 1 95.19 270 LEU B C 1
ATOM 5543 O O . LEU B 1 270 ? -14.578 6.629 12.898 1 95.19 270 LEU B O 1
ATOM 5547 N N . LEU B 1 271 ? -15.016 4.574 13.836 1 94.81 271 LEU B N 1
ATOM 5548 C CA . LEU B 1 271 ? -13.727 4.504 14.516 1 94.81 271 LEU B CA 1
ATOM 5549 C C . LEU B 1 271 ? -13.102 3.123 14.352 1 94.81 271 LEU B C 1
ATOM 5551 O O . LEU B 1 271 ? -12.672 2.514 15.336 1 94.81 271 LEU B O 1
ATOM 5555 N N . PRO B 1 272 ? -13.016 2.652 13.102 1 94.12 272 PRO B N 1
ATOM 5556 C CA . PRO B 1 272 ? -12.562 1.271 12.93 1 94.12 272 PRO B CA 1
ATOM 5557 C C . PRO B 1 272 ? -11.117 1.057 13.367 1 94.12 272 PRO B C 1
ATOM 5559 O O . PRO B 1 272 ? -10.75 -0.053 13.758 1 94.12 272 PRO B O 1
ATOM 5562 N N . ASP B 1 273 ? -10.312 2.031 13.43 1 95.5 273 ASP B N 1
ATOM 5563 C CA . ASP B 1 273 ? -8.875 1.869 13.664 1 95.5 273 ASP B CA 1
ATOM 5564 C C . ASP B 1 273 ? -8.516 2.195 15.109 1 95.5 273 ASP B C 1
ATOM 5566 O O . ASP B 1 273 ? -7.34 2.273 15.461 1 95.5 273 ASP B O 1
ATOM 5570 N N . TRP B 1 274 ? -9.516 2.459 15.969 1 95.19 274 TRP B N 1
ATOM 5571 C CA . TRP B 1 274 ? -9.242 2.793 17.359 1 95.19 274 TRP B CA 1
ATOM 5572 C C . TRP B 1 274 ? -8.977 1.533 18.172 1 95.19 274 TRP B C 1
ATOM 5574 O O . TRP B 1 274 ? -9.703 0.543 18.062 1 95.19 274 TRP B O 1
ATOM 5584 N N . ASP B 1 275 ? -7.977 1.556 18.906 1 92.38 275 ASP B N 1
ATOM 5585 C CA . ASP B 1 275 ? -7.773 0.502 19.891 1 92.38 275 ASP B CA 1
ATOM 5586 C C . ASP B 1 275 ? -8.836 0.563 20.984 1 92.38 275 ASP B C 1
ATOM 5588 O O . ASP B 1 275 ? -9.047 1.612 21.609 1 92.38 275 ASP B O 1
ATOM 5592 N N . VAL B 1 276 ? -9.391 -0.511 21.25 1 90.81 276 VAL B N 1
ATOM 5593 C CA . VAL B 1 276 ? -10.562 -0.559 22.125 1 90.81 276 VAL B CA 1
ATOM 5594 C C . VAL B 1 276 ? -10.133 -0.264 23.562 1 90.81 276 VAL B C 1
ATOM 5596 O O . VAL B 1 276 ? -10.906 0.298 24.344 1 90.81 276 VAL B O 1
ATOM 5599 N N . GLU B 1 277 ? -8.938 -0.553 23.875 1 89 277 GLU B N 1
ATOM 5600 C CA . GLU B 1 277 ? -8.484 -0.4 25.266 1 89 277 GLU B CA 1
ATOM 5601 C C . GLU B 1 277 ? -7.672 0.881 25.438 1 89 277 GLU B C 1
ATOM 5603 O O . GLU B 1 277 ? -7.855 1.609 26.406 1 89 277 GLU B O 1
ATOM 5608 N N . LYS B 1 278 ? -6.914 1.187 24.484 1 88 278 LYS B N 1
ATOM 5609 C CA . LYS B 1 278 ? -5.93 2.252 24.656 1 88 278 LYS B CA 1
ATOM 5610 C C . LYS B 1 278 ? -6.473 3.59 24.172 1 88 278 LYS B C 1
ATOM 5612 O O . LYS B 1 278 ? -6.004 4.648 24.594 1 88 278 LYS B O 1
ATOM 5617 N N . GLU B 1 279 ? -7.434 3.592 23.281 1 91.88 279 GLU B N 1
ATOM 5618 C CA . GLU B 1 279 ? -7.887 4.836 22.672 1 91.88 279 GLU B CA 1
ATOM 5619 C C . GLU B 1 279 ? -9.359 5.105 22.984 1 91.88 279 GLU B C 1
ATOM 5621 O O . GLU B 1 279 ? -9.719 6.211 23.391 1 91.88 279 GLU B O 1
ATOM 5626 N N . ARG B 1 280 ? -10.164 4.105 22.938 1 93 280 ARG B N 1
ATOM 5627 C CA . ARG B 1 280 ? -11.609 4.277 22.938 1 93 280 ARG B CA 1
ATOM 5628 C C . ARG B 1 280 ? -12.086 4.895 24.25 1 93 280 ARG B C 1
ATOM 5630 O O . ARG B 1 280 ? -13.055 5.656 24.266 1 93 280 ARG B O 1
ATOM 5637 N N . PRO B 1 281 ? -11.438 4.691 25.406 1 92.75 281 PRO B N 1
ATOM 5638 C CA . PRO B 1 281 ? -11.906 5.289 26.656 1 92.75 281 PRO B CA 1
ATOM 5639 C C . PRO B 1 281 ? -11.664 6.793 26.719 1 92.75 281 PRO B C 1
ATOM 5641 O O . PRO B 1 281 ? -12.172 7.469 27.625 1 92.75 281 PRO B O 1
ATOM 5644 N N . TYR B 1 282 ? -10.969 7.348 25.75 1 91.88 282 TYR B N 1
ATOM 5645 C CA . TYR B 1 282 ? -10.57 8.75 25.812 1 91.88 282 TYR B CA 1
ATOM 5646 C C . TYR B 1 282 ? -11.422 9.609 24.891 1 91.88 282 TYR B C 1
ATOM 5648 O O . TYR B 1 282 ? -12.086 9.086 23.984 1 91.88 282 TYR B O 1
ATOM 5656 N N . LEU B 1 283 ? -11.383 10.922 25.031 1 92.31 283 LEU B N 1
ATOM 5657 C CA . LEU B 1 283 ? -12.25 11.875 24.344 1 92.31 283 LEU B CA 1
ATOM 5658 C C . LEU B 1 283 ? -11.82 12.039 22.891 1 92.31 283 LEU B C 1
ATOM 5660 O O . LEU B 1 283 ? -12.609 12.484 22.047 1 92.31 283 LEU B O 1
ATOM 5664 N N . PHE B 1 284 ? -10.594 11.766 22.688 1 92.56 284 PHE B N 1
ATOM 5665 C CA . PHE B 1 284 ? -10.086 11.898 21.328 1 92.56 284 PHE B CA 1
ATOM 5666 C C . PHE B 1 284 ? -8.844 11.039 21.125 1 92.56 284 PHE B C 1
ATOM 5668 O O . PHE B 1 284 ? -8.234 10.586 22.109 1 92.56 284 PHE B O 1
ATOM 5675 N N . SER B 1 285 ? -8.562 10.82 19.938 1 92.56 285 SER B N 1
ATOM 5676 C CA . SER B 1 285 ? -7.332 10.125 19.578 1 92.56 285 SER B CA 1
ATOM 5677 C C . SER B 1 285 ? -6.961 10.406 18.125 1 92.56 285 SER B C 1
ATOM 5679 O O . SER B 1 285 ? -7.688 11.102 17.406 1 92.56 285 SER B O 1
ATOM 5681 N N . ARG B 1 286 ? -5.801 10.008 17.75 1 93.69 286 ARG B N 1
ATOM 5682 C CA . ARG B 1 286 ? -5.316 9.945 16.391 1 93.69 286 ARG B CA 1
ATOM 5683 C C . ARG B 1 286 ? -4.672 8.594 16.094 1 93.69 286 ARG B C 1
ATOM 5685 O O . ARG B 1 286 ? -3.473 8.414 16.312 1 93.69 286 ARG B O 1
ATOM 5692 N N . PRO B 1 287 ? -5.422 7.656 15.578 1 93.94 287 PRO B N 1
ATOM 5693 C CA . PRO B 1 287 ? -4.996 6.254 15.523 1 93.94 287 PRO B CA 1
ATOM 5694 C C . PRO B 1 287 ? -3.73 6.055 14.695 1 93.94 287 PRO B C 1
ATOM 5696 O O . PRO B 1 287 ? -2.955 5.129 14.961 1 93.94 287 PRO B O 1
ATOM 5699 N N . GLU B 1 288 ? -3.469 6.852 13.742 1 96 288 GLU B N 1
ATOM 5700 C CA . GLU B 1 288 ? -2.316 6.684 12.859 1 96 288 GLU B CA 1
ATOM 5701 C C . GLU B 1 288 ? -1.007 6.824 13.625 1 96 288 GLU B C 1
ATOM 5703 O O . GLU B 1 288 ? -0.012 6.18 13.297 1 96 288 GLU B O 1
ATOM 5708 N N . CYS B 1 289 ? -1.007 7.625 14.711 1 92.81 289 CYS B N 1
ATOM 5709 C CA . CYS B 1 289 ? 0.19 7.773 15.531 1 92.81 289 CYS B CA 1
ATOM 5710 C C . CYS B 1 289 ? 0.531 6.465 16.234 1 92.81 289 CYS B C 1
ATOM 5712 O O . CYS B 1 289 ? 1.702 6.102 16.344 1 92.81 289 CYS B O 1
ATOM 5714 N N . TRP B 1 290 ? -0.522 5.824 16.625 1 92.19 290 TRP B N 1
ATOM 5715 C CA . TRP B 1 290 ? -0.366 4.559 17.344 1 92.19 290 TRP B CA 1
ATOM 5716 C C . TRP B 1 290 ? 0.012 3.436 16.375 1 92.19 290 TRP B C 1
ATOM 5718 O O . TRP B 1 290 ? 0.902 2.635 16.672 1 92.19 290 TRP B O 1
ATOM 5728 N N . SER B 1 291 ? -0.678 3.469 15.312 1 94.75 291 SER B N 1
ATOM 5729 C CA . SER B 1 291 ? -0.42 2.455 14.297 1 94.75 291 SER B CA 1
ATOM 5730 C C . SER B 1 291 ? 1.017 2.531 13.789 1 94.75 291 SER B C 1
ATOM 5732 O O . SER B 1 291 ? 1.649 1.503 13.539 1 94.75 291 SER B O 1
ATOM 5734 N N . ALA B 1 292 ? 1.534 3.738 13.586 1 97.19 292 ALA B N 1
ATOM 5735 C CA . ALA B 1 292 ? 2.914 3.92 13.141 1 97.19 292 ALA B CA 1
ATOM 5736 C C . ALA B 1 292 ? 3.895 3.291 14.133 1 97.19 292 ALA B C 1
ATOM 5738 O O . ALA B 1 292 ? 4.867 2.648 13.727 1 97.19 292 ALA B O 1
ATOM 5739 N N . MET B 1 293 ? 3.635 3.414 15.383 1 95.69 293 MET B N 1
ATOM 5740 C CA . MET B 1 293 ? 4.496 2.826 16.406 1 95.69 293 MET B CA 1
ATOM 5741 C C . MET B 1 293 ? 4.512 1.306 16.297 1 95.69 293 MET B C 1
ATOM 5743 O O . MET B 1 293 ? 5.574 0.686 16.344 1 95.69 293 MET B O 1
ATOM 5747 N N . ARG B 1 294 ? 3.375 0.762 16.047 1 94.75 294 ARG B N 1
ATOM 5748 C CA . ARG B 1 294 ? 3.262 -0.688 15.93 1 94.75 294 ARG B CA 1
ATOM 5749 C C . ARG B 1 294 ? 3.996 -1.196 14.695 1 94.75 294 ARG B C 1
ATOM 5751 O O . ARG B 1 294 ? 4.441 -2.346 14.656 1 94.75 294 ARG B O 1
ATOM 5758 N N . SER B 1 295 ? 4.18 -0.358 13.742 1 97.44 295 SER B N 1
ATOM 5759 C CA . SER B 1 295 ? 4.773 -0.753 12.469 1 97.44 295 SER B CA 1
ATOM 5760 C C . SER B 1 295 ? 6.293 -0.616 12.5 1 97.44 295 SER B C 1
ATOM 5762 O O . SER B 1 295 ? 6.984 -1.151 11.633 1 97.44 295 SER B O 1
ATOM 5764 N N . LEU B 1 296 ? 6.871 0.057 13.492 1 98.56 296 LEU B N 1
ATOM 5765 C CA . LEU B 1 296 ? 8.281 0.428 13.516 1 98.56 296 LEU B CA 1
ATOM 5766 C C . LEU B 1 296 ? 9.172 -0.804 13.391 1 98.56 296 LEU B C 1
ATOM 5768 O O . LEU B 1 296 ? 10.172 -0.781 12.672 1 98.56 296 LEU B O 1
ATOM 5772 N N . PRO B 1 297 ? 8.82 -1.951 14.023 1 98.12 297 PRO B N 1
ATOM 5773 C CA . PRO B 1 297 ? 9.711 -3.109 13.914 1 98.12 297 PRO B CA 1
ATOM 5774 C C . PRO B 1 297 ? 9.891 -3.572 12.469 1 98.12 297 PRO B C 1
ATOM 5776 O O . PRO B 1 297 ? 10.922 -4.164 12.125 1 98.12 297 PRO B O 1
ATOM 5779 N N . TYR B 1 298 ? 8.977 -3.234 11.586 1 97.88 298 TYR B N 1
ATOM 5780 C CA . TYR B 1 298 ? 8.953 -3.84 10.266 1 97.88 298 TYR B CA 1
ATOM 5781 C C . TYR B 1 298 ? 9.469 -2.869 9.211 1 97.88 298 TYR B C 1
ATOM 5783 O O . TYR B 1 298 ? 9.375 -3.135 8.008 1 97.88 298 TYR B O 1
ATOM 5791 N N . VAL B 1 299 ? 9.992 -1.741 9.648 1 98.75 299 VAL B N 1
ATOM 5792 C CA . VAL B 1 299 ? 10.539 -0.746 8.727 1 98.75 299 VAL B CA 1
ATOM 5793 C C . VAL B 1 299 ? 11.836 -1.264 8.117 1 98.75 299 VAL B C 1
ATOM 5795 O O . VAL B 1 299 ? 12.836 -1.445 8.82 1 98.75 299 VAL B O 1
ATOM 5798 N N . ARG B 1 300 ? 11.82 -1.471 6.816 1 98.19 300 ARG B N 1
ATOM 5799 C CA . ARG B 1 300 ? 12.938 -2.066 6.09 1 98.19 300 ARG B CA 1
ATOM 5800 C C . ARG B 1 300 ? 14.031 -1.039 5.832 1 98.19 300 ARG B C 1
ATOM 5802 O O . ARG B 1 300 ? 15.219 -1.341 5.977 1 98.19 300 ARG B O 1
ATOM 5809 N N . PRO B 1 301 ? 13.734 0.211 5.43 1 98.69 301 PRO B N 1
ATOM 5810 C CA . PRO B 1 301 ? 14.797 1.197 5.242 1 98.69 301 PRO B CA 1
ATOM 5811 C C . PRO B 1 301 ? 15.5 1.566 6.551 1 98.69 301 PRO B C 1
ATOM 5813 O O . PRO B 1 301 ? 14.906 1.452 7.625 1 98.69 301 PRO B O 1
ATOM 5816 N N . SER B 1 302 ? 16.766 1.938 6.426 1 98.88 302 SER B N 1
ATOM 5817 C CA . SER B 1 302 ? 17.422 2.553 7.57 1 98.88 302 SER B CA 1
ATOM 5818 C C . SER B 1 302 ? 16.766 3.877 7.945 1 98.88 302 SER B C 1
ATOM 5820 O O . SER B 1 302 ? 16.062 4.48 7.129 1 98.88 302 SER B O 1
ATOM 5822 N N . VAL B 1 303 ? 16.969 4.285 9.234 1 98.94 303 VAL B N 1
ATOM 5823 C CA . VAL B 1 303 ? 16.219 5.445 9.703 1 98.94 303 VAL B CA 1
ATOM 5824 C C . VAL B 1 303 ? 17.141 6.363 10.508 1 98.94 303 VAL B C 1
ATOM 5826 O O . VAL B 1 303 ? 17.891 5.898 11.375 1 98.94 303 VAL B O 1
ATOM 5829 N N . LEU B 1 304 ? 17.156 7.582 10.156 1 98.94 304 LEU B N 1
ATOM 5830 C CA . LEU B 1 304 ? 17.656 8.617 11.055 1 98.94 304 LEU B CA 1
ATOM 5831 C C . LEU B 1 304 ? 16.5 9.344 11.742 1 98.94 304 LEU B C 1
ATOM 5833 O O . LEU B 1 304 ? 15.672 9.969 11.078 1 98.94 304 LEU B O 1
ATOM 5837 N N . TRP B 1 305 ? 16.5 9.25 13.039 1 98.81 305 TRP B N 1
ATOM 5838 C CA . TRP B 1 305 ? 15.586 10.055 13.836 1 98.81 305 TRP B CA 1
ATOM 5839 C C . TRP B 1 305 ? 16.203 11.406 14.172 1 98.81 305 TRP B C 1
ATOM 5841 O O . TRP B 1 305 ? 17.359 11.484 14.594 1 98.81 305 TRP B O 1
ATOM 5851 N N . VAL B 1 306 ? 15.445 12.461 13.938 1 98.88 306 VAL B N 1
ATOM 5852 C CA . VAL B 1 306 ? 15.898 13.797 14.32 1 98.88 306 VAL B CA 1
ATOM 5853 C C . VAL B 1 306 ? 14.938 14.391 15.344 1 98.88 306 VAL B C 1
ATOM 5855 O O . VAL B 1 306 ? 13.75 14.586 15.055 1 98.88 306 VAL B O 1
ATOM 5858 N N . PHE B 1 307 ? 15.508 14.758 16.562 1 98.19 307 PHE B N 1
ATOM 5859 C CA . PHE B 1 307 ? 14.664 15.188 17.656 1 98.19 307 PHE B CA 1
ATOM 5860 C C . PHE B 1 307 ? 15.102 16.562 18.172 1 98.19 307 PHE B C 1
ATOM 5862 O O . PHE B 1 307 ? 16.281 16.906 18.125 1 98.19 307 PHE B O 1
ATOM 5869 N N . GLY B 1 308 ? 14.07 17.297 18.594 1 97.31 308 GLY B N 1
ATOM 5870 C CA . GLY B 1 308 ? 14.336 18.438 19.453 1 97.31 308 GLY B CA 1
ATOM 5871 C C . GLY B 1 308 ? 14.344 18.094 20.938 1 97.31 308 GLY B C 1
ATOM 5872 O O . GLY B 1 308 ? 13.375 17.547 21.453 1 97.31 308 GLY B O 1
ATOM 5873 N N . GLY B 1 309 ? 15.367 18.453 21.594 1 95.31 309 GLY B N 1
ATOM 5874 C CA . GLY B 1 309 ? 15.516 18.109 23 1 95.31 309 GLY B CA 1
ATOM 5875 C C . GLY B 1 309 ? 14.453 18.734 23.891 1 95.31 309 GLY B C 1
ATOM 5876 O O . GLY B 1 309 ? 14.211 18.25 25 1 95.31 309 GLY B O 1
ATOM 5877 N N . LYS B 1 310 ? 13.758 19.75 23.422 1 92.69 310 LYS B N 1
ATOM 5878 C CA . LYS B 1 310 ? 12.742 20.438 24.219 1 92.69 310 LYS B CA 1
ATOM 5879 C C . LYS B 1 310 ? 11.336 20.109 23.719 1 92.69 310 LYS B C 1
ATOM 5881 O O . LYS B 1 310 ? 10.352 20.703 24.188 1 92.69 310 LYS B O 1
ATOM 5886 N N . SER B 1 311 ? 11.273 19.219 22.812 1 89.31 311 SER B N 1
ATOM 5887 C CA . SER B 1 311 ? 9.969 18.844 22.266 1 89.31 311 SER B CA 1
ATOM 5888 C C . SER B 1 311 ? 9.242 17.875 23.188 1 89.31 311 SER B C 1
ATOM 5890 O O . SER B 1 311 ? 9.773 16.828 23.531 1 89.31 311 SER B O 1
ATOM 5892 N N . PHE B 1 312 ? 8.047 18.156 23.516 1 83.19 312 PHE B N 1
ATOM 5893 C CA . PHE B 1 312 ? 7.281 17.281 24.406 1 83.19 312 PHE B CA 1
ATOM 5894 C C . PHE B 1 312 ? 6.758 16.078 23.641 1 83.19 312 PHE B C 1
ATOM 5896 O O . PHE B 1 312 ? 6.309 15.102 24.25 1 83.19 312 PHE B O 1
ATOM 5903 N N . LEU B 1 313 ? 6.828 16.156 22.344 1 83.06 313 LEU B N 1
ATOM 5904 C CA . LEU B 1 313 ? 6.344 15.055 21.516 1 83.06 313 LEU B CA 1
ATOM 5905 C C . LEU B 1 313 ? 7.34 13.906 21.5 1 83.06 313 LEU B C 1
ATOM 5907 O O . LEU B 1 313 ? 6.988 12.781 21.125 1 83.06 313 LEU B O 1
ATOM 5911 N N . SER B 1 314 ? 8.562 14.141 21.812 1 83.12 314 SER B N 1
ATOM 5912 C CA . SER B 1 314 ? 9.578 13.086 21.797 1 83.12 314 SER B CA 1
ATOM 5913 C C . SER B 1 314 ? 10.477 13.172 23.031 1 83.12 314 SER B C 1
ATOM 5915 O O . SER B 1 314 ? 11.68 13.398 22.906 1 83.12 314 SER B O 1
ATOM 5917 N N . LEU B 1 315 ? 9.906 12.891 24.094 1 88.69 315 LEU B N 1
ATOM 5918 C CA . LEU B 1 315 ? 10.672 12.852 25.344 1 88.69 315 LEU B CA 1
ATOM 5919 C C . LEU B 1 315 ? 11.75 11.773 25.281 1 88.69 315 LEU B C 1
ATOM 5921 O O . LEU B 1 315 ? 11.688 10.875 24.438 1 88.69 315 LEU B O 1
ATOM 5925 N N . PRO B 1 316 ? 12.695 11.852 26.156 1 92.38 316 PRO B N 1
ATOM 5926 C CA . PRO B 1 316 ? 13.828 10.922 26.062 1 92.38 316 PRO B CA 1
ATOM 5927 C C . PRO B 1 316 ? 13.391 9.461 26.062 1 92.38 316 PRO B C 1
ATOM 5929 O O . PRO B 1 316 ? 13.906 8.656 25.281 1 92.38 316 PRO B O 1
ATOM 5932 N N . ASP B 1 317 ? 12.422 9.117 26.891 1 91.94 317 ASP B N 1
ATOM 5933 C CA . ASP B 1 317 ? 11.945 7.734 26.906 1 91.94 317 ASP B CA 1
ATOM 5934 C C . ASP B 1 317 ? 11.297 7.352 25.578 1 91.94 317 ASP B C 1
ATOM 5936 O O . ASP B 1 317 ? 11.43 6.219 25.125 1 91.94 317 ASP B O 1
ATOM 5940 N N . ALA B 1 318 ? 10.547 8.25 25.047 1 92.25 318 ALA B N 1
ATOM 5941 C CA . ALA B 1 318 ? 9.914 8.016 23.75 1 92.25 318 ALA B CA 1
ATOM 5942 C C . ALA B 1 318 ? 10.961 7.871 22.641 1 92.25 318 ALA B C 1
ATOM 5944 O O . ALA B 1 318 ? 10.812 7.047 21.734 1 92.25 318 ALA B O 1
ATOM 5945 N N . GLN B 1 319 ? 12.023 8.695 22.719 1 95.5 319 GLN B N 1
ATOM 5946 C CA . GLN B 1 319 ? 13.125 8.562 21.766 1 95.5 319 GLN B CA 1
ATOM 5947 C C . GLN B 1 319 ? 13.75 7.172 21.844 1 95.5 319 GLN B C 1
ATOM 5949 O O . GLN B 1 319 ? 13.969 6.527 20.812 1 95.5 319 GLN B O 1
ATOM 5954 N N . GLU B 1 320 ? 13.961 6.738 23.047 1 95.81 320 GLU B N 1
ATOM 5955 C CA . GLU B 1 320 ? 14.602 5.445 23.266 1 95.81 320 GLU B CA 1
ATOM 5956 C C . GLU B 1 320 ? 13.727 4.305 22.766 1 95.81 320 GLU B C 1
ATOM 5958 O O . GLU B 1 320 ? 14.227 3.322 22.219 1 95.81 320 GLU B O 1
ATOM 5963 N N . SER B 1 321 ? 12.484 4.441 23.031 1 95.06 321 SER B N 1
ATOM 5964 C CA . SER B 1 321 ? 11.555 3.424 22.562 1 95.06 321 SER B CA 1
ATOM 5965 C C . SER B 1 321 ? 11.617 3.291 21.031 1 95.06 321 SER B C 1
ATOM 5967 O O . SER B 1 321 ? 11.648 2.18 20.516 1 95.06 321 SER B O 1
ATOM 5969 N N . LYS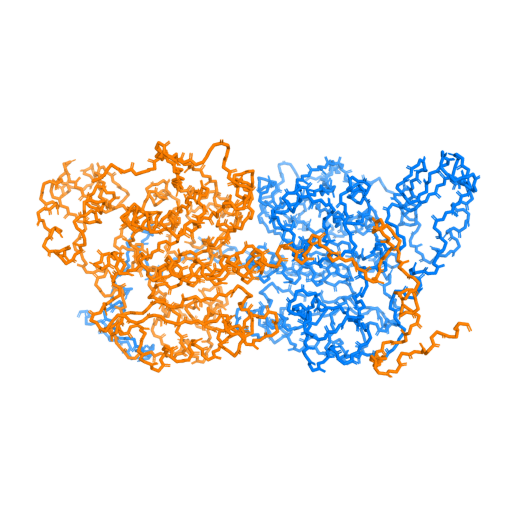 B 1 322 ? 11.633 4.398 20.344 1 97.31 322 LYS B N 1
ATOM 5970 C CA . LYS B 1 322 ? 11.727 4.391 18.891 1 97.31 322 LYS B CA 1
ATOM 5971 C C . LYS B 1 322 ? 13.039 3.779 18.422 1 97.31 322 LYS B C 1
ATOM 5973 O O . LYS B 1 322 ? 13.055 2.947 17.516 1 97.31 322 LYS B O 1
ATOM 5978 N N . MET B 1 323 ? 14.117 4.148 19.109 1 98.12 323 MET B N 1
ATOM 5979 C CA . MET B 1 323 ? 15.43 3.6 18.781 1 98.12 323 MET B CA 1
ATOM 5980 C C . MET B 1 323 ? 15.461 2.09 18.984 1 98.12 323 MET B C 1
ATOM 5982 O O . MET B 1 323 ? 15.984 1.353 18.156 1 98.12 323 MET B O 1
ATOM 5986 N N . ARG B 1 324 ? 14.844 1.63 19.984 1 97.56 324 ARG B N 1
ATOM 5987 C CA . ARG B 1 324 ? 14.906 0.227 20.375 1 97.56 324 ARG B CA 1
ATOM 5988 C C . ARG B 1 324 ? 14.047 -0.64 19.453 1 97.56 324 ARG B C 1
ATOM 5990 O O . ARG B 1 324 ? 14.375 -1.804 19.219 1 97.56 324 ARG B O 1
ATOM 5997 N N . THR B 1 325 ? 13.039 -0.076 18.922 1 97.81 325 THR B N 1
ATOM 5998 C CA . THR B 1 325 ? 12.031 -0.887 18.25 1 97.81 325 THR B CA 1
ATOM 5999 C C . THR B 1 325 ? 12.219 -0.845 16.734 1 97.81 325 THR B C 1
ATOM 6001 O O . THR B 1 325 ? 12.008 -1.849 16.047 1 97.81 325 THR B O 1
ATOM 6004 N N . THR B 1 326 ? 12.688 0.221 16.188 1 98.81 326 THR B N 1
ATOM 6005 C CA . THR B 1 326 ? 12.703 0.451 14.742 1 98.81 326 THR B CA 1
ATOM 6006 C C . THR B 1 326 ? 13.539 -0.613 14.039 1 98.81 326 THR B C 1
ATOM 6008 O O . THR B 1 326 ? 14.719 -0.786 14.344 1 98.81 326 THR B O 1
ATOM 6011 N N . GLY B 1 327 ? 12.883 -1.37 13.102 1 98.5 327 GLY B N 1
ATOM 6012 C CA . GLY B 1 327 ? 13.547 -2.283 12.188 1 98.5 327 GLY B CA 1
ATOM 6013 C C . GLY B 1 327 ? 13.914 -3.607 12.828 1 98.5 327 GLY B C 1
ATOM 6014 O O . GLY B 1 327 ? 14.672 -4.395 12.25 1 98.5 327 GLY B O 1
ATOM 6015 N N . THR B 1 328 ? 13.391 -3.951 14.023 1 97.94 328 THR B N 1
ATOM 6016 C CA . THR B 1 328 ? 13.867 -5.109 14.766 1 97.94 328 THR B CA 1
ATOM 6017 C C . THR B 1 328 ? 13.086 -6.359 14.391 1 97.94 328 THR B C 1
ATOM 6019 O O . THR B 1 328 ? 13.5 -7.48 14.703 1 97.94 328 THR B O 1
ATOM 6022 N N . GLY B 1 329 ? 11.945 -6.18 13.727 1 96.5 329 GLY B N 1
ATOM 6023 C CA . GLY B 1 329 ? 11.102 -7.316 13.391 1 96.5 329 GLY B CA 1
ATOM 6024 C C . GLY B 1 329 ? 11.453 -7.953 12.062 1 96.5 329 GLY B C 1
ATOM 6025 O O . GLY B 1 329 ? 12.414 -7.543 11.406 1 96.5 329 GLY B O 1
ATOM 6026 N N . THR B 1 330 ? 10.672 -8.992 11.695 1 94.94 330 THR B N 1
ATOM 6027 C CA . THR B 1 330 ? 10.844 -9.664 10.406 1 94.94 330 THR B CA 1
ATOM 6028 C C . THR B 1 330 ? 10.648 -8.68 9.258 1 94.94 330 THR B C 1
ATOM 6030 O O . THR B 1 330 ? 9.648 -7.969 9.203 1 94.94 330 THR B O 1
ATOM 6033 N N . GLY B 1 331 ? 11.648 -8.641 8.445 1 95.12 331 GLY B N 1
ATOM 6034 C CA . GLY B 1 331 ? 11.57 -7.75 7.301 1 95.12 331 GLY B CA 1
ATOM 6035 C C . GLY B 1 331 ? 12.133 -6.367 7.578 1 95.12 331 GLY B C 1
ATOM 6036 O O . GLY B 1 331 ? 12.266 -5.551 6.664 1 95.12 331 GLY B O 1
ATOM 6037 N N . GLY B 1 332 ? 12.477 -6.094 8.852 1 97.69 332 GLY B N 1
ATOM 6038 C CA . GLY B 1 332 ? 13.039 -4.809 9.227 1 97.69 332 GLY B CA 1
ATOM 6039 C C . GLY B 1 332 ? 14.5 -4.66 8.852 1 97.69 332 GLY B C 1
ATOM 6040 O O . GLY B 1 332 ? 15.117 -5.602 8.352 1 97.69 332 GLY B O 1
ATOM 6041 N N . SER B 1 333 ? 15.047 -3.537 9.117 1 97.94 333 SER B N 1
ATOM 6042 C CA . SER B 1 333 ? 16.406 -3.184 8.711 1 97.94 333 SER B CA 1
ATOM 6043 C C . SER B 1 333 ? 17.438 -3.854 9.602 1 97.94 333 SER B C 1
ATOM 6045 O O . SER B 1 333 ? 18.625 -3.91 9.258 1 97.94 333 SER B O 1
ATOM 6047 N N . GLY B 1 334 ? 17.109 -4.316 10.711 1 97.06 334 GLY B N 1
ATOM 6048 C CA . GLY B 1 334 ? 18.031 -4.836 11.703 1 97.06 334 GLY B CA 1
ATOM 6049 C C . GLY B 1 334 ? 18.281 -3.875 12.852 1 97.06 334 GLY B C 1
ATOM 6050 O O . GLY B 1 334 ? 18.938 -4.23 13.836 1 97.06 334 GLY B O 1
ATOM 6051 N N . GLY B 1 335 ? 17.828 -2.609 12.742 1 98.25 335 GLY B N 1
ATOM 6052 C CA . GLY B 1 335 ? 17.781 -1.651 13.828 1 98.25 335 GLY B CA 1
ATOM 6053 C C . GLY B 1 335 ? 19.156 -1.131 14.227 1 98.25 335 GLY B C 1
ATOM 6054 O O . GLY B 1 335 ? 20.078 -1.151 13.414 1 98.25 335 GLY B O 1
ATOM 6055 N N . VAL B 1 336 ? 19.141 -0.664 15.438 1 98.62 336 VAL B N 1
ATOM 6056 C CA . VAL B 1 336 ? 20.359 -0.084 15.992 1 98.62 336 VAL B CA 1
ATOM 6057 C C . VAL B 1 336 ? 21.469 -1.133 16.016 1 98.62 336 VAL B C 1
ATOM 6059 O O . VAL B 1 336 ? 22.625 -0.83 15.703 1 98.62 336 VAL B O 1
ATOM 6062 N N . ALA B 1 337 ? 21.156 -2.35 16.266 1 97.38 337 ALA B N 1
ATOM 6063 C CA . ALA B 1 337 ? 22.125 -3.434 16.406 1 97.38 337 ALA B CA 1
ATOM 6064 C C . ALA B 1 337 ? 22.906 -3.646 15.117 1 97.38 337 ALA B C 1
ATOM 6066 O O . ALA B 1 337 ? 24.078 -4.008 15.141 1 97.38 337 ALA B O 1
ATOM 6067 N N . LYS B 1 338 ? 22.266 -3.346 13.977 1 96.56 338 LYS B N 1
ATOM 6068 C CA . LYS B 1 338 ? 22.906 -3.549 12.688 1 96.56 338 LYS B CA 1
ATOM 6069 C C . LYS B 1 338 ? 23.391 -2.225 12.102 1 96.56 338 LYS B C 1
ATOM 6071 O O . LYS B 1 338 ? 23.75 -2.152 10.922 1 96.56 338 LYS B O 1
ATOM 6076 N N . GLY B 1 339 ? 23.281 -1.147 12.867 1 97.5 339 GLY B N 1
ATOM 6077 C CA . GLY B 1 339 ? 23.75 0.158 12.43 1 97.5 339 GLY B CA 1
ATOM 6078 C C . GLY B 1 339 ? 22.797 0.835 11.453 1 97.5 339 GLY B C 1
ATOM 6079 O O . GLY B 1 339 ? 23.219 1.718 10.695 1 97.5 339 GLY B O 1
ATOM 6080 N N . MET B 1 340 ? 21.562 0.394 11.461 1 98.44 340 MET B N 1
ATOM 6081 C CA . MET B 1 340 ? 20.609 0.861 10.453 1 98.44 340 MET B CA 1
ATOM 6082 C C . MET B 1 340 ? 19.719 1.965 11.016 1 98.44 340 MET B C 1
ATOM 6084 O O . MET B 1 340 ? 18.938 2.568 10.289 1 98.44 340 MET B O 1
ATOM 6088 N N . VAL B 1 341 ? 19.812 2.25 12.352 1 98.88 341 VAL B N 1
ATOM 6089 C CA . VAL B 1 341 ? 18.984 3.262 13 1 98.88 341 VAL B CA 1
ATOM 6090 C C . VAL B 1 341 ? 19.844 4.141 13.898 1 98.88 341 VAL B C 1
ATOM 6092 O O . VAL B 1 341 ? 20.625 3.637 14.711 1 98.88 341 VAL B O 1
ATOM 6095 N N . GLU B 1 342 ? 19.75 5.379 13.711 1 98.81 342 GLU B N 1
ATOM 6096 C CA . GLU B 1 342 ? 20.438 6.363 14.539 1 98.81 342 GLU B CA 1
ATOM 6097 C C . GLU B 1 342 ? 19.531 7.531 14.891 1 98.81 342 GLU B C 1
ATOM 6099 O O . GLU B 1 342 ? 18.438 7.656 14.328 1 98.81 342 GLU B O 1
ATOM 6104 N N . LYS B 1 343 ? 19.969 8.328 15.867 1 98.69 343 LYS B N 1
ATOM 6105 C CA . LYS B 1 343 ? 19.234 9.555 16.156 1 98.69 343 LYS B CA 1
ATOM 6106 C C . LYS B 1 343 ? 20.172 10.75 16.266 1 98.69 343 LYS B C 1
ATOM 6108 O O . LYS B 1 343 ? 21.344 10.594 16.594 1 98.69 343 LYS B O 1
ATOM 6113 N N . ALA B 1 344 ? 19.719 11.859 15.914 1 98.69 344 ALA B N 1
ATOM 6114 C CA . ALA B 1 344 ? 20.297 13.172 16.172 1 98.69 344 ALA B CA 1
ATOM 6115 C C . ALA B 1 344 ? 19.375 14.023 17.031 1 98.69 344 ALA B C 1
ATOM 6117 O O . ALA B 1 344 ? 18.188 14.164 16.719 1 98.69 344 ALA B O 1
ATOM 6118 N N . VAL B 1 345 ? 19.953 14.602 18.125 1 98.38 345 VAL B N 1
ATOM 6119 C CA . VAL B 1 345 ? 19.141 15.398 19.031 1 98.38 345 VAL B CA 1
ATOM 6120 C C . VAL B 1 345 ? 19.719 16.812 19.141 1 98.38 345 VAL B C 1
ATOM 6122 O O . VAL B 1 345 ? 20.906 16.984 19.422 1 98.38 345 VAL B O 1
ATOM 6125 N N . LEU B 1 346 ? 18.922 17.781 18.859 1 98.25 346 LEU B N 1
ATOM 6126 C CA . LEU B 1 346 ? 19.281 19.172 19.141 1 98.25 346 LEU B CA 1
ATOM 6127 C C . LEU B 1 346 ? 18.812 19.594 20.531 1 98.25 346 LEU B C 1
ATOM 6129 O O . LEU B 1 346 ? 17.609 19.797 20.75 1 98.25 346 LEU B O 1
ATOM 6133 N N . PRO B 1 347 ? 19.625 19.797 21.453 1 96.69 347 PRO B N 1
ATOM 6134 C CA . PRO B 1 347 ? 19.234 19.969 22.859 1 96.69 347 PRO B CA 1
ATOM 6135 C C . PRO B 1 347 ? 18.234 21.109 23.047 1 96.69 347 PRO B C 1
ATOM 6137 O O . PRO B 1 347 ? 17.266 20.969 23.797 1 96.69 347 PRO B O 1
ATOM 6140 N N . LYS B 1 348 ? 18.312 22.188 22.328 1 95.62 348 LYS B N 1
ATOM 6141 C CA . LYS B 1 348 ? 17.438 23.344 22.547 1 95.62 348 LYS B CA 1
ATOM 6142 C C . LYS B 1 348 ? 16.344 23.422 21.484 1 95.62 348 LYS B C 1
ATOM 6144 O O . LYS B 1 348 ? 15.609 24.406 21.406 1 95.62 348 LYS B O 1
ATOM 6149 N N . GLY B 1 349 ? 16.328 22.422 20.672 1 96.19 349 GLY B N 1
ATOM 6150 C CA . GLY B 1 349 ? 15.352 22.406 19.578 1 96.19 349 GLY B CA 1
ATOM 6151 C C . GLY B 1 349 ? 13.961 22.016 20.031 1 96.19 349 GLY B C 1
ATOM 6152 O O . GLY B 1 349 ? 13.797 21.219 20.953 1 96.19 349 GLY B O 1
ATOM 6153 N N . GLY B 1 350 ? 12.938 22.578 19.391 1 94.81 350 GLY B N 1
ATOM 6154 C CA . GLY B 1 350 ? 11.547 22.203 19.578 1 94.81 350 GLY B CA 1
ATOM 6155 C C . GLY B 1 350 ? 10.969 21.469 18.375 1 94.81 350 GLY B C 1
ATOM 6156 O O . GLY B 1 350 ? 11.719 20.953 17.531 1 94.81 350 GLY B O 1
ATOM 6157 N N . HIS B 1 351 ? 9.633 21.391 18.328 1 93.88 351 HIS B N 1
ATOM 6158 C CA . HIS B 1 351 ? 8.945 20.625 17.281 1 93.88 351 HIS B CA 1
ATOM 6159 C C . HIS B 1 351 ? 9.172 21.25 15.906 1 93.88 351 HIS B C 1
ATOM 6161 O O . HIS B 1 351 ? 9.086 20.547 14.891 1 93.88 351 HIS B O 1
ATOM 6167 N N . THR B 1 352 ? 9.438 22.562 15.836 1 95.81 352 THR B N 1
ATOM 6168 C CA . THR B 1 352 ? 9.609 23.25 14.57 1 95.81 352 THR B CA 1
ATOM 6169 C C . THR B 1 352 ? 11.086 23.5 14.273 1 95.81 352 THR B C 1
ATOM 6171 O O . THR B 1 352 ? 11.438 24.438 13.555 1 95.81 352 THR B O 1
ATOM 6174 N N . LEU B 1 353 ? 11.961 22.688 14.844 1 97.62 353 LEU B N 1
ATOM 6175 C CA . LEU B 1 353 ? 13.398 22.875 14.664 1 97.62 353 LEU B CA 1
ATOM 6176 C C . LEU B 1 353 ? 13.773 22.875 13.188 1 97.62 353 LEU B C 1
ATOM 6178 O O . LEU B 1 353 ? 14.75 23.5 12.781 1 97.62 353 LEU B O 1
ATOM 6182 N N . VAL B 1 354 ? 12.977 22.203 12.32 1 98.38 354 VAL B N 1
ATOM 6183 C CA . VAL B 1 354 ? 13.258 22.094 10.891 1 98.38 354 VAL B CA 1
ATOM 6184 C C . VAL B 1 354 ? 13.109 23.469 10.234 1 98.38 354 VAL B C 1
ATOM 6186 O O . VAL B 1 354 ? 13.719 23.719 9.195 1 98.38 354 VAL B O 1
ATOM 6189 N N . PHE B 1 355 ? 12.391 24.406 10.875 1 98.12 355 PHE B N 1
ATOM 6190 C CA . PHE B 1 355 ? 12.195 25.75 10.375 1 98.12 355 PHE B CA 1
ATOM 6191 C C . PHE B 1 355 ? 13.094 26.734 11.109 1 98.12 355 PHE B C 1
ATOM 6193 O O . PHE B 1 355 ? 13.312 27.859 10.633 1 98.12 355 PHE B O 1
ATOM 6200 N N . GLU B 1 356 ? 13.523 26.391 12.289 1 98.12 356 GLU B N 1
ATOM 6201 C CA . GLU B 1 356 ? 14.281 27.297 13.148 1 98.12 356 GLU B CA 1
ATOM 6202 C C . GLU B 1 356 ? 15.781 27.078 12.984 1 98.12 356 GLU B C 1
ATOM 6204 O O . GLU B 1 356 ? 16.547 28.031 12.875 1 98.12 356 GLU B O 1
ATOM 6209 N N . GLN B 1 357 ? 16.125 25.844 13.016 1 98.19 357 GLN B N 1
ATOM 6210 C CA . GLN B 1 357 ? 17.531 25.469 12.859 1 98.19 357 GLN B CA 1
ATOM 6211 C C . GLN B 1 357 ? 17.75 24.688 11.57 1 98.19 357 GLN B C 1
ATOM 6213 O O . GLN B 1 357 ? 18.219 23.547 11.609 1 98.19 357 GLN B O 1
ATOM 6218 N N . VAL B 1 358 ? 17.531 25.359 10.453 1 98.5 358 VAL B N 1
ATOM 6219 C CA . VAL B 1 358 ? 17.531 24.766 9.125 1 98.5 358 VAL B CA 1
ATOM 6220 C C . VAL B 1 358 ? 18.922 24.203 8.812 1 98.5 358 VAL B C 1
ATOM 6222 O O . VAL B 1 358 ? 19.047 23.094 8.312 1 98.5 358 VAL B O 1
ATOM 6225 N N . ASP B 1 359 ? 19.906 24.953 9.125 1 97.62 359 ASP B N 1
ATOM 6226 C CA . ASP B 1 359 ? 21.281 24.578 8.828 1 97.62 359 ASP B CA 1
ATOM 6227 C C . ASP B 1 359 ? 21.688 23.312 9.578 1 97.62 359 ASP B C 1
ATOM 6229 O O . ASP B 1 359 ? 22.297 22.406 9 1 97.62 359 ASP B O 1
ATOM 6233 N N . TRP B 1 360 ? 21.312 23.25 10.859 1 98.56 360 TRP B N 1
ATOM 6234 C CA . TRP B 1 360 ? 21.625 22.078 11.656 1 98.56 360 TRP B CA 1
ATOM 6235 C C . TRP B 1 360 ? 20.938 20.828 11.102 1 98.56 360 TRP B C 1
ATOM 6237 O O . TRP B 1 360 ? 21.562 19.781 10.961 1 98.56 360 TRP B O 1
ATOM 6247 N N . CYS B 1 361 ? 19.672 20.969 10.797 1 98.81 361 CYS B N 1
ATOM 6248 C CA . CYS B 1 361 ? 18.922 19.859 10.242 1 98.81 361 CYS B CA 1
ATOM 6249 C C . CYS B 1 361 ? 19.547 19.391 8.93 1 98.81 361 CYS B C 1
ATOM 6251 O O . CYS B 1 361 ? 19.75 18.188 8.734 1 98.81 361 CYS B O 1
ATOM 6253 N N . ALA B 1 362 ? 19.812 20.328 8.023 1 98.81 362 ALA B N 1
ATOM 6254 C CA . ALA B 1 362 ? 20.406 19.984 6.73 1 98.81 362 ALA B CA 1
ATOM 6255 C C . ALA B 1 362 ? 21.734 19.234 6.91 1 98.81 362 ALA B C 1
ATOM 6257 O O . ALA B 1 362 ? 22 18.266 6.203 1 98.81 362 ALA B O 1
ATOM 6258 N N . GLU B 1 363 ? 22.5 19.688 7.875 1 98.69 363 GLU B N 1
ATOM 6259 C CA . GLU B 1 363 ? 23.797 19.062 8.133 1 98.69 363 GLU B CA 1
ATOM 6260 C C . GLU B 1 363 ? 23.625 17.625 8.625 1 98.69 363 GLU B C 1
ATOM 6262 O O . GLU B 1 363 ? 24.328 16.719 8.156 1 98.69 363 GLU B O 1
ATOM 6267 N N . ARG B 1 364 ? 22.719 17.375 9.555 1 98.81 364 ARG B N 1
ATOM 6268 C CA . ARG B 1 364 ? 22.5 16.031 10.086 1 98.81 364 ARG B CA 1
ATOM 6269 C C . ARG B 1 364 ? 21.969 15.102 9.008 1 98.81 364 ARG B C 1
ATOM 6271 O O . ARG B 1 364 ? 22.406 13.953 8.914 1 98.81 364 ARG B O 1
ATOM 6278 N N . VAL B 1 365 ? 21.062 15.602 8.227 1 98.94 365 VAL B N 1
ATOM 6279 C CA . VAL B 1 365 ? 20.484 14.797 7.152 1 98.94 365 VAL B CA 1
ATOM 6280 C C . VAL B 1 365 ? 21.562 14.461 6.125 1 98.94 365 VAL B C 1
ATOM 6282 O O . VAL B 1 365 ? 21.656 13.32 5.656 1 98.94 365 VAL B O 1
ATOM 6285 N N . ALA B 1 366 ? 22.391 15.461 5.781 1 98.88 366 ALA B N 1
ATOM 6286 C CA . ALA B 1 366 ? 23.438 15.258 4.785 1 98.88 366 ALA B CA 1
ATOM 6287 C C . ALA B 1 366 ? 24.453 14.227 5.266 1 98.88 366 ALA B C 1
ATOM 6289 O O . ALA B 1 366 ? 24.859 13.344 4.508 1 98.88 366 ALA B O 1
ATOM 6290 N N . ASP B 1 367 ? 24.844 14.336 6.562 1 98.81 367 ASP B N 1
ATOM 6291 C CA . ASP B 1 367 ? 25.797 13.391 7.133 1 98.81 367 ASP B CA 1
ATOM 6292 C C . ASP B 1 367 ? 25.266 11.961 7.082 1 98.81 367 ASP B C 1
ATOM 6294 O O . ASP B 1 367 ? 25.984 11.047 6.664 1 98.81 367 ASP B O 1
ATOM 6298 N N . TRP B 1 368 ? 24.078 11.805 7.453 1 98.88 368 TRP B N 1
ATOM 6299 C CA . TRP B 1 368 ? 23.438 10.492 7.418 1 98.88 368 TRP B CA 1
ATOM 6300 C C . TRP B 1 368 ? 23.359 9.969 5.988 1 98.88 368 TRP B C 1
ATOM 6302 O O . TRP B 1 368 ? 23.703 8.812 5.719 1 98.88 368 TRP B O 1
ATOM 6312 N N . THR B 1 369 ? 22.922 10.828 5.07 1 98.88 369 THR B N 1
ATOM 6313 C CA . THR B 1 369 ? 22.703 10.438 3.684 1 98.88 369 THR B CA 1
ATOM 6314 C C . THR B 1 369 ? 24 9.984 3.031 1 98.88 369 THR B C 1
ATOM 6316 O O . THR B 1 369 ? 24.031 9 2.291 1 98.88 369 THR B O 1
ATOM 6319 N N . GLN B 1 370 ? 25.062 10.703 3.348 1 98.81 370 GLN B N 1
ATOM 6320 C CA . GLN B 1 370 ? 26.359 10.336 2.779 1 98.81 370 GLN B CA 1
ATOM 6321 C C . GLN B 1 370 ? 26.797 8.953 3.25 1 98.81 370 GLN B C 1
ATOM 6323 O O . GLN B 1 370 ? 27.266 8.141 2.451 1 98.81 370 GLN B O 1
ATOM 6328 N N . ARG B 1 371 ? 26.703 8.695 4.535 1 98.44 371 ARG B N 1
ATOM 6329 C CA . ARG B 1 371 ? 27.094 7.398 5.078 1 98.44 371 ARG B CA 1
ATOM 6330 C C . ARG B 1 371 ? 26.203 6.285 4.516 1 98.44 371 ARG B C 1
ATOM 6332 O O . ARG B 1 371 ? 26.703 5.238 4.105 1 98.44 371 ARG B O 1
ATOM 6339 N N . TRP B 1 372 ? 24.922 6.566 4.473 1 98.56 372 TRP B N 1
ATOM 6340 C CA . TRP B 1 372 ? 24 5.598 3.895 1 98.56 372 TRP B CA 1
ATOM 6341 C C . TRP B 1 372 ? 24.359 5.32 2.434 1 98.56 372 TRP B C 1
ATOM 6343 O O . TRP B 1 372 ? 24.359 4.168 1.998 1 98.56 372 TRP B O 1
ATOM 6353 N N . PHE B 1 373 ? 24.656 6.387 1.629 1 98.75 373 PHE B N 1
ATOM 6354 C CA . PHE B 1 373 ? 24.891 6.305 0.193 1 98.75 373 PHE B CA 1
ATOM 6355 C C . PHE B 1 373 ? 26.078 5.395 -0.11 1 98.75 373 PHE B C 1
ATOM 6357 O O . PHE B 1 373 ? 26.031 4.598 -1.047 1 98.75 373 PHE B O 1
ATOM 6364 N N . ARG B 1 374 ? 27.047 5.48 0.745 1 98.06 374 ARG B N 1
ATOM 6365 C CA . ARG B 1 374 ? 28.203 4.613 0.579 1 98.06 374 ARG B CA 1
ATOM 6366 C C . ARG B 1 374 ? 27.812 3.145 0.724 1 98.06 374 ARG B C 1
ATOM 6368 O O . ARG B 1 374 ? 28.234 2.303 -0.071 1 98.06 374 ARG B O 1
ATOM 6375 N N . GLY B 1 375 ? 27.031 2.881 1.717 1 97.56 375 GLY B N 1
ATOM 6376 C CA . GLY B 1 375 ? 26.547 1.522 1.893 1 97.56 375 GLY B CA 1
ATOM 6377 C C . GLY B 1 375 ? 25.641 1.063 0.766 1 97.56 375 GLY B C 1
ATOM 6378 O O . GLY B 1 375 ? 25.703 -0.093 0.344 1 97.56 375 GLY B O 1
ATOM 6379 N N . TRP B 1 376 ? 24.828 1.97 0.314 1 97.81 376 TRP B N 1
ATOM 6380 C CA . TRP B 1 376 ? 23.922 1.668 -0.789 1 97.81 376 TRP B CA 1
ATOM 6381 C C . TRP B 1 376 ? 24.703 1.301 -2.049 1 97.81 376 TRP B C 1
ATOM 6383 O O . TRP B 1 376 ? 24.344 0.359 -2.758 1 97.81 376 TRP B O 1
ATOM 6393 N N . LEU B 1 377 ? 25.75 2.023 -2.354 1 98 377 LEU B N 1
ATOM 6394 C CA . LEU B 1 377 ? 26.609 1.729 -3.506 1 98 377 LEU B CA 1
ATOM 6395 C C . LEU B 1 377 ? 27.219 0.337 -3.385 1 98 377 LEU B C 1
ATOM 6397 O O . LEU B 1 377 ? 27.328 -0.385 -4.379 1 98 377 LEU B O 1
ATOM 6401 N N . GLU B 1 378 ? 27.578 -0.038 -2.172 1 97.62 378 GLU B N 1
ATOM 6402 C CA . GLU B 1 378 ? 28.125 -1.375 -1.94 1 97.62 378 GLU B CA 1
ATOM 6403 C C . GLU B 1 378 ? 27.062 -2.447 -2.199 1 97.62 378 GLU B C 1
ATOM 6405 O O . GLU B 1 378 ? 27.359 -3.488 -2.791 1 97.62 378 GLU B O 1
ATOM 6410 N N . ASP B 1 379 ? 25.891 -2.191 -1.787 1 96.75 379 ASP B N 1
ATOM 6411 C CA . ASP B 1 379 ? 24.797 -3.125 -2.043 1 96.75 379 ASP B CA 1
ATOM 6412 C C . ASP B 1 379 ? 24.531 -3.27 -3.541 1 96.75 379 ASP B C 1
ATOM 6414 O O . ASP B 1 379 ? 24.297 -4.375 -4.031 1 96.75 379 ASP B O 1
ATOM 6418 N N . GLU B 1 380 ? 24.547 -2.127 -4.242 1 96.06 380 GLU B N 1
ATOM 6419 C CA . GLU B 1 380 ? 24.344 -2.168 -5.688 1 96.06 380 GLU B CA 1
ATOM 6420 C C . GLU B 1 380 ? 25.438 -2.986 -6.375 1 96.06 380 GLU B C 1
ATOM 6422 O O . GLU B 1 380 ? 25.156 -3.73 -7.32 1 96.06 380 GLU B O 1
ATOM 6427 N N . LYS B 1 381 ? 26.656 -2.812 -5.898 1 96.81 381 LYS B N 1
ATOM 6428 C CA . LYS B 1 381 ? 27.75 -3.602 -6.438 1 96.81 381 LYS B CA 1
ATOM 6429 C C . LYS B 1 381 ? 27.531 -5.09 -6.195 1 96.81 381 LYS B C 1
ATOM 6431 O O . LYS B 1 381 ? 27.781 -5.914 -7.082 1 96.81 381 LYS B O 1
ATOM 6436 N N . PHE B 1 382 ? 27.094 -5.406 -5.031 1 96.88 382 PHE B N 1
ATOM 6437 C CA . PHE B 1 382 ? 26.766 -6.793 -4.738 1 96.88 382 PHE B CA 1
ATOM 6438 C C . PHE B 1 382 ? 25.797 -7.348 -5.766 1 96.88 382 PHE B C 1
ATOM 6440 O O . PHE B 1 382 ? 26 -8.43 -6.316 1 96.88 382 PHE B O 1
ATOM 6447 N N . TRP B 1 383 ? 24.688 -6.648 -6.094 1 94.94 383 TRP B N 1
ATOM 6448 C CA . TRP B 1 383 ? 23.625 -7.129 -6.977 1 94.94 383 TRP B CA 1
ATOM 6449 C C . TRP B 1 383 ? 24.109 -7.219 -8.422 1 94.94 383 TRP B C 1
ATOM 6451 O O . TRP B 1 383 ? 23.625 -8.047 -9.195 1 94.94 383 TRP B O 1
ATOM 6461 N N . GLU B 1 384 ? 25.094 -6.398 -8.742 1 93.12 384 GLU B N 1
ATOM 6462 C CA . GLU B 1 384 ? 25.688 -6.453 -10.07 1 93.12 384 GLU B CA 1
ATOM 6463 C C . GLU B 1 384 ? 26.5 -7.727 -10.266 1 93.12 384 GLU B C 1
ATOM 6465 O O . GLU B 1 384 ? 26.594 -8.242 -11.383 1 93.12 384 GLU B O 1
ATOM 6470 N N . GLU B 1 385 ? 26.984 -8.25 -9.125 1 93.88 385 GLU B N 1
ATOM 6471 C CA . GLU B 1 385 ? 27.938 -9.359 -9.219 1 93.88 385 GLU B CA 1
ATOM 6472 C C . GLU B 1 385 ? 27.281 -10.672 -8.781 1 93.88 385 GLU B C 1
ATOM 6474 O O . GLU B 1 385 ? 27.766 -11.75 -9.141 1 93.88 385 GLU B O 1
ATOM 6479 N N . TYR B 1 386 ? 26.281 -10.57 -8.023 1 93.25 386 TYR B N 1
ATOM 6480 C CA . TYR B 1 386 ? 25.672 -11.75 -7.414 1 93.25 386 TYR B CA 1
ATOM 6481 C C . TYR B 1 386 ? 25.047 -12.648 -8.477 1 93.25 386 TYR B C 1
ATOM 6483 O O . TYR B 1 386 ? 24.312 -12.172 -9.344 1 93.25 386 TYR B O 1
ATOM 6491 N N . GLN B 1 387 ? 25.406 -13.891 -8.422 1 91.19 387 GLN B N 1
ATOM 6492 C CA . GLN B 1 387 ? 24.781 -14.922 -9.234 1 91.19 387 GLN B CA 1
ATOM 6493 C C . GLN B 1 387 ? 24 -15.898 -8.367 1 91.19 387 GLN B C 1
ATOM 6495 O O . GLN B 1 387 ? 24.562 -16.562 -7.492 1 91.19 387 GLN B O 1
ATOM 6500 N N . SER B 1 388 ? 22.766 -16.031 -8.656 1 91.38 388 SER B N 1
ATOM 6501 C CA . SER B 1 388 ? 21.906 -16.875 -7.852 1 91.38 388 SER B CA 1
ATOM 6502 C C . SER B 1 388 ? 22.297 -18.344 -7.969 1 91.38 388 SER B C 1
ATOM 6504 O O . SER B 1 388 ? 22.594 -18.828 -9.062 1 91.38 388 SER B O 1
ATOM 6506 N N . ARG B 1 389 ? 22.25 -19.031 -6.914 1 92.25 389 ARG B N 1
ATOM 6507 C CA . ARG B 1 389 ? 22.484 -20.469 -6.902 1 92.25 389 ARG B CA 1
ATOM 6508 C C . ARG B 1 389 ? 21.219 -21.25 -7.227 1 92.25 389 ARG B C 1
ATOM 6510 O O . ARG B 1 389 ? 21.266 -22.453 -7.43 1 92.25 389 ARG B O 1
ATOM 6517 N N . GLY B 1 390 ? 20.156 -20.531 -7.223 1 92.25 390 GLY B N 1
ATOM 6518 C CA . GLY B 1 390 ? 18.875 -21.188 -7.438 1 92.25 390 GLY B CA 1
ATOM 6519 C C . GLY B 1 390 ? 18.484 -21.266 -8.906 1 92.25 390 GLY B C 1
ATOM 6520 O O . GLY B 1 390 ? 17.5 -21.906 -9.25 1 92.25 390 GLY B O 1
ATOM 6521 N N . SER B 1 391 ? 19.234 -20.641 -9.766 1 93.94 391 SER B N 1
ATOM 6522 C CA . SER B 1 391 ? 18.906 -20.594 -11.188 1 93.94 391 SER B CA 1
ATOM 6523 C C . SER B 1 391 ? 20.141 -20.781 -12.055 1 93.94 391 SER B C 1
ATOM 6525 O O . SER B 1 391 ? 21.266 -20.734 -11.547 1 93.94 391 SER B O 1
ATOM 6527 N N . ASP B 1 392 ? 19.938 -21.047 -13.352 1 92.88 392 ASP B N 1
ATOM 6528 C CA . ASP B 1 392 ? 21.062 -21.094 -14.289 1 92.88 392 ASP B CA 1
ATOM 6529 C C . ASP B 1 392 ? 21.578 -19.688 -14.594 1 92.88 392 ASP B C 1
ATOM 6531 O O . ASP B 1 392 ? 21.047 -18.703 -14.086 1 92.88 392 ASP B O 1
ATOM 6535 N N . LYS B 1 393 ? 22.578 -19.594 -15.297 1 88.75 393 LYS B N 1
ATOM 6536 C CA . LYS B 1 393 ? 23.281 -18.344 -15.539 1 88.75 393 LYS B CA 1
ATOM 6537 C C . LYS B 1 393 ? 22.359 -17.328 -16.219 1 88.75 393 LYS B C 1
ATOM 6539 O O . LYS B 1 393 ? 22.453 -16.125 -15.961 1 88.75 393 LYS B O 1
ATOM 6544 N N . GLU B 1 394 ? 21.406 -17.844 -16.953 1 87.94 394 GLU B N 1
ATOM 6545 C CA . GLU B 1 394 ? 20.516 -16.953 -17.703 1 87.94 394 GLU B CA 1
ATOM 6546 C C . GLU B 1 394 ? 19.266 -16.609 -16.875 1 87.94 394 GLU B C 1
ATOM 6548 O O . GLU B 1 394 ? 18.5 -15.727 -17.25 1 87.94 394 GLU B O 1
ATOM 6553 N N . GLY B 1 395 ? 19.109 -17.297 -15.773 1 90.12 395 GLY B N 1
ATOM 6554 C CA . GLY B 1 395 ? 17.953 -17.062 -14.93 1 90.12 395 GLY B CA 1
ATOM 6555 C C . GLY B 1 395 ? 16.656 -17.578 -15.531 1 90.12 395 GLY B C 1
ATOM 6556 O O . GLY B 1 395 ? 15.578 -17.031 -15.273 1 90.12 395 GLY B O 1
ATOM 6557 N N . VAL B 1 396 ? 16.719 -18.562 -16.359 1 93 396 VAL B N 1
ATOM 6558 C CA . VAL B 1 396 ? 15.555 -19.047 -17.094 1 93 396 VAL B CA 1
ATOM 6559 C C . VAL B 1 396 ? 15.156 -20.422 -16.562 1 93 396 VAL B C 1
ATOM 6561 O O . VAL B 1 396 ? 13.977 -20.781 -16.562 1 93 396 VAL B O 1
ATOM 6564 N N . ARG B 1 397 ? 16.188 -21.203 -16.016 1 96 397 ARG B N 1
ATOM 6565 C CA . ARG B 1 397 ? 15.961 -22.547 -15.492 1 96 397 ARG B CA 1
ATOM 6566 C C . ARG B 1 397 ? 16.375 -22.656 -14.023 1 96 397 ARG B C 1
ATOM 6568 O O . ARG B 1 397 ? 17.344 -22.016 -13.602 1 96 397 ARG B O 1
ATOM 6575 N N . MET B 1 398 ? 15.586 -23.453 -13.375 1 96.19 398 MET B N 1
ATOM 6576 C CA . MET B 1 398 ? 16 -23.812 -12.016 1 96.19 398 MET B CA 1
ATOM 6577 C C . MET B 1 398 ? 17.328 -24.531 -12.023 1 96.19 398 MET B C 1
ATOM 6579 O O . MET B 1 398 ? 17.578 -25.391 -12.891 1 96.19 398 MET B O 1
ATOM 6583 N N . SER B 1 399 ? 18.25 -24.219 -11.094 1 95.62 399 SER B N 1
ATOM 6584 C CA . SER B 1 399 ? 19.5 -24.938 -10.953 1 95.62 399 SER B CA 1
ATOM 6585 C C . SER B 1 399 ? 19.266 -26.375 -10.477 1 95.62 399 SER B C 1
ATOM 6587 O O . SER B 1 399 ? 18.172 -26.703 -9.992 1 95.62 399 SER B O 1
ATOM 6589 N N . GLU B 1 400 ? 20.281 -27.141 -10.656 1 95 400 GLU B N 1
ATOM 6590 C CA . GLU B 1 400 ? 20.203 -28.5 -10.148 1 95 400 GLU B CA 1
ATOM 6591 C C . GLU B 1 400 ? 20.031 -28.516 -8.633 1 95 400 GLU B C 1
ATOM 6593 O O . GLU B 1 400 ? 19.266 -29.328 -8.094 1 95 400 GLU B O 1
ATOM 6598 N N . GLU B 1 401 ? 20.641 -27.625 -7.973 1 93.69 401 GLU B N 1
ATOM 6599 C CA . GLU B 1 401 ? 20.531 -27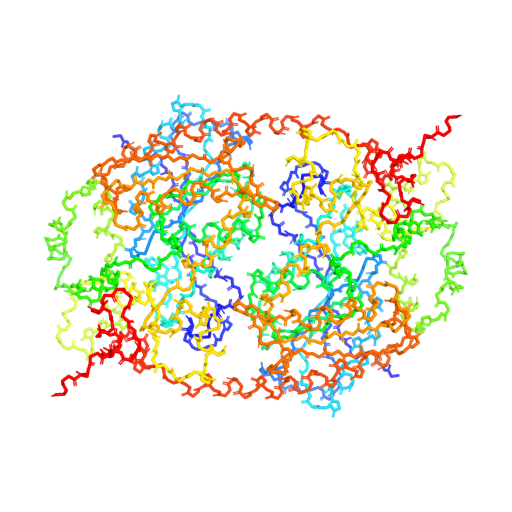.531 -6.52 1 93.69 401 GLU B CA 1
ATOM 6600 C C . GLU B 1 401 ? 19.094 -27.188 -6.098 1 93.69 401 GLU B C 1
ATOM 6602 O O . GLU B 1 401 ? 18.547 -27.812 -5.195 1 93.69 401 GLU B O 1
ATOM 6607 N N . ALA B 1 402 ? 18.578 -26.219 -6.738 1 94.38 402 ALA B N 1
ATOM 6608 C CA . ALA B 1 402 ? 17.203 -25.812 -6.441 1 94.38 402 ALA B CA 1
ATOM 6609 C C . ALA B 1 402 ? 16.234 -26.938 -6.766 1 94.38 402 ALA B C 1
ATOM 6611 O O . ALA B 1 402 ? 15.25 -27.141 -6.047 1 94.38 402 ALA B O 1
ATOM 6612 N N . PHE B 1 403 ? 16.5 -27.656 -7.832 1 95.88 403 PHE B N 1
ATOM 6613 C CA . PHE B 1 403 ? 15.656 -28.797 -8.203 1 95.88 403 PHE B CA 1
ATOM 6614 C C . PHE B 1 403 ? 15.68 -29.859 -7.109 1 95.88 403 PHE B C 1
ATOM 6616 O O . PHE B 1 403 ? 14.633 -30.406 -6.75 1 95.88 403 PHE B O 1
ATOM 6623 N N . GLN B 1 404 ? 16.812 -30.125 -6.578 1 94.5 404 GLN B N 1
ATOM 6624 C CA . GLN B 1 404 ? 16.938 -31.109 -5.508 1 94.5 404 GLN B CA 1
ATOM 6625 C C . GLN B 1 404 ? 16.156 -30.672 -4.27 1 94.5 404 GLN B C 1
ATOM 6627 O O . GLN B 1 404 ? 15.492 -31.5 -3.627 1 94.5 404 GLN B O 1
ATOM 6632 N N . ILE B 1 405 ? 16.234 -29.438 -3.961 1 93.88 405 ILE B N 1
ATOM 6633 C CA . ILE B 1 405 ? 15.516 -28.906 -2.807 1 93.88 405 ILE B CA 1
ATOM 6634 C C . ILE B 1 405 ? 14.008 -29.031 -3.035 1 93.88 405 ILE B C 1
ATOM 6636 O O . ILE B 1 405 ? 13.258 -29.328 -2.104 1 93.88 405 ILE B O 1
ATOM 6640 N N . ALA B 1 406 ? 13.562 -28.828 -4.254 1 94.19 406 ALA B N 1
ATOM 6641 C CA . ALA B 1 406 ? 12.148 -28.922 -4.602 1 94.19 406 ALA B CA 1
ATOM 6642 C C . ALA B 1 406 ? 11.609 -30.328 -4.312 1 94.19 406 ALA B C 1
ATOM 6644 O O . ALA B 1 406 ? 10.398 -30.516 -4.184 1 94.19 406 ALA B O 1
ATOM 6645 N N . GLN B 1 407 ? 12.57 -31.312 -4.219 1 93.25 407 GLN B N 1
ATOM 6646 C CA . GLN B 1 407 ? 12.148 -32.688 -3.992 1 93.25 407 GLN B CA 1
ATOM 6647 C C . GLN B 1 407 ? 12.055 -33 -2.5 1 93.25 407 GLN B C 1
ATOM 6649 O O . GLN B 1 407 ? 11.594 -34.094 -2.113 1 93.25 407 GLN B O 1
ATOM 6654 N N . MET B 1 408 ? 12.484 -32.125 -1.666 1 90.5 408 MET B N 1
ATOM 6655 C CA . MET B 1 408 ? 12.531 -32.375 -0.227 1 90.5 408 MET B CA 1
ATOM 6656 C C . MET B 1 408 ? 11.203 -32 0.428 1 90.5 408 MET B C 1
ATOM 6658 O O . MET B 1 408 ? 10.531 -31.062 0.005 1 90.5 408 MET B O 1
ATOM 6662 N N . PRO B 1 409 ? 10.867 -32.75 1.465 1 87.88 409 PRO B N 1
ATOM 6663 C CA . PRO B 1 409 ? 9.609 -32.438 2.145 1 87.88 409 PRO B CA 1
ATOM 6664 C C . PRO B 1 409 ? 9.695 -31.125 2.941 1 87.88 409 PRO B C 1
ATOM 6666 O O . PRO B 1 409 ? 10.789 -30.703 3.32 1 87.88 409 PRO B O 1
ATOM 6669 N N . VAL B 1 410 ? 8.547 -30.578 3.156 1 85.69 410 VAL B N 1
ATOM 6670 C CA . VAL B 1 410 ? 8.453 -29.391 4.008 1 85.69 410 VAL B CA 1
ATOM 6671 C C . VAL B 1 410 ? 8.992 -29.719 5.398 1 85.69 410 VAL B C 1
ATOM 6673 O O . VAL B 1 410 ? 8.711 -30.781 5.953 1 85.69 410 VAL B O 1
ATOM 6676 N N . GLY B 1 411 ? 9.805 -28.828 5.918 1 84.75 411 GLY B N 1
ATOM 6677 C CA . GLY B 1 411 ? 10.359 -29.031 7.25 1 84.75 411 GLY B CA 1
ATOM 6678 C C . GLY B 1 411 ? 11.781 -29.547 7.23 1 84.75 411 GLY B C 1
ATOM 6679 O O . GLY B 1 411 ? 12.406 -29.688 8.281 1 84.75 411 GLY B O 1
ATOM 6680 N N . THR B 1 412 ? 12.281 -29.828 6.012 1 89.69 412 THR B N 1
ATOM 6681 C CA . THR B 1 412 ? 13.672 -30.25 5.941 1 89.69 412 THR B CA 1
ATOM 6682 C C . THR B 1 412 ? 14.609 -29.125 6.352 1 89.69 412 THR B C 1
ATOM 6684 O O . THR B 1 412 ? 14.539 -28.016 5.797 1 89.69 412 THR B O 1
ATOM 6687 N N . LYS B 1 413 ? 15.469 -29.406 7.27 1 91.19 413 LYS B N 1
ATOM 6688 C CA . LYS B 1 413 ? 16.391 -28.406 7.773 1 91.19 413 LYS B CA 1
ATOM 6689 C C . LYS B 1 413 ? 17.594 -28.234 6.848 1 91.19 413 LYS B C 1
ATOM 6691 O O . LYS B 1 413 ? 18 -29.188 6.172 1 91.19 413 LYS B O 1
ATOM 6696 N N . ARG B 1 414 ? 18.141 -27.094 6.82 1 89.38 414 ARG B N 1
ATOM 6697 C CA . ARG B 1 414 ? 19.297 -26.766 6 1 89.38 414 ARG B CA 1
ATOM 6698 C C . ARG B 1 414 ? 20.484 -27.672 6.316 1 89.38 414 ARG B C 1
ATOM 6700 O O . ARG B 1 414 ? 21.234 -28.062 5.418 1 89.38 414 ARG B O 1
ATOM 6707 N N . GLY B 1 415 ? 20.656 -28.062 7.559 1 82.69 415 GLY B N 1
ATOM 6708 C CA . GLY B 1 415 ? 21.766 -28.922 7.965 1 82.69 415 GLY B CA 1
ATOM 6709 C C . GLY B 1 415 ? 21.578 -30.359 7.52 1 82.69 415 GLY B C 1
ATOM 6710 O O . GLY B 1 415 ? 22.531 -31.156 7.574 1 82.69 415 GLY B O 1
ATOM 6711 N N . GLU B 1 416 ? 20.406 -30.719 7.004 1 76.94 416 GLU B N 1
ATOM 6712 C CA . GLU B 1 416 ? 20.078 -32.094 6.605 1 76.94 416 GLU B CA 1
ATOM 6713 C C . GLU B 1 416 ? 20.078 -32.219 5.086 1 76.94 416 GLU B C 1
ATOM 6715 O O . GLU B 1 416 ? 19.531 -33.188 4.551 1 76.94 416 GLU B O 1
ATOM 6720 N N . LYS B 1 417 ? 20.594 -31.312 4.426 1 65.31 417 LYS B N 1
ATOM 6721 C CA . LYS B 1 417 ? 20.625 -31.359 2.965 1 65.31 417 LYS B CA 1
ATOM 6722 C C . LYS B 1 417 ? 21.297 -32.625 2.467 1 65.31 417 LYS B C 1
ATOM 6724 O O . LYS B 1 417 ? 22.391 -33 2.904 1 65.31 417 LYS B O 1
ATOM 6729 N N . PRO B 1 418 ? 20.453 -33.406 1.664 1 60.47 418 PRO B N 1
ATOM 6730 C CA . PRO B 1 418 ? 21.078 -34.625 1.165 1 60.47 418 PRO B CA 1
ATOM 6731 C C . PRO B 1 418 ? 22.344 -34.344 0.352 1 60.47 418 PRO B C 1
ATOM 6733 O O . PRO B 1 418 ? 22.422 -33.312 -0.339 1 60.47 418 PRO B O 1
ATOM 6736 N N . LYS B 1 419 ? 23.484 -34.844 0.836 1 50.31 419 LYS B N 1
ATOM 6737 C CA . LYS B 1 419 ? 24.734 -34.812 0.063 1 50.31 419 LYS B CA 1
ATOM 6738 C C . LYS B 1 419 ? 24.5 -35.312 -1.357 1 50.31 419 LYS B C 1
ATOM 6740 O O . LYS B 1 419 ? 23.875 -36.344 -1.555 1 50.31 419 LYS B O 1
ATOM 6745 N N . ALA B 1 420 ? 24.328 -34.312 -2.355 1 47.72 420 ALA B N 1
ATOM 6746 C CA . ALA B 1 420 ? 24.328 -34.781 -3.74 1 47.72 420 ALA B CA 1
ATOM 6747 C C . ALA B 1 420 ? 25.266 -35.969 -3.918 1 47.72 420 ALA B C 1
ATOM 6749 O O . ALA B 1 420 ? 26.438 -35.938 -3.516 1 47.72 420 ALA B O 1
ATOM 6750 N N . LYS B 1 421 ? 24.719 -37.125 -3.951 1 40 421 LYS B N 1
ATOM 6751 C CA . LYS B 1 421 ? 25.594 -38.125 -4.539 1 40 421 LYS B CA 1
ATOM 6752 C C . LYS B 1 421 ? 26.203 -37.625 -5.852 1 40 421 LYS B C 1
ATOM 6754 O O . LYS B 1 421 ? 25.469 -37.344 -6.805 1 40 421 LYS B O 1
ATOM 6759 N N . LEU B 1 422 ? 27.359 -36.875 -5.898 1 31.66 422 LEU B N 1
ATOM 6760 C CA . LEU B 1 422 ? 28.094 -36.969 -7.156 1 31.66 422 LEU B CA 1
ATOM 6761 C C . LEU B 1 422 ? 28.203 -38.406 -7.637 1 31.66 422 LEU B C 1
ATOM 6763 O O . LEU B 1 422 ? 28.5 -39.312 -6.848 1 31.66 422 LEU B O 1
#

pLDDT: mean 94.72, std 7.64, range [31.55, 99.0]

Nearest PDB structures (foldseek):
  7dbi-assembly1_D  TM=8.971E-01  e=8.414E-44  Penicillium brevicompactum
  7dbl-assembly1_B  TM=8.969E-01  e=8.339E-43  Penicillium brevicompactum
  7dbl-assembly2_D  TM=8.679E-01  e=4.005E-42  Penicillium brevicompactum
  2y6v-assembly1_B  TM=7.654E-01  e=2.348E-23  Saccharomyces cerevisiae
  2y6v-assembly2_C  TM=7.479E-01  e=6.957E-23  Saccharomyces cerevisiae

Organism: Aspergillus oryzae (strain ATCC 42149 / RIB 40) (NCBI:txid510516)

Secondary structure (DSSP, 8-state):
----EEEEEEEEEPPSS-SSGGGBSS-TTPPPEEEEEEEEE--TT--SSPPTTPEEEEEEPPTT--GGGGHHHHHHHHHHHHHTT--EEEEEEE--TTSHHHHHHTTTTB-S---HHHHHHHHHHHHHHTGGG-PSPEEEEEETHHHHHHHHHHHHSTTT-SEEEEES----SS---S--THHHHHHS--EESSHHHHHHHHHHHTTTS-HHHHHHHHHHSEEESP-SS--TTT-TTS-TT-EEESS-HHHHHHHH-EE--S-GGGHHHH-TTS-TTTTTTBSEE-HHHHHHHHHGGG--SEEEEEEETT-GGG-HHHHHHHHHHTT-STTS--TGGGT-EEEEEETT--TTHHHHSHHHHHHHHHHHHHHHHHHHHHHHHHHHH---SSB-TTSSSB-HHHHHHHTSPTT-BGGG------/----EEEEEEEEEPPSS-SSGGGBSS-TTPPPEEEEEEEEE--TT--SSPPTTPEEEEEEPPTT--GGGGHHHHHHHHHHHHHTT--EEEEEEE--TTSHHHHHHTTTTB-S---HHHHHHHHHHHHHHTGGG-PSPEEEEEETHHHHHHHHHHHHSTTT-SEEEEES----SS---S--THHHHHHS--EESSHHHHHHHHHHHTTTS-HHHHHHHHHHSEEESP-SS--TTT-TTS-TT-EEESS-HHHHHHHH-EE--S-GGGHHHH-TTS-TTTTTTBSEE-HHHHHHHHHGGG--SEEEEEEETT-GGG-HHHHHHHHHHTT-STTS--TGGGT-EEEEEETT--TTHHHHSHHHHHHHHHHHHHHHHHHHHHHHHHHHH---SSB-TTSSSB-HHHHHHHTSPTT-BGGG------

Foldseek 3Di:
DDQFWDKDKDKDFFDAFAPACQQWDDDRRDTQIKIKIKTAGDDPPADPPFDPAAEEEEEEEAFLAAPQLLSLLVRLLCVLLVVLVRHHGIYMYIDDCQYFPNVVVCQPIGGLAHALQSVLRRVVVVCVVPVVSHDDDYAYEYAESRLLNVLVNCVVPVRNHQAYEYELYLADAADDDDDQPLVDLLPDDFKDQALVRVLVVVCVVCVLFDPSSSVSCSVGQKDFDDGPVHHCVVDVVHHNRMMGTSNHSSSSSSQRKDAQDDDPVCCVRRPVQDDPPRANVDGIDRSSSHVSLVSQLQRAHFYEYEEEQPEPSCDPVNVVSSQVRGQVDVNGNNGVVVPRYYYHYDNHDYSVCCRNVSNVVSNVVSVVCSVSSVVVVVVVVCVVPDDDQQAPRVRPGGHPQVVQVVVDDPPDDPVNRPDPPD/DDQFWDKDKDKDFFDAFAPACQQWDDDRRDTQIKIKIKTAGDDPPADPPFDPAAEEEEEEEAFLAAPQLLSLLVRLLCVLLVVLVRHHGIYMYIDDCQYFPNVVVCQPIGGLAHALQSVLRRVVVVCVVPVVSHDDDYAYEYAESRLLNVLVNCVVPVRNHQAYEYELYLADAADDDDDQPLVDLLPDDFKDQALVRVLVVVCVVCVLFDPSSSVSCSVGQKDFDDGPVHHCVVDVVHHNRMMGTSNHSSSSSSQRKDAQDDDPVCCVRRPVQDDPPRANVDGIDRNSSHVSLVSQLQRAHFYEYEEEQPEPSCDPVNVVSSQVRGQVDVNGNNGVVVPRYYYHYDNHDYSVCCRNVSNVVSNVVSVVCSVSSVVVVVVVVCVVPDDDQQAPRVRPGGHPQVVQVVPDDPPDDPVNRPDPPD

Radius of gyration: 27.76 Å; Cα contacts (8 Å, |Δi|>4): 1716; chains: 2; bounding box: 61×82×67 Å